Protein AF-A0A938TCD0-F1 (afdb_monomer)

Mean predicted aligned error: 22.46 Å

Nearest PDB structures (foldseek):
  2xev-assembly1_A  TM=7.389E-01  e=2.709E-01  Xanthomonas campestris
  4j0u-assembly1_A  TM=6.197E-01  e=2.709E-01  Homo sapiens
  9hmf-assembly1_K  TM=5.594E-01  e=2.155E+00  Campylobacter jejuni
  4gpk-assembly1_C  TM=4.772E-01  e=1.624E+00  Bacillus thuringiensis serovar thuringiensis

Sequence (928 aa):
MVLFQLITHITSRKNIKTIDVNMKKLFLLLLLSGLLSFSFSQVKWDYPVKPGSDEWKSFTTHQQMVEACKIPEVILSKMTTSELLEAWENFPLKLDIIAFNSSQQGFEAQKKISEALKLLLVQNDVGEIVLARFKKAKSIEQKILARQEPSISINDYWMLRILISQKEISSTLKKEEDKRFIENEIARTNRLYKSQTSLNIYTPRGTYVPNTVRSDGTNDPWERGAFDVSGTDTYYRNTYPQATLLSSSTRTYNCHSYAWADGYSNRTWINSPSDDLYFQNSPGDGSYDFVSENIATQVSYSGDHSAVTTGTSNVYISKWGAAPLMQHAKDYCPVIYQSASQFHRRSVDVPQDQSSIPSAISAAVQGQTINVSNSQTLQSDITVPGGITLSFVSGASINLNGNSILTTSGNIYVSGGSFSGLSAMRKQSGAIKGIYSSYQTAWSALNNNETLELASGTFNESPSFSSRTNISLTGQGSSSTIINSSITVTNSSNIQISSMRIANGVYSNNSQLVYVSSCDFPGSTLFCDYGSTNTNVSNSTAQIGSASFAVNLYGGTGNVFYNTVKNYDCGVFLSNSASYNIGDHNTFCNNGADIYAQNGAYAYAISNTYSLPVPQSIYGNVFITGVNSVCNLQKASSFQINAANTFDSKLLKDADDKYLTLLRKINDDSKKEKYNKSKYVNDYSNLIEEYKNVIKLEKVKQIFKAALSKLNHLYKAKEDLNSFTDYLIELANSKLGQQYIPYIKRYSIWNAVDNNDYNNSIALADAVIKDAGDDEDLTCEMLYEKGLIYKYYIKNQSKAEEIFGELISNYPKHLLAKYASNESGIEFKEQGSIKTMKSEELVGYCLDNYPNPFNPTTTIRYSLPKAGYVSLKVYDLLGREVADLVNSFKDGGQHSVLFDAGKLASGFYIYTIKVNDFFASKKMLLTK

Secondary structure (DSSP, 8-state):
-HHHHHHHHHTTS-------HHHHHHHHHHHHHHHS-----------SS-TTSHHHHH--SHHHHHHHTPPPHHHHTT--HHHHHHHHHT-TTGGGGGGSSSHHHHHHHHHHH-HHHHHHTT-TTHHHHHHHHHHHHHHHHHHHHTTT---THHHHHHHHHHHHTSHHHHTT---HHHHHHHHHHHHHHHS---------EE-TT--EE------SS---TTSSS-S-HHHHHHHHHHH-TTSEEEE---SS--HHHHHS-SSSS-------TT-TTSBSSTTS---EEE--GGG-SEEEETTTEEEEE-SSTTEEEEE-TTS-EEEEETT-SSSPPPTT-EEEEE--------SSHHHHHHHPPTT-EEEE-S-EE-SS-EEEPTT-EEEE-TT-EEE-TT--EEESS-EEEESS-EEET--EEEEETTEEEEEES-HHHHHHT--TT-EEEEPSEEE-S--EEES-EEEEEE-S-TTTEEE-S-EEEES-EEEEEESSEETT-EEEES-EEEEEES-EEEES-SEEEES-BSEEEES-EEEEESSSEEEEEES-EEEEES-EEES-SEEEEEETT-EEEE-SS-EEES-S-SEEE-TT-EEEEES-EESSSS-EESSSEEEEES--EE-SSPPPS------TT----HHHHHHHHHHHHHHHHHHHHHTTS---GGGGHHHHHHHHHHHHHHHHH---HHHHHHHHHHHHHHHHHHT-HHHHHHHHHHHHHSTTGGGSHHHHHHHHHHHHHHTT-HHHHHHHHHHHHHHTTT-HHHHHHHHHHHHHIIIIII--HHHHHHHHHHHHHH-TTSHHHHHHHHHH-PPP----PPPP---------EEEEESSSBSSEEEEEEEESS-EEEEEEEEETTS-EEEEEEEEEE-SEEEEEEEE-TTSPSEEEEEEEEETTEEEEEEEEE--

Radius of gyration: 39.51 Å; Cα contacts (8 Å, |Δi|>4): 1891; chains: 1; bounding box: 105×88×104 Å

Structure (mmCIF, N/CA/C/O backbone):
data_AF-A0A938TCD0-F1
#
_entry.id   AF-A0A938TCD0-F1
#
loop_
_atom_site.group_PDB
_atom_site.id
_atom_site.type_symbol
_atom_site.label_atom_id
_atom_site.label_alt_id
_atom_site.label_comp_id
_atom_site.label_asym_id
_atom_site.label_entity_id
_atom_site.label_seq_id
_atom_site.pdbx_PDB_ins_code
_atom_site.Cartn_x
_atom_site.Cartn_y
_atom_site.Cartn_z
_atom_site.occupancy
_atom_site.B_iso_or_equiv
_atom_site.auth_seq_id
_atom_site.auth_comp_id
_atom_site.auth_asym_id
_atom_site.auth_atom_id
_atom_site.pdbx_PDB_model_num
ATOM 1 N N . MET A 1 1 ? -38.086 11.240 -58.078 1.00 47.91 1 MET A N 1
ATOM 2 C CA . MET A 1 1 ? -39.048 11.017 -59.186 1.00 47.91 1 MET A CA 1
ATOM 3 C C . MET A 1 1 ? -40.386 10.437 -58.722 1.00 47.91 1 MET A C 1
ATOM 5 O O . MET A 1 1 ? -41.407 10.984 -59.110 1.00 47.91 1 MET A O 1
ATOM 9 N N . VAL A 1 2 ? -40.415 9.434 -57.833 1.00 45.12 2 VAL A N 1
ATOM 10 C CA . VAL A 1 2 ? -41.670 8.841 -57.304 1.00 45.12 2 VAL A CA 1
ATOM 11 C C . VAL A 1 2 ? -42.527 9.840 -56.496 1.00 45.12 2 VAL A C 1
ATOM 13 O O . VAL A 1 2 ? -43.748 9.846 -56.606 1.00 45.12 2 VAL A O 1
ATOM 16 N N . LEU A 1 3 ? -41.900 10.775 -55.771 1.00 37.09 3 LEU A N 1
ATOM 17 C CA . LEU A 1 3 ? -42.605 11.815 -55.001 1.00 37.09 3 LEU A CA 1
ATOM 18 C C . LEU A 1 3 ? -43.315 12.861 -55.890 1.00 37.09 3 LEU A C 1
ATOM 20 O O . LEU A 1 3 ? -44.344 13.411 -55.509 1.00 37.09 3 LEU A O 1
ATOM 24 N N . PHE A 1 4 ? -42.798 13.107 -57.099 1.00 42.34 4 PHE A N 1
ATOM 25 C CA . PHE A 1 4 ? -43.349 14.104 -58.028 1.00 42.34 4 PHE A CA 1
ATOM 26 C C . PHE A 1 4 ? -44.623 13.595 -58.725 1.00 42.34 4 PHE A C 1
ATOM 28 O O . PHE A 1 4 ? -45.534 14.379 -58.992 1.00 42.34 4 PHE A O 1
ATOM 35 N N . GLN A 1 5 ? -44.719 12.275 -58.942 1.00 42.34 5 GLN A N 1
ATOM 36 C CA . GLN A 1 5 ? -45.919 11.605 -59.463 1.00 42.34 5 GLN A CA 1
ATOM 37 C C . GLN A 1 5 ? -47.047 11.516 -58.421 1.00 42.34 5 GLN A C 1
ATOM 39 O O . GLN A 1 5 ? -48.222 11.556 -58.782 1.00 42.34 5 GLN A O 1
ATOM 44 N N . LEU A 1 6 ? -46.715 11.469 -57.125 1.00 40.84 6 LEU A N 1
ATOM 45 C CA . LEU A 1 6 ? -47.710 11.449 -56.046 1.00 40.84 6 LEU A CA 1
ATOM 46 C C . LEU A 1 6 ? -48.392 12.821 -55.858 1.00 40.84 6 LEU A C 1
ATOM 48 O O . LEU A 1 6 ? -49.592 12.903 -55.603 1.00 40.84 6 LEU A O 1
ATOM 52 N N . ILE A 1 7 ? -47.639 13.912 -56.046 1.00 47.38 7 ILE A N 1
ATOM 53 C CA . ILE A 1 7 ? -48.111 15.295 -55.846 1.00 47.38 7 ILE A CA 1
ATOM 54 C C . ILE A 1 7 ? -49.010 15.778 -57.000 1.00 47.38 7 ILE A C 1
ATOM 56 O O . ILE A 1 7 ? -49.981 16.505 -56.769 1.00 47.38 7 ILE A O 1
ATOM 60 N N . THR A 1 8 ? -48.756 15.333 -58.235 1.00 47.97 8 THR A N 1
ATOM 61 C CA . THR A 1 8 ? -49.639 15.614 -59.388 1.00 47.97 8 THR A CA 1
ATOM 62 C C . THR A 1 8 ? -50.977 14.881 -59.283 1.00 47.97 8 THR A C 1
ATOM 64 O O . THR A 1 8 ? -51.995 15.382 -59.758 1.00 47.97 8 THR A O 1
ATOM 67 N N . HIS A 1 9 ? -51.016 13.730 -58.605 1.00 45.00 9 HIS A N 1
ATOM 68 C CA . HIS A 1 9 ? -52.252 12.972 -58.418 1.00 45.00 9 HIS A CA 1
ATOM 69 C C . HIS A 1 9 ? -53.188 13.629 -57.386 1.00 45.00 9 HIS A C 1
ATOM 71 O O . HIS A 1 9 ? -54.398 13.714 -57.607 1.00 45.00 9 HIS A O 1
ATOM 77 N N . ILE A 1 10 ? -52.624 14.177 -56.303 1.00 50.66 10 ILE A N 1
ATOM 78 C CA . ILE A 1 10 ? -53.376 14.800 -55.199 1.00 50.66 10 ILE A CA 1
ATOM 79 C C . ILE A 1 10 ? -53.942 16.182 -55.581 1.00 50.66 10 ILE A C 1
ATOM 81 O O . ILE A 1 10 ? -55.003 16.569 -55.100 1.00 50.66 10 ILE A O 1
ATOM 85 N N . THR A 1 11 ? -53.299 16.910 -56.498 1.00 46.59 11 THR A N 1
ATOM 86 C CA . THR A 1 11 ? -53.729 18.262 -56.914 1.00 46.59 11 THR A CA 1
ATOM 87 C C . THR A 1 11 ? -54.831 18.282 -57.983 1.00 46.59 11 THR A C 1
ATOM 89 O O . THR A 1 11 ? -55.368 19.347 -58.284 1.00 46.59 11 THR A O 1
ATOM 92 N N . SER A 1 12 ? -55.229 17.125 -58.528 1.00 47.09 12 SER A N 1
ATOM 93 C CA . SER A 1 12 ? -56.215 17.040 -59.622 1.00 47.09 12 SER A CA 1
ATOM 94 C C . SER A 1 12 ? -57.685 16.931 -59.184 1.00 47.09 12 SER A C 1
ATOM 96 O O . SER A 1 12 ? -58.582 17.003 -60.027 1.00 47.09 12 SER A O 1
ATOM 98 N N . ARG A 1 13 ? -57.985 16.800 -57.883 1.00 40.03 13 ARG A N 1
ATOM 99 C CA . ARG A 1 13 ? -59.375 16.757 -57.396 1.00 40.03 13 ARG A CA 1
ATOM 100 C C . ARG A 1 13 ? -59.829 18.122 -56.879 1.00 40.03 13 ARG A C 1
ATOM 102 O O . ARG A 1 13 ? -59.341 18.640 -55.882 1.00 40.03 13 ARG A O 1
ATOM 109 N N . LYS A 1 14 ? -60.786 18.694 -57.615 1.00 49.12 14 LYS A N 1
ATOM 110 C CA . LYS A 1 14 ? -61.499 19.944 -57.333 1.00 49.12 14 LYS A CA 1
ATOM 111 C C . LYS A 1 14 ? -62.092 19.974 -55.916 1.00 49.12 14 LYS A C 1
ATOM 113 O O . LYS A 1 14 ? -62.642 18.977 -55.462 1.00 49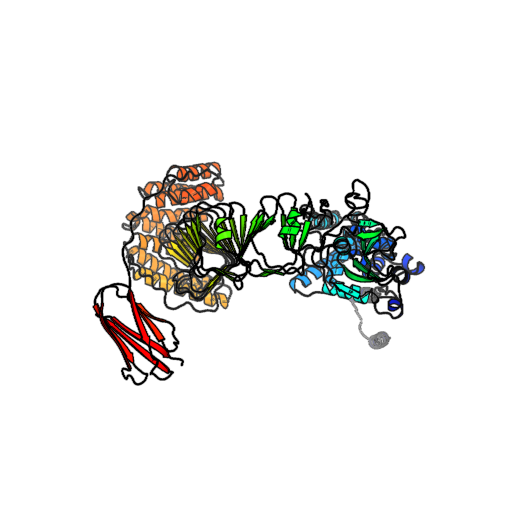.12 14 LYS A O 1
ATOM 118 N N . ASN A 1 15 ? -62.097 21.186 -55.353 1.00 50.78 15 ASN A N 1
ATOM 119 C CA . ASN A 1 15 ? -62.818 21.669 -54.164 1.00 50.78 15 ASN A CA 1
ATOM 120 C C . ASN A 1 15 ? -62.096 21.606 -52.814 1.00 50.78 15 ASN A C 1
ATOM 122 O O . ASN A 1 15 ? -62.549 20.904 -51.921 1.00 50.78 15 ASN A O 1
ATOM 126 N N . ILE A 1 16 ? -61.100 22.478 -52.609 1.00 46.22 16 ILE A N 1
ATOM 127 C CA . ILE A 1 16 ? -60.863 23.098 -51.292 1.00 46.22 16 ILE A CA 1
ATOM 128 C C . ILE A 1 16 ? -60.508 24.578 -51.508 1.00 46.22 16 ILE A C 1
ATOM 130 O O . ILE A 1 16 ? -59.386 24.929 -51.871 1.00 46.22 16 ILE A O 1
ATOM 134 N N . LYS A 1 17 ? -61.499 25.461 -51.329 1.00 50.59 17 LYS A N 1
ATOM 135 C CA . LYS A 1 17 ? -61.264 26.885 -51.044 1.00 50.59 17 LYS A CA 1
ATOM 136 C C . LYS A 1 17 ? -60.841 27.001 -49.573 1.00 50.59 17 LYS A C 1
ATOM 138 O O . LYS A 1 17 ? -61.265 26.192 -48.757 1.00 50.59 17 LYS A O 1
ATOM 143 N N . THR A 1 18 ? -60.027 28.016 -49.276 1.00 51.44 18 THR A N 1
ATOM 144 C CA . THR A 1 18 ? -59.400 28.354 -47.978 1.00 51.44 18 THR A CA 1
ATOM 145 C C . THR A 1 18 ? -58.303 27.403 -47.487 1.00 51.44 18 THR A C 1
ATOM 147 O O . THR A 1 18 ? -58.517 26.537 -46.649 1.00 51.44 18 THR A O 1
ATOM 150 N N . ILE A 1 19 ? -57.083 27.645 -47.979 1.00 45.00 19 ILE A N 1
ATOM 151 C CA . ILE A 1 19 ? -55.838 27.236 -47.325 1.00 45.00 19 ILE A CA 1
ATOM 152 C C . ILE A 1 19 ? -55.240 28.480 -46.656 1.00 45.00 19 ILE A C 1
ATOM 154 O O . ILE A 1 19 ? -54.912 29.460 -47.327 1.00 45.00 19 ILE A O 1
ATOM 158 N N . ASP A 1 20 ? -55.159 28.411 -45.331 1.00 51.88 20 ASP A N 1
ATOM 159 C CA . ASP A 1 20 ? -54.687 29.427 -44.392 1.00 51.88 20 ASP A CA 1
ATOM 160 C C . ASP A 1 20 ? -53.229 29.865 -44.669 1.00 51.88 20 ASP A C 1
ATOM 162 O O . ASP A 1 20 ? -52.383 29.075 -45.102 1.00 51.88 20 ASP A O 1
ATOM 166 N N . VAL A 1 21 ? -52.915 31.133 -44.391 1.00 48.97 21 VAL A N 1
ATOM 167 C CA . VAL A 1 21 ? -51.588 31.764 -44.551 1.00 48.97 21 VAL A CA 1
ATOM 168 C C . VAL A 1 21 ? -50.505 30.999 -43.771 1.00 48.97 21 VAL A C 1
ATOM 170 O O . VAL A 1 21 ? -49.340 30.966 -44.180 1.00 48.97 21 VAL A O 1
ATOM 173 N N . ASN A 1 22 ? -50.897 30.288 -42.712 1.00 45.84 22 ASN A N 1
ATOM 174 C CA . ASN A 1 22 ? -50.022 29.412 -41.935 1.00 45.84 22 ASN A CA 1
ATOM 175 C C . ASN A 1 22 ? -49.567 28.156 -42.693 1.00 45.84 22 ASN A C 1
ATOM 177 O O . ASN A 1 22 ? -48.432 27.726 -42.506 1.00 45.84 22 ASN A O 1
ATOM 181 N N . MET A 1 23 ? -50.370 27.610 -43.613 1.00 47.03 23 MET A N 1
ATOM 182 C CA . MET A 1 23 ? -49.958 26.454 -44.422 1.00 47.03 23 MET A CA 1
ATOM 183 C C . MET A 1 23 ? -48.935 26.830 -45.491 1.00 47.03 23 MET A C 1
ATOM 185 O O . MET A 1 23 ? -48.037 26.040 -45.750 1.00 47.03 23 MET A O 1
ATOM 189 N N . LYS A 1 24 ? -48.991 28.043 -46.063 1.00 45.81 24 LYS A N 1
ATOM 190 C CA . LYS A 1 24 ? -47.928 28.525 -46.966 1.00 45.81 24 LYS A CA 1
ATOM 191 C C . LYS A 1 24 ? -46.615 28.776 -46.222 1.00 45.81 24 LYS A C 1
ATOM 193 O O . LYS A 1 24 ? -45.565 28.450 -46.763 1.00 45.81 24 LYS A O 1
ATOM 198 N N . LYS A 1 25 ? -46.659 29.283 -44.981 1.00 46.00 25 LYS A N 1
ATOM 199 C CA . LYS A 1 25 ? -45.468 29.391 -44.115 1.00 46.00 25 LYS A CA 1
ATOM 200 C C . LYS A 1 25 ? -44.922 28.021 -43.718 1.00 46.00 25 LYS A C 1
ATOM 202 O O . LYS A 1 25 ? -43.713 27.841 -43.764 1.00 46.00 25 LYS A O 1
ATOM 207 N N . LEU A 1 26 ? -45.786 27.052 -43.413 1.00 49.16 26 LEU A N 1
ATOM 208 C CA . LEU A 1 26 ? -45.376 25.679 -43.109 1.00 49.16 26 LEU A CA 1
ATOM 209 C C . LEU A 1 26 ? -44.776 24.981 -44.339 1.00 49.16 26 LEU A C 1
ATOM 211 O O . LEU A 1 26 ? -43.767 24.301 -44.212 1.00 49.16 26 LEU A O 1
ATOM 215 N N . PHE A 1 27 ? -45.323 25.212 -45.538 1.00 52.53 27 PHE A N 1
ATOM 216 C CA . PHE A 1 27 ? -44.778 24.684 -46.794 1.00 52.53 27 PHE A CA 1
ATOM 217 C C . PHE A 1 27 ? -43.453 25.351 -47.182 1.00 52.53 27 PHE A C 1
ATOM 219 O O . PHE A 1 27 ? -42.562 24.674 -47.680 1.00 52.53 27 PHE A O 1
ATOM 226 N N . LEU A 1 28 ? -43.292 26.654 -46.919 1.00 47.59 28 LEU A N 1
ATOM 227 C CA . LEU A 1 28 ? -42.027 27.366 -47.122 1.00 47.59 28 LEU A CA 1
ATOM 228 C C . LEU A 1 28 ? -40.970 26.923 -46.097 1.00 47.59 28 LEU A C 1
ATOM 230 O O . LEU A 1 28 ? -39.818 26.748 -46.471 1.00 47.59 28 LEU A O 1
ATOM 234 N N . LEU A 1 29 ? -41.355 26.647 -44.842 1.00 50.97 29 LEU A N 1
ATOM 235 C CA . LEU A 1 29 ? -40.478 26.034 -43.834 1.00 50.97 29 LEU A CA 1
ATOM 236 C C . LEU A 1 29 ? -40.130 24.577 -44.166 1.00 50.97 29 LEU A C 1
ATOM 238 O O . LEU A 1 29 ? -39.005 24.163 -43.905 1.00 50.97 29 LEU A O 1
ATOM 242 N N . LEU A 1 30 ? -41.043 23.809 -44.768 1.00 48.53 30 LEU A N 1
ATOM 243 C CA . LEU A 1 30 ? -40.797 22.435 -45.229 1.00 48.53 30 LEU A CA 1
ATOM 244 C C . LEU A 1 30 ? -39.948 22.392 -46.511 1.00 48.53 30 LEU A C 1
ATOM 246 O O . LEU A 1 30 ? -39.131 21.492 -46.666 1.00 48.53 30 LEU A O 1
ATOM 250 N N . LEU A 1 31 ? -40.066 23.389 -47.395 1.00 43.72 31 LEU A N 1
ATOM 251 C CA . LEU A 1 31 ? -39.180 23.565 -48.553 1.00 43.72 31 LEU A CA 1
ATOM 252 C C . LEU A 1 31 ? -37.792 24.071 -48.137 1.00 43.72 31 LEU A C 1
ATOM 254 O O . LEU A 1 31 ? -36.804 23.565 -48.658 1.00 43.72 31 LEU A O 1
ATOM 258 N N . LEU A 1 32 ? -37.688 24.994 -47.169 1.00 41.78 32 LEU A N 1
ATOM 259 C CA . LEU A 1 32 ? -36.395 25.424 -46.618 1.00 41.78 32 LEU A CA 1
ATOM 260 C C . LEU A 1 32 ? -35.714 24.322 -45.790 1.00 41.78 32 LEU A C 1
ATOM 262 O O . LEU A 1 32 ? -34.503 24.166 -45.893 1.00 41.78 32 LEU A O 1
ATOM 266 N N . SER A 1 33 ? -36.456 23.519 -45.021 1.00 43.19 33 SER A N 1
ATOM 267 C CA . SER A 1 33 ? -35.876 22.375 -44.292 1.00 43.19 33 SER A CA 1
ATOM 268 C C . SER A 1 33 ? -35.589 21.171 -45.198 1.00 43.19 33 SER A C 1
ATOM 270 O O . SER A 1 33 ? -34.617 20.451 -44.972 1.00 43.19 33 SER A O 1
ATOM 272 N N . GLY A 1 34 ? -36.358 20.992 -46.277 1.00 40.88 34 GLY A N 1
ATOM 273 C CA . GLY A 1 34 ? -36.121 19.969 -47.300 1.00 40.88 34 GLY A CA 1
ATOM 274 C C . GLY A 1 34 ? -34.967 20.284 -48.260 1.00 40.88 34 GLY A C 1
ATOM 275 O O . GLY A 1 34 ? -34.332 19.358 -48.754 1.00 40.88 34 GLY A O 1
ATOM 276 N N . LEU A 1 35 ? -34.640 21.564 -48.490 1.00 36.59 35 LEU A N 1
ATOM 277 C CA . LEU A 1 35 ? -33.476 21.986 -49.290 1.00 36.59 35 LEU A CA 1
ATOM 278 C C . LEU A 1 35 ? -32.172 22.082 -48.477 1.00 36.59 35 LEU A C 1
ATOM 280 O O . LEU A 1 35 ? -31.096 22.064 -49.066 1.00 36.59 35 LEU A O 1
ATOM 284 N N . LEU A 1 36 ? -32.245 22.108 -47.142 1.00 36.81 36 LEU A N 1
ATOM 285 C CA . LEU A 1 36 ? -31.079 22.031 -46.244 1.00 36.81 36 LEU A CA 1
ATOM 286 C C . LEU A 1 36 ? -30.709 20.592 -45.838 1.00 36.81 36 LEU A C 1
ATOM 288 O O . LEU A 1 36 ? -29.803 20.388 -45.035 1.00 36.81 36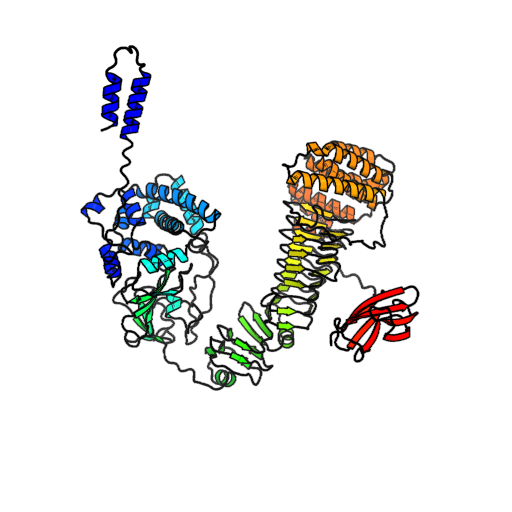 LEU A O 1
ATOM 292 N N . SER A 1 37 ? -31.381 19.596 -46.420 1.00 36.22 37 SER A N 1
ATOM 293 C CA . SER A 1 37 ? -31.134 18.170 -46.175 1.00 36.22 37 SER A CA 1
ATOM 294 C C . SER A 1 37 ? -30.490 17.459 -47.369 1.00 36.22 37 SER A C 1
ATOM 296 O O . SER A 1 37 ? -30.587 16.241 -47.486 1.00 36.22 37 SER A O 1
ATOM 298 N N . PHE A 1 38 ? -29.785 18.181 -48.244 1.00 32.84 38 PHE A N 1
ATOM 299 C CA . PHE A 1 38 ? -28.575 17.582 -48.794 1.00 32.84 38 PHE A CA 1
ATOM 300 C C . PHE A 1 38 ? -27.522 17.723 -47.704 1.00 32.84 38 PHE A C 1
ATOM 302 O O . PHE A 1 38 ? -26.806 18.719 -47.633 1.00 32.84 38 PHE A O 1
ATOM 309 N N . SER A 1 39 ? -27.427 16.712 -46.838 1.00 35.00 39 SER A N 1
ATOM 310 C CA . SER A 1 39 ? -26.122 16.385 -46.292 1.00 35.00 39 SER A CA 1
ATOM 311 C C . SER A 1 39 ? -25.239 16.169 -47.514 1.00 35.00 39 SER A C 1
ATOM 313 O O . SER A 1 39 ? -25.276 15.105 -48.131 1.00 35.00 39 SER A O 1
ATOM 315 N N . PHE A 1 40 ? -24.481 17.195 -47.910 1.00 32.59 40 PHE A N 1
ATOM 316 C CA . PHE A 1 40 ? -23.181 16.927 -48.486 1.00 32.59 40 PHE A CA 1
ATOM 317 C C . PHE A 1 40 ? -22.535 16.023 -47.448 1.00 32.59 40 PHE A C 1
ATOM 319 O O . PHE A 1 40 ? -22.187 16.467 -46.356 1.00 32.59 40 PHE A O 1
ATOM 326 N N . SER A 1 41 ? -22.547 14.720 -47.729 1.00 37.78 41 SER A N 1
ATOM 327 C CA . SER A 1 41 ? -21.630 13.784 -47.113 1.00 37.78 41 SER A CA 1
ATOM 328 C C . SER A 1 41 ? -20.294 14.499 -47.167 1.00 37.78 41 SER A C 1
ATOM 330 O O . SER A 1 41 ? -19.787 14.707 -48.269 1.00 37.78 41 SER A O 1
ATOM 332 N N . GLN A 1 42 ? -19.812 14.966 -46.013 1.00 46.81 42 GLN A N 1
ATOM 333 C CA . GLN A 1 42 ? -18.475 15.522 -45.877 1.00 46.81 42 GLN A CA 1
ATOM 334 C C . GLN A 1 42 ? -17.567 14.531 -46.596 1.00 46.81 42 GLN A C 1
ATOM 336 O O . GLN A 1 42 ? -17.566 13.344 -46.258 1.00 46.81 42 GLN A O 1
ATOM 341 N N . VAL A 1 43 ? -16.966 14.954 -47.708 1.00 48.66 43 VAL A N 1
ATOM 342 C CA . VAL A 1 43 ? -16.152 14.050 -48.513 1.00 48.66 43 VAL A CA 1
ATOM 343 C C . VAL A 1 43 ? -14.891 13.847 -47.701 1.00 48.66 43 VAL A C 1
ATOM 345 O O . VAL A 1 43 ? -13.971 14.657 -47.744 1.00 48.66 43 VAL A O 1
ATOM 348 N N . LYS A 1 44 ? -14.897 12.784 -46.899 1.00 64.69 44 LYS A N 1
ATOM 349 C CA . LYS A 1 44 ? -13.736 12.314 -46.168 1.00 64.69 44 LYS A CA 1
ATOM 350 C C . LYS A 1 44 ? -12.611 12.147 -47.177 1.00 64.69 44 LYS A C 1
ATOM 352 O O . LYS A 1 44 ? -12.740 11.340 -48.100 1.00 64.69 44 LYS A O 1
ATOM 357 N N . TRP A 1 45 ? -11.537 12.919 -47.029 1.00 82.62 45 TRP A N 1
ATOM 358 C CA . TRP A 1 45 ? -10.351 12.700 -47.843 1.00 82.62 45 TRP A CA 1
ATOM 359 C C . TRP A 1 45 ? -9.786 11.326 -47.486 1.00 82.62 45 TRP A C 1
ATOM 361 O O . TRP A 1 45 ? -9.238 11.129 -46.398 1.00 82.62 45 TRP A O 1
ATOM 371 N N . ASP A 1 46 ? -9.995 10.360 -48.377 1.00 84.56 46 ASP A N 1
ATOM 372 C CA . ASP A 1 46 ? -9.491 9.007 -48.217 1.00 84.56 46 ASP A CA 1
ATOM 373 C C . ASP A 1 46 ? -8.198 8.866 -49.010 1.00 84.56 46 ASP A C 1
ATOM 375 O O . ASP A 1 46 ? -8.187 8.989 -50.236 1.00 84.56 46 ASP A O 1
ATOM 379 N N . TYR A 1 47 ? -7.099 8.637 -48.299 1.00 90.25 47 TYR A N 1
ATOM 380 C CA . TYR A 1 47 ? -5.796 8.477 -48.924 1.00 90.25 47 TYR A CA 1
ATOM 381 C C . TYR A 1 47 ? -5.808 7.231 -49.825 1.00 90.25 47 TYR A C 1
ATOM 383 O O . TYR A 1 47 ? -6.125 6.140 -49.335 1.00 90.25 47 TYR A O 1
ATOM 391 N N . PRO A 1 48 ? -5.473 7.366 -51.124 1.00 87.38 48 PRO A N 1
ATOM 392 C CA . PRO A 1 48 ? -5.570 6.264 -52.083 1.00 87.38 48 PRO A CA 1
ATOM 393 C C . PRO A 1 48 ? -4.601 5.127 -51.746 1.00 87.38 48 PRO A C 1
ATOM 395 O O . PRO A 1 48 ? -4.928 3.957 -51.934 1.00 87.38 48 PRO A O 1
ATOM 398 N N . VAL A 1 49 ? -3.443 5.475 -51.183 1.00 91.44 49 VAL A N 1
ATOM 399 C CA . VAL A 1 49 ? -2.427 4.538 -50.708 1.00 91.44 49 VAL A CA 1
ATOM 400 C C . VAL A 1 49 ? -2.328 4.688 -49.192 1.00 91.44 49 VAL A C 1
ATOM 402 O O . VAL A 1 49 ? -2.018 5.759 -48.674 1.00 91.44 49 VAL A O 1
ATOM 405 N N . LYS A 1 50 ? -2.655 3.617 -48.466 1.00 90.44 50 LYS A N 1
ATOM 406 C CA . LYS A 1 50 ? -2.743 3.593 -46.994 1.00 90.44 50 LYS A CA 1
ATOM 407 C C . LYS A 1 50 ? -2.419 2.198 -46.437 1.00 90.44 50 LYS A C 1
ATOM 409 O O . LYS A 1 50 ? -2.450 1.231 -47.213 1.00 90.44 50 LYS A O 1
ATOM 414 N N . PRO A 1 51 ? -2.153 2.056 -45.122 1.00 91.38 51 PRO A N 1
ATOM 415 C CA . PRO A 1 51 ? -1.906 0.773 -44.473 1.00 91.38 51 PRO A CA 1
ATOM 416 C C . PRO A 1 51 ? -2.909 -0.305 -44.891 1.00 91.38 51 PRO A C 1
ATOM 418 O O . PRO A 1 51 ? -4.122 -0.110 -44.813 1.00 91.38 51 PRO A O 1
ATOM 421 N N . GLY A 1 52 ? -2.391 -1.441 -45.362 1.00 86.38 52 GLY A N 1
ATOM 422 C CA . GLY A 1 52 ? -3.182 -2.573 -45.853 1.00 86.38 52 GLY A CA 1
ATOM 423 C C . GLY A 1 52 ? -3.353 -2.656 -47.375 1.00 86.38 52 GLY A C 1
ATOM 424 O O . GLY A 1 52 ? -3.595 -3.759 -47.867 1.00 86.38 52 GLY A O 1
ATOM 425 N N . SER A 1 53 ? -3.168 -1.559 -48.122 1.00 92.06 53 SER A N 1
ATOM 426 C CA . SER A 1 53 ? -3.123 -1.596 -49.597 1.00 92.06 53 SER A CA 1
ATOM 427 C C . SER A 1 53 ? -1.872 -2.323 -50.111 1.00 92.06 53 SER A C 1
ATOM 429 O O . SER A 1 53 ? -0.851 -2.374 -49.421 1.00 92.06 53 SER A O 1
ATOM 431 N N . ASP A 1 54 ? -1.944 -2.907 -51.310 1.00 90.75 54 ASP A N 1
ATOM 432 C CA . ASP A 1 54 ? -0.828 -3.684 -51.874 1.00 90.75 54 ASP A CA 1
ATOM 433 C C . ASP A 1 54 ? 0.388 -2.806 -52.180 1.00 90.75 54 ASP A C 1
ATOM 435 O O . ASP A 1 54 ? 1.518 -3.186 -51.876 1.00 90.75 54 ASP A O 1
ATOM 439 N N . GLU A 1 55 ? 0.148 -1.591 -52.675 1.00 93.19 55 GLU A N 1
ATOM 440 C CA . GLU A 1 55 ? 1.195 -0.593 -52.889 1.00 93.19 55 GLU A CA 1
ATOM 441 C C . GLU A 1 55 ? 1.877 -0.205 -51.565 1.00 93.19 55 GLU A C 1
ATOM 443 O O . GLU A 1 55 ? 3.103 -0.240 -51.483 1.00 93.19 55 GLU A O 1
ATOM 448 N N . TRP A 1 56 ? 1.118 0.025 -50.483 1.00 94.81 56 TRP A N 1
ATOM 449 C CA . TRP A 1 56 ? 1.692 0.368 -49.173 1.00 94.81 56 TRP A CA 1
ATOM 450 C C . TRP A 1 56 ? 2.604 -0.723 -48.602 1.00 94.81 56 TRP A C 1
ATOM 452 O O . TRP A 1 56 ? 3.635 -0.427 -48.004 1.00 94.81 56 TRP A O 1
ATOM 462 N N . LYS A 1 57 ? 2.250 -2.000 -48.792 1.00 92.19 57 LYS A N 1
ATOM 463 C CA . LYS A 1 57 ? 3.070 -3.136 -48.330 1.00 92.19 57 LYS A CA 1
ATOM 464 C C . LYS A 1 57 ? 4.407 -3.239 -49.071 1.00 92.19 57 LYS A C 1
ATOM 466 O O . LYS A 1 57 ? 5.345 -3.827 -48.533 1.00 92.19 57 LYS A O 1
ATOM 471 N N . SER A 1 58 ? 4.487 -2.696 -50.287 1.00 93.38 58 SER A N 1
ATOM 472 C CA . SER A 1 58 ? 5.689 -2.746 -51.125 1.00 93.38 58 SER A CA 1
ATOM 473 C C . SER A 1 58 ? 6.753 -1.714 -50.738 1.00 93.38 58 SER A C 1
ATOM 475 O O . SER A 1 58 ? 7.915 -1.886 -51.102 1.00 93.38 58 SER A O 1
ATOM 477 N N . PHE A 1 59 ? 6.386 -0.674 -49.981 1.00 94.75 59 PHE A N 1
ATOM 478 C CA . PHE A 1 59 ? 7.319 0.373 -49.570 1.00 94.75 59 PHE A CA 1
ATOM 479 C C . PHE A 1 59 ? 8.404 -0.167 -48.645 1.00 94.75 59 PHE A C 1
ATOM 481 O O . PHE A 1 59 ? 8.119 -0.872 -47.684 1.00 94.75 59 PHE A O 1
ATOM 488 N N . THR A 1 60 ? 9.648 0.207 -48.924 1.00 91.25 60 THR A N 1
ATOM 489 C CA . THR A 1 60 ? 10.847 -0.188 -48.175 1.00 91.25 60 THR A CA 1
ATOM 490 C C . THR A 1 60 ? 11.466 0.981 -47.411 1.00 91.25 60 THR A C 1
ATOM 492 O O . THR A 1 60 ? 12.414 0.777 -46.658 1.00 91.25 60 THR A O 1
ATOM 495 N N . THR A 1 61 ? 10.952 2.208 -47.578 1.00 90.94 61 THR A N 1
ATOM 496 C CA . THR A 1 61 ? 11.373 3.391 -46.808 1.00 90.94 61 THR A CA 1
ATOM 497 C C . THR A 1 61 ? 10.181 4.200 -46.287 1.00 90.94 61 THR A C 1
ATOM 499 O O . THR A 1 61 ? 9.108 4.227 -46.891 1.00 90.94 61 THR A O 1
ATOM 502 N N . HIS A 1 62 ? 10.371 4.910 -45.172 1.00 91.06 62 HIS A N 1
ATOM 503 C CA . HIS A 1 62 ? 9.386 5.850 -44.620 1.00 91.06 62 HIS A CA 1
ATOM 504 C C . HIS A 1 62 ? 9.102 7.002 -45.583 1.00 91.06 62 HIS A C 1
ATOM 506 O O . HIS A 1 62 ? 7.958 7.420 -45.734 1.00 91.06 62 HIS A O 1
ATOM 512 N N . GLN A 1 63 ? 10.118 7.463 -46.317 1.00 90.75 63 GLN A N 1
ATOM 513 C CA . GLN A 1 63 ? 9.940 8.512 -47.317 1.00 90.75 63 GLN A CA 1
ATOM 514 C C . GLN A 1 63 ? 8.938 8.103 -48.405 1.00 90.75 63 GLN A C 1
ATOM 516 O O . GLN A 1 63 ? 8.104 8.919 -48.781 1.00 90.75 63 GLN A O 1
ATOM 521 N N . GLN A 1 64 ? 8.959 6.849 -48.873 1.00 93.81 64 GLN A N 1
ATOM 522 C CA . GLN A 1 64 ? 7.959 6.357 -49.828 1.00 93.81 64 GLN A CA 1
ATOM 523 C C . GLN A 1 64 ? 6.537 6.421 -49.249 1.00 93.81 64 GLN A C 1
ATOM 525 O O . GLN A 1 64 ? 5.617 6.844 -49.945 1.00 93.81 64 GLN A O 1
ATOM 530 N N . MET A 1 65 ? 6.364 6.087 -47.965 1.00 94.25 65 MET A N 1
ATOM 531 C CA . MET A 1 65 ? 5.073 6.220 -47.278 1.00 94.25 65 MET A CA 1
ATOM 532 C C . MET A 1 65 ? 4.616 7.680 -47.191 1.00 94.25 65 MET A C 1
ATOM 534 O O . MET A 1 65 ? 3.450 7.973 -47.443 1.00 94.25 65 MET A O 1
ATOM 538 N N . VAL A 1 66 ? 5.524 8.601 -46.851 1.00 92.31 66 VAL A N 1
ATOM 539 C CA . VAL A 1 66 ? 5.229 10.042 -46.779 1.00 92.31 66 VAL A CA 1
ATOM 540 C C . VAL A 1 66 ? 4.822 10.585 -48.147 1.00 92.31 66 VAL A C 1
ATOM 542 O O . VAL A 1 66 ? 3.820 11.289 -48.249 1.00 92.31 66 VAL A O 1
ATOM 545 N N . GLU A 1 67 ? 5.556 10.230 -49.203 1.00 92.94 67 GLU A N 1
ATOM 546 C CA . GLU A 1 67 ? 5.248 10.632 -50.579 1.00 92.94 67 GLU A CA 1
ATOM 547 C C . GLU A 1 67 ? 3.878 10.109 -51.035 1.00 92.94 67 GLU A C 1
ATOM 549 O O . GLU A 1 67 ? 3.097 10.858 -51.621 1.00 92.94 67 GLU A O 1
ATOM 554 N N . ALA A 1 68 ? 3.533 8.868 -50.680 1.00 92.88 68 ALA A N 1
ATOM 555 C CA . ALA A 1 68 ? 2.225 8.277 -50.965 1.00 92.88 68 ALA A CA 1
ATOM 556 C C . ALA A 1 68 ? 1.061 8.973 -50.229 1.00 92.88 68 ALA A C 1
ATOM 558 O O . ALA A 1 68 ? -0.094 8.877 -50.649 1.00 92.88 68 ALA A O 1
ATOM 559 N N . CYS A 1 69 ? 1.357 9.704 -49.149 1.00 92.38 69 CYS A N 1
ATOM 560 C CA . CYS A 1 69 ? 0.382 10.482 -48.389 1.00 92.38 69 CYS A CA 1
ATOM 561 C C . CYS A 1 69 ? 0.255 11.946 -48.848 1.00 92.38 69 CYS A C 1
ATOM 563 O O . CYS A 1 69 ? -0.424 12.725 -48.174 1.00 92.38 69 CYS A O 1
ATOM 565 N N . LYS A 1 70 ? 0.894 12.367 -49.947 1.00 91.81 70 LYS A N 1
ATOM 566 C CA . LYS A 1 70 ? 0.723 13.735 -50.462 1.00 91.81 70 LYS A CA 1
ATOM 567 C C . LYS A 1 70 ? -0.686 13.963 -50.996 1.00 91.81 70 LYS A C 1
ATOM 569 O O . LYS A 1 70 ? -1.285 13.088 -51.622 1.00 91.81 70 LYS A O 1
ATOM 574 N N . ILE A 1 71 ? -1.217 15.162 -50.761 1.00 91.31 71 ILE A N 1
ATOM 575 C CA . ILE A 1 71 ? -2.525 15.566 -51.283 1.00 91.31 71 ILE A CA 1
ATOM 576 C C . ILE A 1 71 ? -2.272 16.443 -52.511 1.00 91.31 71 ILE A C 1
ATOM 578 O O . ILE A 1 71 ? -1.547 17.428 -52.394 1.00 91.31 71 ILE A O 1
ATOM 582 N N . PRO A 1 72 ? -2.866 16.150 -53.685 1.00 91.19 72 PRO A N 1
ATOM 583 C CA . PRO A 1 72 ? -2.692 16.998 -54.859 1.00 91.19 72 PRO A CA 1
ATOM 584 C C . PRO A 1 72 ? -3.006 18.466 -54.544 1.00 91.19 72 PRO A C 1
ATOM 586 O O . PRO A 1 72 ? -4.080 18.773 -54.026 1.00 91.19 72 PRO A O 1
ATOM 589 N N . GLU A 1 73 ? -2.100 19.381 -54.896 1.00 88.31 73 GLU A N 1
ATOM 590 C CA . GLU A 1 73 ? -2.183 20.808 -54.537 1.00 88.31 73 GLU A CA 1
ATOM 591 C C . GLU A 1 73 ? -3.509 21.462 -54.974 1.00 88.31 73 GLU A C 1
ATOM 593 O O . GLU A 1 73 ? -4.097 22.271 -54.253 1.00 88.31 73 GLU A O 1
ATOM 598 N N . VAL A 1 74 ? -4.042 21.042 -56.127 1.00 86.56 74 VAL A N 1
ATOM 599 C CA . VAL A 1 74 ? -5.335 21.494 -56.679 1.00 86.56 74 VAL A CA 1
ATOM 600 C C . VAL A 1 74 ? -6.520 21.158 -55.764 1.00 86.56 74 VAL A C 1
ATOM 602 O O . VAL A 1 74 ? -7.540 21.848 -55.796 1.00 86.56 74 VAL A O 1
ATOM 605 N N . ILE A 1 75 ? -6.401 20.091 -54.974 1.00 88.62 75 ILE A N 1
ATOM 606 C CA . ILE A 1 75 ? -7.405 19.662 -53.998 1.00 88.62 75 ILE A CA 1
ATOM 607 C C . ILE A 1 75 ? -7.108 20.320 -52.653 1.00 88.62 75 ILE A C 1
ATOM 609 O O . ILE A 1 75 ? -7.996 20.947 -52.082 1.00 88.62 75 ILE A O 1
ATOM 613 N N . LEU A 1 76 ? -5.858 20.237 -52.188 1.00 88.06 76 LEU A N 1
ATOM 614 C CA . LEU A 1 76 ? -5.423 20.770 -50.896 1.00 88.06 76 LEU A CA 1
ATOM 615 C C . LEU A 1 76 ? -5.756 22.263 -50.737 1.00 88.06 76 LEU A C 1
ATOM 617 O O . LEU A 1 76 ? -6.281 22.669 -49.706 1.00 88.06 76 LEU A O 1
ATOM 621 N N . SER A 1 77 ? -5.523 23.068 -51.778 1.00 86.19 77 SER A N 1
ATOM 622 C CA . SER A 1 77 ? -5.806 24.515 -51.787 1.00 86.19 77 SER A CA 1
ATOM 623 C C . SER A 1 77 ? -7.295 24.880 -51.714 1.00 86.19 77 SER A C 1
ATOM 625 O O . SER A 1 77 ? -7.625 26.031 -51.431 1.00 86.19 77 SER A O 1
ATOM 627 N N . LYS A 1 78 ? -8.199 23.926 -51.973 1.00 89.44 78 LYS A N 1
ATOM 628 C CA . LYS A 1 78 ? -9.658 24.124 -51.941 1.00 89.44 78 LYS A CA 1
ATOM 629 C C . LYS A 1 78 ? -10.315 23.579 -50.676 1.00 89.44 78 LYS A C 1
ATOM 631 O O . LYS A 1 78 ? -11.509 23.801 -50.494 1.00 89.44 78 LYS A O 1
ATOM 636 N N . MET A 1 79 ? -9.569 22.860 -49.838 1.00 92.69 79 MET A N 1
ATOM 637 C CA . MET A 1 79 ? -10.103 22.280 -48.611 1.00 92.69 79 MET A CA 1
ATOM 638 C C . MET A 1 79 ? -10.452 23.374 -47.601 1.00 92.69 79 MET A C 1
ATOM 640 O O . MET A 1 79 ? -9.667 24.283 -47.331 1.00 92.69 79 MET A O 1
ATOM 644 N N . THR A 1 80 ? -11.630 23.256 -47.003 1.00 94.12 80 THR A N 1
ATOM 645 C CA . THR A 1 80 ? -12.035 24.042 -45.836 1.00 94.12 80 THR A CA 1
ATOM 646 C C . THR A 1 80 ? -11.226 23.645 -44.600 1.00 94.12 80 THR A C 1
ATOM 648 O O . THR A 1 80 ? -10.690 22.541 -44.513 1.00 94.12 80 THR A O 1
ATOM 651 N N . THR A 1 81 ? -11.205 24.494 -43.572 1.00 93.31 81 THR A N 1
ATOM 652 C CA . THR A 1 81 ? -10.547 24.196 -42.287 1.00 93.31 81 THR A CA 1
ATOM 653 C C . THR A 1 81 ? -11.038 22.886 -41.655 1.00 93.31 81 THR A C 1
ATOM 655 O O . THR A 1 81 ? -10.247 22.142 -41.076 1.00 93.31 81 THR A O 1
ATOM 658 N N . SER A 1 82 ? -12.327 22.546 -41.800 1.00 91.25 82 SER A N 1
ATOM 659 C CA . SER A 1 82 ? -12.858 21.266 -41.307 1.00 91.25 82 SER A CA 1
ATOM 660 C C . SER A 1 82 ? -12.384 20.069 -42.134 1.00 91.25 82 SER A C 1
ATOM 662 O O . SER A 1 82 ? -12.153 19.011 -41.554 1.00 91.25 82 SER A O 1
ATOM 664 N N . GLU A 1 83 ? -12.258 20.211 -43.455 1.00 92.00 83 GLU A N 1
ATOM 665 C CA . GLU A 1 83 ? -11.739 19.153 -44.335 1.00 92.00 83 GLU A CA 1
ATOM 666 C C . GLU A 1 83 ? -10.235 18.949 -44.128 1.00 92.00 83 GLU A C 1
ATOM 668 O O . GLU A 1 83 ? -9.775 17.812 -44.127 1.00 92.00 83 GLU A O 1
ATOM 673 N N . LEU A 1 84 ? -9.475 20.017 -43.858 1.00 93.94 84 LEU A N 1
ATOM 674 C CA . LEU A 1 84 ? -8.058 19.933 -43.489 1.00 93.94 84 LEU A CA 1
ATOM 675 C C . LEU A 1 84 ? -7.854 19.205 -42.153 1.00 93.94 84 LEU A C 1
ATOM 677 O O . LEU A 1 84 ? -6.968 18.356 -42.045 1.00 93.94 84 LEU A O 1
ATOM 681 N N . LEU A 1 85 ? -8.689 19.497 -41.147 1.00 92.44 85 LEU A N 1
ATOM 682 C CA . LEU A 1 85 ? -8.666 18.784 -39.866 1.00 92.44 85 LEU A CA 1
ATOM 683 C C . LEU A 1 85 ? -8.989 17.298 -40.056 1.00 92.44 85 LEU A C 1
ATOM 685 O O . LEU A 1 85 ? -8.294 16.445 -39.510 1.00 92.44 85 LEU A O 1
ATOM 689 N N . GLU A 1 86 ? -10.004 16.984 -40.858 1.00 90.00 86 GLU A N 1
ATOM 690 C CA . GLU A 1 86 ? -10.385 15.602 -41.149 1.00 90.00 86 GLU A CA 1
ATOM 691 C C . GLU A 1 86 ? -9.315 14.860 -41.966 1.00 90.00 86 GLU A C 1
ATOM 693 O O . GLU A 1 86 ? -9.020 13.698 -41.682 1.00 90.00 86 GLU A O 1
ATOM 698 N N . ALA A 1 87 ? -8.682 15.514 -42.942 1.00 92.00 87 ALA A N 1
ATOM 699 C CA . ALA A 1 87 ? -7.566 14.943 -43.690 1.00 92.00 87 ALA A CA 1
ATOM 700 C C . ALA A 1 87 ? -6.393 14.601 -42.756 1.00 92.00 87 ALA A C 1
ATOM 702 O O . ALA A 1 87 ? -5.841 13.507 -42.839 1.00 92.00 87 ALA A O 1
ATOM 703 N N . TRP A 1 88 ? -6.065 15.477 -41.800 1.00 91.81 88 TRP A N 1
ATOM 704 C CA . TRP A 1 88 ? -5.043 15.194 -40.790 1.00 91.81 88 TRP A CA 1
ATOM 705 C C . TRP A 1 88 ? -5.435 14.061 -39.826 1.00 91.81 88 TRP A C 1
ATOM 707 O O . TRP A 1 88 ? -4.626 13.176 -39.556 1.00 91.81 88 TRP A O 1
ATOM 717 N N . GLU A 1 89 ? -6.680 14.022 -39.345 1.00 87.62 89 GLU A N 1
ATOM 718 C CA . GLU A 1 89 ? -7.176 12.935 -38.481 1.00 87.62 89 GLU A CA 1
ATOM 719 C C . GLU A 1 89 ? -7.146 11.560 -39.170 1.00 87.62 89 GLU A C 1
ATOM 721 O O . GLU A 1 89 ? -7.069 10.529 -38.493 1.00 87.62 89 GLU A O 1
ATOM 726 N N . ASN A 1 90 ? -7.203 11.530 -40.505 1.00 88.88 90 ASN A N 1
ATOM 727 C CA . ASN A 1 90 ? -7.103 10.317 -41.319 1.00 88.88 90 ASN A CA 1
ATOM 728 C C . ASN A 1 90 ? -5.717 10.105 -41.933 1.00 88.88 90 ASN A C 1
ATOM 730 O O . ASN A 1 90 ? -5.533 9.153 -42.691 1.00 88.88 90 ASN A O 1
ATOM 734 N N . PHE A 1 91 ? -4.747 10.961 -41.606 1.00 91.88 91 PHE A N 1
ATOM 735 C CA . PHE A 1 91 ? -3.396 10.864 -42.133 1.00 91.88 91 PHE A CA 1
ATOM 736 C C . PHE A 1 91 ? -2.799 9.487 -41.790 1.00 91.88 91 PHE A C 1
ATOM 738 O O . PHE A 1 91 ? -2.744 9.125 -40.607 1.00 91.88 91 PHE A O 1
ATOM 745 N N . PRO A 1 92 ? -2.348 8.698 -42.785 1.00 92.31 92 PRO A N 1
ATOM 746 C CA . PRO A 1 92 ? -1.943 7.314 -42.560 1.00 92.31 92 PRO A CA 1
ATOM 747 C C . PRO A 1 92 ? -0.811 7.142 -41.549 1.00 92.31 92 PRO A C 1
ATOM 749 O O . PRO A 1 92 ? -0.783 6.135 -40.849 1.00 92.31 92 PRO A O 1
ATOM 752 N N . LEU A 1 93 ? 0.062 8.145 -41.417 1.00 92.06 93 LEU A N 1
ATOM 753 C CA . LEU A 1 93 ? 1.206 8.190 -40.499 1.00 92.06 93 LEU A CA 1
ATOM 754 C C . LEU A 1 93 ? 0.927 9.036 -39.236 1.00 92.06 93 LEU A C 1
ATOM 756 O O . LEU A 1 93 ? 1.842 9.561 -38.603 1.00 92.06 93 LEU A O 1
ATOM 760 N N . LYS A 1 94 ? -0.345 9.242 -38.855 1.00 87.88 94 LYS A N 1
ATOM 761 C CA . LYS A 1 94 ? -0.694 10.167 -37.763 1.00 87.88 94 LYS A CA 1
ATOM 762 C C . LYS A 1 94 ? -0.089 9.824 -36.400 1.00 87.88 94 LYS A C 1
ATOM 764 O O . LYS A 1 94 ? 0.196 10.747 -35.640 1.00 87.88 94 LYS A O 1
ATOM 769 N N . LEU A 1 95 ? 0.101 8.541 -36.073 1.00 86.94 95 LEU A N 1
ATOM 770 C CA . LEU A 1 95 ? 0.663 8.160 -34.770 1.00 86.94 95 LEU A CA 1
ATOM 771 C C . LEU A 1 95 ? 2.192 8.236 -34.730 1.00 86.94 95 LEU A C 1
ATOM 773 O O . LEU A 1 95 ? 2.748 8.061 -33.651 1.00 86.94 95 LEU A O 1
ATOM 777 N N . ASP A 1 96 ? 2.879 8.587 -35.819 1.00 88.44 96 ASP A N 1
ATOM 778 C CA . ASP A 1 96 ? 4.329 8.836 -35.780 1.00 88.44 96 ASP A CA 1
ATOM 779 C C . ASP A 1 96 ? 4.688 9.948 -34.775 1.00 88.44 96 ASP A C 1
ATOM 781 O O . ASP A 1 96 ? 5.789 9.966 -34.235 1.00 88.44 96 ASP A O 1
ATOM 785 N N . ILE A 1 97 ? 3.738 10.832 -34.432 1.00 82.88 97 ILE A N 1
ATOM 786 C CA . ILE A 1 97 ? 3.911 11.881 -33.416 1.00 82.88 97 ILE A CA 1
ATOM 787 C C . ILE A 1 97 ? 4.402 11.331 -32.062 1.00 82.88 97 ILE A C 1
ATOM 789 O O . ILE A 1 97 ? 5.093 12.033 -31.327 1.00 82.88 97 ILE A O 1
ATOM 793 N N . ILE A 1 98 ? 4.060 10.081 -31.719 1.00 79.44 98 ILE A N 1
ATOM 794 C CA . ILE A 1 98 ? 4.427 9.468 -30.433 1.00 79.44 98 ILE A CA 1
ATOM 795 C C . ILE A 1 98 ? 5.804 8.789 -30.471 1.00 79.44 98 ILE A C 1
ATOM 797 O O . ILE A 1 98 ? 6.253 8.265 -29.452 1.00 79.44 98 ILE A O 1
ATOM 801 N N . ALA A 1 99 ? 6.475 8.789 -31.627 1.00 80.56 99 ALA A N 1
ATOM 802 C CA . ALA A 1 99 ? 7.798 8.197 -31.814 1.00 80.56 99 ALA A CA 1
ATOM 803 C C . ALA A 1 99 ? 8.958 9.103 -31.340 1.00 80.56 99 ALA A C 1
ATOM 805 O O . ALA A 1 99 ? 10.118 8.697 -31.395 1.00 80.56 99 ALA A O 1
ATOM 806 N N . PHE A 1 100 ? 8.654 10.308 -30.843 1.00 76.94 100 PHE A N 1
ATOM 807 C CA . PHE A 1 100 ? 9.622 11.353 -30.481 1.00 76.94 100 PHE A CA 1
ATOM 808 C C . PHE A 1 100 ? 9.687 11.607 -28.963 1.00 76.94 100 PHE A C 1
ATOM 810 O O . PHE A 1 100 ? 8.847 11.124 -28.203 1.00 76.94 100 PHE A O 1
ATOM 817 N N . ASN A 1 101 ? 10.676 12.386 -28.500 1.00 66.56 101 ASN A N 1
ATOM 818 C CA . ASN A 1 101 ? 10.963 12.571 -27.063 1.00 66.56 101 ASN A CA 1
ATOM 819 C C . ASN A 1 101 ? 9.938 13.445 -26.334 1.00 66.56 101 ASN A C 1
ATOM 821 O O . ASN A 1 101 ? 9.906 13.499 -25.099 1.00 66.56 101 ASN A O 1
ATOM 825 N N . SER A 1 102 ? 9.141 14.195 -27.086 1.00 69.12 102 SER A N 1
ATOM 826 C CA . SER A 1 102 ? 8.042 14.992 -26.564 1.00 69.12 102 SER A CA 1
ATOM 827 C C . SER A 1 102 ? 6.942 15.129 -27.607 1.00 69.12 102 SER A C 1
ATOM 829 O O . SER A 1 102 ? 7.190 15.037 -28.812 1.00 69.12 102 SER A O 1
ATOM 831 N N . SER A 1 103 ? 5.730 15.424 -27.134 1.00 71.88 103 SER A N 1
ATOM 832 C CA . SER A 1 103 ? 4.598 15.795 -27.988 1.00 71.88 103 SER A CA 1
ATOM 833 C C . SER A 1 103 ? 4.944 16.952 -28.925 1.00 71.88 103 SER A C 1
ATOM 835 O O . SER A 1 103 ? 4.517 16.938 -30.074 1.00 71.88 103 SER A O 1
ATOM 837 N N . GLN A 1 104 ? 5.753 17.917 -28.470 1.00 75.81 104 GLN A N 1
ATOM 838 C CA . GLN A 1 104 ? 6.174 19.044 -29.299 1.00 75.81 104 GLN A CA 1
ATOM 839 C C . GLN A 1 104 ? 7.122 18.614 -30.420 1.00 75.81 104 GLN A C 1
ATOM 841 O O . GLN A 1 104 ? 6.919 19.001 -31.565 1.00 75.81 104 GLN A O 1
ATOM 846 N N . GLN A 1 105 ? 8.136 17.794 -30.123 1.00 74.56 105 GLN A N 1
ATOM 847 C CA . GLN A 1 105 ? 9.044 17.288 -31.159 1.00 74.56 105 GLN A CA 1
ATOM 848 C C . GLN A 1 105 ? 8.293 16.443 -32.189 1.00 74.56 105 GLN A C 1
ATOM 850 O O . GLN A 1 105 ? 8.502 16.608 -33.390 1.00 74.56 105 GLN A O 1
ATOM 855 N N . GLY A 1 106 ? 7.379 15.590 -31.721 1.00 80.19 106 GLY A N 1
ATOM 856 C CA . GLY A 1 106 ? 6.508 14.818 -32.592 1.00 80.19 106 GLY A CA 1
ATOM 857 C C . GLY A 1 106 ? 5.621 15.705 -33.453 1.00 80.19 106 GLY A C 1
ATOM 858 O O . GLY A 1 106 ? 5.509 15.470 -34.653 1.00 80.19 106 GLY A O 1
ATOM 859 N N . PHE A 1 107 ? 5.013 16.739 -32.870 1.00 84.94 107 PHE A N 1
ATOM 860 C CA . PHE A 1 107 ? 4.171 17.684 -33.599 1.00 84.94 107 PHE A CA 1
ATOM 861 C C . PHE A 1 107 ? 4.955 18.399 -34.704 1.00 84.94 107 PHE A C 1
ATOM 863 O O . PHE A 1 107 ? 4.502 18.437 -35.846 1.00 84.94 107 PHE A O 1
ATOM 870 N N . GLU A 1 108 ? 6.162 18.888 -34.408 1.00 84.94 108 GLU A N 1
ATOM 871 C CA . GLU A 1 108 ? 7.029 19.511 -35.414 1.00 84.94 108 GLU A CA 1
ATOM 872 C C . GLU A 1 108 ? 7.457 18.524 -36.510 1.00 84.94 108 GLU A C 1
ATOM 874 O O . GLU A 1 108 ? 7.539 18.894 -37.683 1.00 84.94 108 GLU A O 1
ATOM 879 N N . ALA A 1 109 ? 7.704 17.257 -36.168 1.00 84.69 109 ALA A N 1
ATOM 880 C CA . ALA A 1 109 ? 7.994 16.219 -37.154 1.00 84.69 109 ALA A CA 1
ATOM 881 C C . ALA A 1 109 ? 6.777 15.929 -38.046 1.00 84.69 109 ALA A C 1
ATOM 883 O O . ALA A 1 109 ? 6.892 15.907 -39.272 1.00 84.69 109 ALA A O 1
ATOM 884 N N . GLN A 1 110 ? 5.591 15.804 -37.453 1.00 88.94 110 GLN A N 1
ATOM 885 C CA . GLN A 1 110 ? 4.346 15.590 -38.182 1.00 88.94 110 GLN A CA 1
ATOM 886 C C . GLN A 1 110 ? 4.009 16.776 -39.095 1.00 88.94 110 GLN A C 1
ATOM 888 O O . GLN A 1 110 ? 3.609 16.588 -40.246 1.00 88.94 110 GLN A O 1
ATOM 893 N N . LYS A 1 111 ? 4.245 18.004 -38.620 1.00 90.75 111 LYS A N 1
ATOM 894 C CA . LYS A 1 111 ? 4.115 19.241 -39.397 1.00 90.75 111 LYS A CA 1
ATOM 895 C C . LYS A 1 111 ? 5.023 19.237 -40.617 1.00 90.75 111 LYS A C 1
ATOM 897 O O . LYS A 1 111 ? 4.667 19.875 -41.592 1.00 90.75 111 LYS A O 1
ATOM 902 N N . LYS A 1 112 ? 6.151 18.515 -40.638 1.00 89.62 112 LYS A N 1
ATOM 903 C CA . LYS A 1 112 ? 7.004 18.398 -41.839 1.00 89.62 112 LYS A CA 1
ATOM 904 C C . LYS A 1 112 ? 6.414 17.469 -42.901 1.00 89.62 112 LYS A C 1
ATOM 906 O O . LYS A 1 112 ? 6.546 17.789 -44.084 1.00 89.62 112 LYS A O 1
ATOM 911 N N . ILE A 1 113 ? 5.744 16.391 -42.490 1.00 89.81 113 ILE A N 1
ATOM 912 C CA . ILE A 1 113 ? 5.271 15.315 -43.381 1.00 89.81 113 ILE A CA 1
ATOM 913 C C . ILE A 1 113 ? 3.788 15.419 -43.775 1.00 89.81 113 ILE A C 1
ATOM 915 O O . ILE A 1 113 ? 3.382 14.793 -44.746 1.00 89.81 113 ILE A O 1
ATOM 919 N N . SER A 1 114 ? 2.97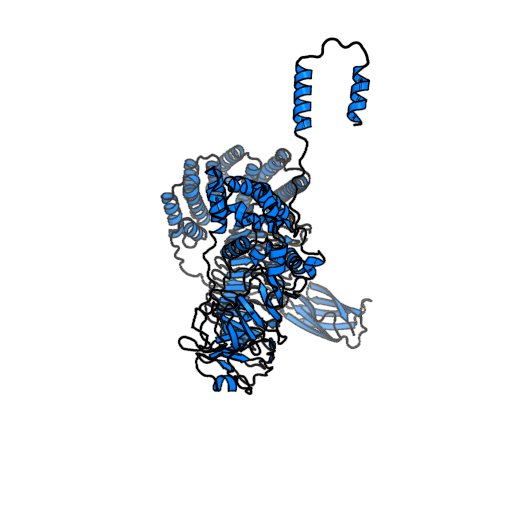6 16.210 -43.064 1.00 93.25 114 SER A N 1
ATOM 920 C CA . SER A 1 114 ? 1.546 16.387 -43.358 1.00 93.25 114 SER A CA 1
ATOM 921 C C . SER A 1 114 ? 1.251 17.777 -43.932 1.00 93.25 114 SER A C 1
ATOM 923 O O . SER A 1 114 ? 1.272 18.780 -43.218 1.00 93.25 114 SER A O 1
ATOM 925 N N . GLU A 1 115 ? 0.943 17.851 -45.229 1.00 93.00 115 GLU A N 1
ATOM 926 C CA . GLU A 1 115 ? 0.579 19.107 -45.909 1.00 93.00 115 GLU A CA 1
ATOM 927 C C . GLU A 1 115 ? -0.759 19.672 -45.408 1.00 93.00 115 GLU A C 1
ATOM 929 O O . GLU A 1 115 ? -0.887 20.882 -45.215 1.00 93.00 115 GLU A O 1
ATOM 934 N N . ALA A 1 116 ? -1.719 18.790 -45.102 1.00 93.12 116 ALA A N 1
ATOM 935 C CA . ALA A 1 116 ? -2.991 19.161 -44.486 1.00 93.12 116 ALA A CA 1
ATOM 936 C C . ALA A 1 116 ? -2.786 19.847 -43.128 1.00 93.12 116 ALA A C 1
ATOM 938 O O . ALA A 1 116 ? -3.380 20.894 -42.881 1.00 93.12 116 ALA A O 1
ATOM 939 N N . LEU A 1 117 ? -1.895 19.318 -42.275 1.00 93.88 117 LEU A N 1
ATOM 940 C CA . LEU A 1 117 ? -1.573 19.941 -40.989 1.00 93.88 117 LEU A CA 1
ATOM 941 C C . LEU A 1 117 ? -0.916 21.314 -41.172 1.00 93.88 117 LEU A C 1
ATOM 943 O O . LEU A 1 117 ? -1.305 22.264 -40.498 1.00 93.88 117 LEU A O 1
ATOM 947 N N . LYS A 1 118 ? 0.048 21.446 -42.096 1.00 93.75 118 LYS A N 1
ATOM 948 C CA . LYS A 1 118 ? 0.692 22.742 -42.389 1.00 93.75 118 LYS A CA 1
ATOM 949 C C . LYS A 1 118 ? -0.343 23.804 -42.757 1.00 93.75 118 LYS A C 1
ATOM 951 O O . LYS A 1 118 ? -0.287 24.910 -42.227 1.00 93.75 118 LYS A O 1
ATOM 956 N N . LEU A 1 119 ? -1.279 23.460 -43.644 1.00 93.50 119 LEU A N 1
ATOM 957 C CA . LEU A 1 119 ? -2.295 24.394 -44.121 1.00 93.50 119 LEU A CA 1
ATOM 958 C C . LEU A 1 119 ? -3.393 24.652 -43.080 1.00 93.50 119 LEU A C 1
ATOM 960 O O . LEU A 1 119 ? -3.905 25.766 -43.010 1.00 93.50 119 LEU A O 1
ATOM 964 N N . LEU A 1 120 ? -3.724 23.664 -42.244 1.00 94.44 120 LEU A N 1
ATOM 965 C CA . LEU A 1 120 ? -4.670 23.804 -41.135 1.00 94.44 120 LEU A CA 1
ATOM 966 C C . LEU A 1 120 ? -4.213 24.873 -40.133 1.00 94.44 120 LEU A C 1
ATOM 968 O O . LEU A 1 120 ? -5.011 25.707 -39.714 1.00 94.44 120 LEU A O 1
ATOM 972 N N . LEU A 1 121 ? -2.925 24.867 -39.773 1.00 92.81 121 LEU A N 1
ATOM 973 C CA . LEU A 1 121 ? -2.355 25.745 -38.741 1.00 92.81 121 LEU A CA 1
ATOM 974 C C . LEU A 1 121 ? -2.360 27.234 -39.108 1.00 92.81 121 LEU A C 1
ATOM 976 O O . LEU A 1 121 ? -2.188 28.070 -38.226 1.00 92.81 121 LEU A O 1
ATOM 980 N N . VAL A 1 122 ? -2.550 27.568 -40.387 1.00 93.12 122 VAL A N 1
ATOM 981 C CA . VAL A 1 122 ? -2.599 28.958 -40.867 1.00 93.12 122 VAL A CA 1
ATOM 982 C C . VAL A 1 122 ? -4.025 29.461 -41.120 1.00 93.12 122 VAL A C 1
ATOM 984 O O . VAL A 1 122 ? -4.196 30.603 -41.544 1.00 93.12 122 VAL A O 1
ATOM 987 N N . GLN A 1 123 ? -5.057 28.643 -40.872 1.00 93.31 123 GLN A N 1
ATOM 988 C CA . GLN A 1 123 ? -6.452 29.060 -41.049 1.00 93.31 123 GLN A CA 1
ATOM 989 C C . GLN A 1 123 ? -6.923 29.958 -39.900 1.00 93.31 123 GLN A C 1
ATOM 991 O O . GLN A 1 123 ? -6.680 29.683 -38.728 1.00 93.31 123 GLN A O 1
ATOM 996 N N . ASN A 1 124 ? -7.673 31.012 -40.225 1.00 90.44 124 ASN A N 1
ATOM 997 C CA . ASN A 1 124 ? -8.119 32.007 -39.241 1.00 90.44 124 ASN A CA 1
ATOM 998 C C . ASN A 1 124 ? -9.185 31.489 -38.256 1.00 90.44 124 ASN A C 1
ATOM 1000 O O . ASN A 1 124 ? -9.386 32.083 -37.198 1.00 90.44 124 ASN A O 1
ATOM 1004 N N . ASP A 1 125 ? -9.912 30.430 -38.611 1.00 92.69 125 ASP A N 1
ATOM 1005 C CA . ASP A 1 125 ? -10.991 29.822 -37.822 1.00 92.69 125 ASP A CA 1
ATOM 1006 C C . ASP A 1 125 ? -10.597 28.474 -37.185 1.00 92.69 125 ASP A C 1
ATOM 1008 O O . ASP A 1 125 ? -11.434 27.817 -36.558 1.00 92.69 125 ASP A O 1
ATOM 1012 N N . VAL A 1 126 ? -9.319 28.081 -37.293 1.00 93.25 126 VAL A N 1
ATOM 1013 C CA . VAL A 1 126 ? -8.805 26.789 -36.811 1.00 93.25 126 VAL A CA 1
ATOM 1014 C C . VAL A 1 126 ? -9.092 26.552 -35.330 1.00 93.25 126 VAL A C 1
ATOM 1016 O O . VAL A 1 126 ? -9.513 25.456 -34.961 1.00 93.25 126 VAL A O 1
ATOM 1019 N N . GLY A 1 127 ? -8.939 27.573 -34.481 1.00 91.12 127 GLY A N 1
ATOM 1020 C CA . GLY A 1 127 ? -9.154 27.465 -33.039 1.00 91.12 127 GLY A CA 1
ATOM 1021 C C . GLY A 1 127 ? -10.562 27.004 -32.683 1.00 91.12 127 GLY A C 1
ATOM 1022 O O . GLY A 1 127 ? -10.722 26.068 -31.904 1.00 91.12 127 GLY A O 1
ATOM 1023 N N . GLU A 1 128 ? -11.585 27.605 -33.292 1.00 92.06 128 GLU A N 1
ATOM 1024 C CA . GLU A 1 128 ? -12.990 27.284 -33.006 1.00 92.06 128 GLU A CA 1
ATOM 1025 C C . GLU A 1 128 ? -13.352 25.870 -33.487 1.00 92.06 128 GLU A C 1
ATOM 1027 O O . GLU A 1 128 ? -14.030 25.112 -32.785 1.00 92.06 128 GLU A O 1
ATOM 1032 N N . ILE A 1 129 ? -12.850 25.478 -34.662 1.00 92.06 129 ILE A N 1
ATOM 1033 C CA . ILE A 1 129 ? -13.120 24.166 -35.265 1.00 92.06 129 ILE A CA 1
ATOM 1034 C C . ILE A 1 129 ? -12.435 23.045 -34.475 1.00 92.06 129 ILE A C 1
ATOM 1036 O O . ILE A 1 129 ? -13.081 22.051 -34.123 1.00 92.06 129 ILE A O 1
ATOM 1040 N N . VAL A 1 130 ? -11.152 23.211 -34.139 1.00 91.38 130 VAL A N 1
ATOM 1041 C CA . VAL A 1 130 ? -10.400 22.231 -33.339 1.00 91.38 130 VAL A CA 1
ATOM 1042 C C . VAL A 1 130 ? -10.975 22.145 -31.927 1.00 91.38 130 VAL A C 1
ATOM 1044 O O . VAL A 1 130 ? -11.142 21.041 -31.409 1.00 91.38 130 VAL A O 1
ATOM 1047 N N . LEU A 1 131 ? -11.366 23.267 -31.314 1.00 90.69 131 LEU A N 1
ATOM 1048 C CA . LEU A 1 131 ? -11.989 23.273 -29.989 1.00 90.69 131 LEU A CA 1
ATOM 1049 C C . LEU A 1 131 ? -13.327 22.527 -29.969 1.00 90.69 131 LEU A C 1
ATOM 1051 O O . LEU A 1 131 ? -13.578 21.737 -29.053 1.00 90.69 131 LEU A O 1
ATOM 1055 N N . ALA A 1 132 ? -14.186 22.750 -30.967 1.00 89.69 132 ALA A N 1
ATOM 1056 C CA . ALA A 1 132 ? -15.453 22.034 -31.091 1.00 89.69 132 ALA A CA 1
ATOM 1057 C C . ALA A 1 132 ? -15.222 20.521 -31.225 1.00 89.69 132 ALA A C 1
ATOM 1059 O O . ALA A 1 132 ? -15.887 19.720 -30.555 1.00 89.69 132 ALA A O 1
ATOM 1060 N N . ARG A 1 133 ? -14.231 20.123 -32.034 1.00 88.12 133 ARG A N 1
ATOM 1061 C CA . ARG A 1 133 ? -13.848 18.719 -32.204 1.00 88.12 133 ARG A CA 1
ATOM 1062 C C . ARG A 1 133 ? -13.287 18.113 -30.916 1.00 88.12 133 ARG A C 1
ATOM 1064 O O . ARG A 1 133 ? -13.719 17.032 -30.514 1.00 88.12 133 ARG A O 1
ATOM 1071 N N . PHE A 1 134 ? -12.413 18.836 -30.222 1.00 86.94 134 PHE A N 1
ATOM 1072 C CA . PHE A 1 134 ? -11.823 18.435 -28.946 1.00 86.94 134 PHE A CA 1
ATOM 1073 C C . PHE A 1 134 ? -12.879 18.243 -27.848 1.00 86.94 134 PHE A C 1
ATOM 1075 O O . PHE A 1 134 ? -12.895 17.208 -27.182 1.00 86.94 134 PHE A O 1
ATOM 1082 N N . LYS A 1 135 ? -13.823 19.186 -27.689 1.00 85.62 135 LYS A N 1
ATOM 1083 C CA . LYS A 1 135 ? -14.932 19.072 -26.719 1.00 85.62 135 LYS A CA 1
ATOM 1084 C C . LYS A 1 135 ? -15.785 17.821 -26.986 1.00 85.62 135 LYS A C 1
ATOM 1086 O O . LYS A 1 135 ? -16.161 17.125 -26.040 1.00 85.62 135 LYS A O 1
ATOM 1091 N N . LYS A 1 136 ? -16.046 17.496 -28.260 1.00 84.25 136 LYS A N 1
ATOM 1092 C CA . LYS A 1 136 ? -16.766 16.273 -28.659 1.00 84.25 136 LYS A CA 1
ATOM 1093 C C . LYS A 1 136 ? -15.983 15.006 -28.300 1.00 84.25 136 LYS A C 1
ATOM 1095 O O . LYS A 1 136 ? -16.554 14.112 -27.678 1.00 84.25 136 LYS A O 1
ATOM 1100 N N . ALA A 1 137 ? -14.692 14.946 -28.634 1.00 79.12 137 ALA A N 1
ATOM 1101 C CA . ALA A 1 137 ? -13.828 13.804 -28.320 1.00 79.12 137 ALA A CA 1
ATOM 1102 C C . ALA A 1 137 ? -13.705 13.568 -26.802 1.00 79.12 137 ALA A C 1
ATOM 1104 O O . ALA A 1 137 ? -13.872 12.443 -26.337 1.00 79.12 137 ALA A O 1
ATOM 1105 N N . LYS A 1 138 ? -13.543 14.639 -26.014 1.00 77.44 138 LYS A N 1
ATOM 1106 C CA . LYS A 1 138 ? -13.486 14.588 -24.542 1.00 77.44 138 LYS A CA 1
ATOM 1107 C C . LYS A 1 138 ? -14.747 13.984 -23.913 1.00 77.44 138 LYS A C 1
ATOM 1109 O O . LYS A 1 138 ? -14.664 13.208 -22.966 1.00 77.44 138 LYS A O 1
ATOM 1114 N N . SER A 1 139 ? -15.930 14.312 -24.440 1.00 76.19 139 SER A N 1
ATOM 1115 C CA . SER A 1 139 ? -17.194 13.733 -23.957 1.00 76.19 139 SER A CA 1
ATOM 1116 C C . SER A 1 139 ? -17.296 12.226 -24.231 1.00 76.19 139 SER A C 1
ATOM 1118 O O . SER A 1 139 ? -17.914 11.496 -23.455 1.00 76.19 139 SER A O 1
ATOM 1120 N N . ILE A 1 140 ? -16.702 11.756 -25.331 1.00 69.81 140 ILE A N 1
ATOM 1121 C CA . ILE A 1 140 ? -16.665 10.337 -25.701 1.00 69.81 140 ILE A CA 1
ATOM 1122 C C . ILE A 1 140 ? -15.669 9.583 -24.811 1.00 69.81 140 ILE A C 1
ATOM 1124 O O . ILE A 1 140 ? -16.029 8.551 -24.250 1.00 69.81 140 ILE A O 1
ATOM 1128 N N . GLU A 1 141 ? -14.470 10.130 -24.598 1.00 67.25 141 GLU A N 1
ATOM 1129 C CA . GLU A 1 141 ? -13.448 9.571 -23.700 1.00 67.25 141 GLU A CA 1
ATOM 1130 C C . GLU A 1 141 ? -14.002 9.330 -22.284 1.00 67.25 141 GLU A C 1
ATOM 1132 O O . GLU A 1 141 ? -13.901 8.222 -21.760 1.00 67.25 141 GLU A O 1
ATOM 1137 N N . GLN A 1 142 ? -14.683 10.322 -21.696 1.00 65.75 142 GLN A N 1
ATOM 1138 C CA . GLN A 1 142 ? -15.313 10.195 -20.373 1.00 65.75 142 GLN A CA 1
ATOM 1139 C C . GLN A 1 142 ? -16.292 9.013 -20.284 1.00 65.75 142 GLN A C 1
ATOM 1141 O O . GLN A 1 142 ? -16.412 8.384 -19.234 1.00 65.75 142 GLN A O 1
ATOM 1146 N N . LYS A 1 143 ? -16.982 8.687 -21.384 1.00 66.44 143 LYS A N 1
ATOM 1147 C CA . LYS A 1 143 ? -17.906 7.545 -21.455 1.00 66.44 143 LYS A CA 1
ATOM 1148 C C . LYS A 1 143 ? -17.180 6.210 -21.626 1.00 66.44 143 LYS A C 1
ATOM 1150 O O . LYS A 1 143 ? -17.675 5.208 -21.121 1.00 66.44 143 LYS A O 1
ATOM 1155 N N . ILE A 1 144 ? -16.043 6.186 -22.323 1.00 62.56 144 ILE A N 1
ATOM 1156 C CA . ILE A 1 144 ? -15.222 4.982 -22.540 1.00 62.56 144 ILE A CA 1
ATOM 1157 C C . ILE A 1 144 ? -14.469 4.607 -21.259 1.00 62.56 144 ILE A C 1
ATOM 1159 O O . ILE A 1 144 ? -14.507 3.450 -20.846 1.00 62.56 144 ILE A O 1
ATOM 1163 N N . LEU A 1 145 ? -13.867 5.585 -20.572 1.00 57.06 145 LEU A N 1
ATOM 1164 C CA . LEU A 1 145 ? -13.193 5.375 -19.283 1.00 57.06 145 LEU A CA 1
ATOM 1165 C C . LEU A 1 145 ? -14.151 4.836 -18.209 1.00 57.06 145 LEU A C 1
ATOM 1167 O O . LEU A 1 145 ? -13.748 4.036 -17.370 1.00 57.06 145 LEU A O 1
ATOM 1171 N N . ALA A 1 146 ? -15.433 5.206 -18.275 1.00 56.28 146 ALA A N 1
ATOM 1172 C CA . ALA A 1 146 ? -16.478 4.665 -17.406 1.00 56.28 146 ALA A CA 1
ATOM 1173 C C . ALA A 1 146 ? -16.881 3.208 -17.729 1.00 56.28 146 ALA A C 1
ATOM 1175 O O . ALA A 1 146 ? -17.597 2.595 -16.941 1.00 56.28 146 ALA A O 1
ATOM 1176 N N . ARG A 1 147 ? -16.460 2.656 -18.877 1.00 50.44 147 ARG A N 1
ATOM 1177 C CA . ARG A 1 147 ? -16.843 1.320 -19.378 1.00 50.44 147 ARG A CA 1
ATOM 1178 C C . ARG A 1 147 ? -15.682 0.318 -19.477 1.00 50.44 147 ARG A C 1
ATOM 1180 O O . ARG A 1 147 ? -15.938 -0.830 -19.806 1.00 50.44 147 ARG A O 1
ATOM 1187 N N . GLN A 1 148 ? -14.446 0.726 -19.168 1.00 49.09 148 GLN A N 1
ATOM 1188 C CA . GLN A 1 148 ? -13.238 -0.124 -19.168 1.00 49.09 148 GLN A CA 1
ATOM 1189 C C . GLN A 1 148 ? -12.940 -0.870 -20.491 1.00 49.09 148 GLN A C 1
ATOM 1191 O O . GLN A 1 148 ? -12.377 -1.961 -20.461 1.00 49.09 148 GLN A O 1
ATOM 1196 N N . GLU A 1 149 ? -13.253 -0.295 -21.659 1.00 41.88 149 GLU A N 1
ATOM 1197 C CA . GLU A 1 149 ? -12.904 -0.910 -22.954 1.00 41.88 149 GLU A CA 1
ATOM 1198 C C . GLU A 1 149 ? -11.731 -0.198 -23.663 1.00 41.88 149 GLU A C 1
ATOM 1200 O O . GLU A 1 149 ? -11.724 1.036 -23.741 1.00 41.88 149 GLU A O 1
ATOM 1205 N N . PRO A 1 150 ? -10.750 -0.936 -24.222 1.00 45.06 150 PRO A N 1
ATOM 1206 C CA . PRO A 1 150 ? -9.697 -0.364 -25.057 1.00 45.06 150 PRO A CA 1
ATOM 1207 C C . PRO A 1 150 ? -10.248 -0.065 -26.459 1.00 45.06 150 PRO A C 1
ATOM 1209 O O . PRO A 1 150 ? -10.698 -0.965 -27.164 1.00 45.06 150 PRO A O 1
ATOM 1212 N N . SER A 1 151 ? -10.249 1.205 -26.877 1.00 52.00 151 SER A N 1
ATOM 1213 C CA . SER A 1 1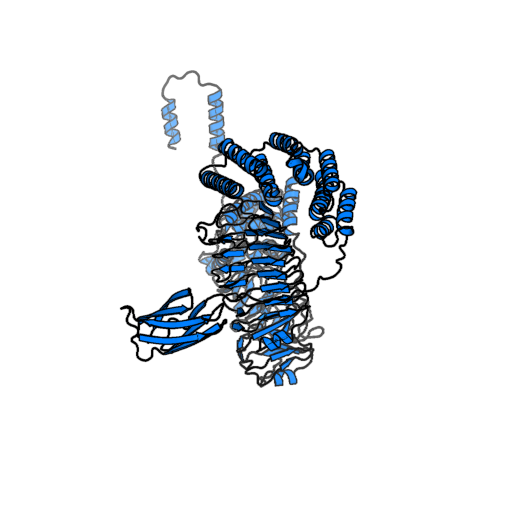51 ? -10.626 1.559 -28.250 1.00 52.00 151 SER A CA 1
ATOM 1214 C C . SER A 1 151 ? -9.779 2.692 -28.827 1.00 52.00 151 SER A C 1
ATOM 1216 O O . SER A 1 151 ? -9.393 3.632 -28.132 1.00 52.00 151 SER A O 1
ATOM 1218 N N . ILE A 1 152 ? -9.573 2.627 -30.147 1.00 52.69 152 ILE A N 1
ATOM 1219 C CA . ILE A 1 152 ? -8.848 3.583 -31.008 1.00 52.69 152 ILE A CA 1
ATOM 1220 C C . ILE A 1 152 ? -9.280 5.049 -30.780 1.00 52.69 152 ILE A C 1
ATOM 1222 O O . ILE A 1 152 ? -8.464 5.958 -30.919 1.00 52.69 152 ILE A O 1
ATOM 1226 N N . SER A 1 153 ? -10.529 5.281 -30.346 1.00 60.25 153 SER A N 1
ATOM 1227 C CA . SER A 1 153 ? -11.095 6.613 -30.062 1.00 60.25 153 SER A CA 1
ATOM 1228 C C . SER A 1 153 ? -10.328 7.404 -28.999 1.00 60.25 153 SER A C 1
ATOM 1230 O O . SER A 1 153 ? -10.446 8.628 -28.940 1.00 60.25 153 SER A O 1
ATOM 1232 N N . ILE A 1 154 ? -9.578 6.718 -28.141 1.00 64.06 154 ILE A N 1
ATOM 1233 C CA . ILE A 1 154 ? -8.762 7.341 -27.108 1.00 64.06 154 ILE A CA 1
ATOM 1234 C C . ILE A 1 154 ? -7.546 8.056 -27.723 1.00 64.06 154 ILE A C 1
ATOM 1236 O O . ILE A 1 154 ? -7.254 9.189 -27.345 1.00 64.06 154 ILE A O 1
ATOM 1240 N N . ASN A 1 155 ? -6.886 7.459 -28.721 1.00 71.38 155 ASN A N 1
ATOM 1241 C CA . ASN A 1 155 ? -5.732 8.076 -29.380 1.00 71.38 155 ASN A CA 1
ATOM 1242 C C . ASN A 1 155 ? -6.138 9.368 -30.111 1.00 71.38 155 ASN A C 1
ATOM 1244 O O . ASN A 1 155 ? -5.413 10.358 -30.052 1.00 71.38 155 ASN A O 1
ATOM 1248 N N . ASP A 1 156 ? -7.324 9.402 -30.726 1.00 74.38 156 ASP A N 1
ATOM 1249 C CA . ASP A 1 156 ? -7.834 10.591 -31.423 1.00 74.38 156 ASP A CA 1
ATOM 1250 C C . ASP A 1 156 ? -8.090 11.774 -30.470 1.00 74.38 156 ASP A C 1
ATOM 1252 O O . ASP A 1 156 ? -7.774 12.919 -30.798 1.00 74.38 156 ASP A O 1
ATOM 1256 N N . TYR A 1 157 ? -8.596 11.513 -29.258 1.00 77.69 157 TYR A N 1
ATOM 1257 C CA . TYR A 1 157 ? -8.723 12.542 -28.218 1.00 77.69 157 TYR A CA 1
ATOM 1258 C C . TYR A 1 157 ? -7.363 13.166 -27.875 1.00 77.69 157 TYR A C 1
ATOM 1260 O O . TYR A 1 157 ? -7.243 14.392 -27.790 1.00 77.69 157 TYR A O 1
ATOM 1268 N N . TRP A 1 158 ? -6.328 12.339 -27.728 1.00 74.31 158 TRP A N 1
ATOM 1269 C CA . TRP A 1 158 ? -4.983 12.813 -27.414 1.00 74.31 158 TRP A CA 1
ATOM 1270 C C . TRP A 1 158 ? -4.348 13.617 -28.533 1.00 74.31 158 TRP A C 1
ATOM 1272 O O . TRP A 1 158 ? -3.768 14.669 -28.271 1.00 74.31 158 TRP A O 1
ATOM 1282 N N . MET A 1 159 ? -4.504 13.163 -29.774 1.00 80.44 159 MET A N 1
ATOM 1283 C CA . MET A 1 159 ? -4.053 13.901 -30.950 1.00 80.44 159 MET A CA 1
ATOM 1284 C C . MET A 1 159 ? -4.669 15.303 -30.978 1.00 80.44 159 MET A C 1
ATOM 1286 O O . MET A 1 159 ? -3.955 16.299 -31.097 1.00 80.44 159 MET A O 1
ATOM 1290 N N . LEU A 1 160 ? -5.985 15.402 -30.768 1.00 85.56 160 LEU A N 1
ATOM 1291 C CA . LEU A 1 160 ? -6.691 16.684 -30.704 1.00 85.56 160 LEU A CA 1
ATOM 1292 C C . LEU A 1 160 ? -6.244 17.545 -29.520 1.00 85.56 160 LEU A C 1
ATOM 1294 O O . LEU A 1 160 ? -6.216 18.769 -29.633 1.00 85.56 160 LEU A O 1
ATOM 1298 N N . ARG A 1 161 ? -5.864 16.927 -28.397 1.00 80.31 161 ARG A N 1
ATOM 1299 C CA . ARG A 1 161 ? -5.303 17.635 -27.242 1.00 80.31 161 ARG A CA 1
ATOM 1300 C C . ARG A 1 161 ? -3.931 18.241 -27.545 1.00 80.31 161 ARG A C 1
ATOM 1302 O O . ARG A 1 161 ? -3.691 19.387 -27.172 1.00 80.31 161 ARG A O 1
ATOM 1309 N N . ILE A 1 162 ? -3.042 17.501 -28.213 1.00 80.88 162 ILE A N 1
ATOM 1310 C CA . ILE A 1 162 ? -1.733 18.021 -28.649 1.00 80.88 162 ILE A CA 1
ATOM 1311 C C . ILE A 1 162 ? -1.948 19.194 -29.602 1.00 80.88 162 ILE A C 1
ATOM 1313 O O . ILE A 1 162 ? -1.326 20.240 -29.431 1.00 80.88 162 ILE A O 1
ATOM 1317 N N . LEU A 1 163 ? -2.878 19.036 -30.545 1.00 86.94 163 LEU A N 1
ATOM 1318 C CA . LEU A 1 163 ? -3.206 20.036 -31.550 1.00 86.94 163 LEU A CA 1
ATOM 1319 C C . LEU A 1 163 ? -3.767 21.329 -30.922 1.00 86.94 163 LEU A C 1
ATOM 1321 O O . LEU A 1 163 ? -3.226 22.404 -31.155 1.00 86.94 163 LEU A O 1
ATOM 1325 N N . ILE A 1 164 ? -4.785 21.256 -30.055 1.00 85.19 164 ILE A N 1
ATOM 1326 C CA . ILE A 1 164 ? -5.378 22.454 -29.420 1.00 85.19 164 ILE A CA 1
ATOM 1327 C C . ILE A 1 164 ? -4.415 23.173 -28.458 1.00 85.19 164 ILE A C 1
ATOM 1329 O O . ILE A 1 164 ? -4.621 24.344 -28.144 1.00 85.19 164 ILE A O 1
ATOM 1333 N N . SER A 1 165 ? -3.358 22.488 -28.006 1.00 81.19 165 SER A N 1
ATOM 1334 C CA . SER A 1 165 ? -2.328 23.058 -27.126 1.00 81.19 165 SER A CA 1
ATOM 1335 C C . SER A 1 165 ? -1.271 23.875 -27.874 1.00 81.19 165 SER A C 1
ATOM 1337 O O . SER A 1 165 ? -0.448 24.529 -27.237 1.00 81.19 165 SER A O 1
ATOM 1339 N N . GLN A 1 166 ? -1.277 23.854 -29.210 1.00 86.00 166 GLN A N 1
ATOM 1340 C CA . GLN A 1 166 ? -0.326 24.616 -30.014 1.00 86.00 166 GLN A CA 1
ATOM 1341 C C . GLN A 1 166 ? -0.655 26.107 -29.982 1.00 86.00 166 GLN A C 1
ATOM 1343 O O . GLN A 1 166 ? -1.824 26.520 -29.983 1.00 86.00 166 GLN A O 1
ATOM 1348 N N . LYS A 1 167 ? 0.391 26.938 -29.969 1.00 83.75 167 LYS A N 1
ATOM 1349 C CA . LYS A 1 167 ? 0.237 28.394 -29.898 1.00 83.75 167 LYS A CA 1
ATOM 1350 C C . LYS A 1 167 ? -0.509 28.919 -31.121 1.00 83.75 167 LYS A C 1
ATOM 1352 O O . LYS A 1 167 ? -1.390 29.752 -30.961 1.00 83.75 167 LYS A O 1
ATOM 1357 N N . GLU A 1 168 ? -0.214 28.375 -32.300 1.00 87.38 168 GLU A N 1
ATOM 1358 C CA . GLU A 1 168 ? -0.852 28.718 -33.574 1.00 87.38 168 GLU A CA 1
ATOM 1359 C C . GLU A 1 168 ? -2.372 28.524 -33.546 1.00 87.38 168 GLU A C 1
ATOM 1361 O O . GLU A 1 168 ? -3.100 29.290 -34.167 1.00 87.38 168 GLU A O 1
ATOM 1366 N N . ILE A 1 169 ? -2.871 27.545 -32.785 1.00 86.38 169 ILE A N 1
ATOM 1367 C CA . ILE A 1 169 ? -4.306 27.255 -32.698 1.00 86.38 169 ILE A CA 1
ATOM 1368 C C . ILE A 1 169 ? -4.943 28.052 -31.566 1.00 86.38 169 ILE A C 1
ATOM 1370 O O . ILE A 1 169 ? -5.925 28.764 -31.786 1.00 86.38 169 ILE A O 1
ATOM 1374 N N . SER A 1 170 ? -4.367 27.993 -30.366 1.00 81.50 170 SER A N 1
ATOM 1375 C CA . SER A 1 170 ? -4.896 28.704 -29.196 1.00 81.50 170 SER A CA 1
ATOM 1376 C C . SER A 1 170 ? -4.938 30.226 -29.387 1.00 81.50 170 SER A C 1
ATOM 1378 O O . SER A 1 170 ? -5.866 30.868 -28.893 1.00 81.50 170 SER A O 1
ATOM 1380 N N . SER A 1 171 ? -4.026 30.813 -30.176 1.00 84.62 171 SER A N 1
ATOM 1381 C CA . SER A 1 171 ? -4.043 32.250 -30.487 1.00 84.62 171 SER A CA 1
ATOM 1382 C C . SER A 1 171 ? -5.212 32.700 -31.367 1.00 84.62 171 SER A C 1
ATOM 1384 O O . SER A 1 171 ? -5.521 33.889 -31.385 1.00 84.62 171 SER A O 1
ATOM 1386 N N . THR A 1 172 ? -5.866 31.785 -32.092 1.00 90.19 172 THR A N 1
ATOM 1387 C CA . THR A 1 172 ? -6.996 32.111 -32.990 1.00 90.19 172 THR A CA 1
ATOM 1388 C C . THR A 1 172 ? -8.362 32.064 -32.298 1.00 90.19 172 THR A C 1
ATOM 1390 O O . THR A 1 172 ? -9.360 32.497 -32.875 1.00 90.19 172 THR A O 1
ATOM 1393 N N . LEU A 1 173 ? -8.421 31.576 -31.052 1.00 88.38 173 LEU A N 1
ATOM 1394 C CA . LEU A 1 173 ? -9.651 31.535 -30.259 1.00 88.38 173 LEU A CA 1
ATOM 1395 C C . LEU A 1 173 ? -10.157 32.950 -29.979 1.00 88.38 173 LEU A C 1
ATOM 1397 O O . LEU A 1 173 ? -9.420 33.805 -29.483 1.00 88.38 173 LEU A O 1
ATOM 1401 N N . LYS A 1 174 ? -11.437 33.201 -30.266 1.00 85.31 174 LYS A N 1
ATOM 1402 C CA . LYS A 1 174 ? -12.009 34.554 -30.149 1.00 85.31 174 LYS A CA 1
ATOM 1403 C C . LYS A 1 174 ? -12.518 34.854 -28.747 1.00 85.31 174 LYS A C 1
ATOM 1405 O O . LYS A 1 174 ? -12.502 36.006 -28.321 1.00 85.31 174 LYS A O 1
ATOM 1410 N N . LYS A 1 175 ? -12.983 33.830 -28.030 1.00 88.00 175 LYS A N 1
ATOM 1411 C CA . LYS A 1 175 ? -13.602 33.984 -26.714 1.00 88.00 175 LYS A CA 1
ATOM 1412 C C . LYS A 1 175 ? -12.606 33.745 -25.584 1.00 88.00 175 LYS A C 1
ATOM 1414 O O . LYS A 1 175 ? -11.980 32.692 -25.510 1.00 88.00 175 LYS A O 1
ATOM 1419 N N . GLU A 1 176 ? -12.537 34.684 -24.642 1.00 82.38 176 GLU A N 1
ATOM 1420 C CA . GLU A 1 176 ? -11.681 34.564 -23.451 1.00 82.38 176 GLU A CA 1
ATOM 1421 C C . GLU A 1 176 ? -12.050 33.370 -22.558 1.00 82.38 176 GLU A C 1
ATOM 1423 O O . GLU A 1 176 ? -11.185 32.762 -21.933 1.00 82.38 176 GLU A O 1
ATOM 1428 N N . GLU A 1 177 ? -13.324 32.969 -22.525 1.00 85.00 177 GLU A N 1
ATOM 1429 C CA . GLU A 1 177 ? -13.746 31.753 -21.819 1.00 85.00 177 GLU A CA 1
ATOM 1430 C C . GLU A 1 177 ? -13.138 30.478 -22.415 1.00 85.00 177 GLU A C 1
ATOM 1432 O O . GLU A 1 177 ? -12.754 29.579 -21.667 1.00 85.00 177 GLU A O 1
ATOM 1437 N N . ASP A 1 178 ? -13.007 30.417 -23.741 1.00 86.44 178 ASP A N 1
ATOM 1438 C CA . ASP A 1 178 ? -12.453 29.272 -24.456 1.00 86.44 178 ASP A CA 1
ATOM 1439 C C . ASP A 1 178 ? -10.926 29.251 -24.355 1.00 86.44 178 ASP A C 1
ATOM 1441 O O . ASP A 1 178 ? -10.348 28.188 -24.121 1.00 86.44 178 ASP A O 1
ATOM 1445 N N . LYS A 1 179 ? -10.276 30.423 -24.405 1.00 82.00 179 LYS A N 1
ATOM 1446 C CA . LYS A 1 179 ? -8.848 30.558 -24.077 1.00 82.00 179 LYS A CA 1
ATOM 1447 C C . LYS A 1 179 ? -8.567 30.081 -22.660 1.00 82.00 179 LYS A C 1
ATOM 1449 O O . LYS A 1 179 ? -7.745 29.194 -22.481 1.00 82.00 179 LYS A O 1
ATOM 1454 N N . ARG A 1 180 ? -9.325 30.559 -21.668 1.00 81.19 180 ARG A N 1
ATOM 1455 C CA . ARG A 1 180 ? -9.185 30.136 -20.267 1.00 81.19 180 ARG A CA 1
ATOM 1456 C C . ARG A 1 180 ? -9.519 28.657 -20.063 1.00 81.19 180 ARG A C 1
ATOM 1458 O O . ARG A 1 180 ? -8.928 28.000 -19.209 1.00 81.19 180 ARG A O 1
ATOM 1465 N N . PHE A 1 181 ? -10.477 28.105 -20.810 1.00 83.31 181 PHE A N 1
ATOM 1466 C CA . PHE A 1 181 ? -10.765 26.669 -20.805 1.00 83.31 181 PHE A CA 1
ATOM 1467 C C . PHE A 1 181 ? -9.544 25.875 -21.275 1.00 83.31 181 PHE A C 1
ATOM 1469 O O . PHE A 1 181 ? -9.125 24.950 -20.582 1.00 83.31 181 PHE A O 1
ATOM 1476 N N . ILE A 1 182 ? -8.935 26.273 -22.393 1.00 78.06 182 ILE A N 1
ATOM 1477 C CA . ILE A 1 182 ? -7.724 25.639 -22.917 1.00 78.06 182 ILE A CA 1
ATOM 1478 C C . ILE A 1 182 ? -6.521 25.869 -22.005 1.00 78.06 182 ILE A C 1
ATOM 1480 O O . ILE A 1 182 ? -5.834 24.906 -21.700 1.00 78.06 182 ILE A O 1
ATOM 1484 N N . GLU A 1 183 ? -6.311 27.067 -21.466 1.00 76.69 183 GLU A N 1
ATOM 1485 C CA . GLU A 1 183 ? -5.266 27.346 -20.475 1.00 76.69 183 GLU A CA 1
ATOM 1486 C C . GLU A 1 183 ? -5.422 26.494 -19.219 1.00 76.69 183 GLU A C 1
ATOM 1488 O O . GLU A 1 183 ? -4.426 26.026 -18.687 1.00 76.69 183 GLU A O 1
ATOM 1493 N N . ASN A 1 184 ? -6.644 26.230 -18.752 1.00 73.31 184 ASN A N 1
ATOM 1494 C CA . ASN A 1 184 ? -6.876 25.325 -17.627 1.00 73.31 184 ASN A CA 1
ATOM 1495 C C . ASN A 1 184 ? -6.610 23.860 -17.990 1.00 73.31 184 ASN A C 1
ATOM 1497 O O . ASN A 1 184 ? -6.100 23.106 -17.161 1.00 73.31 184 ASN A O 1
ATOM 1501 N N . GLU A 1 185 ? -6.936 23.438 -19.211 1.00 69.50 185 GLU A N 1
ATOM 1502 C CA . GLU A 1 185 ? -6.605 22.097 -19.698 1.00 69.50 185 GLU A CA 1
ATOM 1503 C C . GLU A 1 185 ? -5.090 21.938 -19.890 1.00 69.50 185 GLU A C 1
ATOM 1505 O O . GLU A 1 185 ? -4.522 20.943 -19.441 1.00 69.50 185 GLU A O 1
ATOM 1510 N N . ILE A 1 186 ? -4.406 22.949 -20.426 1.00 65.81 186 ILE A N 1
ATOM 1511 C CA . ILE A 1 186 ? -2.945 23.042 -20.526 1.00 65.81 186 ILE A CA 1
ATOM 1512 C C . ILE A 1 186 ? -2.320 23.131 -19.129 1.00 65.81 186 ILE A C 1
ATOM 1514 O O . ILE A 1 186 ? -1.357 22.438 -18.858 1.00 65.81 186 ILE A O 1
ATOM 1518 N N . ALA A 1 187 ? -2.872 23.884 -18.181 1.00 61.25 187 ALA A N 1
ATOM 1519 C CA . ALA A 1 187 ? -2.353 23.985 -16.815 1.00 61.25 187 ALA A CA 1
ATOM 1520 C C . ALA A 1 187 ? -2.555 22.687 -16.021 1.00 61.25 187 ALA A C 1
ATOM 1522 O O . ALA A 1 187 ? -1.702 22.323 -15.216 1.00 61.25 187 ALA A O 1
ATOM 1523 N N . ARG A 1 188 ? -3.638 21.939 -16.272 1.00 54.25 188 ARG A N 1
ATOM 1524 C CA . ARG A 1 188 ? -3.802 20.553 -15.792 1.00 54.25 188 ARG A CA 1
ATOM 1525 C C . ARG A 1 188 ? -2.779 19.601 -16.406 1.00 54.25 188 ARG A C 1
ATOM 1527 O O . ARG A 1 188 ? -2.433 18.624 -15.757 1.00 54.25 188 ARG A O 1
ATOM 1534 N N . THR A 1 189 ? -2.314 19.897 -17.618 1.00 47.50 189 THR A N 1
ATOM 1535 C CA . THR A 1 189 ? -1.229 19.194 -18.324 1.00 47.50 189 THR A CA 1
ATOM 1536 C C . THR A 1 189 ? 0.148 19.591 -17.762 1.00 47.50 189 THR A C 1
ATOM 1538 O O . THR A 1 189 ? 0.995 18.737 -17.555 1.00 47.50 189 THR A O 1
ATOM 1541 N N . ASN A 1 190 ? 0.339 20.873 -17.428 1.00 41.16 190 ASN A N 1
ATOM 1542 C CA . ASN A 1 190 ? 1.614 21.483 -17.038 1.00 41.16 190 ASN A CA 1
ATOM 1543 C C . ASN A 1 190 ? 1.863 21.536 -15.522 1.00 41.16 190 ASN A C 1
ATOM 1545 O O . ASN A 1 190 ? 2.990 21.804 -15.112 1.00 41.16 190 ASN A O 1
ATOM 1549 N N . ARG A 1 191 ? 0.874 21.258 -14.653 1.00 35.91 191 ARG A N 1
ATOM 1550 C CA . ARG A 1 191 ? 1.039 21.169 -13.174 1.00 35.91 191 ARG A CA 1
ATOM 1551 C C . ARG A 1 191 ? 1.951 20.023 -12.715 1.00 35.91 191 ARG A C 1
ATOM 1553 O O . ARG A 1 191 ? 1.971 19.652 -11.546 1.00 35.91 191 ARG A O 1
ATOM 1560 N N . LEU A 1 192 ? 2.641 19.415 -13.664 1.00 39.47 192 LEU A N 1
ATOM 1561 C CA . LEU A 1 192 ? 3.220 18.095 -13.627 1.00 39.47 192 LEU A CA 1
ATOM 1562 C C . LEU A 1 192 ? 4.561 18.183 -14.348 1.00 39.47 192 LEU A C 1
ATOM 1564 O O . LEU A 1 192 ? 4.829 17.497 -15.318 1.00 39.47 192 LEU A O 1
ATOM 1568 N N . TYR A 1 193 ? 5.403 19.074 -13.841 1.00 34.88 193 TYR A N 1
ATOM 1569 C CA . TYR A 1 193 ? 6.792 19.212 -14.271 1.00 34.88 193 TYR A CA 1
ATOM 1570 C C . TYR A 1 193 ? 7.741 19.352 -13.078 1.00 34.88 193 TYR A C 1
ATOM 1572 O O . TYR A 1 193 ? 8.751 20.044 -13.155 1.00 34.88 193 TYR A O 1
ATOM 1580 N N . LYS A 1 194 ? 7.419 18.718 -11.944 1.00 32.12 194 LYS A N 1
ATOM 1581 C CA . LYS A 1 194 ? 8.322 18.632 -10.791 1.00 32.12 194 LYS A CA 1
ATOM 1582 C C . LYS A 1 194 ? 8.235 17.293 -10.053 1.00 32.12 194 LYS A C 1
ATOM 1584 O O . LYS A 1 194 ? 7.666 17.225 -8.971 1.00 32.12 194 LYS A O 1
ATOM 1589 N N . SER A 1 195 ? 8.883 16.275 -10.599 1.00 33.31 195 SER A N 1
ATOM 1590 C CA . SER A 1 195 ? 9.648 15.314 -9.804 1.00 33.31 195 SER A CA 1
ATOM 1591 C C . SER A 1 195 ? 10.700 14.679 -10.703 1.00 33.31 195 SER A C 1
ATOM 1593 O O . SER A 1 195 ? 10.419 14.233 -11.810 1.00 33.31 195 SER A O 1
ATOM 1595 N N . GLN A 1 196 ? 11.943 14.762 -10.246 1.00 40.16 196 GLN A N 1
ATOM 1596 C CA . GLN A 1 196 ? 13.080 14.044 -10.796 1.00 40.16 196 GLN A CA 1
ATOM 1597 C C . GLN A 1 196 ? 13.282 12.833 -9.892 1.00 40.16 196 GLN A C 1
ATOM 1599 O O . GLN A 1 196 ? 13.573 13.027 -8.710 1.00 40.16 196 GLN A O 1
ATOM 1604 N N . THR A 1 197 ? 13.196 11.612 -10.412 1.00 38.53 197 THR A N 1
ATOM 1605 C CA . THR A 1 197 ? 13.971 10.522 -9.816 1.00 38.53 197 THR A CA 1
ATOM 1606 C C . THR A 1 197 ? 15.341 10.450 -10.459 1.00 38.53 197 THR A C 1
ATOM 1608 O O . THR A 1 197 ? 15.524 10.325 -11.670 1.00 38.53 197 THR A O 1
ATOM 161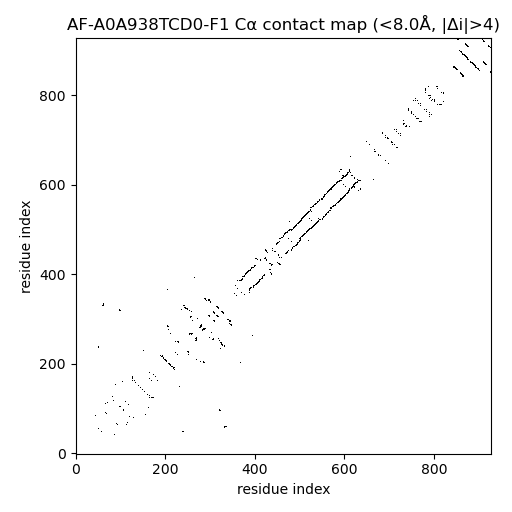1 N N . SER A 1 198 ? 16.351 10.535 -9.605 1.00 39.22 198 SER A N 1
ATOM 1612 C CA . SER A 1 198 ? 17.727 10.206 -9.933 1.00 39.22 198 SER A CA 1
ATOM 1613 C C . SER A 1 198 ? 17.910 8.692 -9.819 1.00 39.22 198 SER A C 1
ATOM 1615 O O . SER A 1 198 ? 18.016 8.155 -8.718 1.00 39.22 198 SER A O 1
ATOM 1617 N N . LEU A 1 199 ? 17.959 7.995 -10.950 1.00 40.69 199 LEU A N 1
ATOM 1618 C CA . LEU A 1 199 ? 18.667 6.725 -11.044 1.00 40.69 199 LEU A CA 1
ATOM 1619 C C . LEU A 1 199 ? 20.153 7.048 -11.163 1.00 40.69 199 LEU A C 1
ATOM 1621 O O . LEU A 1 199 ? 20.550 7.765 -12.074 1.00 40.69 199 LEU A O 1
ATOM 1625 N N . ASN A 1 200 ? 20.976 6.526 -10.259 1.00 47.44 200 ASN A N 1
ATOM 1626 C CA . ASN A 1 200 ? 22.422 6.649 -10.398 1.00 47.44 200 ASN A CA 1
ATOM 1627 C C . ASN A 1 200 ? 22.894 5.666 -11.473 1.00 47.44 200 ASN A C 1
ATOM 1629 O O . ASN A 1 200 ? 23.070 4.482 -11.193 1.00 47.44 200 ASN A O 1
ATOM 1633 N N . ILE A 1 201 ? 23.022 6.145 -12.710 1.00 49.53 201 ILE A N 1
ATOM 1634 C CA . ILE A 1 201 ? 23.493 5.350 -13.846 1.00 49.53 201 ILE A CA 1
ATOM 1635 C C . ILE A 1 201 ? 24.984 5.595 -14.011 1.00 49.53 201 ILE A C 1
ATOM 1637 O O . ILE A 1 201 ? 25.461 6.717 -13.853 1.00 49.53 201 ILE A O 1
ATOM 1641 N N . TYR A 1 202 ? 25.704 4.534 -14.349 1.00 53.53 202 TYR A N 1
ATOM 1642 C CA . TYR A 1 202 ? 27.121 4.592 -14.642 1.00 53.53 202 TYR A CA 1
ATOM 1643 C C . TYR A 1 202 ? 27.382 3.944 -16.001 1.00 53.53 202 TYR A C 1
ATOM 1645 O O . TYR A 1 202 ? 26.701 2.994 -16.389 1.00 53.53 202 TYR A O 1
ATOM 1653 N N . THR A 1 203 ? 28.346 4.474 -16.740 1.00 57.56 203 THR A N 1
ATOM 1654 C CA . THR A 1 203 ? 28.881 3.859 -17.961 1.00 57.56 203 THR A CA 1
ATOM 1655 C C . THR A 1 203 ? 29.547 2.502 -17.659 1.00 57.56 203 THR A C 1
ATOM 1657 O O . THR A 1 203 ? 29.826 2.207 -16.491 1.00 57.56 203 THR A O 1
ATOM 1660 N N . PRO A 1 204 ? 29.900 1.688 -18.678 1.00 56.41 204 PRO A N 1
ATOM 1661 C CA . PRO A 1 204 ? 30.759 0.513 -18.496 1.00 56.41 204 PRO A CA 1
ATOM 1662 C C . PRO A 1 204 ? 32.038 0.754 -17.671 1.00 56.41 204 PRO A C 1
ATOM 1664 O O . PRO A 1 204 ? 32.480 -0.152 -16.968 1.00 56.41 204 PRO A O 1
ATOM 1667 N N . ARG A 1 205 ? 32.613 1.967 -17.710 1.00 56.28 205 ARG A N 1
ATOM 1668 C CA . ARG A 1 205 ? 33.801 2.360 -16.930 1.00 56.28 205 ARG A CA 1
ATOM 1669 C C . ARG A 1 205 ? 33.501 3.142 -15.646 1.00 56.28 205 ARG A C 1
ATOM 1671 O O . ARG A 1 205 ? 34.417 3.671 -15.024 1.00 56.28 205 ARG A O 1
ATOM 1678 N N . GLY A 1 206 ? 32.248 3.172 -15.193 1.00 50.62 206 GLY A N 1
ATOM 1679 C CA . GLY A 1 206 ? 31.899 3.688 -13.868 1.00 50.62 206 GLY A CA 1
ATOM 1680 C C . GLY A 1 206 ? 31.738 5.208 -13.785 1.00 50.62 206 GLY A C 1
ATOM 1681 O O . GLY A 1 206 ? 31.630 5.744 -12.682 1.00 50.62 206 GLY A O 1
ATOM 1682 N N . THR A 1 207 ? 31.686 5.919 -14.912 1.00 55.88 207 THR A N 1
ATOM 1683 C CA . THR A 1 207 ? 31.398 7.359 -14.917 1.00 55.88 207 THR A CA 1
ATOM 1684 C C . THR A 1 207 ? 29.924 7.578 -14.684 1.00 55.88 207 THR A C 1
ATOM 1686 O O . THR A 1 207 ? 29.091 7.028 -15.402 1.00 55.88 207 THR A O 1
ATOM 1689 N N . TYR A 1 208 ? 29.602 8.378 -13.669 1.00 55.88 208 TYR A N 1
ATOM 1690 C CA . TYR A 1 208 ? 28.228 8.767 -13.388 1.00 55.88 208 TYR A CA 1
ATOM 1691 C C . TYR A 1 208 ? 27.657 9.495 -14.600 1.00 55.88 208 TYR A C 1
ATOM 1693 O O . TYR A 1 208 ? 28.154 10.550 -14.992 1.00 55.88 208 TYR A O 1
ATOM 1701 N N . VAL A 1 209 ? 26.606 8.929 -15.178 1.00 52.22 209 VAL A N 1
ATOM 1702 C CA . VAL A 1 209 ? 25.840 9.557 -16.244 1.00 52.22 209 VAL A CA 1
ATOM 1703 C C . VAL A 1 209 ? 24.774 10.403 -15.556 1.00 52.22 209 VAL A C 1
ATOM 1705 O O . VAL A 1 209 ? 23.902 9.833 -14.889 1.00 52.22 209 VAL A O 1
ATOM 1708 N N . PRO A 1 210 ? 24.823 11.746 -15.673 1.00 48.50 210 PRO A N 1
ATOM 1709 C CA . PRO A 1 210 ? 23.798 12.615 -15.123 1.00 48.50 210 PRO A CA 1
ATOM 1710 C C . PRO A 1 210 ? 22.441 12.178 -15.650 1.00 48.50 210 PRO A C 1
ATOM 1712 O O . PRO A 1 210 ? 22.137 12.256 -16.840 1.00 48.50 210 PRO A O 1
ATOM 1715 N N . ASN A 1 211 ? 21.643 11.642 -14.739 1.00 48.06 211 ASN A N 1
ATOM 1716 C CA . ASN A 1 211 ? 20.416 10.995 -15.111 1.00 48.06 211 ASN A CA 1
ATOM 1717 C C . ASN A 1 211 ? 19.386 12.007 -15.606 1.00 48.06 211 ASN A C 1
ATOM 1719 O O . ASN A 1 211 ? 18.980 12.908 -14.874 1.00 48.06 211 ASN A O 1
ATOM 1723 N N . THR A 1 212 ? 18.877 11.776 -16.809 1.00 43.25 212 THR A N 1
ATOM 1724 C CA . THR A 1 212 ? 17.530 12.205 -17.193 1.00 43.25 212 THR A CA 1
ATOM 1725 C C . THR A 1 212 ? 16.674 10.980 -17.486 1.00 43.25 212 THR A C 1
ATOM 1727 O O . THR A 1 212 ? 16.051 10.873 -18.533 1.00 43.25 212 THR A O 1
ATOM 1730 N N . VAL A 1 213 ? 16.572 10.038 -16.543 1.00 40.97 213 VAL A N 1
ATOM 1731 C CA . VAL A 1 213 ? 15.384 9.185 -16.522 1.00 40.97 213 VAL A CA 1
ATOM 1732 C C . VAL A 1 213 ? 14.237 10.122 -16.183 1.00 40.97 213 VAL A C 1
ATOM 1734 O O . VAL A 1 213 ? 14.116 10.635 -15.073 1.00 40.97 213 VAL A O 1
ATOM 1737 N N . ARG A 1 214 ? 13.395 10.374 -17.181 1.00 41.47 214 ARG A N 1
ATOM 1738 C CA . ARG A 1 214 ? 12.024 10.786 -16.917 1.00 41.47 214 ARG A CA 1
ATOM 1739 C C . ARG A 1 214 ? 11.311 9.565 -16.352 1.00 41.47 214 ARG A C 1
ATOM 1741 O O . ARG A 1 214 ? 10.707 8.798 -17.098 1.00 41.47 214 ARG A O 1
ATOM 1748 N N . SER A 1 215 ? 11.455 9.338 -15.056 1.00 35.19 215 SER A N 1
ATOM 1749 C CA . SER A 1 215 ? 10.565 8.461 -14.317 1.00 35.19 215 SER A CA 1
ATOM 1750 C C . SER A 1 215 ? 9.917 9.260 -13.215 1.00 35.19 215 SER A C 1
ATOM 1752 O O . SER A 1 215 ? 10.531 10.128 -12.611 1.00 35.19 215 SER A O 1
ATOM 1754 N N . ASP A 1 216 ? 8.654 8.914 -13.033 1.00 36.12 216 ASP A N 1
ATOM 1755 C CA . ASP A 1 216 ? 7.852 9.037 -11.835 1.00 36.12 216 ASP A CA 1
ATOM 1756 C C . ASP A 1 216 ? 7.527 10.434 -11.284 1.00 36.12 216 ASP A C 1
ATOM 1758 O O . ASP A 1 216 ? 8.339 11.230 -10.829 1.00 36.12 216 ASP A O 1
ATOM 1762 N N . GLY A 1 217 ? 6.218 10.678 -11.244 1.00 36.75 217 GLY A N 1
ATOM 1763 C CA . GLY A 1 217 ? 5.588 11.620 -10.323 1.00 36.75 217 GLY A CA 1
ATOM 1764 C C . GLY A 1 217 ? 5.028 12.881 -10.963 1.00 36.75 217 GLY A C 1
ATOM 1765 O O . GLY A 1 217 ? 4.496 13.745 -10.263 1.00 36.75 217 GLY A O 1
ATOM 1766 N N . THR A 1 218 ? 5.019 12.968 -12.290 1.00 33.47 218 THR A N 1
ATOM 1767 C CA . THR A 1 218 ? 4.370 14.075 -12.971 1.00 33.47 218 THR A CA 1
ATOM 1768 C C . THR A 1 218 ? 3.531 13.597 -14.142 1.00 33.47 218 THR A C 1
ATOM 1770 O O . THR A 1 218 ? 4.092 13.175 -15.142 1.00 33.47 218 THR A O 1
ATOM 1773 N N . ASN A 1 219 ? 2.195 13.711 -14.042 1.00 37.84 219 ASN A N 1
ATOM 1774 C CA . ASN A 1 219 ? 1.282 13.492 -15.169 1.00 37.84 219 ASN A CA 1
ATOM 1775 C C . ASN A 1 219 ? 1.504 14.477 -16.354 1.00 37.84 219 ASN A C 1
ATOM 1777 O O . ASN A 1 219 ? 0.656 15.305 -16.686 1.00 37.84 219 ASN A O 1
ATOM 1781 N N . ASP A 1 220 ? 2.616 14.318 -17.064 1.00 36.78 220 ASP A N 1
ATOM 1782 C CA . ASP A 1 220 ? 2.619 14.547 -18.499 1.00 36.78 220 ASP A CA 1
ATOM 1783 C C . ASP A 1 220 ? 1.472 13.673 -19.064 1.00 36.78 220 ASP A C 1
ATOM 1785 O O . ASP A 1 220 ? 1.270 12.540 -18.602 1.00 36.78 220 ASP A O 1
ATOM 1789 N N . PRO A 1 221 ? 0.629 14.194 -19.963 1.00 42.25 221 PRO A N 1
ATOM 1790 C CA . PRO A 1 221 ? -0.558 13.532 -20.504 1.00 42.25 221 PRO A CA 1
ATOM 1791 C C . PRO A 1 221 ? -0.386 12.063 -20.935 1.00 42.25 221 PRO A C 1
ATOM 1793 O O . PRO A 1 221 ? -1.373 11.334 -20.988 1.00 42.25 221 PRO 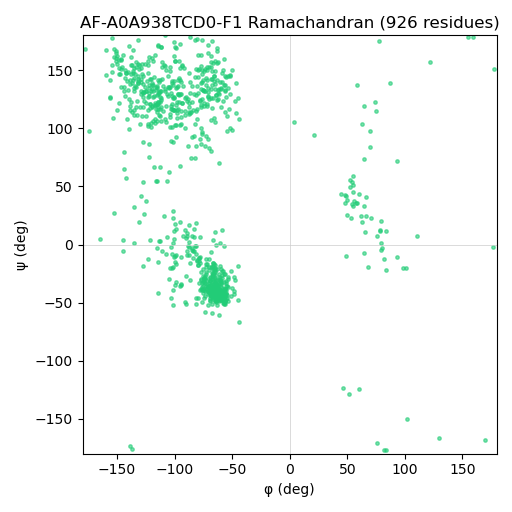A O 1
ATOM 1796 N N . TRP A 1 222 ? 0.839 11.594 -21.156 1.00 45.88 222 TRP A N 1
ATOM 1797 C CA . TRP A 1 222 ? 1.162 10.193 -21.429 1.00 45.88 222 TRP A CA 1
ATOM 1798 C C . TRP A 1 222 ? 0.877 9.212 -20.268 1.00 45.88 222 TRP A C 1
ATOM 1800 O O . TRP A 1 222 ? 0.656 8.025 -20.517 1.00 45.88 222 TRP A O 1
ATOM 1810 N N . GLU A 1 223 ? 0.817 9.662 -19.006 1.00 41.88 223 GLU A N 1
ATOM 1811 C CA . GLU A 1 223 ? 0.830 8.747 -17.846 1.00 41.88 223 GLU A CA 1
ATOM 1812 C C . GLU A 1 223 ? -0.535 8.440 -17.206 1.00 41.88 223 GLU A C 1
ATOM 1814 O O . GLU A 1 223 ? -0.670 7.436 -16.502 1.00 41.88 223 GLU A O 1
ATOM 1819 N N . ARG A 1 224 ? -1.603 9.202 -17.483 1.00 39.22 224 ARG A N 1
ATOM 1820 C CA . ARG A 1 224 ? -2.942 8.862 -16.957 1.00 39.22 224 ARG A CA 1
ATOM 1821 C C . ARG A 1 224 ? -3.678 7.879 -17.852 1.00 39.22 224 ARG A C 1
ATOM 1823 O O . ARG A 1 224 ? -4.621 8.256 -18.531 1.00 39.22 224 ARG A O 1
ATOM 1830 N N . GLY A 1 225 ? -3.275 6.610 -17.827 1.00 46.66 225 GLY A N 1
ATOM 1831 C CA . GLY A 1 225 ? -4.169 5.477 -18.112 1.00 46.66 225 GLY A CA 1
ATOM 1832 C C . GLY A 1 225 ? -4.773 5.357 -19.520 1.00 46.66 225 GLY A C 1
ATOM 1833 O O . GLY A 1 225 ? -5.295 4.299 -19.840 1.00 46.66 225 GLY A O 1
ATOM 1834 N N . ALA A 1 226 ? -4.607 6.325 -20.418 1.00 44.81 226 ALA A N 1
ATOM 1835 C CA . ALA A 1 226 ? -5.438 6.428 -21.609 1.00 44.81 226 ALA A CA 1
ATOM 1836 C C . ALA A 1 226 ? -4.644 6.458 -22.923 1.00 44.81 226 ALA A C 1
ATOM 1838 O O . ALA A 1 226 ? -5.042 7.160 -23.815 1.00 44.81 226 ALA A O 1
ATOM 1839 N N . PHE A 1 227 ? -3.547 5.731 -23.117 1.00 52.88 227 PHE A N 1
ATOM 1840 C CA . PHE A 1 227 ? -3.166 5.336 -24.482 1.00 52.88 227 PHE A CA 1
ATOM 1841 C C . PHE A 1 227 ? -3.415 3.843 -24.603 1.00 52.88 227 PHE A C 1
ATOM 1843 O O . PHE A 1 227 ? -3.056 3.077 -23.701 1.00 52.88 227 PHE A O 1
ATOM 1850 N N . ASP A 1 228 ? -4.083 3.441 -25.679 1.00 67.06 228 ASP A N 1
ATOM 1851 C CA . ASP A 1 228 ? -4.342 2.036 -25.957 1.00 67.06 228 ASP A CA 1
ATOM 1852 C C . ASP A 1 228 ? -3.050 1.399 -26.484 1.00 67.06 228 ASP A C 1
ATOM 1854 O O . ASP A 1 228 ? -2.720 1.525 -27.663 1.00 67.06 228 ASP A O 1
ATOM 1858 N N . VAL A 1 229 ? -2.290 0.753 -25.594 1.00 71.81 229 VAL A N 1
ATOM 1859 C CA . VAL A 1 229 ? -1.042 0.046 -25.939 1.00 71.81 229 VAL A CA 1
ATOM 1860 C C . VAL A 1 229 ? -1.309 -1.004 -27.018 1.00 71.81 229 VAL A C 1
ATOM 1862 O O . VAL A 1 229 ? -0.568 -1.081 -27.993 1.00 71.81 229 VAL A O 1
ATOM 1865 N N . SER A 1 230 ? -2.407 -1.754 -26.898 1.00 74.06 230 SER A N 1
ATOM 1866 C CA . SER A 1 230 ? -2.763 -2.805 -27.854 1.00 74.06 230 SER A CA 1
ATOM 1867 C C . SER A 1 230 ? -3.167 -2.227 -29.213 1.00 74.06 230 SER A C 1
ATOM 1869 O O . SER A 1 230 ? -2.714 -2.702 -30.260 1.00 74.06 230 SER A O 1
ATOM 1871 N N . GLY A 1 231 ? -3.970 -1.161 -29.213 1.00 76.94 231 GLY A N 1
ATOM 1872 C CA . GLY A 1 231 ? -4.347 -0.424 -30.419 1.00 76.94 231 GLY A CA 1
ATOM 1873 C C . GLY A 1 231 ? -3.152 0.237 -31.105 1.00 76.94 231 GLY A C 1
ATOM 1874 O O . GLY A 1 231 ? -3.066 0.236 -32.331 1.00 76.94 231 GLY A O 1
ATOM 1875 N N . THR A 1 232 ? -2.189 0.729 -30.328 1.00 80.31 232 THR A N 1
ATOM 1876 C CA . THR A 1 232 ? -0.947 1.331 -30.832 1.00 80.31 232 THR A CA 1
ATOM 1877 C C . THR A 1 232 ? -0.039 0.275 -31.460 1.00 80.31 232 THR A C 1
ATOM 1879 O O . THR A 1 232 ? 0.367 0.430 -32.609 1.00 80.31 232 THR A O 1
ATOM 1882 N N . ASP A 1 233 ? 0.196 -0.848 -30.780 1.00 85.06 233 ASP A N 1
ATOM 1883 C CA . ASP A 1 233 ? 0.941 -1.987 -31.333 1.00 85.06 233 ASP A CA 1
ATOM 1884 C C . ASP A 1 233 ? 0.296 -2.508 -32.626 1.00 85.06 233 ASP A C 1
ATOM 1886 O O . ASP A 1 233 ? 0.971 -2.872 -33.589 1.00 85.06 233 ASP A O 1
ATOM 1890 N N . THR A 1 234 ? -1.037 -2.533 -32.672 1.00 86.69 234 THR A N 1
ATOM 1891 C CA . THR A 1 234 ? -1.799 -2.936 -33.860 1.00 86.69 234 THR A CA 1
ATOM 1892 C C . THR A 1 234 ? -1.658 -1.931 -34.997 1.00 86.69 234 THR A C 1
ATOM 1894 O O . THR A 1 234 ? -1.418 -2.340 -36.131 1.00 86.69 234 THR A O 1
ATOM 1897 N N . TYR A 1 235 ? -1.744 -0.631 -34.709 1.00 88.19 235 TYR A N 1
ATOM 1898 C CA . TYR A 1 235 ? -1.495 0.412 -35.700 1.00 88.19 235 TYR A CA 1
ATOM 1899 C C . TYR A 1 235 ? -0.100 0.265 -36.308 1.00 88.19 235 TYR A C 1
ATOM 1901 O O . TYR A 1 235 ? 0.021 0.184 -37.524 1.00 88.19 235 TYR A O 1
ATOM 1909 N N . TYR A 1 236 ? 0.945 0.158 -35.485 1.00 90.25 236 TYR A N 1
ATOM 1910 C CA . TYR A 1 236 ? 2.318 0.093 -35.984 1.00 90.25 236 TYR A CA 1
ATOM 1911 C C . TYR A 1 236 ? 2.601 -1.182 -36.789 1.00 90.25 236 TYR A C 1
ATOM 1913 O O . TYR A 1 236 ? 3.262 -1.093 -37.819 1.00 90.25 236 TYR A O 1
ATOM 1921 N N . ARG A 1 237 ? 2.029 -2.337 -36.414 1.00 90.62 237 ARG A N 1
ATOM 1922 C CA . ARG A 1 237 ? 2.096 -3.564 -37.236 1.00 90.62 237 ARG A CA 1
ATOM 1923 C C . ARG A 1 237 ? 1.451 -3.396 -38.613 1.00 90.62 237 ARG A C 1
ATOM 1925 O O . ARG A 1 237 ? 1.970 -3.912 -39.596 1.00 90.62 237 ARG A O 1
ATOM 1932 N N . ASN A 1 238 ? 0.332 -2.678 -38.688 1.00 89.94 238 ASN A N 1
ATOM 1933 C CA . ASN A 1 238 ? -0.382 -2.460 -39.946 1.00 89.94 238 ASN A CA 1
ATOM 1934 C C . ASN A 1 238 ? 0.288 -1.390 -40.817 1.00 89.94 238 ASN A C 1
ATOM 1936 O O . ASN A 1 238 ? 0.332 -1.527 -42.038 1.00 89.94 238 ASN A O 1
ATOM 1940 N N . THR A 1 239 ? 0.790 -0.326 -40.192 1.00 92.50 239 THR A N 1
ATOM 1941 C CA . THR A 1 239 ? 1.419 0.811 -40.870 1.00 92.50 239 THR A CA 1
ATOM 1942 C C . THR A 1 239 ? 2.830 0.475 -41.343 1.00 92.50 239 THR A C 1
ATOM 1944 O O . THR A 1 239 ? 3.196 0.869 -42.445 1.00 92.50 239 THR A O 1
ATOM 1947 N N . TYR A 1 240 ? 3.588 -0.318 -40.578 1.00 94.06 240 TYR A N 1
ATOM 1948 C CA . TYR A 1 240 ? 4.961 -0.725 -40.892 1.00 94.06 240 TYR A CA 1
ATOM 1949 C C . TYR A 1 240 ? 5.077 -2.250 -41.059 1.00 94.06 240 TYR A C 1
ATOM 1951 O O . TYR A 1 240 ? 5.767 -2.903 -40.279 1.00 94.06 240 TYR A O 1
ATOM 1959 N N . PRO A 1 241 ? 4.458 -2.850 -42.092 1.00 93.19 241 PRO A N 1
ATOM 1960 C CA . PRO A 1 241 ? 4.388 -4.309 -42.232 1.00 93.19 241 PRO A CA 1
ATOM 1961 C C . PRO A 1 241 ? 5.740 -4.998 -42.485 1.00 93.19 241 PRO A C 1
ATOM 1963 O O . PRO A 1 241 ? 5.859 -6.192 -42.228 1.00 93.19 241 PRO A O 1
ATOM 1966 N N . GLN A 1 242 ? 6.755 -4.276 -42.978 1.00 90.88 242 GLN A N 1
ATOM 1967 C CA . GLN A 1 242 ? 8.117 -4.809 -43.141 1.00 90.88 242 GLN A CA 1
ATOM 1968 C C . GLN A 1 242 ? 8.974 -4.701 -41.866 1.00 90.88 242 GLN A C 1
ATOM 1970 O O . GLN A 1 242 ? 10.101 -5.194 -41.839 1.00 90.88 242 GLN A O 1
ATOM 1975 N N . ALA A 1 243 ? 8.461 -4.070 -40.806 1.00 92.56 243 ALA A N 1
ATOM 1976 C CA . ALA A 1 243 ? 9.109 -4.028 -39.504 1.00 92.56 243 ALA A CA 1
ATOM 1977 C C . ALA A 1 243 ? 8.529 -5.120 -38.593 1.00 92.56 243 ALA A C 1
ATOM 1979 O O . ALA A 1 243 ? 7.329 -5.391 -38.589 1.00 92.56 243 ALA A O 1
ATOM 1980 N N . THR A 1 244 ? 9.382 -5.747 -37.788 1.00 92.88 244 THR A N 1
ATOM 1981 C CA . THR A 1 244 ? 8.978 -6.779 -36.828 1.00 92.88 244 THR A CA 1
ATOM 1982 C C . THR A 1 244 ? 8.828 -6.164 -35.445 1.00 92.88 244 THR A C 1
ATOM 1984 O O . THR A 1 244 ? 9.780 -5.604 -34.907 1.00 92.88 244 THR A O 1
ATOM 1987 N N . LEU A 1 245 ? 7.643 -6.287 -34.848 1.00 89.62 245 LEU A N 1
ATOM 1988 C CA . LEU A 1 245 ? 7.406 -5.872 -33.466 1.00 89.62 245 LEU A CA 1
ATOM 1989 C C . LEU A 1 245 ? 8.101 -6.843 -32.508 1.00 89.62 245 LEU A C 1
ATOM 1991 O O . LEU A 1 245 ? 7.803 -8.035 -32.509 1.00 89.62 245 LEU A O 1
ATOM 1995 N N . LEU A 1 246 ? 9.007 -6.324 -31.682 1.00 84.44 246 LEU A N 1
ATOM 1996 C CA . LEU A 1 246 ? 9.778 -7.098 -30.706 1.00 84.44 246 LEU A CA 1
ATOM 1997 C C . LEU A 1 246 ? 9.293 -6.904 -29.265 1.00 84.44 246 LEU A C 1
ATOM 1999 O O . LEU A 1 246 ? 9.425 -7.802 -28.439 1.00 84.44 246 LEU A O 1
ATOM 2003 N N . SER A 1 247 ? 8.740 -5.736 -28.939 1.00 83.31 247 SER A N 1
ATOM 2004 C CA . SER A 1 247 ? 8.160 -5.453 -27.622 1.00 83.31 247 SER A CA 1
ATOM 2005 C C . SER A 1 247 ? 7.103 -4.365 -27.731 1.00 83.31 247 SER A C 1
ATOM 2007 O O . SER A 1 247 ? 7.222 -3.475 -28.570 1.00 83.31 247 SER A O 1
ATOM 2009 N N . SER A 1 248 ? 6.086 -4.432 -26.876 1.00 81.81 248 SER A N 1
ATOM 2010 C CA . SER A 1 248 ? 4.952 -3.512 -26.889 1.00 81.81 248 SER A CA 1
ATOM 2011 C C . SER A 1 248 ? 5.324 -2.055 -26.616 1.00 81.81 248 SER A C 1
ATOM 2013 O O . SER A 1 248 ? 6.339 -1.736 -25.986 1.00 81.81 248 SER A O 1
ATOM 2015 N N . SER A 1 249 ? 4.445 -1.167 -27.078 1.00 80.25 249 SER A N 1
ATOM 2016 C CA . SER A 1 249 ? 4.461 0.263 -26.781 1.00 80.25 249 SER A CA 1
ATOM 2017 C C . SER A 1 249 ? 4.526 0.506 -25.275 1.00 80.25 249 SER A C 1
ATOM 2019 O O . SER A 1 249 ? 3.944 -0.221 -24.466 1.00 80.25 249 SER A O 1
ATOM 2021 N N . THR A 1 250 ? 5.225 1.564 -24.886 1.00 68.44 250 THR A N 1
ATOM 2022 C CA . THR A 1 250 ? 5.389 1.966 -23.490 1.00 68.44 250 THR A CA 1
ATOM 2023 C C . THR A 1 250 ? 4.788 3.342 -23.290 1.00 68.44 250 THR A C 1
ATOM 2025 O O . THR A 1 250 ? 4.885 4.211 -24.145 1.00 68.44 250 THR A O 1
ATOM 2028 N N . ARG A 1 251 ? 4.192 3.575 -22.123 1.00 60.09 251 ARG A N 1
ATOM 2029 C CA . ARG A 1 251 ? 3.619 4.889 -21.786 1.00 60.09 251 ARG A CA 1
ATOM 2030 C C . ARG A 1 251 ? 4.686 5.967 -21.559 1.00 60.09 251 ARG A C 1
ATOM 2032 O O . ARG A 1 251 ? 4.357 7.142 -21.511 1.00 60.09 251 ARG A O 1
ATOM 2039 N N . THR A 1 252 ? 5.949 5.565 -21.440 1.00 55.03 252 THR A N 1
ATOM 2040 C CA . THR A 1 252 ? 7.104 6.448 -21.286 1.00 55.03 252 THR A CA 1
ATOM 2041 C C . THR A 1 252 ? 8.026 6.339 -22.497 1.00 55.03 252 THR A C 1
ATOM 2043 O O . THR A 1 252 ? 8.230 5.246 -23.038 1.00 55.03 252 THR A O 1
ATOM 2046 N N . TYR A 1 253 ? 8.588 7.477 -22.919 1.00 57.41 253 TYR A N 1
ATOM 2047 C CA . TYR A 1 253 ? 9.694 7.498 -23.875 1.00 57.41 253 TYR A CA 1
ATOM 2048 C C . TYR A 1 253 ? 10.886 6.754 -23.274 1.00 57.41 253 TYR A C 1
ATOM 2050 O O . TYR A 1 253 ? 11.226 6.971 -22.114 1.00 57.41 253 TYR A O 1
ATOM 2058 N N . ASN A 1 254 ? 11.526 5.878 -24.042 1.00 56.41 254 ASN A N 1
ATOM 2059 C CA . ASN A 1 254 ? 12.663 5.100 -23.552 1.00 56.41 254 ASN A CA 1
ATOM 2060 C C . ASN A 1 254 ? 13.630 4.689 -24.676 1.00 56.41 254 ASN A C 1
ATOM 2062 O O . ASN A 1 254 ? 14.310 3.671 -24.565 1.00 56.41 254 ASN A O 1
ATOM 2066 N N . CYS A 1 255 ? 13.705 5.445 -25.771 1.00 60.22 255 CYS A N 1
ATOM 2067 C CA . CYS A 1 255 ? 14.401 4.979 -26.975 1.00 60.22 255 CYS A CA 1
ATOM 2068 C C . CYS A 1 255 ? 15.898 4.826 -26.784 1.00 60.22 255 CYS A C 1
ATOM 2070 O O . CYS A 1 255 ? 16.468 3.802 -27.148 1.00 60.22 255 CYS A O 1
ATOM 2072 N N . HIS A 1 256 ? 16.513 5.806 -26.126 1.00 57.44 256 HIS A N 1
ATOM 2073 C CA . HIS A 1 256 ? 17.944 5.779 -25.815 1.00 57.44 256 HIS A CA 1
ATOM 2074 C C . HIS A 1 256 ? 18.297 4.647 -24.878 1.00 57.44 256 HIS A C 1
ATOM 2076 O O . HIS A 1 256 ? 19.360 4.048 -25.007 1.00 57.44 256 HIS A O 1
ATOM 2082 N N . SER A 1 257 ? 17.370 4.325 -23.974 1.00 55.31 257 SER A N 1
ATOM 2083 C CA . SER A 1 257 ? 17.572 3.264 -23.001 1.00 55.31 257 SER A CA 1
ATOM 2084 C C . SER A 1 257 ? 17.736 1.886 -23.627 1.00 55.31 257 SER A C 1
ATOM 2086 O O . SER A 1 257 ? 18.289 0.992 -22.996 1.00 55.31 257 SER A O 1
ATOM 2088 N N . TYR A 1 258 ? 17.259 1.712 -24.862 1.00 58.34 258 TYR A N 1
ATOM 2089 C CA . TYR A 1 258 ? 17.346 0.449 -25.572 1.00 58.34 258 TYR A CA 1
ATOM 2090 C C . TYR A 1 258 ? 18.720 0.235 -26.220 1.00 58.34 258 TYR A C 1
ATOM 2092 O O . TYR A 1 258 ? 19.289 -0.844 -26.090 1.00 58.34 258 TYR A O 1
ATOM 2100 N N . ALA A 1 259 ? 19.269 1.246 -26.901 1.00 57.34 259 ALA A N 1
ATOM 2101 C CA . ALA A 1 259 ? 20.488 1.061 -27.692 1.00 57.34 259 ALA A CA 1
ATOM 2102 C C . ALA A 1 259 ? 21.761 0.908 -26.847 1.00 57.34 259 ALA A C 1
ATOM 2104 O O . ALA A 1 259 ? 22.725 0.293 -27.297 1.00 57.34 259 ALA A O 1
ATOM 2105 N N . TRP A 1 260 ? 21.762 1.453 -25.628 1.00 59.47 260 TRP A N 1
ATOM 2106 C CA . TRP A 1 260 ? 22.969 1.591 -24.810 1.00 59.47 260 TRP A CA 1
ATOM 2107 C C . TRP A 1 260 ? 22.986 0.733 -23.535 1.00 59.47 260 TRP A C 1
ATOM 2109 O O . TRP A 1 260 ? 23.938 0.805 -22.760 1.00 59.47 260 TRP A O 1
ATOM 2119 N N . ALA A 1 261 ? 21.956 -0.086 -23.309 1.00 50.53 261 ALA A N 1
ATOM 2120 C CA . ALA A 1 261 ? 21.869 -0.953 -22.138 1.00 50.53 261 ALA A CA 1
ATOM 2121 C C . ALA A 1 261 ? 22.911 -2.084 -22.151 1.00 50.53 261 ALA A C 1
ATOM 2123 O O . ALA A 1 261 ? 23.189 -2.713 -23.177 1.00 50.53 261 ALA A O 1
ATOM 2124 N N . ASP A 1 262 ? 23.442 -2.382 -20.965 1.00 46.75 262 ASP A N 1
ATOM 2125 C CA . ASP A 1 262 ? 24.341 -3.500 -20.720 1.00 46.75 262 ASP A CA 1
ATOM 2126 C C . ASP A 1 262 ? 23.549 -4.805 -20.547 1.00 46.75 262 ASP A C 1
ATOM 2128 O O . ASP A 1 262 ? 23.183 -5.181 -19.441 1.00 46.75 262 ASP A O 1
ATOM 2132 N N . GLY A 1 263 ? 23.214 -5.459 -21.664 1.00 44.34 263 GLY A N 1
ATOM 2133 C CA . GLY A 1 263 ? 22.634 -6.804 -21.676 1.00 44.34 263 GLY A CA 1
ATOM 2134 C C . GLY A 1 263 ? 21.194 -6.899 -21.152 1.00 44.34 263 GLY A C 1
ATOM 2135 O O . GLY A 1 263 ? 20.956 -7.038 -19.964 1.00 44.34 263 GLY A O 1
ATOM 2136 N N . TYR A 1 264 ? 20.230 -6.912 -22.072 1.00 43.00 264 TYR A N 1
ATOM 2137 C CA . TYR A 1 264 ? 18.899 -7.545 -22.002 1.00 43.00 264 TYR A CA 1
ATOM 2138 C C . TYR A 1 264 ? 17.939 -7.363 -20.792 1.00 43.00 264 TYR A C 1
ATOM 2140 O O . TYR A 1 264 ? 16.781 -7.740 -20.961 1.00 43.00 264 TYR A O 1
ATOM 2148 N N . SER A 1 265 ? 18.287 -6.780 -19.633 1.00 39.00 265 SER A N 1
ATOM 2149 C CA . SER A 1 265 ? 17.363 -6.728 -18.475 1.00 39.00 265 SER A CA 1
ATOM 2150 C C . SER A 1 265 ? 17.091 -5.360 -17.840 1.00 39.00 265 SER A C 1
ATOM 2152 O O . SER A 1 265 ? 16.048 -5.236 -17.202 1.00 39.00 265 SER A O 1
ATOM 2154 N N . ASN A 1 266 ? 17.902 -4.314 -18.050 1.00 41.16 266 ASN A N 1
ATOM 2155 C CA . ASN A 1 266 ? 17.642 -2.986 -17.465 1.00 41.16 266 ASN A CA 1
ATOM 2156 C C . ASN A 1 266 ? 17.642 -1.848 -18.498 1.00 41.16 266 ASN A C 1
ATOM 2158 O O . ASN A 1 266 ? 18.549 -1.717 -19.311 1.00 41.16 266 ASN A O 1
ATOM 2162 N N . ARG A 1 267 ? 16.593 -1.012 -18.446 1.00 45.84 267 ARG A N 1
ATOM 2163 C CA . ARG A 1 267 ? 16.353 0.139 -19.334 1.00 45.84 267 ARG A CA 1
ATOM 2164 C C . ARG A 1 267 ? 16.985 1.395 -18.721 1.00 45.84 267 ARG A C 1
ATOM 2166 O O . ARG A 1 267 ? 16.382 1.993 -17.835 1.00 45.84 267 ARG A O 1
ATOM 2173 N N . THR A 1 268 ? 18.163 1.818 -19.174 1.00 46.12 268 THR A N 1
ATOM 2174 C CA . THR A 1 268 ? 18.856 3.013 -18.638 1.00 46.12 268 THR A CA 1
ATOM 2175 C C . THR A 1 268 ? 19.259 3.991 -19.734 1.00 46.12 268 THR A C 1
ATOM 2177 O O . THR A 1 268 ? 19.841 3.587 -20.732 1.00 46.12 268 THR A O 1
ATOM 2180 N N . TRP A 1 269 ? 18.932 5.272 -19.551 1.00 48.38 269 TRP A N 1
ATOM 2181 C CA . TRP A 1 269 ? 19.131 6.343 -20.532 1.00 48.38 269 TRP A CA 1
ATOM 2182 C C . TRP A 1 269 ? 20.600 6.789 -20.599 1.00 48.38 269 TRP A C 1
ATOM 2184 O O . TRP A 1 269 ? 21.241 6.944 -19.564 1.00 48.38 269 TRP A O 1
ATOM 2194 N N . ILE A 1 270 ? 21.097 7.059 -21.806 1.00 49.09 270 ILE A N 1
ATOM 2195 C CA . ILE A 1 270 ? 22.341 7.798 -22.058 1.00 49.09 270 ILE A CA 1
ATOM 2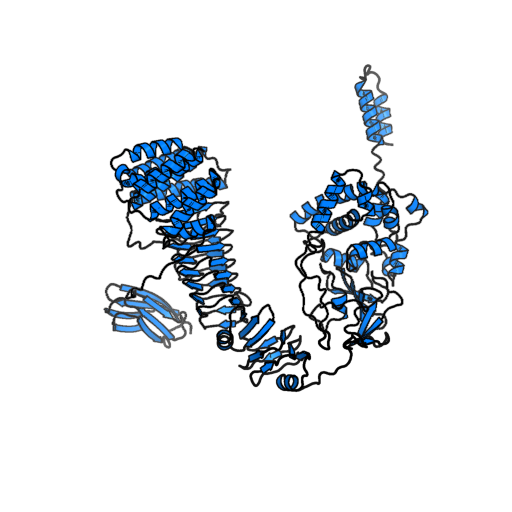196 C C . ILE A 1 270 ? 21.965 8.966 -22.976 1.00 49.09 270 ILE A C 1
ATOM 2198 O O . ILE A 1 270 ? 21.204 8.748 -23.917 1.00 49.09 270 ILE A O 1
ATOM 2202 N N . ASN A 1 271 ? 22.405 10.187 -22.663 1.00 47.25 271 ASN A N 1
ATOM 2203 C CA . ASN A 1 271 ? 22.019 11.391 -23.402 1.00 47.25 271 ASN A CA 1
ATOM 2204 C C . ASN A 1 271 ? 22.755 11.510 -24.759 1.00 47.25 271 ASN A C 1
ATOM 2206 O O . ASN A 1 271 ? 23.593 10.686 -25.120 1.00 47.25 271 ASN A O 1
ATOM 2210 N N . SER A 1 272 ? 22.387 12.535 -25.526 1.00 47.94 272 SER A N 1
ATOM 2211 C CA . SER A 1 272 ? 22.942 12.915 -26.827 1.00 47.94 272 SER A CA 1
ATOM 2212 C C . SER A 1 272 ? 24.482 13.021 -26.854 1.00 47.94 272 SER A C 1
ATOM 2214 O O . SER A 1 272 ? 25.079 13.419 -25.852 1.00 47.94 272 SER A O 1
ATOM 2216 N N . PRO A 1 273 ? 25.134 12.763 -28.010 1.00 49.22 273 PRO A N 1
ATOM 2217 C CA . PRO A 1 273 ? 26.586 12.878 -28.210 1.00 49.22 273 PRO A CA 1
ATOM 2218 C C . PRO A 1 273 ? 27.235 14.244 -27.915 1.00 49.22 273 PRO A C 1
ATOM 2220 O O . PRO A 1 273 ? 28.445 14.357 -28.062 1.00 49.22 273 PRO A O 1
ATOM 2223 N N . SER A 1 274 ? 26.487 15.279 -27.514 1.00 49.78 274 SER A N 1
ATOM 2224 C CA . SER A 1 274 ? 27.069 16.530 -26.997 1.00 49.78 274 SER A CA 1
ATOM 2225 C C . SER A 1 274 ? 27.530 16.443 -25.538 1.00 49.78 274 SER A C 1
ATOM 2227 O O . SER A 1 274 ? 28.234 17.336 -25.072 1.00 49.78 274 SER A O 1
ATOM 2229 N N . ASP A 1 275 ? 27.113 15.409 -24.803 1.00 52.97 275 ASP A N 1
ATOM 2230 C CA . ASP A 1 275 ? 27.594 15.158 -23.448 1.00 52.97 275 ASP A CA 1
ATOM 2231 C C . ASP A 1 275 ? 28.854 14.286 -23.538 1.00 52.97 275 ASP A C 1
ATOM 2233 O O . ASP A 1 275 ? 28.791 13.062 -23.423 1.00 52.97 275 ASP A O 1
ATOM 2237 N N . ASP A 1 276 ? 30.007 14.930 -23.745 1.00 51.91 276 ASP A N 1
ATOM 2238 C CA . ASP A 1 276 ? 31.346 14.334 -23.929 1.00 51.91 276 ASP A CA 1
ATOM 2239 C C . ASP A 1 276 ? 31.843 13.451 -22.754 1.00 51.91 276 ASP A C 1
ATOM 2241 O O . ASP A 1 276 ? 33.015 13.105 -22.688 1.00 51.91 276 ASP A O 1
ATOM 2245 N N . LEU A 1 277 ? 30.996 13.077 -21.792 1.00 54.03 277 LEU A N 1
ATOM 2246 C CA . LEU A 1 277 ? 31.377 12.434 -20.528 1.00 54.03 277 LEU A CA 1
ATOM 2247 C C . LEU A 1 277 ? 31.689 10.928 -20.645 1.00 54.03 277 LEU A C 1
ATOM 2249 O O . LEU A 1 277 ? 32.211 10.346 -19.697 1.00 54.03 277 LEU A O 1
ATOM 2253 N N . TYR A 1 278 ? 31.402 10.275 -21.776 1.00 60.84 278 TYR A N 1
ATOM 2254 C CA . TYR A 1 278 ? 31.502 8.805 -21.899 1.00 60.84 278 TYR A CA 1
ATOM 2255 C C . TYR A 1 278 ? 31.961 8.265 -23.265 1.00 60.84 278 TYR A C 1
ATOM 2257 O O . TYR A 1 278 ? 32.032 7.050 -23.470 1.00 60.84 278 TYR A O 1
ATOM 2265 N N . PHE A 1 279 ? 32.314 9.151 -24.196 1.00 63.97 279 PHE A N 1
ATOM 2266 C CA . PHE A 1 279 ? 32.897 8.801 -25.496 1.00 63.97 279 PHE A CA 1
ATOM 2267 C C . PHE A 1 279 ? 34.428 8.965 -25.466 1.00 63.97 279 PHE A C 1
ATOM 2269 O O . PHE A 1 279 ? 34.981 9.460 -24.485 1.00 63.97 279 PHE A O 1
ATOM 2276 N N . GLN A 1 280 ? 35.154 8.489 -26.485 1.00 58.53 280 GLN A N 1
ATOM 2277 C CA . GLN A 1 280 ? 36.615 8.659 -26.527 1.00 58.53 280 GLN A CA 1
ATOM 2278 C C . GLN A 1 280 ? 37.028 10.148 -26.529 1.00 58.53 280 GLN A C 1
ATOM 2280 O O . GLN A 1 280 ? 36.475 10.942 -27.286 1.00 58.53 280 GLN A O 1
ATOM 2285 N N . ASN A 1 281 ? 38.094 10.446 -25.768 1.00 52.09 281 ASN A N 1
ATOM 2286 C CA . ASN A 1 281 ? 38.723 11.746 -25.461 1.00 52.09 281 ASN A CA 1
ATOM 2287 C C . ASN A 1 281 ? 38.140 12.505 -24.261 1.00 52.09 281 ASN A C 1
ATOM 2289 O O . ASN A 1 281 ? 36.934 12.588 -24.079 1.00 52.09 281 ASN A O 1
ATOM 2293 N N . SER A 1 282 ? 39.044 13.092 -23.464 1.00 42.38 282 SER A N 1
ATOM 2294 C CA . SER A 1 282 ? 38.730 13.901 -22.278 1.00 42.38 282 SER A CA 1
ATOM 2295 C C . SER A 1 282 ? 37.781 15.051 -22.644 1.00 42.38 282 SER A C 1
ATOM 2297 O O . SER A 1 282 ? 38.110 15.804 -23.567 1.00 42.38 282 SER A O 1
ATOM 2299 N N . PRO A 1 283 ? 36.635 15.207 -21.952 1.00 50.41 283 PRO A N 1
ATOM 2300 C CA . PRO A 1 283 ? 36.327 14.710 -20.602 1.00 50.41 283 PRO A CA 1
ATOM 2301 C C . PRO A 1 283 ? 35.705 13.299 -20.503 1.00 50.41 283 PRO A C 1
ATOM 2303 O O . PRO A 1 283 ? 35.265 12.920 -19.419 1.00 50.41 283 PRO A O 1
ATOM 2306 N N . GLY A 1 284 ? 35.664 12.521 -21.585 1.00 58.28 284 GLY A N 1
ATOM 2307 C CA . GLY A 1 284 ? 35.004 11.219 -21.620 1.00 58.28 284 GLY A CA 1
ATOM 2308 C C . GLY A 1 284 ? 35.818 10.055 -21.062 1.00 58.28 284 GLY A C 1
ATOM 2309 O O . GLY A 1 284 ? 37.048 10.040 -21.125 1.00 58.28 284 GLY A O 1
ATOM 2310 N N . ASP A 1 285 ? 35.129 9.044 -20.528 1.00 60.91 285 ASP A N 1
ATOM 2311 C CA . ASP A 1 285 ? 35.765 7.860 -19.926 1.00 60.91 285 ASP A CA 1
ATOM 2312 C C . ASP A 1 285 ? 36.147 6.746 -20.913 1.00 60.91 285 ASP A C 1
ATOM 2314 O O . ASP A 1 285 ? 36.748 5.736 -20.540 1.00 60.91 285 ASP A O 1
ATOM 2318 N N . GLY A 1 286 ? 35.821 6.924 -22.195 1.00 64.88 286 GLY A N 1
ATOM 2319 C CA . GLY A 1 286 ? 36.152 5.986 -23.262 1.00 64.88 286 GLY A CA 1
ATOM 2320 C C . GLY A 1 286 ? 35.382 4.663 -23.222 1.00 64.88 286 GLY A C 1
ATOM 2321 O O . GLY A 1 286 ? 35.857 3.681 -23.784 1.00 64.88 286 GLY A O 1
ATOM 2322 N N . SER A 1 287 ? 34.209 4.605 -22.588 1.00 66.62 287 SER A N 1
ATOM 2323 C CA . SER A 1 287 ? 33.366 3.398 -22.563 1.00 66.62 287 SER A CA 1
ATOM 2324 C C . SER A 1 287 ? 32.903 2.919 -23.950 1.00 66.62 287 SER A C 1
ATOM 2326 O O . SER A 1 287 ? 32.519 1.755 -24.109 1.00 66.62 287 SER A O 1
ATOM 2328 N N . TYR A 1 288 ? 32.952 3.788 -24.962 1.00 71.44 288 TYR A N 1
ATOM 2329 C CA . TYR A 1 288 ? 32.525 3.503 -26.332 1.00 71.44 288 TYR A CA 1
ATOM 2330 C C . TYR A 1 288 ? 33.556 3.979 -27.362 1.00 71.44 288 TYR A C 1
ATOM 2332 O O . TYR A 1 288 ? 34.051 5.104 -27.284 1.00 71.44 288 TYR A O 1
ATOM 2340 N N . ASP A 1 289 ? 33.832 3.128 -28.354 1.00 72.31 289 ASP A N 1
ATOM 2341 C CA . ASP A 1 289 ? 34.718 3.422 -29.482 1.00 72.31 289 ASP A CA 1
ATOM 2342 C C . ASP A 1 289 ? 33.898 3.843 -30.710 1.00 72.31 289 ASP A C 1
ATOM 2344 O O . ASP A 1 289 ? 32.928 3.166 -31.071 1.00 72.31 289 ASP A O 1
ATOM 2348 N N . PHE A 1 290 ? 34.335 4.898 -31.406 1.00 77.50 290 PHE A N 1
ATOM 2349 C CA . PHE A 1 290 ? 33.834 5.225 -32.744 1.00 77.50 290 PHE A CA 1
ATOM 2350 C C . PHE A 1 290 ? 34.345 4.202 -33.757 1.00 77.50 290 PHE A C 1
ATOM 2352 O O . PHE A 1 290 ? 35.547 3.944 -33.848 1.00 77.50 290 PHE A O 1
ATOM 2359 N N . VAL A 1 291 ? 33.435 3.624 -34.537 1.00 76.44 291 VAL A N 1
ATOM 2360 C CA . VAL A 1 291 ? 33.760 2.577 -35.514 1.00 76.44 291 VAL A CA 1
ATOM 2361 C C . VAL A 1 291 ? 32.989 2.756 -36.816 1.00 76.44 291 VAL A C 1
ATOM 2363 O O . VAL A 1 291 ? 32.098 3.589 -36.913 1.00 76.44 291 VAL A O 1
ATOM 2366 N N . SER A 1 292 ? 33.329 1.984 -37.846 1.00 81.12 292 SER A N 1
ATOM 2367 C CA . SER A 1 292 ? 32.551 1.926 -39.083 1.00 81.12 292 SER A CA 1
ATOM 2368 C C . SER A 1 292 ? 31.280 1.080 -38.916 1.00 81.12 292 SER A C 1
ATOM 2370 O O . SER A 1 292 ? 31.231 0.157 -38.104 1.00 81.12 292 SER A O 1
ATOM 2372 N N . GLU A 1 293 ? 30.250 1.371 -39.717 1.00 78.88 293 GLU A N 1
ATOM 2373 C CA . GLU A 1 293 ? 28.916 0.741 -39.660 1.00 78.88 293 GLU A CA 1
ATOM 2374 C C . GLU A 1 293 ? 28.945 -0.795 -39.655 1.00 78.88 293 GLU A C 1
ATOM 2376 O O . GLU A 1 293 ? 28.184 -1.434 -38.935 1.00 78.88 293 GLU A O 1
ATOM 2381 N N . ASN A 1 294 ? 29.862 -1.392 -40.415 1.00 78.38 294 ASN A N 1
ATOM 2382 C CA . ASN A 1 294 ? 30.015 -2.840 -40.570 1.00 78.38 294 ASN A CA 1
ATOM 2383 C C . ASN A 1 294 ? 30.481 -3.585 -39.307 1.00 78.38 294 ASN A C 1
ATOM 2385 O O . ASN A 1 294 ? 30.326 -4.801 -39.244 1.00 78.38 294 ASN A O 1
ATOM 2389 N N . ILE A 1 295 ? 31.068 -2.893 -38.333 1.00 76.00 295 ILE A N 1
ATOM 2390 C CA . ILE A 1 295 ? 31.524 -3.484 -37.062 1.00 76.00 295 ILE A CA 1
ATOM 2391 C C . ILE A 1 295 ? 30.862 -2.826 -35.845 1.00 76.00 295 ILE A C 1
ATOM 2393 O O . ILE A 1 295 ? 31.211 -3.134 -34.706 1.00 76.00 295 ILE A O 1
ATOM 2397 N N . ALA A 1 296 ? 29.937 -1.897 -36.081 1.00 77.75 296 ALA A N 1
ATOM 2398 C CA . ALA A 1 296 ? 29.190 -1.222 -35.038 1.00 77.75 296 ALA A CA 1
ATOM 2399 C C . ALA A 1 296 ? 28.179 -2.172 -34.411 1.00 77.75 296 ALA A C 1
ATOM 2401 O O . ALA A 1 296 ? 27.524 -2.935 -35.120 1.00 77.75 296 ALA A O 1
ATOM 2402 N N . THR A 1 297 ? 28.014 -2.078 -33.095 1.00 76.19 297 THR A N 1
ATOM 2403 C CA . THR A 1 297 ? 26.929 -2.732 -32.346 1.00 76.19 297 THR A CA 1
ATOM 2404 C C . THR A 1 297 ? 25.817 -1.743 -31.994 1.00 76.19 297 THR A C 1
ATOM 2406 O O . THR A 1 297 ? 24.683 -2.143 -31.738 1.00 76.19 297 THR A O 1
ATOM 2409 N N . GLN A 1 298 ? 26.121 -0.442 -32.027 1.00 78.12 298 GLN A N 1
ATOM 2410 C CA . GLN A 1 298 ? 25.198 0.652 -31.755 1.00 78.12 298 GLN A CA 1
ATOM 2411 C C . GLN A 1 298 ? 25.342 1.760 -32.796 1.00 78.12 298 GLN A C 1
ATOM 2413 O O . GLN A 1 298 ? 26.419 2.004 -33.344 1.00 78.12 298 GLN A O 1
ATOM 2418 N N . VAL A 1 299 ? 24.255 2.488 -33.023 1.00 77.00 299 VAL A N 1
ATOM 2419 C CA . VAL A 1 299 ? 24.248 3.694 -33.847 1.00 77.00 299 VAL A CA 1
ATOM 2420 C C . VAL A 1 299 ? 23.447 4.791 -33.154 1.00 77.00 299 VAL A C 1
ATOM 2422 O O . VAL A 1 299 ? 22.362 4.549 -32.624 1.00 77.00 299 VAL A O 1
ATOM 2425 N N . SER A 1 300 ? 24.011 5.995 -33.152 1.00 73.19 300 SER A N 1
ATOM 2426 C CA . SER A 1 300 ? 23.346 7.234 -32.758 1.00 73.19 300 SER A CA 1
ATOM 2427 C C . SER A 1 300 ? 23.025 8.036 -34.013 1.00 73.19 300 SER A C 1
ATOM 2429 O O . SER A 1 300 ? 23.866 8.162 -34.907 1.00 73.19 300 SER A O 1
ATOM 2431 N N . TYR A 1 301 ? 21.811 8.562 -34.102 1.00 70.56 301 TYR A N 1
ATOM 2432 C CA . TYR A 1 301 ? 21.352 9.355 -35.238 1.00 70.56 301 TYR A CA 1
ATOM 2433 C C . TYR A 1 301 ? 21.421 10.845 -34.903 1.00 70.56 301 TYR A C 1
ATOM 2435 O O . TYR A 1 301 ? 21.481 11.221 -33.738 1.00 70.56 301 TYR A O 1
ATOM 2443 N N . SER A 1 302 ? 21.399 11.718 -35.913 1.00 57.50 302 SER A N 1
ATOM 2444 C CA . SER A 1 302 ? 21.378 13.166 -35.686 1.00 57.50 302 SER A CA 1
ATOM 2445 C C . SER A 1 302 ? 20.187 13.565 -34.804 1.00 57.50 302 SER A C 1
ATOM 2447 O O . SER A 1 302 ? 19.034 13.438 -35.227 1.00 57.50 302 SER A O 1
ATOM 2449 N N . GLY A 1 303 ? 20.475 14.056 -33.599 1.00 57.91 303 GLY A N 1
ATOM 2450 C CA . GLY A 1 303 ? 19.488 14.327 -32.559 1.00 57.91 303 GLY A CA 1
ATOM 2451 C C . GLY A 1 303 ? 19.475 13.235 -31.494 1.00 57.91 303 GLY A C 1
ATOM 2452 O O . GLY A 1 303 ? 20.484 12.600 -31.212 1.00 57.91 303 GLY A O 1
ATOM 2453 N N . ASP A 1 304 ? 18.310 13.024 -30.900 1.00 58.03 304 ASP A N 1
ATOM 2454 C CA . ASP A 1 304 ? 18.143 12.130 -29.767 1.00 58.03 304 ASP A CA 1
ATOM 2455 C C . ASP A 1 304 ? 17.455 10.828 -30.229 1.00 58.03 304 ASP A C 1
ATOM 2457 O O . ASP A 1 304 ? 16.377 10.488 -29.735 1.00 58.03 304 ASP A O 1
ATOM 2461 N N . HIS A 1 305 ? 18.048 10.037 -31.121 1.00 71.12 305 HIS A N 1
ATOM 2462 C CA . HIS A 1 305 ? 17.558 8.677 -31.402 1.00 71.12 305 HIS A CA 1
ATOM 2463 C C . HIS A 1 305 ? 18.720 7.702 -31.585 1.00 71.12 305 HIS A C 1
ATOM 2465 O O . HIS A 1 305 ? 19.773 8.083 -32.092 1.00 71.12 305 HIS A O 1
ATOM 2471 N N . SER A 1 306 ? 18.528 6.436 -31.214 1.00 74.25 306 SER A N 1
ATOM 2472 C CA . SER A 1 306 ? 19.568 5.407 -31.307 1.00 74.25 306 SER A CA 1
ATOM 2473 C C . SER A 1 306 ? 18.991 4.017 -31.579 1.00 74.25 306 SER A C 1
ATOM 2475 O O . SER A 1 306 ? 17.812 3.758 -31.328 1.00 74.25 306 SER A O 1
ATOM 2477 N N . ALA A 1 307 ? 19.823 3.121 -32.113 1.00 78.38 307 ALA A N 1
ATOM 2478 C CA . ALA A 1 307 ? 19.457 1.737 -32.414 1.00 78.38 307 ALA A CA 1
ATOM 2479 C C . ALA A 1 307 ? 20.616 0.757 -32.189 1.00 78.38 307 ALA A C 1
ATOM 2481 O O . ALA A 1 307 ? 21.787 1.142 -32.159 1.00 78.38 307 ALA A O 1
ATOM 2482 N N . VAL A 1 308 ? 20.266 -0.525 -32.095 1.00 80.19 308 VAL A N 1
ATOM 2483 C CA . VAL A 1 308 ? 21.193 -1.664 -32.089 1.00 80.19 308 VAL A CA 1
ATOM 2484 C C . VAL A 1 308 ? 21.271 -2.245 -33.499 1.00 80.19 308 VAL A C 1
ATOM 2486 O O . VAL A 1 308 ? 20.246 -2.406 -34.161 1.00 80.19 308 VAL A O 1
ATOM 2489 N N . THR A 1 309 ? 22.471 -2.569 -33.973 1.00 81.38 309 THR A N 1
ATOM 2490 C CA . THR A 1 309 ? 22.663 -3.283 -35.247 1.00 81.38 309 THR A CA 1
ATOM 2491 C C . THR A 1 309 ? 22.483 -4.793 -35.026 1.00 81.38 309 THR A C 1
ATOM 2493 O O . THR A 1 309 ? 22.842 -5.329 -33.981 1.00 81.38 309 THR A O 1
ATOM 2496 N N . THR A 1 310 ? 21.913 -5.523 -35.987 1.00 72.00 310 THR A N 1
ATOM 2497 C CA . THR A 1 310 ? 21.537 -6.947 -35.787 1.00 72.00 310 THR A CA 1
ATOM 2498 C C . THR A 1 310 ? 22.526 -7.964 -36.366 1.00 72.00 310 THR A C 1
ATOM 2500 O O . THR A 1 310 ? 22.168 -9.114 -36.614 1.00 72.00 310 THR A O 1
ATOM 2503 N N . GLY A 1 311 ? 23.765 -7.563 -36.662 1.00 68.31 311 GLY A N 1
ATOM 2504 C CA . GLY A 1 311 ? 24.742 -8.389 -37.395 1.00 68.31 311 GLY A CA 1
ATOM 2505 C C . GLY A 1 311 ? 24.376 -8.649 -38.868 1.00 68.31 311 GLY A C 1
ATOM 2506 O O . GLY A 1 311 ? 25.252 -8.940 -39.678 1.00 68.31 311 GLY A O 1
ATOM 2507 N N . THR A 1 312 ? 23.105 -8.478 -39.241 1.00 77.56 312 THR A N 1
ATOM 2508 C CA . THR A 1 312 ? 22.615 -8.447 -40.621 1.00 77.56 312 THR A CA 1
ATOM 2509 C C . THR A 1 312 ? 22.724 -7.023 -41.162 1.00 77.56 312 THR A C 1
ATOM 2511 O O . THR A 1 312 ? 22.278 -6.070 -40.519 1.00 77.56 312 THR A O 1
ATOM 2514 N N . SER A 1 313 ? 23.313 -6.868 -42.351 1.00 79.12 313 SER A N 1
ATOM 2515 C CA . SER A 1 313 ? 23.462 -5.556 -42.990 1.00 79.12 313 SER A CA 1
ATOM 2516 C C . SER A 1 313 ? 22.102 -4.875 -43.174 1.00 79.12 313 SER A C 1
ATOM 2518 O O . SER A 1 313 ? 21.134 -5.516 -43.580 1.00 79.12 313 SER A O 1
ATOM 2520 N N . ASN A 1 314 ? 22.044 -3.573 -42.885 1.00 80.69 314 ASN A N 1
ATOM 2521 C CA . ASN A 1 314 ? 20.860 -2.723 -43.020 1.00 80.69 314 ASN A CA 1
ATOM 2522 C C . ASN A 1 314 ? 19.671 -3.058 -42.092 1.00 80.69 314 ASN A C 1
ATOM 2524 O O . ASN A 1 314 ? 18.596 -2.495 -42.280 1.00 80.69 314 ASN A O 1
ATOM 2528 N N . VAL A 1 315 ? 19.838 -3.933 -41.092 1.00 86.12 315 VAL A N 1
ATOM 2529 C CA . VAL A 1 315 ? 18.769 -4.305 -40.149 1.00 86.12 315 VAL A CA 1
ATOM 2530 C C . VAL A 1 315 ? 19.109 -3.827 -38.738 1.00 86.12 315 VAL A C 1
ATOM 2532 O O . VAL A 1 315 ? 20.130 -4.212 -38.155 1.00 86.12 315 VAL A O 1
ATOM 2535 N N . TYR A 1 316 ? 18.213 -3.018 -38.178 1.00 86.06 316 TYR A N 1
ATOM 2536 C CA . TYR A 1 316 ? 18.371 -2.351 -36.890 1.00 86.06 316 TYR A CA 1
ATOM 2537 C C . TYR A 1 316 ? 17.219 -2.714 -35.972 1.00 86.06 316 TYR A C 1
ATOM 2539 O O . TYR A 1 316 ? 16.117 -3.020 -36.427 1.00 86.06 316 TYR A O 1
ATOM 2547 N N . ILE A 1 317 ? 17.470 -2.636 -34.672 1.00 85.25 317 ILE A N 1
ATOM 2548 C CA . ILE A 1 317 ? 16.423 -2.646 -33.665 1.00 85.25 317 ILE A CA 1
ATOM 2549 C C . ILE A 1 317 ? 16.433 -1.297 -32.970 1.00 85.25 317 ILE A C 1
ATOM 2551 O O . ILE A 1 317 ? 17.437 -0.907 -32.371 1.00 85.25 317 ILE A O 1
ATOM 2555 N N . SER A 1 318 ? 15.314 -0.588 -33.030 1.00 81.31 318 SER A N 1
ATOM 2556 C CA . SER A 1 318 ? 15.142 0.661 -32.304 1.00 81.31 318 SER A CA 1
ATOM 2557 C C . SER A 1 318 ? 13.760 0.738 -31.677 1.00 81.31 318 SER A C 1
ATOM 2559 O O . SER A 1 318 ? 12.794 0.084 -32.078 1.00 81.31 318 SER A O 1
ATOM 2561 N N . LYS A 1 319 ? 13.681 1.520 -30.608 1.00 80.62 319 LYS A N 1
ATOM 2562 C CA . LYS A 1 319 ? 12.434 1.800 -29.909 1.00 80.62 319 LYS A CA 1
ATOM 2563 C C . LYS A 1 319 ? 11.919 3.132 -30.417 1.00 80.62 319 LYS A C 1
ATOM 2565 O O . LYS A 1 319 ? 12.676 4.093 -30.409 1.00 80.62 319 LYS A O 1
ATOM 2570 N N . TRP A 1 320 ? 10.662 3.218 -30.835 1.00 82.50 320 TRP A N 1
ATOM 2571 C CA . TRP A 1 320 ? 10.109 4.425 -31.461 1.00 82.50 320 TRP A CA 1
ATOM 2572 C C . TRP A 1 320 ? 9.313 5.254 -30.452 1.00 82.50 320 TRP A C 1
ATOM 2574 O O . TRP A 1 320 ? 8.138 5.025 -30.240 1.00 82.50 320 TRP A O 1
ATOM 2584 N N . GLY A 1 321 ? 9.925 6.215 -29.779 1.00 75.69 321 GLY A N 1
ATOM 2585 C CA . GLY A 1 321 ? 9.318 6.980 -28.683 1.00 75.69 321 GLY A CA 1
ATOM 2586 C C . GLY A 1 321 ? 8.570 6.132 -27.647 1.00 75.69 321 GLY A C 1
ATOM 2587 O O . GLY A 1 321 ? 9.116 5.201 -27.045 1.00 75.69 321 GLY A O 1
ATOM 2588 N N . ALA A 1 322 ? 7.293 6.464 -27.463 1.00 74.19 322 ALA A N 1
ATOM 2589 C CA . ALA A 1 322 ? 6.309 5.687 -26.710 1.00 74.19 322 ALA A CA 1
ATOM 2590 C C . ALA A 1 322 ? 5.735 4.492 -27.512 1.00 74.19 322 ALA A C 1
ATOM 2592 O O . ALA A 1 322 ? 5.214 3.548 -26.924 1.00 74.19 322 ALA A O 1
ATOM 2593 N N . ALA A 1 323 ? 5.871 4.473 -28.840 1.00 80.81 323 ALA A N 1
ATOM 2594 C CA . ALA A 1 323 ? 5.485 3.365 -29.725 1.00 80.81 323 ALA A CA 1
ATOM 2595 C C . ALA A 1 323 ? 6.361 2.101 -29.526 1.00 80.81 323 ALA A C 1
ATOM 2597 O O . ALA A 1 323 ? 7.293 2.131 -28.724 1.00 80.81 323 ALA A O 1
ATOM 2598 N N . PRO A 1 324 ? 6.084 0.960 -30.183 1.00 84.38 324 PRO A N 1
ATOM 2599 C CA . PRO A 1 324 ? 6.738 -0.315 -29.880 1.00 84.38 324 PRO A CA 1
ATOM 2600 C C . PRO A 1 324 ? 8.256 -0.335 -30.123 1.00 84.38 324 PRO A C 1
ATOM 2602 O O . PRO A 1 324 ? 8.834 0.537 -30.777 1.00 84.38 324 PRO A O 1
ATOM 2605 N N . LEU A 1 325 ? 8.907 -1.376 -29.600 1.00 85.31 325 LEU A N 1
ATOM 2606 C CA . LEU A 1 325 ? 10.251 -1.774 -30.019 1.00 85.31 325 LEU A CA 1
ATOM 2607 C C . LEU A 1 325 ? 10.143 -2.534 -31.340 1.00 85.31 325 LEU A C 1
ATOM 2609 O O . LEU A 1 325 ? 9.443 -3.547 -31.402 1.00 85.31 325 LEU A O 1
ATOM 2613 N N . MET A 1 326 ? 10.853 -2.073 -32.364 1.00 87.38 326 MET A N 1
ATOM 2614 C CA . MET A 1 326 ? 10.735 -2.598 -33.718 1.00 87.38 326 MET A CA 1
ATOM 2615 C C . MET A 1 326 ? 12.107 -2.988 -34.261 1.00 87.38 326 MET A C 1
ATOM 2617 O O . MET A 1 326 ? 13.080 -2.252 -34.111 1.00 87.38 326 MET A O 1
ATOM 2621 N N . GLN A 1 327 ? 12.173 -4.130 -34.934 1.00 90.56 327 GLN A N 1
ATOM 2622 C CA . GLN A 1 327 ? 13.254 -4.460 -35.853 1.00 90.56 327 GLN A CA 1
ATOM 2623 C C . GLN A 1 327 ? 12.857 -3.995 -37.251 1.00 90.56 327 GLN A C 1
ATOM 2625 O O . GLN A 1 327 ? 11.792 -4.368 -37.739 1.00 90.56 327 GLN A O 1
ATOM 2630 N N . HIS A 1 328 ? 13.683 -3.195 -37.908 1.00 91.44 328 HIS A N 1
ATOM 2631 C CA . HIS A 1 328 ? 13.346 -2.580 -39.190 1.00 91.44 328 HIS A CA 1
ATOM 2632 C C . HIS A 1 328 ? 14.599 -2.350 -40.046 1.00 91.44 328 HIS A C 1
ATOM 2634 O O . HIS A 1 328 ? 15.730 -2.361 -39.551 1.00 91.44 328 HIS A O 1
ATOM 2640 N N . ALA A 1 329 ? 14.395 -2.140 -41.349 1.00 89.06 329 ALA A N 1
ATOM 2641 C CA . ALA A 1 329 ? 15.454 -1.646 -42.226 1.00 89.06 329 ALA A CA 1
ATOM 2642 C C . ALA A 1 329 ? 15.837 -0.212 -41.839 1.00 89.06 329 ALA A C 1
ATOM 2644 O O . ALA A 1 329 ? 14.988 0.481 -41.273 1.00 89.06 329 ALA A O 1
ATOM 2645 N N . LYS A 1 330 ? 17.064 0.239 -42.162 1.00 81.62 330 LYS A N 1
ATOM 2646 C CA . LYS A 1 330 ? 17.556 1.590 -41.822 1.00 81.62 330 LYS A CA 1
ATOM 2647 C C . LYS A 1 330 ? 16.496 2.635 -42.094 1.00 81.62 330 LYS A C 1
ATOM 2649 O O . LYS A 1 330 ? 15.917 3.090 -41.141 1.00 81.62 330 LYS A O 1
ATOM 2654 N N . ASP A 1 331 ? 16.110 2.888 -43.338 1.00 85.00 331 ASP A N 1
ATOM 2655 C CA . ASP A 1 331 ? 15.197 3.992 -43.667 1.00 85.00 331 ASP A CA 1
ATOM 2656 C C . ASP A 1 331 ? 13.696 3.678 -43.492 1.00 85.00 331 ASP A C 1
ATOM 2658 O O . ASP A 1 331 ? 12.849 4.428 -43.978 1.00 85.00 331 ASP A O 1
ATOM 2662 N N . TYR A 1 332 ? 13.333 2.579 -42.819 1.00 90.62 332 TYR A N 1
ATOM 2663 C CA . TYR A 1 332 ? 11.948 2.108 -42.664 1.00 90.62 332 TYR A CA 1
ATOM 2664 C C . TYR A 1 332 ? 11.397 2.343 -41.252 1.00 90.62 332 TYR A C 1
ATOM 2666 O O . TYR A 1 332 ? 10.962 1.421 -40.560 1.00 90.62 332 TYR A O 1
ATOM 2674 N N . CYS A 1 333 ? 11.455 3.592 -40.796 1.00 87.50 333 CYS A N 1
ATOM 2675 C CA . CYS A 1 333 ? 11.039 3.977 -39.451 1.00 87.50 333 CYS A CA 1
ATOM 2676 C C . CYS A 1 333 ? 10.517 5.434 -39.424 1.00 87.50 333 CYS A C 1
ATOM 2678 O O . CYS A 1 333 ? 10.913 6.231 -40.275 1.00 87.50 333 CYS A O 1
ATOM 2680 N N . PRO A 1 334 ? 9.658 5.802 -38.450 1.00 82.94 334 PRO A N 1
ATOM 2681 C CA . PRO A 1 334 ? 9.059 7.140 -38.317 1.00 82.94 334 PRO A CA 1
ATOM 2682 C C . PRO A 1 334 ? 10.055 8.275 -38.023 1.00 82.94 334 PRO A C 1
ATOM 2684 O O . PRO A 1 334 ? 9.735 9.456 -38.176 1.00 82.94 334 PRO A O 1
ATOM 2687 N N . VAL A 1 335 ? 11.261 7.939 -37.568 1.00 72.94 335 VAL A N 1
ATOM 2688 C CA . VAL A 1 335 ? 12.328 8.885 -37.234 1.00 72.94 335 VAL A CA 1
ATOM 2689 C C . VAL A 1 335 ? 13.337 8.891 -38.383 1.00 72.94 335 VAL A C 1
ATOM 2691 O O . VAL A 1 335 ? 14.150 7.983 -38.512 1.00 72.94 335 VAL A O 1
ATOM 2694 N N . ILE A 1 336 ? 13.265 9.911 -39.245 1.00 59.06 336 ILE A N 1
ATOM 2695 C CA . ILE A 1 336 ? 14.073 9.978 -40.473 1.00 59.06 336 ILE A CA 1
ATOM 2696 C C . ILE A 1 336 ? 15.575 10.019 -40.152 1.00 59.06 336 ILE A C 1
ATOM 2698 O O . ILE A 1 336 ? 16.063 10.915 -39.459 1.00 59.06 336 ILE A O 1
ATOM 2702 N N . TYR A 1 337 ? 16.301 9.077 -40.745 1.00 58.59 337 TYR A N 1
ATOM 2703 C CA . TYR A 1 337 ? 17.751 8.931 -40.705 1.00 58.59 337 TYR A CA 1
ATOM 2704 C C . TYR A 1 337 ? 18.409 10.019 -41.544 1.00 58.59 337 TYR A C 1
ATOM 2706 O O . TYR A 1 337 ? 18.185 10.102 -42.749 1.00 58.59 337 TYR A O 1
ATOM 2714 N N . GLN A 1 338 ? 19.236 10.863 -40.930 1.00 52.66 338 GLN A N 1
ATOM 2715 C CA . GLN A 1 338 ? 20.092 11.777 -41.687 1.00 52.66 338 GLN A CA 1
ATOM 2716 C C . GLN A 1 338 ? 21.519 11.228 -41.781 1.00 52.66 338 GLN A C 1
ATOM 2718 O O . GLN A 1 338 ? 21.976 10.441 -40.947 1.00 52.66 338 GLN A O 1
ATOM 2723 N N . SER A 1 339 ? 22.248 11.697 -42.792 1.00 51.50 339 SER A N 1
ATOM 2724 C CA . SER A 1 339 ? 23.619 11.313 -43.159 1.00 51.50 339 SER A CA 1
ATOM 2725 C C . SER A 1 339 ? 24.699 11.573 -42.092 1.00 51.50 339 SER A C 1
ATOM 2727 O O . SER A 1 339 ? 25.862 11.272 -42.332 1.00 51.50 339 SER A O 1
ATOM 2729 N N . ALA A 1 340 ? 24.342 12.100 -40.918 1.00 55.66 340 ALA A N 1
ATOM 2730 C CA . ALA A 1 340 ? 25.242 12.408 -39.802 1.00 55.66 340 ALA A CA 1
ATOM 2731 C C . ALA A 1 340 ? 25.207 11.349 -38.673 1.00 55.66 340 ALA A C 1
ATOM 2733 O O . ALA A 1 340 ? 25.410 11.675 -37.506 1.00 55.66 340 ALA A O 1
ATOM 2734 N N . SER A 1 341 ? 24.907 10.087 -38.999 1.00 69.62 341 SER A N 1
ATOM 2735 C CA . SER A 1 341 ? 24.847 8.998 -38.010 1.00 69.62 341 SER A CA 1
ATOM 2736 C C . SER A 1 341 ? 26.244 8.629 -37.494 1.00 69.62 341 SER A C 1
ATOM 2738 O O . SER A 1 341 ? 27.173 8.467 -38.285 1.00 69.62 341 SER A O 1
ATOM 2740 N N . GLN A 1 342 ? 26.386 8.457 -36.181 1.00 76.38 342 GLN A N 1
ATOM 2741 C CA . GLN A 1 342 ? 27.628 8.048 -35.526 1.00 76.38 342 GLN A CA 1
ATOM 2742 C C . GLN A 1 342 ? 27.530 6.589 -35.071 1.00 76.38 342 GLN A C 1
ATOM 2744 O O . GLN A 1 342 ? 26.591 6.192 -34.377 1.00 76.38 342 GLN A O 1
ATOM 2749 N N . PHE A 1 343 ? 28.512 5.785 -35.465 1.00 78.12 343 PHE A N 1
ATOM 2750 C CA . PHE A 1 343 ? 28.545 4.345 -35.237 1.00 78.12 343 PHE A CA 1
ATOM 2751 C C . PHE A 1 343 ? 29.517 3.996 -34.118 1.00 78.12 343 PHE A C 1
ATOM 2753 O O . PHE A 1 343 ? 30.639 4.503 -34.074 1.00 78.12 343 PHE A O 1
ATOM 2760 N N . HIS A 1 344 ? 29.078 3.113 -33.227 1.00 76.62 344 HIS A N 1
ATOM 2761 C CA . HIS A 1 344 ? 29.790 2.820 -31.996 1.00 76.62 344 HIS A CA 1
ATOM 2762 C C . HIS A 1 344 ? 29.828 1.325 -31.708 1.00 76.62 344 HIS A C 1
ATOM 2764 O O . HIS A 1 344 ? 28.947 0.551 -32.100 1.00 76.62 344 HIS A O 1
ATOM 2770 N N . ARG A 1 345 ? 30.855 0.933 -30.964 1.00 74.06 345 ARG A N 1
ATOM 2771 C CA . ARG A 1 345 ? 30.893 -0.331 -30.236 1.00 74.06 345 ARG A CA 1
ATOM 2772 C C . ARG A 1 345 ? 31.342 -0.066 -28.811 1.00 74.06 345 ARG A C 1
ATOM 2774 O O . ARG A 1 345 ? 32.050 0.906 -28.550 1.00 74.06 345 ARG A O 1
ATOM 2781 N N . ARG A 1 346 ? 30.965 -0.941 -27.887 1.00 67.94 346 ARG A N 1
ATOM 2782 C CA . ARG A 1 346 ? 31.531 -0.906 -26.536 1.00 67.94 346 ARG A CA 1
ATOM 2783 C C . ARG A 1 346 ? 33.048 -1.101 -26.609 1.00 67.94 346 ARG A C 1
ATOM 2785 O O . ARG A 1 346 ? 33.501 -2.005 -27.315 1.00 67.94 346 ARG A O 1
ATOM 2792 N N . SER A 1 347 ? 33.803 -0.274 -25.885 1.00 61.06 347 SER A N 1
ATOM 2793 C CA . SER A 1 347 ? 35.252 -0.453 -25.776 1.00 61.06 347 SER A CA 1
ATOM 2794 C C . SER A 1 347 ? 35.542 -1.792 -25.100 1.00 61.06 347 SER A C 1
ATOM 2796 O O . SER A 1 347 ? 34.902 -2.152 -24.109 1.00 61.06 347 SER A O 1
ATOM 2798 N N . VAL A 1 348 ? 36.464 -2.566 -25.665 1.00 53.06 348 VAL A N 1
ATOM 2799 C CA . VAL A 1 348 ? 36.826 -3.883 -25.132 1.00 53.06 348 VAL A CA 1
ATOM 2800 C C . VAL A 1 348 ? 37.824 -3.685 -23.994 1.00 53.06 348 VAL A C 1
ATOM 2802 O O . VAL A 1 348 ? 39.010 -3.955 -24.144 1.00 53.06 348 VAL A O 1
ATOM 2805 N N . ASP A 1 349 ? 37.347 -3.226 -22.842 1.00 48.56 349 ASP A N 1
ATOM 2806 C CA . ASP A 1 349 ? 37.989 -3.642 -21.602 1.00 48.56 349 ASP A CA 1
ATOM 2807 C C . ASP A 1 349 ? 37.511 -5.060 -21.340 1.00 48.56 349 ASP A C 1
ATOM 2809 O O . ASP A 1 349 ? 36.314 -5.312 -21.253 1.00 48.56 349 ASP A O 1
ATOM 2813 N N . VAL A 1 350 ? 38.440 -6.002 -21.273 1.00 40.94 350 VAL A N 1
ATOM 2814 C CA . VAL A 1 350 ? 38.172 -7.358 -20.804 1.00 40.94 350 VAL A CA 1
ATOM 2815 C C . VAL A 1 350 ? 38.168 -7.301 -19.271 1.00 40.94 350 VAL A C 1
ATOM 2817 O O . VAL A 1 350 ? 39.257 -7.201 -18.700 1.00 40.94 350 VAL A O 1
ATOM 2820 N N . PRO A 1 351 ? 37.038 -7.411 -18.539 1.00 42.88 351 PRO A N 1
ATOM 2821 C CA . PRO A 1 351 ? 37.115 -8.021 -17.225 1.00 42.88 351 PRO A CA 1
ATOM 2822 C C . PRO A 1 351 ? 37.444 -9.482 -17.484 1.00 42.88 351 PRO A C 1
ATOM 2824 O O . PRO A 1 351 ? 36.716 -10.182 -18.191 1.00 42.88 351 PRO A O 1
ATOM 2827 N N . GLN A 1 352 ? 38.602 -9.893 -16.981 1.00 36.59 352 GLN A N 1
ATOM 2828 C CA . GLN A 1 352 ? 39.064 -11.259 -17.085 1.00 36.59 352 GLN A CA 1
ATOM 2829 C C . GLN A 1 352 ? 37.950 -12.229 -16.704 1.00 36.59 352 GLN A C 1
ATOM 2831 O O . GLN A 1 352 ? 37.250 -12.045 -15.708 1.00 36.59 352 GLN A O 1
ATOM 2836 N N . ASP A 1 353 ? 37.860 -13.303 -17.474 1.00 44.38 353 ASP A N 1
ATOM 2837 C CA . ASP A 1 353 ? 37.450 -14.582 -16.932 1.00 44.38 353 ASP A CA 1
ATOM 2838 C C . ASP A 1 353 ? 38.320 -14.831 -15.681 1.00 44.38 353 ASP A C 1
ATOM 2840 O O . ASP A 1 353 ? 39.509 -15.135 -15.781 1.00 44.38 353 ASP A O 1
ATOM 2844 N N . GLN A 1 354 ? 37.784 -14.542 -14.495 1.00 44.25 354 GLN A N 1
ATOM 2845 C CA . GLN A 1 354 ? 38.490 -14.687 -13.228 1.00 44.25 354 GLN A CA 1
ATOM 2846 C C . GLN A 1 354 ? 37.610 -15.467 -12.263 1.00 44.25 354 GLN A C 1
ATOM 2848 O O . GLN A 1 354 ? 36.630 -14.976 -11.705 1.00 44.25 354 GLN A O 1
ATOM 2853 N N . SER A 1 355 ? 37.990 -16.729 -12.099 1.00 58.00 355 SER A N 1
ATOM 2854 C CA . SER A 1 355 ? 38.000 -17.453 -10.829 1.00 58.00 355 SER A CA 1
ATOM 2855 C C . SER A 1 355 ? 37.437 -16.675 -9.628 1.00 58.00 355 SER A C 1
ATOM 2857 O O . SER A 1 355 ? 38.139 -15.860 -9.057 1.00 58.00 355 SER A O 1
ATOM 2859 N N . SER A 1 356 ? 36.228 -17.006 -9.174 1.00 75.75 356 SER A N 1
ATOM 2860 C CA . SER A 1 356 ? 35.635 -16.610 -7.881 1.00 75.75 356 SER A CA 1
ATOM 2861 C C . SER A 1 356 ? 35.489 -15.098 -7.561 1.00 75.75 356 SER A C 1
ATOM 2863 O O . SER A 1 356 ? 36.403 -14.294 -7.727 1.00 75.75 356 SER A O 1
ATOM 2865 N N . ILE A 1 357 ? 34.343 -14.697 -6.991 1.00 84.50 357 ILE A N 1
ATOM 2866 C CA . ILE A 1 357 ? 34.075 -13.305 -6.551 1.00 84.50 357 ILE A CA 1
ATOM 2867 C C . ILE A 1 357 ? 35.215 -12.694 -5.698 1.00 84.50 357 ILE A C 1
ATOM 2869 O O . ILE A 1 357 ? 35.568 -11.540 -5.947 1.00 84.50 357 ILE A O 1
ATOM 2873 N N . PRO A 1 358 ? 35.833 -13.403 -4.727 1.00 85.31 358 PRO A N 1
ATOM 2874 C CA . PRO A 1 358 ? 36.914 -12.832 -3.919 1.00 85.31 358 PRO A CA 1
ATOM 2875 C C . PRO A 1 358 ? 38.148 -12.414 -4.726 1.00 85.31 358 PRO A C 1
ATOM 2877 O O . PRO A 1 358 ? 38.733 -11.364 -4.446 1.00 85.31 358 PRO A O 1
ATOM 2880 N N . SER A 1 359 ? 38.547 -13.196 -5.734 1.00 79.56 359 SER A N 1
ATOM 2881 C CA . SER A 1 359 ? 39.703 -12.846 -6.570 1.00 79.56 359 SER A CA 1
ATOM 2882 C C . SER A 1 359 ? 39.400 -11.630 -7.436 1.00 79.56 359 SER A C 1
ATOM 2884 O O . SER A 1 359 ? 40.232 -10.731 -7.510 1.00 79.56 359 SER A O 1
ATOM 2886 N N . ALA A 1 360 ? 38.187 -11.553 -7.993 1.00 78.50 360 ALA A N 1
ATOM 2887 C CA . ALA A 1 360 ? 37.746 -10.392 -8.759 1.00 78.50 360 ALA A CA 1
ATOM 2888 C C . ALA A 1 360 ? 37.741 -9.114 -7.903 1.00 78.50 360 ALA A C 1
ATOM 2890 O O . ALA A 1 360 ? 38.215 -8.077 -8.353 1.00 78.50 360 ALA A O 1
ATOM 2891 N N . ILE A 1 361 ? 37.276 -9.188 -6.648 1.00 84.69 361 ILE A N 1
ATOM 2892 C CA . ILE A 1 361 ? 37.339 -8.058 -5.705 1.00 84.69 361 ILE A CA 1
ATOM 2893 C C . ILE A 1 361 ? 38.790 -7.673 -5.400 1.00 84.69 361 ILE A C 1
ATOM 2895 O O . ILE A 1 361 ? 39.109 -6.489 -5.368 1.00 84.69 361 ILE A O 1
ATOM 2899 N N . SER A 1 362 ? 39.673 -8.654 -5.202 1.00 81.25 362 SER A N 1
ATOM 2900 C CA . SER A 1 362 ? 41.088 -8.403 -4.885 1.00 81.25 362 SER A CA 1
ATOM 2901 C C . SER A 1 362 ? 41.854 -7.767 -6.048 1.00 81.25 362 SER A C 1
ATOM 2903 O O . SER A 1 362 ? 42.810 -7.031 -5.819 1.00 81.25 362 SER A O 1
ATOM 2905 N N . ALA A 1 363 ? 41.447 -8.055 -7.285 1.00 73.19 363 ALA A N 1
ATOM 2906 C CA . ALA A 1 363 ? 42.043 -7.503 -8.497 1.00 73.19 363 ALA A CA 1
ATOM 2907 C C . ALA A 1 363 ? 41.428 -6.157 -8.920 1.00 73.19 363 ALA A C 1
ATOM 2909 O O . ALA A 1 363 ? 41.943 -5.522 -9.841 1.00 73.19 363 ALA A O 1
ATOM 2910 N N . ALA A 1 364 ? 40.328 -5.736 -8.289 1.00 68.00 364 ALA A N 1
ATOM 2911 C CA . ALA A 1 364 ? 39.581 -4.572 -8.730 1.00 68.00 364 ALA A CA 1
ATOM 2912 C C . ALA A 1 364 ? 40.213 -3.248 -8.280 1.00 68.00 364 ALA A C 1
ATOM 2914 O O . ALA A 1 364 ? 40.742 -3.121 -7.175 1.00 68.00 364 ALA A O 1
ATOM 2915 N N . VAL A 1 365 ? 40.112 -2.234 -9.138 1.00 70.44 365 VAL A N 1
ATOM 2916 C CA . VAL A 1 365 ? 40.574 -0.865 -8.864 1.00 70.44 365 VAL A CA 1
ATOM 2917 C C . VAL A 1 365 ? 39.416 0.041 -8.446 1.00 70.44 365 VAL A C 1
ATOM 2919 O O . VAL A 1 365 ? 38.255 -0.220 -8.754 1.00 70.44 365 VAL A O 1
ATOM 2922 N N . GLN A 1 366 ? 39.719 1.133 -7.743 1.00 67.69 366 GLN A N 1
ATOM 2923 C CA . GLN A 1 366 ? 38.704 2.079 -7.276 1.00 67.69 366 GLN A CA 1
ATOM 2924 C C . GLN A 1 366 ? 37.855 2.623 -8.441 1.00 67.69 366 GLN A C 1
ATOM 2926 O O . GLN A 1 366 ? 38.387 3.065 -9.454 1.00 67.69 366 GLN A O 1
ATOM 2931 N N . GLY A 1 367 ? 36.533 2.609 -8.277 1.00 62.56 367 GLY A N 1
ATOM 2932 C CA . GLY A 1 367 ? 35.541 2.988 -9.288 1.00 62.56 367 GLY A CA 1
ATOM 2933 C C . GLY A 1 367 ? 35.027 1.814 -10.128 1.00 62.56 367 GLY A C 1
ATOM 2934 O O . GLY A 1 367 ? 34.036 1.967 -10.841 1.00 62.56 367 GLY A O 1
ATOM 2935 N N . GLN A 1 368 ? 35.650 0.635 -10.039 1.00 65.00 368 GLN A N 1
ATOM 2936 C CA . GLN A 1 368 ? 35.313 -0.497 -10.895 1.00 65.00 368 GLN A CA 1
ATOM 2937 C C . GLN A 1 368 ? 34.007 -1.193 -10.489 1.00 65.00 368 GLN A C 1
ATOM 2939 O O . GLN A 1 368 ? 33.718 -1.410 -9.307 1.00 65.00 368 GLN A O 1
ATOM 2944 N N . THR A 1 369 ? 33.250 -1.615 -11.506 1.00 72.06 369 THR A N 1
ATOM 2945 C CA . THR A 1 369 ? 32.116 -2.533 -11.360 1.00 72.06 369 THR A CA 1
ATOM 2946 C C . THR A 1 369 ? 32.524 -3.949 -11.756 1.00 72.06 369 THR A C 1
ATOM 2948 O O . THR A 1 369 ? 33.022 -4.183 -12.855 1.00 72.06 369 THR A O 1
ATOM 2951 N N . ILE A 1 370 ? 32.290 -4.903 -10.860 1.00 77.31 370 ILE A N 1
ATOM 2952 C CA . ILE A 1 370 ? 32.477 -6.334 -11.082 1.00 77.31 370 ILE A CA 1
ATOM 2953 C C . ILE A 1 370 ? 31.114 -6.926 -11.430 1.00 77.31 370 ILE A C 1
ATOM 2955 O O . ILE A 1 370 ? 30.239 -7.036 -10.568 1.00 77.31 370 ILE A O 1
ATOM 2959 N N . ASN A 1 371 ? 30.941 -7.315 -12.691 1.00 76.88 371 ASN A N 1
ATOM 2960 C CA . ASN A 1 371 ? 29.747 -8.016 -13.148 1.00 76.88 371 ASN A CA 1
ATOM 2961 C C . ASN A 1 371 ? 29.909 -9.519 -12.911 1.00 76.88 371 ASN A C 1
ATOM 2963 O O . ASN A 1 371 ? 30.742 -10.176 -13.531 1.00 76.88 371 ASN A O 1
ATOM 2967 N N . VAL A 1 372 ? 29.090 -10.066 -12.019 1.00 79.62 372 VAL A N 1
ATOM 2968 C CA . VAL A 1 372 ? 29.004 -11.501 -11.758 1.00 79.62 372 VAL A CA 1
ATOM 2969 C C . VAL A 1 372 ? 27.878 -12.058 -12.615 1.00 79.62 372 VAL A C 1
ATOM 2971 O O . VAL A 1 372 ? 26.720 -11.696 -12.410 1.00 79.62 372 VAL A O 1
ATOM 2974 N N . SER A 1 373 ? 28.223 -12.918 -13.573 1.00 76.62 373 SER A N 1
ATOM 2975 C CA . SER A 1 373 ? 27.289 -13.557 -14.515 1.00 76.62 373 SER A CA 1
ATOM 2976 C C . SER A 1 373 ? 27.347 -15.088 -14.494 1.00 76.62 373 SER A C 1
ATOM 2978 O O . SER A 1 373 ? 26.471 -15.740 -15.051 1.00 76.62 373 SER A O 1
ATOM 2980 N N . ASN A 1 374 ? 28.357 -15.680 -13.851 1.00 76.75 374 ASN A N 1
ATOM 2981 C CA . ASN A 1 374 ? 28.527 -17.124 -13.729 1.00 76.75 374 ASN A CA 1
ATOM 2982 C C . ASN A 1 374 ? 27.969 -17.660 -12.401 1.00 76.75 374 ASN A C 1
ATOM 2984 O O . ASN A 1 374 ? 27.823 -16.940 -11.412 1.00 76.75 374 ASN A O 1
ATOM 2988 N N . SER A 1 375 ? 27.658 -18.956 -12.379 1.00 83.06 375 SER A N 1
ATOM 2989 C CA . SER A 1 375 ? 27.215 -19.637 -11.160 1.00 83.06 375 SER A CA 1
ATOM 2990 C C . SER A 1 375 ? 28.392 -19.887 -10.219 1.00 83.06 375 SER A C 1
ATOM 2992 O O . SER A 1 375 ? 29.433 -20.374 -10.658 1.00 83.06 375 SER A O 1
ATOM 2994 N N . GLN A 1 376 ? 28.237 -19.573 -8.931 1.00 87.00 376 GLN A N 1
ATOM 2995 C CA . GLN A 1 376 ? 29.303 -19.717 -7.934 1.00 87.00 376 GLN A CA 1
ATOM 2996 C C . GLN A 1 376 ? 28.760 -20.167 -6.578 1.00 87.00 376 GLN A C 1
ATOM 2998 O O . GLN A 1 376 ? 27.651 -19.804 -6.196 1.00 87.00 376 GLN A O 1
ATOM 3003 N N . THR A 1 377 ? 29.577 -20.898 -5.819 1.00 91.38 377 THR A N 1
ATOM 3004 C CA . THR A 1 377 ? 29.297 -21.255 -4.421 1.00 91.38 377 THR A CA 1
ATOM 3005 C C . THR A 1 377 ? 30.295 -20.554 -3.513 1.00 91.38 377 THR A C 1
ATOM 3007 O O . THR A 1 377 ? 31.505 -20.747 -3.663 1.00 91.38 377 THR A O 1
ATOM 3010 N N . LEU A 1 378 ? 29.803 -19.761 -2.561 1.00 91.94 378 LEU A N 1
ATOM 3011 C CA . LEU A 1 378 ? 30.656 -19.053 -1.613 1.00 91.94 378 LEU A CA 1
ATOM 3012 C C . LEU A 1 378 ? 31.350 -20.033 -0.659 1.00 91.94 378 LEU A C 1
ATOM 3014 O O . LEU A 1 378 ? 30.740 -20.978 -0.158 1.00 91.94 378 LEU A O 1
ATOM 3018 N N . GLN A 1 379 ? 32.636 -19.786 -0.412 1.00 91.75 379 GLN A N 1
ATOM 3019 C CA . GLN A 1 379 ? 33.454 -20.552 0.539 1.00 91.75 379 GLN A CA 1
ATOM 3020 C C . GLN A 1 379 ? 33.651 -19.815 1.871 1.00 91.75 379 GLN A C 1
ATOM 3022 O O . GLN A 1 379 ? 33.975 -20.439 2.875 1.00 91.75 379 GLN A O 1
ATOM 3027 N N . SER A 1 380 ? 33.462 -18.497 1.876 1.00 92.88 380 SER A N 1
ATOM 3028 C CA . SER A 1 380 ? 33.579 -17.625 3.041 1.00 92.88 380 SER A CA 1
ATOM 3029 C C . SER A 1 380 ? 32.692 -16.396 2.859 1.00 92.88 380 SER A C 1
ATOM 3031 O O . SER A 1 380 ? 32.238 -16.113 1.744 1.00 92.88 380 SER A O 1
ATOM 3033 N N . ASP A 1 381 ? 32.496 -15.634 3.934 1.00 93.56 381 ASP A N 1
ATOM 3034 C CA . ASP A 1 381 ? 31.920 -14.294 3.844 1.00 93.56 381 ASP A CA 1
ATOM 3035 C C . ASP A 1 381 ? 32.744 -13.408 2.899 1.00 93.56 381 ASP A C 1
ATOM 3037 O O . ASP A 1 381 ? 33.974 -13.507 2.819 1.00 93.56 381 ASP A O 1
ATOM 3041 N N . ILE A 1 382 ? 32.053 -12.527 2.182 1.00 93.25 382 ILE A N 1
ATOM 3042 C CA . ILE A 1 382 ? 32.644 -11.572 1.245 1.00 93.25 382 ILE A CA 1
ATOM 3043 C C . ILE A 1 382 ? 32.371 -10.165 1.753 1.00 93.25 382 ILE A C 1
ATOM 3045 O O . ILE A 1 382 ? 31.238 -9.835 2.087 1.00 93.25 382 ILE A O 1
ATOM 3049 N N . THR A 1 383 ? 33.393 -9.313 1.766 1.00 93.56 383 THR A N 1
ATOM 3050 C CA . THR A 1 383 ? 33.237 -7.882 2.054 1.00 93.56 383 THR A CA 1
ATOM 3051 C C . THR A 1 383 ? 33.606 -7.073 0.819 1.00 93.56 383 THR A C 1
ATOM 3053 O O . THR A 1 383 ? 34.732 -7.159 0.338 1.00 93.56 383 THR A O 1
ATOM 3056 N N . VAL A 1 384 ? 32.661 -6.280 0.314 1.00 91.06 384 VAL A N 1
ATOM 3057 C CA . VAL A 1 384 ? 32.874 -5.361 -0.809 1.00 91.06 384 VAL A CA 1
ATOM 3058 C C . VAL A 1 384 ? 33.478 -4.054 -0.274 1.00 91.06 384 VAL A C 1
ATOM 3060 O O . VAL A 1 384 ? 32.826 -3.368 0.526 1.00 91.06 384 VAL A O 1
ATOM 3063 N N . PRO A 1 385 ? 34.717 -3.706 -0.667 1.00 87.19 385 PRO A N 1
ATOM 3064 C CA . PRO A 1 385 ? 35.394 -2.513 -0.176 1.00 87.19 385 PRO A CA 1
ATOM 3065 C C . PRO A 1 385 ? 34.864 -1.235 -0.842 1.00 87.19 385 PRO A C 1
ATOM 3067 O O . PRO A 1 385 ? 34.216 -1.265 -1.890 1.00 87.19 385 PRO A O 1
ATOM 3070 N N . GLY A 1 386 ? 35.162 -0.090 -0.226 1.00 81.88 386 GLY A N 1
ATOM 3071 C CA . GLY A 1 386 ? 34.797 1.228 -0.743 1.00 81.88 386 GLY A CA 1
ATOM 3072 C C . GLY A 1 386 ? 35.314 1.491 -2.151 1.00 81.88 386 GLY A C 1
ATOM 3073 O O . GLY A 1 386 ? 36.458 1.182 -2.473 1.00 81.88 386 GLY A O 1
ATOM 3074 N N . GLY A 1 387 ? 34.462 2.083 -2.987 1.00 71.25 387 GLY A N 1
ATOM 3075 C CA . GLY A 1 387 ? 34.787 2.376 -4.382 1.00 71.25 387 GLY A CA 1
ATOM 3076 C C . GLY A 1 387 ? 34.667 1.181 -5.329 1.00 71.25 387 GLY A C 1
ATOM 3077 O O . GLY A 1 387 ? 34.831 1.380 -6.523 1.00 71.25 387 GLY A O 1
ATOM 3078 N N . ILE A 1 388 ? 34.343 -0.020 -4.843 1.00 78.31 388 ILE A N 1
ATOM 3079 C CA . ILE A 1 388 ? 34.025 -1.172 -5.693 1.00 78.31 388 ILE A CA 1
ATOM 3080 C C . ILE A 1 388 ? 32.512 -1.377 -5.738 1.00 78.31 388 ILE A C 1
ATOM 3082 O O . ILE A 1 388 ? 31.818 -1.274 -4.720 1.00 78.31 388 ILE A O 1
ATOM 3086 N N . THR A 1 389 ? 32.005 -1.692 -6.925 1.00 78.94 389 THR A N 1
ATOM 3087 C CA . THR A 1 389 ? 30.611 -2.080 -7.137 1.00 78.94 389 THR A CA 1
ATOM 3088 C C . THR A 1 389 ? 30.545 -3.549 -7.531 1.00 78.94 389 THR A C 1
ATOM 3090 O O . THR A 1 389 ? 31.163 -3.957 -8.507 1.00 78.94 389 THR A O 1
ATOM 3093 N N . LEU A 1 390 ? 29.776 -4.352 -6.800 1.00 85.94 390 LEU A N 1
ATOM 3094 C CA . LEU A 1 390 ? 29.495 -5.743 -7.146 1.00 85.94 390 LEU A CA 1
ATOM 3095 C C . LEU A 1 390 ? 28.080 -5.846 -7.727 1.00 85.94 390 LEU A C 1
ATOM 3097 O O . LEU A 1 390 ? 27.107 -5.510 -7.052 1.00 85.94 390 LEU A O 1
ATOM 3101 N N . SER A 1 391 ? 27.965 -6.296 -8.974 1.00 83.88 391 SER A N 1
ATOM 3102 C CA . SER A 1 391 ? 26.706 -6.350 -9.723 1.00 83.88 391 SER A CA 1
ATOM 3103 C C . SER A 1 391 ? 26.377 -7.786 -10.128 1.00 83.88 391 SER A C 1
ATOM 3105 O O . SER A 1 391 ? 27.129 -8.417 -10.869 1.00 83.88 391 SER A O 1
ATOM 3107 N N . PHE A 1 392 ? 25.251 -8.313 -9.646 1.00 83.06 392 PHE A N 1
ATOM 3108 C CA . PHE A 1 392 ? 24.751 -9.646 -9.994 1.00 83.06 392 PHE A CA 1
ATOM 3109 C C . PHE A 1 392 ? 23.748 -9.552 -11.145 1.00 83.06 392 PHE A C 1
ATOM 3111 O O . PHE A 1 392 ? 22.588 -9.165 -10.945 1.00 83.06 392 PHE A O 1
ATOM 3118 N N . VAL A 1 393 ? 24.199 -9.920 -12.343 1.00 78.62 393 VAL A N 1
ATOM 3119 C CA . VAL A 1 393 ? 23.428 -9.818 -13.591 1.00 78.62 393 VAL A CA 1
ATOM 3120 C C . VAL A 1 393 ? 22.721 -11.133 -13.937 1.00 78.62 393 VAL A C 1
ATOM 3122 O O . VAL A 1 393 ? 22.919 -12.160 -13.285 1.00 78.62 393 VAL A O 1
ATOM 3125 N N . SER A 1 394 ? 21.864 -11.109 -14.962 1.00 74.94 394 SER A N 1
ATOM 3126 C CA . SER A 1 394 ? 21.160 -12.307 -15.440 1.00 74.94 394 SER A CA 1
ATOM 3127 C C . SER A 1 394 ? 22.146 -13.422 -15.825 1.00 74.94 394 SER A C 1
ATOM 3129 O O . SER A 1 394 ? 23.142 -13.167 -16.498 1.00 74.94 394 SER A O 1
ATOM 3131 N N . GLY A 1 395 ? 21.875 -14.650 -15.370 1.00 68.06 395 GLY A N 1
ATOM 3132 C CA . GLY A 1 395 ? 22.753 -15.818 -15.539 1.00 68.06 395 GLY A CA 1
ATOM 3133 C C . GLY A 1 395 ? 23.578 -16.178 -14.297 1.00 68.06 395 GLY A C 1
ATOM 3134 O O . GLY A 1 395 ? 23.973 -17.336 -14.145 1.00 68.06 395 GLY A O 1
ATOM 3135 N N . ALA A 1 396 ? 23.769 -15.241 -13.360 1.00 78.06 396 ALA A N 1
ATOM 3136 C CA . ALA A 1 396 ? 24.437 -15.537 -12.097 1.00 78.06 396 ALA A CA 1
ATOM 3137 C C . ALA A 1 396 ? 23.527 -16.334 -11.159 1.00 78.06 396 ALA A C 1
ATOM 3139 O O . ALA A 1 396 ? 22.465 -15.857 -10.760 1.00 78.06 396 ALA A O 1
ATOM 3140 N N . SER A 1 397 ? 23.977 -17.522 -10.754 1.00 86.75 397 SER A N 1
ATOM 3141 C CA . SER A 1 397 ? 23.358 -18.303 -9.681 1.00 86.75 397 SER A CA 1
ATOM 3142 C C . SER A 1 397 ? 24.348 -18.472 -8.534 1.00 86.75 397 SER A C 1
ATOM 3144 O O . SER A 1 397 ? 25.299 -19.249 -8.629 1.00 86.75 397 SER A O 1
ATOM 3146 N N . ILE A 1 398 ? 24.138 -17.724 -7.453 1.00 91.62 398 ILE A N 1
ATOM 3147 C CA . ILE A 1 398 ? 25.042 -17.687 -6.304 1.00 91.62 398 ILE A CA 1
ATOM 3148 C C . ILE A 1 398 ? 24.491 -18.557 -5.184 1.00 91.62 398 ILE A C 1
ATOM 3150 O O . ILE A 1 398 ? 23.460 -18.247 -4.593 1.00 91.62 398 ILE A O 1
ATOM 3154 N N . ASN A 1 399 ? 25.204 -19.622 -4.845 1.00 93.38 399 ASN A N 1
ATOM 3155 C CA . ASN A 1 399 ? 24.941 -20.380 -3.637 1.00 93.38 399 ASN A CA 1
ATOM 3156 C C . ASN A 1 399 ? 25.711 -19.775 -2.468 1.00 93.38 399 ASN A C 1
ATOM 3158 O O . ASN A 1 399 ? 26.940 -19.830 -2.427 1.00 93.38 399 ASN A O 1
ATOM 3162 N N . LEU A 1 400 ? 24.982 -19.205 -1.508 1.00 94.38 400 LEU A N 1
ATOM 3163 C CA . LEU A 1 400 ? 25.593 -18.574 -0.343 1.00 94.38 400 LEU A CA 1
ATOM 3164 C C . LEU A 1 400 ? 26.280 -19.584 0.582 1.00 94.38 400 LEU A C 1
ATOM 3166 O O . LEU A 1 400 ? 27.225 -19.210 1.267 1.00 94.38 400 LEU A O 1
ATOM 3170 N N . ASN A 1 401 ? 25.841 -20.850 0.605 1.00 93.94 401 ASN A N 1
ATOM 3171 C CA . ASN A 1 401 ? 26.466 -21.923 1.390 1.00 93.94 401 ASN A CA 1
ATOM 3172 C C . ASN A 1 401 ? 26.755 -21.531 2.860 1.00 93.94 401 ASN A C 1
ATOM 3174 O O . ASN A 1 401 ? 27.837 -21.778 3.382 1.00 93.94 401 ASN A O 1
ATOM 3178 N N . GLY A 1 402 ? 25.807 -20.844 3.510 1.00 91.81 402 GLY A N 1
ATOM 3179 C CA . GLY A 1 402 ? 25.949 -20.374 4.896 1.00 91.81 402 GLY A CA 1
ATOM 3180 C C . GLY A 1 402 ? 26.793 -19.105 5.092 1.00 91.81 402 GLY A C 1
ATOM 3181 O O . GLY A 1 402 ? 26.915 -18.639 6.220 1.00 91.81 402 GLY A O 1
ATOM 3182 N N . ASN A 1 403 ? 27.316 -18.509 4.019 1.00 95.50 403 ASN A N 1
ATOM 3183 C CA . ASN A 1 403 ? 28.089 -17.264 4.043 1.00 95.50 403 ASN A CA 1
ATOM 3184 C C . ASN A 1 403 ? 27.234 -16.045 3.656 1.00 95.50 403 ASN A C 1
ATOM 3186 O O . ASN A 1 403 ? 26.093 -16.180 3.207 1.00 95.50 403 ASN A O 1
ATOM 3190 N N . SER A 1 404 ? 27.773 -14.845 3.839 1.00 95.56 404 SER A N 1
ATOM 3191 C CA . SER A 1 404 ? 27.123 -13.560 3.565 1.00 95.56 404 SER A CA 1
ATOM 3192 C C . SER A 1 404 ? 27.994 -12.663 2.684 1.00 95.56 404 SER A C 1
ATOM 3194 O O . SER A 1 404 ? 29.219 -12.767 2.665 1.00 95.56 404 SER A O 1
ATOM 3196 N N . ILE A 1 405 ? 27.356 -11.742 1.963 1.00 95.56 405 ILE A N 1
ATOM 3197 C CA . ILE A 1 405 ? 28.025 -10.696 1.183 1.00 95.56 405 ILE A CA 1
ATOM 3198 C C . ILE A 1 405 ? 27.709 -9.358 1.841 1.00 95.56 405 ILE A C 1
ATOM 3200 O O . ILE A 1 405 ? 26.552 -8.953 1.921 1.00 95.56 405 ILE A O 1
ATOM 3204 N N . LEU A 1 406 ? 28.735 -8.680 2.334 1.00 93.62 406 LEU A N 1
ATOM 3205 C CA . LEU A 1 406 ? 28.658 -7.473 3.147 1.00 93.62 406 LEU A CA 1
ATOM 3206 C C . LEU A 1 406 ? 29.323 -6.301 2.421 1.00 93.62 406 LEU A C 1
ATOM 3208 O O . LEU A 1 406 ? 30.122 -6.490 1.506 1.00 93.62 406 LEU A O 1
ATOM 3212 N N . THR A 1 407 ? 29.037 -5.078 2.856 1.00 89.12 407 THR A N 1
ATOM 3213 C CA . THR A 1 407 ? 29.756 -3.882 2.402 1.00 89.12 407 THR A CA 1
ATOM 3214 C C . THR A 1 407 ? 30.069 -2.960 3.576 1.00 89.12 407 THR A C 1
ATOM 3216 O O . THR A 1 407 ? 29.240 -2.775 4.470 1.00 89.12 407 THR A O 1
ATOM 3219 N N . THR A 1 408 ? 31.273 -2.385 3.575 1.00 77.00 408 THR A N 1
ATOM 3220 C CA . THR A 1 408 ? 31.697 -1.333 4.516 1.00 77.00 408 THR A CA 1
ATOM 3221 C C . THR A 1 408 ? 31.491 0.067 3.932 1.00 77.00 408 THR A C 1
ATOM 3223 O O . THR A 1 408 ? 31.142 0.992 4.662 1.00 77.00 408 THR A O 1
ATOM 3226 N N . SER A 1 409 ? 31.660 0.219 2.615 1.00 78.00 409 SER A N 1
ATOM 3227 C CA . SER A 1 409 ? 31.400 1.455 1.853 1.00 78.00 409 SER A CA 1
ATOM 3228 C C . SER A 1 409 ? 31.315 1.246 0.330 1.00 78.00 409 SER A C 1
ATOM 3230 O O . SER A 1 409 ? 31.200 2.217 -0.418 1.00 78.00 409 SER A O 1
ATOM 3232 N N . GLY A 1 410 ? 31.384 -0.001 -0.146 1.00 76.69 410 GLY A N 1
ATOM 3233 C CA . GLY A 1 410 ? 31.150 -0.375 -1.542 1.00 76.69 410 GLY A CA 1
ATOM 3234 C C . GLY A 1 410 ? 29.664 -0.526 -1.876 1.00 76.69 410 GLY A C 1
ATOM 3235 O O . GLY A 1 410 ? 28.797 -0.447 -0.998 1.00 76.69 410 GLY A O 1
ATOM 3236 N N . ASN A 1 411 ? 29.363 -0.785 -3.145 1.00 82.94 411 ASN A N 1
ATOM 3237 C CA . ASN A 1 411 ? 27.989 -0.919 -3.632 1.00 82.94 411 ASN A CA 1
ATOM 3238 C C . ASN A 1 411 ? 27.678 -2.360 -4.038 1.00 82.94 411 ASN A C 1
ATOM 3240 O O . ASN A 1 411 ? 28.518 -3.042 -4.622 1.00 82.94 411 ASN A O 1
ATOM 3244 N N . ILE A 1 412 ? 26.455 -2.809 -3.758 1.00 88.62 412 ILE A N 1
ATOM 3245 C CA . ILE A 1 412 ? 25.938 -4.107 -4.199 1.00 88.62 412 ILE A CA 1
ATOM 3246 C C . ILE A 1 412 ? 24.659 -3.862 -5.002 1.00 88.62 412 ILE A C 1
ATOM 3248 O O . ILE A 1 412 ? 23.730 -3.224 -4.503 1.00 88.62 412 ILE A O 1
ATOM 3252 N N . TYR A 1 413 ? 24.599 -4.402 -6.219 1.00 84.62 413 TYR A N 1
ATOM 3253 C CA . TYR A 1 413 ? 23.420 -4.368 -7.083 1.00 84.62 413 TYR A CA 1
ATOM 3254 C C . TYR A 1 413 ? 23.005 -5.776 -7.501 1.00 84.62 413 TYR A C 1
ATOM 3256 O O . TYR A 1 413 ? 23.838 -6.623 -7.812 1.00 84.62 413 TYR A O 1
ATOM 3264 N N . VAL A 1 414 ? 21.696 -6.010 -7.545 1.00 80.31 414 VAL A N 1
ATOM 3265 C CA . VAL A 1 414 ? 21.100 -7.250 -8.053 1.00 80.31 414 VAL A CA 1
ATOM 3266 C C . VAL A 1 414 ? 20.143 -6.866 -9.177 1.00 80.31 414 VAL A C 1
ATOM 3268 O O . VAL A 1 414 ? 19.066 -6.337 -8.915 1.00 80.31 414 VAL A O 1
ATOM 3271 N N . SER A 1 415 ? 20.559 -7.079 -10.427 1.00 71.75 415 SER A N 1
ATOM 3272 C CA . SER A 1 415 ? 19.815 -6.705 -11.643 1.00 71.75 415 SER A CA 1
ATOM 3273 C C . SER A 1 415 ? 19.218 -7.904 -12.390 1.00 71.75 415 SER A C 1
ATOM 3275 O O . SER A 1 415 ? 18.444 -7.720 -13.329 1.00 71.75 415 SER A O 1
ATOM 3277 N N . GLY A 1 416 ? 19.557 -9.131 -11.978 1.00 66.31 416 GLY A N 1
ATOM 3278 C CA . GLY A 1 416 ? 18.986 -10.358 -12.544 1.00 66.31 416 GLY A CA 1
ATOM 3279 C C . GLY A 1 416 ? 19.552 -11.680 -12.015 1.00 66.31 416 GLY A C 1
ATOM 3280 O O . GLY A 1 416 ? 19.091 -12.731 -12.455 1.00 66.31 416 GLY A O 1
ATOM 3281 N N . GLY A 1 417 ? 20.540 -11.656 -11.113 1.00 74.75 417 GLY A N 1
ATOM 3282 C CA . GLY A 1 417 ? 21.091 -12.869 -10.502 1.00 74.75 417 GLY A CA 1
ATOM 3283 C C . GLY A 1 417 ? 20.162 -13.506 -9.460 1.00 74.75 417 GLY A C 1
ATOM 3284 O O . GLY A 1 417 ? 19.399 -12.815 -8.784 1.00 74.75 417 GLY A O 1
ATOM 3285 N N . SER A 1 418 ? 20.251 -14.828 -9.304 1.00 84.69 418 SER A N 1
ATOM 3286 C CA . SER A 1 418 ? 19.529 -15.604 -8.291 1.00 84.69 418 SER A CA 1
ATOM 3287 C C . SER A 1 418 ? 20.452 -16.049 -7.161 1.00 84.69 418 SER A C 1
ATOM 3289 O O . SER A 1 418 ? 21.600 -16.424 -7.401 1.00 84.69 418 SER A O 1
ATOM 3291 N N . PHE A 1 419 ? 19.932 -16.087 -5.935 1.00 91.12 419 PHE A N 1
ATOM 3292 C CA . PHE A 1 419 ? 20.675 -16.542 -4.761 1.00 91.12 419 PHE A CA 1
ATOM 3293 C C . PHE A 1 419 ? 20.017 -17.784 -4.160 1.00 91.12 419 PHE A C 1
ATOM 3295 O O . PHE A 1 419 ? 18.856 -17.731 -3.756 1.00 91.12 419 PHE A O 1
ATOM 3302 N N . SER A 1 420 ? 20.754 -18.890 -4.051 1.00 90.62 420 SER A N 1
ATOM 3303 C CA . SER A 1 420 ? 20.319 -20.053 -3.275 1.00 90.62 420 SER A CA 1
ATOM 3304 C C . SER A 1 420 ? 20.855 -19.969 -1.847 1.00 90.62 420 SER A C 1
ATOM 3306 O O . SER A 1 420 ? 22.026 -19.651 -1.627 1.00 90.62 420 SER A O 1
ATOM 3308 N N . GLY A 1 421 ? 19.999 -20.273 -0.870 1.00 88.19 421 GLY A N 1
ATOM 3309 C CA . GLY A 1 421 ? 20.322 -20.126 0.552 1.00 88.19 421 GLY A CA 1
ATOM 3310 C C . GLY A 1 421 ? 20.226 -18.687 1.070 1.00 88.19 421 GLY A C 1
ATOM 3311 O O . GLY A 1 421 ? 20.687 -18.424 2.174 1.00 88.19 421 GLY A O 1
ATOM 3312 N N . LEU A 1 422 ? 19.656 -17.757 0.293 1.00 92.88 422 LEU A N 1
ATOM 3313 C CA . LEU A 1 422 ? 19.353 -16.396 0.739 1.00 92.88 422 LEU A CA 1
ATOM 3314 C C . LEU A 1 422 ? 18.229 -16.407 1.775 1.00 92.88 422 LEU A C 1
ATOM 3316 O O . LEU A 1 422 ? 17.141 -16.899 1.494 1.00 92.88 422 LEU A O 1
ATOM 3320 N N . SER A 1 423 ? 18.485 -15.796 2.929 1.00 93.00 423 SER A N 1
ATOM 3321 C CA . SER A 1 423 ? 17.472 -15.568 3.961 1.00 93.00 423 SER A CA 1
ATOM 3322 C C . SER A 1 423 ? 16.979 -14.123 3.971 1.00 93.00 423 SER A C 1
ATOM 3324 O O . SER A 1 423 ? 15.773 -13.890 4.031 1.00 93.00 423 SER A O 1
ATOM 3326 N N . ALA A 1 424 ? 17.886 -13.141 3.914 1.00 95.88 424 ALA A N 1
ATOM 3327 C CA . ALA A 1 424 ? 17.513 -11.731 4.014 1.00 95.88 424 ALA A CA 1
ATOM 3328 C C . ALA A 1 424 ? 18.506 -10.784 3.326 1.00 95.88 424 ALA A C 1
ATOM 3330 O O . ALA A 1 424 ? 19.700 -11.068 3.217 1.00 95.88 424 ALA A O 1
ATOM 3331 N N . MET A 1 425 ? 18.016 -9.615 2.919 1.00 96.31 425 MET A N 1
ATOM 3332 C CA . MET A 1 425 ? 18.811 -8.487 2.439 1.00 96.31 425 MET A CA 1
ATOM 3333 C C . MET A 1 425 ? 18.599 -7.273 3.339 1.00 96.31 425 MET A C 1
ATOM 3335 O O . MET A 1 425 ? 17.467 -6.883 3.622 1.00 96.31 425 MET A O 1
ATOM 3339 N N . ARG A 1 426 ? 19.692 -6.632 3.749 1.00 95.75 426 ARG A N 1
ATOM 3340 C CA . ARG A 1 426 ? 19.655 -5.363 4.484 1.00 95.75 426 ARG A CA 1
ATOM 3341 C C . ARG A 1 426 ? 19.816 -4.218 3.496 1.00 95.75 426 ARG A C 1
ATOM 3343 O O . ARG A 1 426 ? 20.753 -4.231 2.697 1.00 95.75 426 ARG A O 1
ATOM 3350 N N . LYS A 1 427 ? 18.929 -3.230 3.547 1.00 93.62 427 LYS A N 1
ATOM 3351 C CA . LYS A 1 427 ? 18.909 -2.082 2.636 1.00 93.62 427 LYS A CA 1
ATOM 3352 C C . LYS A 1 427 ? 18.852 -0.768 3.408 1.00 93.62 427 LYS A C 1
ATOM 3354 O O . LYS A 1 427 ? 18.212 -0.683 4.449 1.00 93.62 427 LYS A O 1
ATOM 3359 N N . GLN A 1 428 ? 19.472 0.272 2.867 1.00 89.81 428 GLN A N 1
ATOM 3360 C CA . GLN A 1 428 ? 19.379 1.639 3.377 1.00 89.81 428 GLN A CA 1
ATOM 3361 C C . GLN A 1 428 ? 19.115 2.571 2.197 1.00 89.81 428 GLN A C 1
ATOM 3363 O O . GLN A 1 428 ? 19.915 2.610 1.263 1.00 89.81 428 GLN A O 1
ATOM 3368 N N . SER A 1 429 ? 17.979 3.274 2.207 1.00 83.38 429 SER A N 1
ATOM 3369 C CA . SER A 1 429 ? 17.535 4.123 1.087 1.00 83.38 429 SER A CA 1
ATOM 3370 C C . SER A 1 429 ? 17.590 3.407 -0.277 1.00 83.38 429 SER A C 1
ATOM 3372 O O . SER A 1 429 ? 18.053 3.963 -1.267 1.00 83.38 429 SER A O 1
ATOM 3374 N N . GLY A 1 430 ? 17.179 2.133 -0.312 1.00 79.19 430 GLY A N 1
ATOM 3375 C CA . GLY A 1 430 ? 17.187 1.281 -1.510 1.00 79.19 430 GLY A CA 1
ATOM 3376 C C . GLY A 1 430 ? 18.521 0.588 -1.822 1.00 79.19 430 GLY A C 1
ATOM 3377 O O . GLY A 1 430 ? 18.515 -0.460 -2.465 1.00 79.19 430 GLY A O 1
ATOM 3378 N N . ALA A 1 431 ? 19.652 1.093 -1.320 1.00 85.00 431 ALA A N 1
ATOM 3379 C CA . ALA A 1 431 ? 20.964 0.483 -1.538 1.00 85.00 431 ALA A CA 1
ATOM 3380 C C . ALA A 1 431 ? 21.155 -0.772 -0.672 1.00 85.00 431 ALA A C 1
ATOM 3382 O O . ALA A 1 431 ? 20.911 -0.734 0.536 1.00 85.00 431 ALA A O 1
ATOM 3383 N N . ILE A 1 432 ? 21.638 -1.870 -1.265 1.00 92.81 432 ILE A N 1
ATOM 3384 C CA . ILE A 1 432 ? 21.909 -3.124 -0.548 1.00 92.81 432 ILE A CA 1
ATOM 3385 C C . ILE A 1 432 ? 23.180 -2.962 0.295 1.00 92.81 432 ILE A C 1
ATOM 3387 O O . ILE A 1 432 ? 24.269 -2.722 -0.222 1.00 92.81 432 ILE A O 1
ATOM 3391 N N . LYS A 1 433 ? 23.030 -3.106 1.614 1.00 92.62 433 LYS A N 1
ATOM 3392 C CA . LYS A 1 433 ? 24.104 -3.059 2.619 1.00 92.62 433 LYS A CA 1
ATOM 3393 C C . LYS A 1 433 ? 24.576 -4.442 3.063 1.00 92.62 433 LYS A C 1
ATOM 3395 O O . LYS A 1 433 ? 25.557 -4.540 3.800 1.00 92.62 433 LYS A O 1
ATOM 3400 N N . GLY A 1 434 ? 23.868 -5.493 2.662 1.00 95.19 434 GLY A N 1
ATOM 3401 C CA . GLY A 1 434 ? 24.288 -6.872 2.865 1.00 95.19 434 GLY A CA 1
ATOM 3402 C C . GLY A 1 434 ? 23.263 -7.884 2.356 1.00 95.19 434 GLY A C 1
ATOM 3403 O O . GLY A 1 434 ? 22.061 -7.610 2.354 1.00 95.19 434 GLY A O 1
ATOM 3404 N N . ILE A 1 435 ? 23.759 -9.045 1.942 1.00 96.81 435 ILE A N 1
ATOM 3405 C CA . ILE A 1 435 ? 23.017 -10.228 1.501 1.00 96.81 435 ILE A CA 1
ATOM 3406 C C . ILE A 1 435 ? 23.397 -11.363 2.452 1.00 96.81 435 ILE A C 1
ATOM 3408 O O . ILE A 1 435 ? 24.570 -11.724 2.541 1.00 96.81 435 ILE A O 1
ATOM 3412 N N . TYR A 1 436 ? 22.422 -11.912 3.170 1.00 97.00 436 TYR A N 1
ATOM 3413 C CA . TYR A 1 436 ? 22.661 -12.815 4.292 1.00 97.00 436 TYR A CA 1
ATOM 3414 C C . TYR A 1 436 ? 22.031 -14.181 4.051 1.00 97.00 436 TYR A C 1
ATOM 3416 O O . TYR A 1 436 ? 20.849 -14.290 3.713 1.00 97.00 436 TYR A O 1
ATOM 3424 N N . SER A 1 437 ? 22.796 -15.236 4.313 1.00 94.94 437 SER A N 1
ATOM 3425 C CA . SER A 1 437 ? 22.280 -16.609 4.308 1.00 94.94 437 SER A CA 1
ATOM 3426 C C . SER A 1 437 ? 21.494 -16.978 5.564 1.00 94.94 437 SER A C 1
ATOM 3428 O O . SER A 1 437 ? 20.736 -17.943 5.548 1.00 94.94 437 SER A O 1
ATOM 3430 N N . SER A 1 438 ? 21.618 -16.192 6.637 1.00 93.31 438 SER A N 1
ATOM 3431 C CA . SER A 1 438 ? 20.922 -16.394 7.910 1.00 93.31 438 SER A CA 1
ATOM 3432 C C . SER A 1 438 ? 20.092 -15.171 8.286 1.00 93.31 438 SER A C 1
ATOM 3434 O O . SER A 1 438 ? 20.601 -14.046 8.302 1.00 93.31 438 SER A O 1
ATOM 3436 N N . TYR A 1 439 ? 18.823 -15.403 8.637 1.00 93.38 439 TYR A N 1
ATOM 3437 C CA . TYR A 1 439 ? 17.938 -14.380 9.194 1.00 93.38 439 TYR A CA 1
ATOM 3438 C C . TYR A 1 439 ? 18.528 -13.766 10.467 1.00 93.38 439 TYR A C 1
ATOM 3440 O O . TYR A 1 439 ? 18.604 -12.544 10.578 1.00 93.38 439 TYR A O 1
ATOM 3448 N N . GLN A 1 440 ? 19.003 -14.601 11.396 1.00 91.81 440 GLN A N 1
ATOM 3449 C CA . GLN A 1 440 ? 19.517 -14.145 12.686 1.00 91.81 440 GLN A CA 1
ATOM 3450 C C . GLN A 1 440 ? 20.714 -13.204 12.518 1.00 91.81 440 GLN A C 1
ATOM 3452 O O . GLN A 1 440 ? 20.770 -12.153 13.154 1.00 91.81 440 GLN A O 1
ATOM 3457 N N . THR A 1 441 ? 21.645 -13.542 11.623 1.00 92.12 441 THR A N 1
ATOM 3458 C CA . THR A 1 441 ? 22.813 -12.698 11.338 1.00 92.12 441 THR A CA 1
ATOM 3459 C C . THR A 1 441 ? 22.391 -11.359 10.737 1.00 92.12 441 THR A C 1
ATOM 3461 O O . THR A 1 441 ? 22.899 -10.311 11.139 1.00 92.12 441 THR A O 1
ATOM 3464 N N . ALA A 1 442 ? 21.425 -11.375 9.815 1.00 94.81 442 ALA A N 1
ATOM 3465 C CA . ALA A 1 442 ? 20.892 -10.160 9.210 1.00 94.81 442 ALA A CA 1
ATOM 3466 C C . ALA A 1 442 ? 20.174 -9.272 10.242 1.00 94.81 442 ALA A C 1
ATOM 3468 O O . ALA A 1 442 ? 20.387 -8.061 10.273 1.00 94.81 442 ALA A O 1
ATOM 3469 N N . TRP A 1 443 ? 19.374 -9.883 11.122 1.00 93.81 443 TRP A N 1
ATOM 3470 C CA . TRP A 1 443 ? 18.648 -9.207 12.196 1.00 93.81 443 TRP A CA 1
ATOM 3471 C C . TRP A 1 443 ? 19.596 -8.557 13.207 1.00 93.81 443 TRP A C 1
ATOM 3473 O O . TRP A 1 443 ? 19.418 -7.396 13.572 1.00 93.81 443 TRP A O 1
ATOM 3483 N N . SER A 1 444 ? 20.646 -9.269 13.626 1.00 92.19 444 SER A N 1
ATOM 3484 C CA . SER A 1 444 ? 21.666 -8.729 14.533 1.00 92.19 444 SER A CA 1
ATOM 3485 C C . SER A 1 444 ? 22.446 -7.561 13.927 1.00 92.19 444 SER A C 1
ATOM 3487 O O . SER A 1 444 ? 22.860 -6.667 14.661 1.00 92.19 444 SER A O 1
ATOM 3489 N N . ALA A 1 445 ? 22.621 -7.539 12.604 1.00 91.75 445 ALA A N 1
ATOM 3490 C CA . ALA A 1 445 ? 23.307 -6.462 11.894 1.00 91.75 445 ALA A CA 1
ATOM 3491 C C . ALA A 1 445 ? 22.407 -5.252 11.570 1.00 91.75 445 ALA A C 1
ATOM 3493 O O . ALA A 1 445 ? 22.903 -4.258 11.040 1.00 91.75 445 ALA A O 1
ATOM 3494 N N . LEU A 1 446 ? 21.100 -5.318 11.835 1.00 93.31 446 LEU A N 1
ATOM 3495 C CA . LEU A 1 446 ? 20.145 -4.275 11.460 1.00 93.31 446 LEU A CA 1
ATOM 3496 C C . LEU A 1 446 ? 20.317 -3.006 12.311 1.00 93.31 446 LEU A C 1
ATOM 3498 O O . LEU A 1 446 ? 20.342 -3.069 13.544 1.00 93.31 446 LEU A O 1
ATOM 3502 N N . ASN A 1 447 ? 20.375 -1.844 11.659 1.00 92.75 447 ASN A N 1
ATOM 3503 C CA . ASN A 1 447 ? 20.478 -0.520 12.274 1.00 92.75 447 ASN A CA 1
ATOM 3504 C C . ASN A 1 447 ? 19.197 0.307 12.077 1.00 92.75 447 ASN A C 1
ATOM 3506 O O . ASN A 1 447 ? 18.298 -0.053 11.321 1.00 92.75 447 ASN A O 1
ATOM 3510 N N . ASN A 1 448 ? 19.112 1.442 12.775 1.00 92.25 448 ASN A N 1
ATOM 3511 C CA . ASN A 1 448 ? 18.042 2.417 12.555 1.00 92.25 448 ASN A CA 1
ATOM 3512 C C . ASN A 1 448 ? 18.152 3.032 11.146 1.00 92.25 448 ASN A C 1
ATOM 3514 O O . ASN A 1 448 ? 19.259 3.231 10.641 1.00 92.25 448 ASN A O 1
ATOM 3518 N N . ASN A 1 449 ? 17.018 3.415 10.552 1.00 92.69 449 ASN A N 1
ATOM 3519 C CA . ASN A 1 449 ? 16.907 3.914 9.169 1.00 92.69 449 ASN A CA 1
ATOM 3520 C C . ASN A 1 449 ? 17.221 2.865 8.084 1.00 92.69 449 ASN A C 1
ATOM 3522 O O . ASN A 1 449 ? 17.611 3.224 6.971 1.00 92.69 449 ASN A O 1
ATOM 3526 N N . GLU A 1 450 ? 17.069 1.577 8.393 1.00 94.38 450 GLU A N 1
ATOM 3527 C CA . GLU A 1 450 ? 17.290 0.479 7.449 1.00 94.38 450 GLU A CA 1
ATOM 3528 C C . GLU A 1 450 ? 16.023 -0.356 7.228 1.00 94.38 450 GLU A C 1
ATOM 3530 O O . GLU A 1 450 ? 15.067 -0.349 8.007 1.00 94.38 450 GLU A O 1
ATOM 3535 N N . THR A 1 451 ? 16.024 -1.088 6.121 1.00 95.94 451 THR A N 1
ATOM 3536 C CA . THR A 1 451 ? 15.017 -2.081 5.760 1.00 95.94 451 THR A CA 1
ATOM 3537 C C . THR A 1 451 ? 15.649 -3.465 5.779 1.00 95.94 451 THR A C 1
ATOM 3539 O O . THR A 1 451 ? 16.711 -3.667 5.188 1.00 95.94 451 THR A O 1
ATOM 3542 N N . LEU A 1 452 ? 14.985 -4.422 6.416 1.00 97.00 452 LEU A N 1
ATOM 3543 C CA . LEU A 1 452 ? 15.288 -5.839 6.293 1.00 97.00 452 LEU A CA 1
ATOM 3544 C C . LEU A 1 452 ? 14.240 -6.493 5.390 1.00 97.00 452 LEU A C 1
ATOM 3546 O O . LEU A 1 452 ? 13.067 -6.579 5.747 1.00 97.00 452 LEU A O 1
ATOM 3550 N N . GLU A 1 453 ? 14.674 -6.935 4.216 1.00 96.50 453 GLU A N 1
ATOM 3551 C CA . GLU A 1 453 ? 13.843 -7.631 3.238 1.00 96.50 453 GLU A CA 1
ATOM 3552 C C . GLU A 1 453 ? 14.103 -9.134 3.317 1.00 96.50 453 GLU A C 1
ATOM 3554 O O . GLU A 1 453 ? 15.216 -9.594 3.058 1.00 96.50 453 GLU A O 1
ATOM 3559 N N . LEU A 1 454 ? 13.083 -9.894 3.701 1.00 95.94 454 LEU A N 1
ATOM 3560 C CA . LEU A 1 454 ? 13.152 -11.342 3.848 1.00 95.94 454 LEU A CA 1
ATOM 3561 C C . LEU A 1 454 ? 12.869 -12.036 2.520 1.00 95.94 454 LEU A C 1
ATOM 3563 O O . LEU A 1 454 ? 11.956 -11.654 1.789 1.00 95.94 454 LEU A O 1
ATOM 3567 N N . ALA A 1 455 ? 13.624 -13.093 2.235 1.00 93.12 455 ALA A N 1
ATOM 3568 C CA . ALA A 1 455 ? 13.365 -13.959 1.095 1.00 93.12 455 ALA A CA 1
ATOM 3569 C C . ALA A 1 455 ? 12.095 -14.806 1.299 1.00 93.12 455 ALA A C 1
ATOM 3571 O O . ALA A 1 455 ? 11.501 -14.855 2.384 1.00 93.12 455 ALA A O 1
ATOM 3572 N N . SER A 1 456 ? 11.673 -15.505 0.246 1.00 92.12 456 SER A N 1
ATOM 3573 C CA . SER A 1 456 ? 10.675 -16.564 0.368 1.00 92.12 456 SER A CA 1
ATOM 3574 C C . SER A 1 456 ? 11.192 -17.690 1.272 1.00 92.12 456 SER A C 1
ATOM 3576 O O . SER A 1 456 ? 12.291 -18.201 1.053 1.00 92.12 456 SER A O 1
ATOM 3578 N N . GLY A 1 457 ? 10.405 -18.106 2.256 1.00 91.50 457 GLY A N 1
ATOM 3579 C CA . GLY A 1 457 ? 10.789 -19.125 3.226 1.00 91.50 457 GLY A CA 1
ATOM 3580 C C . GLY A 1 457 ? 9.965 -19.059 4.507 1.00 91.50 457 GLY A C 1
ATOM 3581 O O . GLY A 1 457 ? 9.087 -18.211 4.663 1.00 91.50 457 GLY A O 1
ATOM 3582 N N . THR A 1 458 ? 10.248 -19.980 5.429 1.00 92.06 458 THR A N 1
ATOM 3583 C CA . THR A 1 458 ? 9.677 -19.987 6.782 1.00 92.06 458 THR A CA 1
ATOM 3584 C C . THR A 1 458 ? 10.770 -19.708 7.804 1.00 92.06 458 THR A C 1
ATOM 3586 O O . THR A 1 458 ? 11.785 -20.401 7.823 1.00 92.06 458 THR A O 1
ATOM 3589 N N . PHE A 1 459 ? 10.535 -18.722 8.663 1.00 91.94 459 PHE A N 1
ATOM 3590 C CA . PHE A 1 459 ? 11.431 -18.278 9.726 1.00 91.94 459 PHE A CA 1
ATOM 3591 C C . PHE A 1 459 ? 10.769 -18.579 11.073 1.00 91.94 459 PHE A C 1
ATOM 3593 O O . PHE A 1 459 ? 9.594 -18.265 11.268 1.00 91.94 459 PHE A O 1
ATOM 3600 N N . ASN A 1 460 ? 11.487 -19.230 11.987 1.00 89.50 460 ASN A N 1
ATOM 3601 C CA . ASN A 1 460 ? 10.940 -19.675 13.281 1.00 89.50 460 ASN A CA 1
ATOM 3602 C C . ASN A 1 460 ? 11.307 -18.736 14.436 1.00 89.50 460 ASN A C 1
ATOM 3604 O O . ASN A 1 460 ? 10.801 -18.872 15.546 1.00 89.50 460 ASN A O 1
ATOM 3608 N N . GLU A 1 461 ? 12.208 -17.799 14.184 1.00 86.56 461 GLU A N 1
ATOM 3609 C CA . GLU A 1 461 ? 12.680 -16.799 15.122 1.00 86.56 461 GLU A CA 1
ATOM 3610 C C . GLU A 1 461 ? 11.604 -15.746 15.386 1.00 86.56 461 GLU A C 1
ATOM 3612 O O . GLU A 1 461 ? 10.801 -15.462 14.504 1.00 86.56 461 GLU A O 1
ATOM 3617 N N . SER A 1 462 ? 11.598 -15.147 16.582 1.00 87.38 462 SER A N 1
ATOM 3618 C CA . SER A 1 462 ? 10.642 -14.102 16.987 1.00 87.38 462 SER A CA 1
ATOM 3619 C C . SER A 1 462 ? 11.268 -12.713 16.836 1.00 87.38 462 SER A C 1
ATOM 3621 O O . SER A 1 462 ? 12.075 -12.322 17.688 1.00 87.38 462 SER A O 1
ATOM 3623 N N . PRO A 1 463 ? 10.938 -11.943 15.783 1.00 93.25 463 PRO A N 1
ATOM 3624 C CA . PRO A 1 463 ? 11.489 -10.607 15.597 1.00 93.25 463 PRO A CA 1
ATOM 3625 C C . PRO A 1 463 ? 11.035 -9.686 16.737 1.00 93.25 463 PRO A C 1
ATOM 3627 O O . PRO A 1 463 ? 9.844 -9.586 17.035 1.00 93.25 463 PRO A O 1
ATOM 3630 N N . SER A 1 464 ? 11.985 -9.006 17.384 1.00 94.06 464 SER A N 1
ATOM 3631 C CA . SER A 1 464 ? 11.711 -8.115 18.516 1.00 94.06 464 SER A CA 1
ATOM 3632 C C . SER A 1 464 ? 12.419 -6.777 18.341 1.00 94.06 464 SER A C 1
ATOM 3634 O O . SER A 1 464 ? 13.650 -6.691 18.389 1.00 94.06 464 SER A O 1
ATOM 3636 N N . PHE A 1 465 ? 11.634 -5.727 18.117 1.00 93.75 465 PHE A N 1
ATOM 3637 C CA . PHE A 1 465 ? 12.098 -4.348 18.087 1.00 93.75 465 PHE A CA 1
ATOM 3638 C C . PHE A 1 465 ? 12.050 -3.792 19.508 1.00 93.75 465 PHE A C 1
ATOM 3640 O O . PHE A 1 465 ? 10.984 -3.706 20.113 1.00 93.75 465 PHE A O 1
ATOM 3647 N N . SER A 1 466 ? 13.204 -3.400 20.039 1.00 92.94 466 SER A N 1
ATOM 3648 C CA . SER A 1 466 ? 13.308 -2.765 21.352 1.00 92.94 466 SER A CA 1
ATOM 3649 C C . SER A 1 466 ? 14.146 -1.505 21.231 1.00 92.94 466 SER A C 1
ATOM 3651 O O . SER A 1 466 ? 15.319 -1.592 20.866 1.00 92.94 466 SER A O 1
ATOM 3653 N N . SER A 1 467 ? 13.552 -0.347 21.531 1.00 93.06 467 SER A N 1
ATOM 3654 C CA . SER A 1 467 ? 14.232 0.957 21.452 1.00 93.06 467 SER A CA 1
ATOM 3655 C C . SER A 1 467 ? 14.830 1.251 20.070 1.00 93.06 467 SER A C 1
ATOM 3657 O O . SER A 1 467 ? 15.919 1.813 19.950 1.00 93.06 467 SER A O 1
ATOM 3659 N N . ARG A 1 468 ? 14.123 0.842 19.010 1.00 91.88 468 ARG A N 1
ATOM 3660 C CA . ARG A 1 468 ? 14.531 1.027 17.611 1.00 91.88 468 ARG A CA 1
ATOM 3661 C C . ARG A 1 468 ? 13.737 2.147 16.949 1.00 91.88 468 ARG A C 1
ATOM 3663 O O . ARG A 1 468 ? 12.594 2.404 17.327 1.00 91.88 468 ARG A O 1
ATOM 3670 N N . THR A 1 469 ? 14.327 2.787 15.939 1.00 94.00 469 THR A N 1
ATOM 3671 C CA . THR A 1 469 ? 13.650 3.844 15.178 1.00 94.00 469 THR A CA 1
ATOM 3672 C C . THR A 1 469 ? 13.843 3.726 13.671 1.00 94.00 469 THR A C 1
ATOM 3674 O O . THR A 1 469 ? 14.923 3.367 13.200 1.00 94.00 469 THR A O 1
ATOM 3677 N N . ASN A 1 470 ? 12.796 4.063 12.910 1.00 94.81 470 ASN A N 1
ATOM 3678 C CA . ASN A 1 470 ? 12.809 4.107 11.442 1.00 94.81 470 ASN A CA 1
ATOM 3679 C C . ASN A 1 470 ? 13.263 2.780 10.810 1.00 94.81 470 ASN A C 1
ATOM 3681 O O . ASN A 1 470 ? 14.181 2.766 9.993 1.00 94.81 470 ASN A O 1
ATOM 3685 N N . ILE A 1 471 ? 12.666 1.657 11.214 1.00 96.19 471 ILE A N 1
ATOM 3686 C CA . ILE A 1 471 ? 13.021 0.335 10.675 1.00 96.19 471 ILE A CA 1
ATOM 3687 C C . ILE A 1 471 ? 11.840 -0.250 9.914 1.00 96.19 471 ILE A C 1
ATOM 3689 O O . ILE A 1 471 ? 10.708 -0.214 10.391 1.00 96.19 471 ILE A O 1
ATOM 3693 N N . SER A 1 472 ? 12.122 -0.827 8.748 1.00 96.81 472 SER A N 1
ATOM 3694 C CA . SER A 1 472 ? 11.145 -1.593 7.971 1.00 96.81 472 SER A CA 1
ATOM 3695 C C . SER A 1 472 ? 11.531 -3.070 7.917 1.00 96.81 472 SER A C 1
ATOM 3697 O O . SER A 1 472 ? 12.668 -3.401 7.599 1.00 96.81 472 SER A O 1
ATOM 3699 N N . LEU A 1 473 ? 10.592 -3.962 8.208 1.00 97.31 473 LEU A N 1
ATOM 3700 C CA . LEU A 1 473 ? 10.706 -5.406 8.034 1.00 97.31 473 LEU A CA 1
ATOM 3701 C C . LEU A 1 473 ? 9.678 -5.835 6.988 1.00 97.31 473 LEU A C 1
ATOM 3703 O O . LEU A 1 473 ? 8.474 -5.718 7.216 1.00 97.31 473 LEU A O 1
ATOM 3707 N N . THR A 1 474 ? 10.143 -6.313 5.839 1.00 96.44 474 THR A N 1
ATOM 3708 C CA . THR A 1 474 ? 9.272 -6.609 4.696 1.00 96.44 474 THR A CA 1
ATOM 3709 C C . THR A 1 474 ? 9.559 -7.986 4.106 1.00 96.44 474 THR A C 1
ATOM 3711 O O . THR A 1 474 ? 10.704 -8.429 4.088 1.00 96.44 474 THR A O 1
ATOM 3714 N N . GLY A 1 475 ? 8.518 -8.693 3.671 1.00 93.94 475 GLY A N 1
ATOM 3715 C CA . GLY A 1 475 ? 8.620 -9.986 2.992 1.00 93.94 475 GLY A CA 1
ATOM 3716 C C . GLY A 1 475 ? 8.293 -9.899 1.501 1.00 93.94 475 GLY A C 1
ATOM 3717 O O . GLY A 1 475 ? 7.933 -8.844 0.981 1.00 93.94 475 GLY A O 1
ATOM 3718 N N . GLN A 1 476 ? 8.365 -11.036 0.808 1.00 89.88 476 GLN A N 1
ATOM 3719 C CA . GLN A 1 476 ? 8.045 -11.155 -0.624 1.00 89.88 476 GLN A CA 1
ATOM 3720 C C . GLN A 1 476 ? 6.570 -11.505 -0.900 1.00 89.88 476 GLN A C 1
ATOM 3722 O O . GLN A 1 476 ? 6.212 -11.886 -2.014 1.00 89.88 476 GLN A O 1
ATOM 3727 N N . GLY A 1 477 ? 5.707 -11.402 0.112 1.00 84.81 477 GLY A N 1
ATOM 3728 C CA . GLY A 1 477 ? 4.281 -11.712 0.042 1.00 84.81 477 GLY A CA 1
ATOM 3729 C C . GLY A 1 477 ? 3.853 -12.783 1.046 1.00 84.81 477 GLY A C 1
ATOM 3730 O O . GLY A 1 477 ? 4.648 -13.610 1.494 1.00 84.81 477 GLY A O 1
ATOM 3731 N N . SER A 1 478 ? 2.562 -12.795 1.378 1.00 74.81 478 SER A N 1
ATOM 3732 C CA . SER A 1 478 ? 1.967 -13.690 2.382 1.00 74.81 478 SER A CA 1
ATOM 3733 C C . SER A 1 478 ? 2.017 -15.181 2.026 1.00 74.81 478 SER A C 1
ATOM 3735 O O . SER A 1 478 ? 2.049 -16.026 2.916 1.00 74.81 478 SER A O 1
ATOM 3737 N N . SER A 1 479 ? 2.064 -15.533 0.741 1.00 76.31 479 SER A N 1
ATOM 3738 C CA . SER A 1 479 ? 2.248 -16.920 0.288 1.00 76.31 479 SER A CA 1
ATOM 3739 C C . SER A 1 479 ? 3.711 -17.365 0.246 1.00 76.31 479 SER A C 1
ATOM 3741 O O . SER A 1 479 ? 3.979 -18.548 0.051 1.00 76.31 479 SER A O 1
ATOM 3743 N N . SER A 1 480 ? 4.645 -16.423 0.377 1.00 84.88 480 SER A N 1
ATOM 3744 C CA . SER A 1 480 ? 6.061 -16.626 0.064 1.00 84.88 480 SER A CA 1
ATOM 3745 C C . SER A 1 480 ? 6.934 -16.540 1.312 1.00 84.88 480 SER A C 1
ATOM 3747 O O . SER A 1 480 ? 7.827 -17.361 1.483 1.00 84.88 480 SER A O 1
ATOM 3749 N N . THR A 1 481 ? 6.672 -15.579 2.200 1.00 91.81 481 THR A N 1
ATOM 3750 C CA . THR A 1 481 ? 7.459 -15.317 3.413 1.00 91.81 481 THR A CA 1
ATOM 3751 C C . THR A 1 481 ? 6.592 -15.545 4.649 1.00 91.81 481 THR A C 1
ATOM 3753 O O . THR A 1 481 ? 5.577 -14.870 4.832 1.00 91.81 481 THR A O 1
ATOM 3756 N N . ILE A 1 482 ? 7.003 -16.480 5.508 1.00 89.38 482 ILE A N 1
ATOM 3757 C CA . ILE A 1 482 ? 6.266 -16.896 6.705 1.00 89.38 482 ILE A CA 1
ATOM 3758 C C . ILE A 1 482 ? 7.128 -16.677 7.949 1.00 89.38 482 ILE A C 1
ATOM 3760 O O . ILE A 1 482 ? 8.186 -17.283 8.085 1.00 89.38 482 ILE A O 1
ATOM 3764 N N . ILE A 1 483 ? 6.645 -15.870 8.889 1.00 91.81 483 ILE A N 1
ATOM 3765 C CA . ILE A 1 483 ? 7.150 -15.808 10.262 1.00 91.81 483 ILE A CA 1
ATOM 3766 C C . ILE A 1 483 ? 6.284 -16.743 11.111 1.00 91.81 483 ILE A C 1
ATOM 3768 O O . ILE A 1 483 ? 5.111 -16.466 11.352 1.00 91.81 483 ILE A O 1
ATOM 3772 N N . ASN A 1 484 ? 6.842 -17.865 11.560 1.00 88.44 484 ASN A N 1
ATOM 3773 C CA . ASN A 1 484 ? 6.143 -18.900 12.335 1.00 88.44 484 ASN A CA 1
ATOM 3774 C C . ASN A 1 484 ? 6.035 -18.570 13.843 1.00 88.44 484 ASN A C 1
ATOM 3776 O O . ASN A 1 484 ? 5.825 -19.435 14.691 1.00 88.44 484 ASN A O 1
ATOM 3780 N N . SER A 1 485 ? 6.222 -17.301 14.180 1.00 87.00 485 SER A N 1
ATOM 3781 C CA . SER A 1 485 ? 6.311 -16.752 15.526 1.00 87.00 485 SER A CA 1
ATOM 3782 C C . SER A 1 485 ? 5.541 -15.425 15.604 1.00 87.00 485 SER A C 1
ATOM 3784 O O . SER A 1 485 ? 4.808 -15.056 14.680 1.00 87.00 485 SER A O 1
ATOM 3786 N N . SER A 1 486 ? 5.647 -14.731 16.737 1.00 88.44 486 SER A N 1
ATOM 3787 C CA . SER A 1 486 ? 5.092 -13.389 16.921 1.00 88.44 486 SER A CA 1
ATOM 3788 C C . SER A 1 486 ? 6.145 -12.321 16.647 1.00 88.44 486 SER A C 1
ATOM 3790 O O . SER A 1 486 ? 7.327 -12.531 16.930 1.00 88.44 486 SER A O 1
ATOM 3792 N N . ILE A 1 487 ? 5.708 -11.142 16.207 1.00 94.06 487 ILE A N 1
ATOM 3793 C CA . ILE A 1 487 ? 6.565 -9.952 16.122 1.00 94.06 487 ILE A CA 1
ATOM 3794 C C . ILE A 1 487 ? 6.247 -9.021 17.288 1.00 94.06 487 ILE A C 1
ATOM 3796 O O . ILE A 1 487 ? 5.085 -8.684 17.500 1.00 94.06 487 ILE A O 1
ATOM 3800 N N . THR A 1 488 ? 7.266 -8.563 18.012 1.00 93.06 488 THR A N 1
ATOM 3801 C CA . THR A 1 488 ? 7.088 -7.652 19.153 1.00 93.06 488 THR A CA 1
ATOM 3802 C C . THR A 1 488 ? 7.743 -6.303 18.882 1.00 93.06 488 THR A C 1
ATOM 3804 O O . THR A 1 488 ? 8.880 -6.242 18.420 1.00 93.06 488 THR A O 1
ATOM 3807 N N . VAL A 1 489 ? 7.047 -5.213 19.198 1.00 95.19 489 VAL A N 1
ATOM 3808 C CA . VAL A 1 489 ? 7.516 -3.831 19.076 1.00 95.19 489 VAL A CA 1
ATOM 3809 C C . VAL A 1 489 ? 7.377 -3.146 20.431 1.00 95.19 489 VAL A C 1
ATOM 3811 O O . VAL A 1 489 ? 6.269 -2.901 20.893 1.00 95.19 489 VAL A O 1
ATOM 3814 N N . THR A 1 490 ? 8.497 -2.836 21.078 1.00 91.00 490 THR A N 1
ATOM 3815 C CA . THR A 1 490 ? 8.529 -2.254 22.425 1.00 91.00 490 THR A CA 1
ATOM 3816 C C . THR A 1 490 ? 9.361 -0.976 22.435 1.00 91.00 490 THR A C 1
ATOM 3818 O O . THR A 1 490 ? 10.495 -0.971 21.943 1.00 91.00 490 THR A O 1
ATOM 3821 N N . ASN A 1 491 ? 8.833 0.106 23.016 1.00 90.88 491 ASN A N 1
ATOM 3822 C CA . ASN A 1 491 ? 9.524 1.398 23.157 1.00 90.88 491 ASN A CA 1
ATOM 3823 C C . ASN A 1 491 ? 10.183 1.889 21.851 1.00 90.88 491 ASN A C 1
ATOM 3825 O O . ASN A 1 491 ? 11.293 2.418 21.877 1.00 90.88 491 ASN A O 1
ATOM 3829 N N . SER A 1 492 ? 9.560 1.627 20.702 1.00 91.88 492 SER A N 1
ATOM 3830 C CA . SER A 1 492 ? 10.140 1.877 19.377 1.00 91.88 492 SER A CA 1
ATOM 3831 C C . SER A 1 492 ? 9.296 2.882 18.593 1.00 91.88 492 SER A C 1
ATOM 3833 O O . SER A 1 492 ? 8.119 3.071 18.897 1.00 91.88 492 SER A O 1
ATOM 3835 N N . SER A 1 493 ? 9.889 3.547 17.598 1.00 95.50 493 SER A N 1
ATOM 3836 C CA . SER A 1 493 ? 9.196 4.574 16.809 1.00 95.50 493 SER A CA 1
ATOM 3837 C C . SER A 1 493 ? 9.371 4.394 15.303 1.00 95.50 493 SER A C 1
ATOM 3839 O O . SER A 1 493 ? 10.468 4.092 14.839 1.00 95.50 493 SER A O 1
ATOM 3841 N N . ASN A 1 494 ? 8.308 4.606 14.528 1.00 95.62 494 ASN A N 1
ATOM 3842 C CA . ASN A 1 494 ? 8.310 4.479 13.068 1.00 95.62 494 ASN A CA 1
ATOM 3843 C C . ASN A 1 494 ? 8.803 3.094 12.604 1.00 95.62 494 ASN A C 1
ATOM 3845 O O . ASN A 1 494 ? 9.821 2.964 11.918 1.00 95.62 494 ASN A O 1
ATOM 3849 N N . ILE A 1 495 ? 8.097 2.053 13.047 1.00 97.81 495 ILE A N 1
ATOM 3850 C CA . ILE A 1 495 ? 8.372 0.658 12.687 1.00 97.81 495 ILE A CA 1
ATOM 3851 C C . ILE A 1 495 ? 7.357 0.218 11.643 1.00 97.81 495 ILE A C 1
ATOM 3853 O O . ILE A 1 495 ? 6.157 0.355 11.863 1.00 97.81 495 ILE A O 1
ATOM 3857 N N . GLN A 1 496 ? 7.829 -0.318 10.523 1.00 97.62 496 GLN A N 1
ATOM 3858 C CA . GLN A 1 496 ? 6.979 -0.799 9.437 1.00 97.62 496 GLN A CA 1
ATOM 3859 C C . GLN A 1 496 ? 7.144 -2.309 9.279 1.00 97.62 496 GLN A C 1
ATOM 3861 O O . GLN A 1 496 ? 8.260 -2.807 9.179 1.00 97.62 496 GLN A O 1
ATOM 3866 N N . ILE A 1 497 ? 6.035 -3.039 9.258 1.00 97.94 497 ILE A N 1
ATOM 3867 C CA . ILE A 1 497 ? 5.979 -4.489 9.071 1.00 97.94 497 ILE A CA 1
ATOM 3868 C C . ILE A 1 497 ? 5.051 -4.751 7.890 1.00 97.94 497 ILE A C 1
ATOM 3870 O O . ILE A 1 497 ? 3.891 -4.322 7.916 1.00 97.94 497 ILE A O 1
ATOM 3874 N N . SER A 1 498 ? 5.541 -5.422 6.845 1.00 97.00 498 SER A N 1
ATOM 3875 C CA . SER A 1 498 ? 4.726 -5.621 5.645 1.00 97.00 498 SER A CA 1
ATOM 3876 C C . SER A 1 498 ? 4.993 -6.876 4.821 1.00 97.00 498 SER A C 1
ATOM 3878 O O . SER A 1 498 ? 6.066 -7.474 4.875 1.00 97.00 498 SER A O 1
ATOM 3880 N N . SER A 1 499 ? 4.006 -7.242 3.997 1.00 95.25 499 SER A N 1
ATOM 3881 C CA . SER A 1 499 ? 4.148 -8.207 2.895 1.00 95.25 499 SER A CA 1
ATOM 3882 C C . SER A 1 499 ? 4.580 -9.615 3.327 1.00 95.25 499 SER A C 1
ATOM 3884 O O . SER A 1 499 ? 5.429 -10.237 2.691 1.00 95.25 499 SER A O 1
ATOM 3886 N N . MET A 1 500 ? 4.007 -10.146 4.409 1.00 94.50 500 MET A N 1
ATOM 3887 C CA . MET A 1 500 ? 4.340 -11.484 4.917 1.00 94.50 500 MET A CA 1
ATOM 3888 C C . MET A 1 500 ? 3.168 -12.150 5.638 1.00 94.50 500 MET A C 1
ATOM 3890 O O . MET A 1 500 ? 2.176 -11.511 5.984 1.00 94.50 500 MET A O 1
ATOM 3894 N N . ARG A 1 501 ? 3.289 -13.453 5.882 1.00 93.50 501 ARG A N 1
ATOM 3895 C CA . ARG A 1 501 ? 2.383 -14.213 6.745 1.00 93.50 501 ARG A CA 1
ATOM 3896 C C . ARG A 1 501 ? 2.990 -14.338 8.137 1.00 93.50 501 ARG A C 1
ATOM 3898 O O . ARG A 1 501 ? 4.146 -14.730 8.259 1.00 93.50 501 ARG A O 1
ATOM 3905 N N . ILE A 1 502 ? 2.223 -14.016 9.174 1.00 91.81 502 ILE A N 1
ATOM 3906 C CA . ILE A 1 502 ? 2.685 -14.002 10.570 1.00 91.81 502 ILE A CA 1
ATOM 3907 C C . ILE A 1 502 ? 1.786 -14.933 11.380 1.00 91.81 502 ILE A C 1
ATOM 3909 O O . ILE A 1 502 ? 0.588 -14.692 11.504 1.00 91.81 502 ILE A O 1
ATOM 3913 N N . ALA A 1 503 ? 2.361 -16.006 11.920 1.00 85.25 503 ALA A N 1
ATOM 3914 C CA . ALA A 1 503 ? 1.599 -17.085 12.543 1.00 85.25 503 ALA A CA 1
ATOM 3915 C C . ALA A 1 503 ? 1.027 -16.726 13.918 1.00 85.25 503 ALA A C 1
ATOM 3917 O O . ALA A 1 503 ? 0.002 -17.282 14.285 1.00 85.25 503 ALA A O 1
ATOM 3918 N N . ASN A 1 504 ? 1.675 -15.833 14.679 1.00 81.44 504 ASN A N 1
ATOM 3919 C CA . ASN A 1 504 ? 1.251 -15.498 16.044 1.00 81.44 504 ASN A CA 1
ATOM 3920 C C . ASN A 1 504 ? 1.050 -13.993 16.271 1.00 81.44 504 ASN A C 1
ATOM 3922 O O .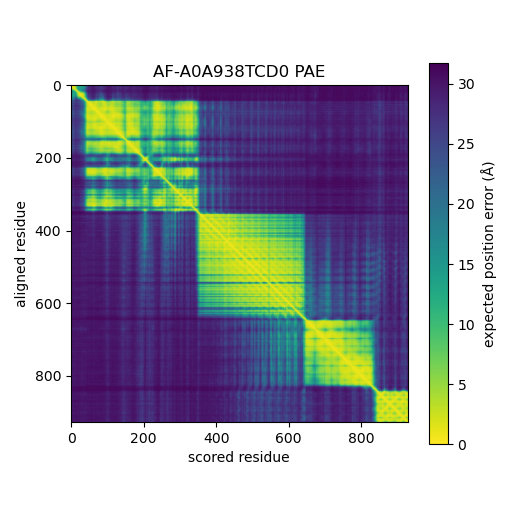 ASN A 1 504 ? 1.165 -13.540 17.399 1.00 81.44 504 ASN A O 1
ATOM 3926 N N . GLY A 1 505 ? 0.744 -13.210 15.236 1.00 89.19 505 GLY A N 1
ATOM 3927 C CA . GLY A 1 505 ? 0.389 -11.795 15.396 1.00 89.19 505 GLY A CA 1
ATOM 3928 C C . GLY A 1 505 ? 1.549 -10.826 15.647 1.00 89.19 505 GLY A C 1
ATOM 3929 O O . GLY A 1 505 ? 2.716 -11.205 15.792 1.00 89.19 505 GLY A O 1
ATOM 3930 N N . VAL A 1 506 ? 1.200 -9.538 15.681 1.00 93.81 506 VAL A N 1
ATOM 3931 C CA . VAL A 1 506 ? 2.108 -8.432 16.018 1.00 93.81 506 VAL A CA 1
ATOM 3932 C C . VAL A 1 506 ? 1.675 -7.793 17.340 1.00 93.81 506 VAL A C 1
ATOM 3934 O O . VAL A 1 506 ? 0.514 -7.427 17.497 1.00 93.81 506 VAL A O 1
ATOM 3937 N N . TYR A 1 507 ? 2.610 -7.620 18.271 1.00 89.50 507 TYR A N 1
ATOM 3938 C CA . TYR A 1 507 ? 2.375 -7.040 19.593 1.00 89.50 507 TYR A CA 1
ATOM 3939 C C . TYR A 1 507 ? 3.148 -5.734 19.741 1.00 89.50 507 TYR A C 1
ATOM 3941 O O . TYR A 1 507 ? 4.377 -5.736 19.722 1.00 89.50 507 TYR A O 1
ATOM 3949 N N . SER A 1 508 ? 2.438 -4.626 19.917 1.00 88.50 508 SER A N 1
ATOM 3950 C CA . SER A 1 508 ? 3.008 -3.306 20.169 1.00 88.50 508 SER A CA 1
ATOM 3951 C C . SER A 1 508 ? 2.841 -2.924 21.636 1.00 88.50 508 SER A C 1
ATOM 3953 O O . SER A 1 508 ? 1.774 -3.104 22.217 1.00 88.50 508 SER A O 1
ATOM 3955 N N . ASN A 1 509 ? 3.892 -2.391 22.247 1.00 86.88 509 ASN A N 1
ATOM 3956 C CA . ASN A 1 509 ? 3.897 -1.941 23.632 1.00 86.88 509 ASN A CA 1
ATOM 3957 C C . ASN A 1 509 ? 4.636 -0.605 23.741 1.00 86.88 509 ASN A C 1
ATOM 3959 O O . ASN A 1 509 ? 5.803 -0.504 23.340 1.00 86.88 509 ASN A O 1
ATOM 3963 N N . ASN A 1 510 ? 3.952 0.412 24.270 1.00 85.56 510 ASN A N 1
ATOM 3964 C CA . ASN A 1 510 ? 4.500 1.747 24.525 1.00 85.56 510 ASN A CA 1
ATOM 3965 C C . ASN A 1 510 ? 5.347 2.302 23.359 1.00 85.56 510 ASN A C 1
ATOM 3967 O O . ASN A 1 510 ? 6.467 2.779 23.539 1.00 85.56 510 ASN A O 1
ATOM 3971 N N . SER A 1 511 ? 4.857 2.136 22.132 1.00 85.69 511 SER A N 1
ATOM 3972 C CA . SER A 1 511 ? 5.574 2.505 20.906 1.00 85.69 511 SER A CA 1
ATOM 3973 C C . SER A 1 511 ? 4.862 3.641 20.169 1.00 85.69 511 SER A C 1
ATOM 3975 O O . SER A 1 511 ? 3.760 4.046 20.538 1.00 85.69 511 SER A O 1
ATOM 3977 N N . GLN A 1 512 ? 5.480 4.196 19.131 1.00 91.75 512 GLN A N 1
ATOM 3978 C CA . GLN A 1 512 ? 4.911 5.290 18.344 1.00 91.75 512 GLN A CA 1
ATOM 3979 C C . GLN A 1 512 ? 5.013 4.988 16.844 1.00 91.75 512 GLN A C 1
ATOM 3981 O O . GLN A 1 512 ? 6.026 4.469 16.389 1.00 91.75 512 GLN A O 1
ATOM 3986 N N . LEU A 1 513 ? 3.997 5.329 16.045 1.00 91.38 513 LEU A N 1
ATOM 3987 C CA . LEU A 1 513 ? 4.039 5.175 14.579 1.00 91.38 513 LEU A CA 1
ATOM 3988 C C . LEU A 1 513 ? 4.388 3.729 14.156 1.00 91.38 513 LEU A C 1
ATOM 3990 O O . LEU A 1 513 ? 5.352 3.494 13.430 1.00 91.38 513 LEU A O 1
ATOM 3994 N N . VAL A 1 514 ? 3.643 2.742 14.656 1.00 94.88 514 VAL A N 1
ATOM 3995 C CA . VAL A 1 514 ? 3.820 1.329 14.270 1.00 94.88 514 VAL A CA 1
ATOM 3996 C C . VAL A 1 514 ? 2.861 1.002 13.135 1.00 94.88 514 VAL A C 1
ATOM 3998 O O . VAL A 1 514 ? 1.655 1.141 13.304 1.00 94.88 514 VAL A O 1
ATOM 4001 N N . TYR A 1 515 ? 3.381 0.558 11.997 1.00 96.94 515 TYR A N 1
ATOM 4002 C CA . TYR A 1 515 ? 2.612 0.259 10.793 1.00 96.94 515 TYR A CA 1
ATOM 4003 C C . TYR A 1 515 ? 2.676 -1.234 10.480 1.00 96.94 515 TYR A C 1
ATOM 4005 O O . TYR A 1 515 ? 3.755 -1.778 10.261 1.00 96.94 515 TYR A O 1
ATOM 4013 N N . VAL A 1 516 ? 1.521 -1.885 10.407 1.00 96.81 516 VAL A N 1
ATOM 4014 C CA . VAL A 1 516 ? 1.364 -3.263 9.933 1.00 96.81 516 VAL A CA 1
ATOM 4015 C C . VAL A 1 516 ? 0.527 -3.213 8.663 1.00 96.81 516 VAL A C 1
ATOM 4017 O O . VAL A 1 516 ? -0.593 -2.701 8.683 1.00 96.81 516 VAL A O 1
ATOM 4020 N N . SER A 1 517 ? 1.068 -3.687 7.540 1.00 95.94 517 SER A N 1
ATOM 4021 C CA . SER A 1 517 ? 0.380 -3.579 6.249 1.00 95.94 517 SER A CA 1
ATOM 4022 C C . SER A 1 517 ? 0.577 -4.780 5.334 1.00 95.94 517 SER A C 1
ATOM 4024 O O . SER A 1 517 ? 1.667 -5.334 5.263 1.00 95.94 517 SER A O 1
ATOM 4026 N N . SER A 1 518 ? -0.455 -5.168 4.582 1.00 94.88 518 SER A N 1
ATOM 4027 C CA . SER A 1 518 ? -0.342 -6.240 3.578 1.00 94.88 518 SER A CA 1
ATOM 4028 C C . SER A 1 518 ? 0.133 -7.581 4.161 1.00 94.88 518 SER A C 1
ATOM 4030 O O . SER A 1 518 ? 0.895 -8.308 3.519 1.00 94.88 518 SER A O 1
ATOM 4032 N N . CYS A 1 519 ? -0.288 -7.901 5.389 1.00 93.38 519 CYS A N 1
ATOM 4033 C CA . CYS A 1 519 ? 0.077 -9.137 6.081 1.00 93.38 519 CYS A CA 1
ATOM 4034 C C . CYS A 1 519 ? -1.101 -10.119 6.179 1.00 93.38 519 CYS A C 1
ATOM 4036 O O . CYS A 1 519 ? -2.266 -9.717 6.186 1.00 93.38 519 CYS A O 1
ATOM 4038 N N . ASP A 1 520 ? -0.793 -11.413 6.279 1.00 92.62 520 ASP A N 1
ATOM 4039 C CA . ASP A 1 520 ? -1.778 -12.486 6.488 1.00 92.62 520 ASP A CA 1
ATOM 4040 C C . ASP A 1 520 ? -1.578 -13.173 7.847 1.00 92.62 520 ASP A C 1
ATOM 4042 O O . ASP A 1 520 ? -0.452 -13.506 8.222 1.00 92.62 520 ASP A O 1
ATOM 4046 N N . PHE A 1 521 ? -2.674 -13.397 8.570 1.00 89.31 521 PHE A N 1
ATOM 4047 C CA . PHE A 1 521 ? -2.697 -13.908 9.942 1.00 89.31 521 PHE A CA 1
ATOM 4048 C C . PHE A 1 521 ? -3.634 -15.123 10.044 1.00 89.31 521 PHE A C 1
ATOM 4050 O O . PHE A 1 521 ? -4.833 -14.983 10.308 1.00 89.31 521 PHE A O 1
ATOM 4057 N N . PRO A 1 522 ? -3.113 -16.334 9.804 1.00 76.81 522 PRO A N 1
ATOM 4058 C CA . PRO A 1 522 ? -3.873 -17.575 9.894 1.00 76.81 522 PRO A CA 1
ATOM 4059 C C . PRO A 1 522 ? -3.961 -18.030 11.356 1.00 76.81 522 PRO A C 1
ATOM 4061 O O . PRO A 1 522 ? -2.939 -18.187 12.016 1.00 76.81 522 PRO A O 1
ATOM 4064 N N . GLY A 1 523 ? -5.138 -18.336 11.891 1.00 64.62 523 GLY A N 1
ATOM 4065 C CA . GLY A 1 523 ? -5.194 -19.028 13.188 1.00 64.62 523 GLY A CA 1
ATOM 4066 C C . GLY A 1 523 ? -5.039 -18.147 14.434 1.00 64.62 523 GLY A C 1
ATOM 4067 O O . GLY A 1 523 ? -5.329 -18.624 15.531 1.00 64.62 523 GLY A O 1
ATOM 4068 N N . SER A 1 524 ? -4.617 -16.886 14.304 1.00 67.31 524 SER A N 1
ATOM 4069 C CA . SER A 1 524 ? -4.122 -16.076 15.426 1.00 67.31 524 SER A CA 1
ATOM 4070 C C . SER A 1 524 ? -4.735 -14.681 15.508 1.00 67.31 524 SER A C 1
ATOM 4072 O O . SER A 1 524 ? -5.499 -14.251 14.644 1.00 67.31 524 SER A O 1
ATOM 4074 N N . THR A 1 525 ? -4.368 -13.949 16.558 1.00 75.81 525 THR A N 1
ATOM 4075 C CA . THR A 1 525 ? -4.571 -12.501 16.630 1.00 75.81 525 THR A CA 1
ATOM 4076 C C . THR A 1 525 ? -3.731 -11.810 15.549 1.00 75.81 525 THR A C 1
ATOM 4078 O O . THR A 1 525 ? -2.589 -12.197 15.308 1.00 75.81 525 THR A O 1
ATOM 4081 N N . LEU A 1 526 ? -4.317 -10.816 14.882 1.00 84.44 526 LEU A N 1
ATOM 4082 C CA . LEU A 1 526 ? -3.689 -9.957 13.877 1.00 84.44 526 LEU A CA 1
ATOM 4083 C C . LEU A 1 526 ? -2.744 -8.973 14.576 1.00 84.44 526 LEU A C 1
ATOM 4085 O O . LEU A 1 526 ? -1.542 -8.943 14.313 1.00 84.44 526 LEU A O 1
ATOM 4089 N N . PHE A 1 527 ? -3.294 -8.184 15.500 1.00 89.81 527 PHE A N 1
ATOM 4090 C CA . PHE A 1 527 ? -2.566 -7.108 16.165 1.00 89.81 527 PHE A CA 1
ATOM 4091 C C . PHE A 1 527 ? -3.023 -6.919 17.610 1.00 89.81 527 PHE A C 1
ATOM 4093 O O . PHE A 1 527 ? -4.221 -6.869 17.888 1.00 89.81 527 PHE A O 1
ATOM 4100 N N . CYS A 1 528 ? -2.059 -6.765 18.509 1.00 84.69 528 CYS A N 1
ATOM 4101 C CA . CYS A 1 528 ? -2.268 -6.382 19.897 1.00 84.69 528 CYS A CA 1
ATOM 4102 C C . CYS A 1 528 ? -1.525 -5.083 20.193 1.00 84.69 528 CYS A C 1
ATOM 4104 O O . CYS A 1 528 ? -0.328 -4.998 19.923 1.00 84.69 528 CYS A O 1
ATOM 4106 N N . ASP A 1 529 ? -2.193 -4.119 20.818 1.00 82.19 529 ASP A N 1
ATOM 4107 C CA . ASP A 1 529 ? -1.561 -2.905 21.327 1.00 82.19 529 ASP A CA 1
ATOM 4108 C C . ASP A 1 529 ? -1.730 -2.754 22.839 1.00 82.19 529 ASP A C 1
ATOM 4110 O O . ASP A 1 529 ? -2.819 -2.951 23.377 1.00 82.19 529 ASP A O 1
ATOM 4114 N N . TYR A 1 530 ? -0.649 -2.349 23.499 1.00 77.19 530 TYR A N 1
ATOM 4115 C CA . TYR A 1 530 ? -0.575 -2.009 24.913 1.00 77.19 530 TYR A CA 1
ATOM 4116 C C . TYR A 1 530 ? -0.065 -0.568 25.059 1.00 77.19 530 TYR A C 1
ATOM 4118 O O . TYR A 1 530 ? 1.102 -0.329 25.377 1.00 77.19 530 TYR A O 1
ATOM 4126 N N . GLY A 1 531 ? -0.938 0.404 24.783 1.00 71.75 531 GLY A N 1
ATOM 4127 C CA . GLY A 1 531 ? -0.667 1.823 25.027 1.00 71.75 531 GLY A CA 1
ATOM 4128 C C . GLY A 1 531 ? 0.218 2.527 23.994 1.00 71.75 531 GLY A C 1
ATOM 4129 O O . GLY A 1 531 ? 0.786 3.570 24.308 1.00 71.75 531 GLY A O 1
ATOM 4130 N N . SER A 1 532 ? 0.361 2.002 22.775 1.00 77.06 532 SER A N 1
ATOM 4131 C CA . SER A 1 532 ? 1.148 2.669 21.729 1.00 77.06 532 SER A CA 1
ATOM 4132 C C . SER A 1 532 ? 0.357 3.791 21.056 1.00 77.06 532 SER A C 1
ATOM 4134 O O . SER A 1 532 ? -0.864 3.906 21.158 1.00 77.06 532 SER A O 1
ATOM 4136 N N . THR A 1 533 ? 1.061 4.678 20.361 1.00 85.25 533 THR A N 1
ATOM 4137 C CA . THR A 1 533 ? 0.484 5.907 19.820 1.00 85.25 533 THR A CA 1
ATOM 4138 C C . THR A 1 533 ? 0.655 5.980 18.313 1.00 85.25 533 THR A C 1
ATOM 4140 O O . THR A 1 533 ? 1.728 5.721 17.773 1.00 85.25 533 THR A O 1
ATOM 4143 N N . ASN A 1 534 ? -0.417 6.349 17.622 1.00 86.00 534 ASN A N 1
ATOM 4144 C CA . ASN A 1 534 ? -0.473 6.386 16.166 1.00 86.00 534 ASN A CA 1
ATOM 4145 C C . ASN A 1 534 ? -0.087 5.043 15.505 1.00 86.00 534 ASN A C 1
ATOM 4147 O O . ASN A 1 534 ? 0.723 5.000 14.577 1.00 86.00 534 ASN A O 1
ATOM 4151 N N . THR A 1 535 ? -0.618 3.932 16.018 1.00 88.19 535 THR A N 1
ATOM 4152 C CA . THR A 1 535 ? -0.472 2.616 15.378 1.00 88.19 535 THR A CA 1
ATOM 4153 C C . THR A 1 535 ? -1.409 2.514 14.176 1.00 88.19 535 THR A C 1
ATOM 4155 O O . THR A 1 535 ? -2.476 3.119 14.149 1.00 88.19 535 THR A O 1
ATOM 4158 N N . ASN A 1 536 ? -1.012 1.795 13.136 1.00 93.56 536 ASN A N 1
ATOM 4159 C CA . ASN A 1 536 ? -1.756 1.710 11.889 1.00 93.56 536 ASN A CA 1
ATOM 4160 C C . ASN A 1 536 ? -1.743 0.272 11.391 1.00 93.56 536 ASN A C 1
ATOM 4162 O O . ASN A 1 536 ? -0.685 -0.278 11.096 1.00 93.56 536 ASN A O 1
ATOM 4166 N N . VAL A 1 537 ? -2.923 -0.324 11.270 1.00 94.50 537 VAL A N 1
ATOM 4167 C CA . VAL A 1 537 ? -3.096 -1.685 10.760 1.00 94.50 537 VAL A CA 1
ATOM 4168 C C . VAL A 1 537 ? -3.915 -1.618 9.486 1.00 94.50 537 VAL A C 1
ATOM 4170 O O . VAL A 1 537 ? -5.053 -1.140 9.505 1.00 94.50 537 VAL A O 1
ATOM 4173 N N . SER A 1 538 ? -3.349 -2.087 8.375 1.00 94.75 538 SER A N 1
ATOM 4174 C CA . SER A 1 538 ? -3.995 -1.930 7.078 1.00 94.75 538 SER A CA 1
ATOM 4175 C C . SER A 1 538 ? -3.793 -3.048 6.079 1.00 94.75 538 SER A C 1
ATOM 4177 O O . SER A 1 538 ? -2.826 -3.799 6.162 1.00 94.75 538 SER A O 1
ATOM 4179 N N . ASN A 1 539 ? -4.697 -3.148 5.100 1.00 93.69 539 ASN A N 1
ATOM 4180 C CA . ASN A 1 539 ? -4.585 -4.068 3.959 1.00 93.69 539 ASN A CA 1
ATOM 4181 C C . ASN A 1 539 ? -4.257 -5.519 4.363 1.00 93.69 539 ASN A C 1
ATOM 4183 O O . ASN A 1 539 ? -3.629 -6.250 3.602 1.00 93.69 539 ASN A O 1
ATOM 4187 N N . SER A 1 540 ? -4.614 -5.924 5.582 1.00 93.69 540 SER A N 1
ATOM 4188 C CA . SER A 1 540 ? -4.206 -7.200 6.163 1.00 93.69 540 SER A CA 1
ATOM 4189 C C . SER A 1 540 ? -5.402 -8.131 6.298 1.00 93.69 540 SER A C 1
ATOM 4191 O O . SER A 1 540 ? -6.552 -7.695 6.402 1.00 93.69 540 SER A O 1
ATOM 4193 N N . THR A 1 541 ? -5.138 -9.433 6.269 1.00 91.69 541 THR A N 1
ATOM 4194 C CA . THR A 1 541 ? -6.173 -10.467 6.332 1.00 91.69 541 THR A CA 1
ATOM 4195 C C . THR A 1 541 ? -5.982 -11.340 7.563 1.00 91.69 541 THR A C 1
ATOM 4197 O O . THR A 1 541 ? -4.869 -11.725 7.895 1.00 91.69 541 THR A O 1
ATOM 4200 N N . ALA A 1 542 ? -7.084 -11.647 8.239 1.00 85.62 542 ALA A N 1
ATOM 4201 C CA . ALA A 1 542 ? -7.144 -12.535 9.387 1.00 85.62 542 ALA A CA 1
ATOM 4202 C C . ALA A 1 542 ? -8.368 -13.448 9.223 1.00 85.62 542 ALA A C 1
ATOM 4204 O O . ALA A 1 542 ? -9.508 -12.969 9.180 1.00 85.62 542 ALA A O 1
ATOM 4205 N N . GLN A 1 543 ? -8.151 -14.755 9.049 1.00 75.00 543 GLN A N 1
ATOM 4206 C CA . GLN A 1 543 ? -9.221 -15.725 8.779 1.00 75.00 543 GLN A CA 1
ATOM 4207 C C . GLN A 1 543 ? -9.002 -17.032 9.555 1.00 75.00 543 GLN A C 1
ATOM 4209 O O . GLN A 1 543 ? -7.972 -17.677 9.384 1.00 75.00 543 GLN A O 1
ATOM 4214 N N . ILE A 1 544 ? -10.029 -17.431 10.330 1.00 59.81 544 ILE A N 1
ATOM 4215 C CA . ILE A 1 544 ? -10.117 -18.658 11.158 1.00 59.81 544 ILE A CA 1
ATOM 4216 C C . ILE A 1 544 ? -9.053 -18.675 12.260 1.00 59.81 544 ILE A C 1
ATOM 4218 O O . ILE A 1 544 ? -7.904 -18.974 11.967 1.00 59.81 544 ILE A O 1
ATOM 4222 N N . GLY A 1 545 ? -9.422 -18.408 13.522 1.00 46.19 545 GLY A N 1
ATOM 4223 C CA . GLY A 1 545 ? -8.454 -18.321 14.619 1.00 46.19 545 GLY A CA 1
ATOM 4224 C C . GLY A 1 545 ? -8.907 -18.919 15.944 1.00 46.19 545 GLY A C 1
ATOM 4225 O O . GLY A 1 545 ? -9.982 -18.619 16.440 1.00 46.19 545 GLY A O 1
ATOM 4226 N N . SER A 1 546 ? -8.031 -19.715 16.556 1.00 45.00 546 SER A N 1
ATOM 4227 C CA . SER A 1 546 ? -8.111 -20.198 17.945 1.00 45.00 546 SER A CA 1
ATOM 4228 C C . SER A 1 546 ? -8.023 -19.082 19.001 1.00 45.00 546 SER A C 1
ATOM 4230 O O . SER A 1 546 ? -8.042 -19.363 20.197 1.00 45.00 546 SER A O 1
ATOM 4232 N N . ALA A 1 547 ? -7.886 -17.827 18.568 1.00 48.69 547 ALA A N 1
ATOM 4233 C CA . ALA A 1 547 ? -7.837 -16.640 19.407 1.00 48.69 547 ALA A CA 1
ATOM 4234 C C . ALA A 1 547 ? -9.197 -15.930 19.422 1.00 48.69 547 ALA A C 1
ATOM 4236 O O . ALA A 1 547 ? -9.836 -15.773 18.383 1.00 48.69 547 ALA A O 1
ATOM 4237 N N . SER A 1 548 ? -9.602 -15.419 20.584 1.00 61.56 548 SER A N 1
ATOM 4238 C CA . SER A 1 548 ? -10.892 -14.734 20.719 1.00 61.56 548 SER A CA 1
ATOM 4239 C C . SER A 1 548 ? -10.946 -13.355 20.042 1.00 61.56 548 SER A C 1
ATOM 4241 O O . SER A 1 548 ? -12.028 -12.831 19.794 1.00 61.56 548 SER A O 1
ATOM 4243 N N . PHE A 1 549 ? -9.804 -12.745 19.711 1.00 70.19 549 PHE A N 1
ATOM 4244 C CA . PHE A 1 549 ? -9.760 -11.391 19.149 1.00 70.19 549 PHE A CA 1
ATOM 4245 C C . PHE A 1 549 ? -8.805 -11.305 17.961 1.00 70.19 549 PHE A C 1
ATOM 4247 O O . PHE A 1 549 ? -7.659 -11.755 18.067 1.00 70.19 549 PHE A O 1
ATOM 4254 N N . ALA A 1 550 ? -9.249 -10.696 16.855 1.00 80.94 550 ALA A N 1
ATOM 4255 C CA . ALA A 1 550 ? -8.363 -10.408 15.726 1.00 80.94 550 ALA A CA 1
ATOM 4256 C C . ALA A 1 550 ? -7.521 -9.158 15.997 1.00 80.94 550 ALA A C 1
ATOM 4258 O O . ALA A 1 550 ? -6.312 -9.194 15.816 1.00 80.94 550 ALA A O 1
ATOM 4259 N N . VAL A 1 551 ? -8.125 -8.073 16.481 1.00 87.88 551 VAL A N 1
ATOM 4260 C CA . VAL A 1 551 ? -7.404 -6.868 16.915 1.00 87.88 551 VAL A CA 1
ATOM 4261 C C . VAL A 1 551 ? -7.741 -6.585 18.374 1.00 87.88 551 VAL A C 1
ATOM 4263 O O . VAL A 1 551 ? -8.916 -6.521 18.731 1.00 87.88 551 VAL A O 1
ATOM 4266 N N . ASN A 1 552 ? -6.724 -6.426 19.220 1.00 84.19 552 ASN A N 1
ATOM 4267 C CA . ASN A 1 552 ? -6.888 -6.224 20.657 1.00 84.19 552 ASN A CA 1
ATOM 4268 C C . ASN A 1 552 ? -6.135 -4.974 21.133 1.00 84.19 552 ASN A C 1
ATOM 4270 O O . ASN A 1 552 ? -4.919 -4.891 20.993 1.00 84.19 552 ASN A O 1
ATOM 4274 N N . LEU A 1 553 ? -6.857 -3.992 21.669 1.00 84.44 553 LEU A N 1
ATOM 4275 C CA . LEU A 1 553 ? -6.347 -2.648 21.940 1.00 84.44 553 LEU A CA 1
ATOM 4276 C C . LEU A 1 553 ? -6.537 -2.302 23.425 1.00 84.44 553 LEU A C 1
ATOM 4278 O O . LEU A 1 553 ? -7.639 -1.972 23.873 1.00 84.44 553 LEU A O 1
ATOM 4282 N N . TYR A 1 554 ? -5.454 -2.391 24.197 1.00 71.75 554 TYR A N 1
ATOM 4283 C CA . TYR A 1 554 ? -5.385 -2.039 25.616 1.00 71.75 554 TYR A CA 1
ATOM 4284 C C . TYR A 1 554 ? -4.732 -0.659 25.775 1.00 71.75 554 TYR A C 1
ATOM 4286 O O . TYR A 1 554 ? -3.519 -0.543 25.952 1.00 71.75 554 TYR A O 1
ATOM 4294 N N . GLY A 1 555 ? -5.538 0.401 25.722 1.00 66.75 555 GLY A N 1
ATOM 4295 C CA . GLY A 1 555 ? -5.052 1.783 25.650 1.00 66.75 555 GLY A CA 1
ATOM 4296 C C . GLY A 1 555 ? -4.535 2.179 24.262 1.00 66.75 555 GLY A C 1
ATOM 4297 O O . GLY A 1 555 ? -4.719 1.461 23.282 1.00 66.75 555 GLY A O 1
ATOM 4298 N N . GLY A 1 556 ? -3.904 3.351 24.178 1.00 75.94 556 GLY A N 1
ATOM 4299 C CA . GLY A 1 556 ? -3.246 3.811 22.954 1.00 75.94 556 GLY A CA 1
ATOM 4300 C C . GLY A 1 556 ? -4.167 4.479 21.928 1.00 75.94 556 GLY A C 1
ATOM 4301 O O . GLY A 1 556 ? -5.354 4.715 22.169 1.00 75.94 556 GLY A O 1
ATOM 4302 N N . THR A 1 557 ? -3.584 4.833 20.780 1.00 79.06 557 THR A N 1
ATOM 4303 C CA . THR A 1 557 ? -4.262 5.534 19.673 1.00 79.06 557 THR A CA 1
ATOM 4304 C C . THR A 1 557 ? -3.784 5.040 18.319 1.00 79.06 557 THR A C 1
ATOM 4306 O O . THR A 1 557 ? -2.604 4.720 18.165 1.00 79.06 557 THR A O 1
ATOM 4309 N N . GLY A 1 558 ? -4.660 5.043 17.318 1.00 84.31 558 GLY A N 1
ATOM 4310 C CA . GLY A 1 558 ? -4.286 4.587 15.986 1.00 84.31 558 GLY A CA 1
ATOM 4311 C C . GLY A 1 558 ? -5.449 4.413 15.019 1.00 84.31 558 GLY A C 1
ATOM 4312 O O . GLY A 1 558 ? -6.576 4.837 15.287 1.00 84.31 558 GLY A O 1
ATOM 4313 N N . ASN A 1 559 ? -5.159 3.765 13.892 1.00 89.81 559 ASN A N 1
ATOM 4314 C CA . ASN A 1 559 ? -6.104 3.493 12.820 1.00 89.81 559 ASN A CA 1
ATOM 4315 C C . ASN A 1 559 ? -6.094 2.008 12.413 1.00 89.81 559 ASN A C 1
ATOM 4317 O O . ASN A 1 559 ? -5.045 1.367 12.336 1.00 89.81 559 ASN A O 1
ATOM 4321 N N . VAL A 1 560 ? -7.271 1.478 12.093 1.00 92.62 560 VAL A N 1
ATOM 4322 C CA . VAL A 1 560 ? -7.489 0.131 11.548 1.00 92.62 560 VAL A CA 1
ATOM 4323 C C . VAL A 1 560 ? -8.345 0.281 10.289 1.00 92.62 560 VAL A C 1
ATOM 4325 O O . VAL A 1 560 ? -9.514 0.645 10.404 1.00 92.62 560 VAL A O 1
ATOM 4328 N N . PHE A 1 561 ? -7.782 0.031 9.102 1.00 91.62 561 PHE A N 1
ATOM 4329 C CA . PHE A 1 561 ? -8.440 0.310 7.811 1.00 91.62 561 PHE A CA 1
ATOM 4330 C C . PHE A 1 561 ? -8.116 -0.703 6.701 1.00 91.62 561 PHE A C 1
ATOM 4332 O O . PHE A 1 561 ? -7.049 -1.301 6.697 1.00 91.62 561 PHE A O 1
ATOM 4339 N N . TYR A 1 562 ? -9.002 -0.912 5.722 1.00 90.25 562 TYR A N 1
ATOM 4340 C CA . TYR A 1 562 ? -8.816 -1.880 4.617 1.00 90.25 562 TYR A CA 1
ATOM 4341 C C . TYR A 1 562 ? -8.488 -3.331 5.041 1.00 90.25 562 TYR A C 1
ATOM 4343 O O . TYR A 1 562 ? -7.900 -4.087 4.267 1.00 90.25 562 TYR A O 1
ATOM 4351 N N . ASN A 1 563 ? -8.833 -3.758 6.260 1.00 92.56 563 ASN A N 1
ATOM 4352 C CA . ASN A 1 563 ? -8.546 -5.121 6.720 1.00 92.56 563 ASN A CA 1
ATOM 4353 C C . ASN A 1 563 ? -9.702 -6.081 6.432 1.00 92.56 563 ASN A C 1
ATOM 4355 O O . ASN A 1 563 ? -10.867 -5.691 6.436 1.00 92.56 563 ASN A O 1
ATOM 4359 N N . THR A 1 564 ? -9.397 -7.365 6.255 1.00 91.62 564 THR A N 1
ATOM 4360 C CA . THR A 1 564 ? -10.399 -8.436 6.163 1.00 91.62 564 THR A CA 1
ATOM 4361 C C . THR A 1 564 ? -10.289 -9.358 7.373 1.00 91.62 564 THR A C 1
ATOM 4363 O O . THR A 1 564 ? -9.333 -10.117 7.481 1.00 91.62 564 THR A O 1
ATOM 4366 N N . VAL A 1 565 ? -11.285 -9.332 8.259 1.00 88.69 565 VAL A N 1
ATOM 4367 C CA . VAL A 1 565 ? -11.322 -10.079 9.525 1.00 88.69 565 VAL A CA 1
ATOM 4368 C C . VAL A 1 565 ? -12.539 -10.999 9.558 1.00 88.69 565 VAL A C 1
ATOM 4370 O O . VAL A 1 565 ? -13.683 -10.531 9.535 1.00 88.69 565 VAL A O 1
ATOM 4373 N N . LYS A 1 566 ? -12.314 -12.316 9.627 1.00 85.44 566 LYS A N 1
ATOM 4374 C CA . LYS A 1 566 ? -13.405 -13.299 9.605 1.00 85.44 566 LYS A CA 1
ATOM 4375 C C . LYS A 1 566 ? -13.238 -14.442 10.599 1.00 85.44 566 LYS A C 1
ATOM 4377 O O . LYS A 1 566 ? -12.136 -14.967 10.751 1.00 85.44 566 LYS A O 1
ATOM 4382 N N . ASN A 1 567 ? -14.363 -14.924 11.130 1.00 78.12 567 ASN A N 1
ATOM 4383 C CA . ASN A 1 567 ? -14.460 -16.111 11.992 1.00 78.12 567 ASN A CA 1
ATOM 4384 C C . ASN A 1 567 ? -13.762 -15.965 13.359 1.00 78.12 567 ASN A C 1
ATOM 4386 O O . ASN A 1 567 ? -13.113 -16.906 13.814 1.00 78.12 567 ASN A O 1
ATOM 4390 N N . TYR A 1 568 ? -13.883 -14.801 13.998 1.00 71.12 568 TYR A N 1
ATOM 4391 C CA . TYR A 1 568 ? -13.393 -14.545 15.357 1.00 71.12 568 TYR A CA 1
ATOM 4392 C C . TYR A 1 568 ? -14.542 -14.414 16.351 1.00 71.12 568 TYR A C 1
ATOM 4394 O O . TYR A 1 568 ? -15.631 -13.973 15.992 1.00 71.12 568 TYR A O 1
ATOM 4402 N N . ASP A 1 569 ? -14.286 -14.698 17.626 1.00 67.19 569 ASP A N 1
ATOM 4403 C CA . ASP A 1 569 ? -15.217 -14.356 18.707 1.00 67.19 569 ASP A CA 1
ATOM 4404 C C . ASP A 1 569 ? -15.502 -12.847 18.718 1.00 67.19 569 ASP A C 1
ATOM 4406 O O . ASP A 1 569 ? -16.659 -12.440 18.799 1.00 67.19 569 ASP A O 1
ATOM 4410 N N . CYS A 1 570 ? -14.475 -12.011 18.536 1.00 72.00 570 CYS A N 1
ATOM 4411 C CA . CYS A 1 570 ? -14.629 -10.586 18.282 1.00 72.00 570 CYS A CA 1
ATOM 4412 C C . CYS A 1 570 ? -13.577 -10.034 17.293 1.00 72.00 570 CYS A C 1
ATOM 4414 O O . CYS A 1 570 ? -12.391 -10.351 17.373 1.00 72.00 570 CYS A O 1
ATOM 4416 N N . GLY A 1 571 ? -14.012 -9.206 16.337 1.00 81.00 571 GLY A N 1
ATOM 4417 C CA . GLY A 1 571 ? -13.146 -8.604 15.320 1.00 81.00 571 GLY A CA 1
ATOM 4418 C C . GLY A 1 571 ? -12.166 -7.592 15.913 1.00 81.00 571 GLY A C 1
ATOM 4419 O O . GLY A 1 571 ? -10.955 -7.779 15.810 1.00 81.00 571 GLY A O 1
ATOM 4420 N N . VAL A 1 572 ? -12.675 -6.546 16.569 1.00 88.19 572 VAL A N 1
ATOM 4421 C CA . VAL A 1 572 ? -11.855 -5.564 17.298 1.00 88.19 572 VAL A CA 1
ATOM 4422 C C . VAL A 1 572 ? -12.334 -5.413 18.733 1.00 88.19 572 VAL A C 1
ATOM 4424 O O . VAL A 1 572 ? -13.480 -5.035 18.966 1.00 88.19 572 VAL A O 1
ATOM 4427 N N . PHE A 1 573 ? -11.441 -5.638 19.690 1.00 82.50 573 PHE A N 1
ATOM 4428 C CA . PHE A 1 573 ? -11.669 -5.402 21.110 1.00 82.50 573 PHE A CA 1
ATOM 4429 C C . PHE A 1 573 ? -10.866 -4.192 21.592 1.00 82.50 573 PHE A C 1
ATOM 4431 O O . PHE A 1 573 ? -9.676 -4.083 21.300 1.00 82.50 573 PHE A O 1
ATOM 4438 N N . LEU A 1 574 ? -11.509 -3.302 22.352 1.00 82.38 574 LEU A N 1
ATOM 4439 C CA . LEU A 1 574 ? -10.895 -2.110 22.934 1.00 82.38 574 LEU A CA 1
ATOM 4440 C C . LEU A 1 574 ? -11.187 -2.008 24.431 1.00 82.38 574 LEU A C 1
ATOM 4442 O O . LEU A 1 574 ? -12.317 -2.239 24.867 1.00 82.38 574 LEU A O 1
ATOM 4446 N N . SER A 1 575 ? -10.191 -1.592 25.211 1.00 67.62 575 SER A N 1
ATOM 4447 C CA . SER A 1 575 ? -10.315 -1.343 26.653 1.00 67.62 575 SER A CA 1
ATOM 4448 C C . SER A 1 575 ? -9.273 -0.329 27.154 1.00 67.62 575 SER A C 1
ATOM 4450 O O . SER A 1 575 ? -8.441 0.141 26.377 1.00 67.62 575 SER A O 1
ATOM 4452 N N . ASN A 1 576 ? -9.312 0.015 28.449 1.00 61.53 576 ASN A N 1
ATOM 4453 C CA . ASN A 1 576 ? -8.330 0.879 29.127 1.00 61.53 576 ASN A CA 1
ATOM 4454 C C . ASN A 1 576 ? -8.093 2.223 28.417 1.00 61.53 576 ASN A C 1
ATOM 4456 O O . ASN A 1 576 ? -6.954 2.604 28.155 1.00 61.53 576 ASN A O 1
ATOM 4460 N N . SER A 1 577 ? -9.177 2.922 28.072 1.00 66.69 577 SER A N 1
ATOM 4461 C CA . SER A 1 577 ? -9.120 4.224 27.393 1.00 66.69 577 SER A CA 1
ATOM 4462 C C . SER A 1 577 ? -8.447 4.192 26.010 1.00 66.69 577 SER A C 1
ATOM 4464 O O . SER A 1 577 ? -7.958 5.209 25.526 1.00 66.69 577 SER A O 1
ATOM 4466 N N . ALA A 1 578 ? -8.425 3.037 25.334 1.00 69.50 578 ALA A N 1
ATOM 4467 C CA . ALA A 1 578 ? -8.037 2.962 23.925 1.00 69.50 578 ALA A CA 1
ATOM 4468 C C . ALA A 1 578 ? -8.950 3.844 23.065 1.00 69.50 578 ALA A C 1
ATOM 4470 O O . ALA A 1 578 ? -10.163 3.867 23.272 1.00 69.50 578 ALA A O 1
ATOM 4471 N N . SER A 1 579 ? -8.383 4.533 22.077 1.00 79.69 579 SER A N 1
ATOM 4472 C CA . SER A 1 579 ? -9.152 5.394 21.178 1.00 79.69 579 SER A CA 1
ATOM 4473 C C . SER A 1 579 ? -8.640 5.309 19.749 1.00 79.69 579 SER A C 1
ATOM 4475 O O . SER A 1 579 ? -7.552 5.785 19.422 1.00 79.69 579 SER A O 1
ATOM 4477 N N . TYR A 1 580 ? -9.425 4.654 18.901 1.00 85.94 580 TYR A N 1
ATOM 4478 C CA . TYR A 1 580 ? -9.005 4.260 17.562 1.00 85.94 580 TYR A CA 1
ATOM 4479 C C . TYR A 1 580 ? -10.037 4.637 16.504 1.00 85.94 580 TYR A C 1
ATOM 4481 O O . TYR A 1 580 ? -11.250 4.542 16.719 1.00 85.94 580 TYR A O 1
ATOM 4489 N N . ASN A 1 581 ? -9.541 5.001 15.325 1.00 81.69 581 ASN A N 1
ATOM 4490 C CA . ASN A 1 581 ? -10.346 5.059 14.113 1.00 81.69 581 ASN A CA 1
ATOM 4491 C C . ASN A 1 581 ? -10.361 3.671 13.457 1.00 81.69 581 ASN A C 1
ATOM 4493 O O . ASN A 1 581 ? -9.336 3.171 13.003 1.00 81.69 581 ASN A O 1
ATOM 4497 N N . ILE A 1 582 ? -11.521 3.030 13.433 1.00 86.19 582 ILE A N 1
ATOM 4498 C CA . ILE A 1 582 ? -11.745 1.690 12.886 1.00 86.19 582 ILE A CA 1
ATOM 4499 C C . ILE A 1 582 ? -12.626 1.847 11.648 1.00 86.19 582 ILE A C 1
ATOM 4501 O O . ILE A 1 582 ? -13.797 1.477 11.654 1.00 86.19 582 ILE A O 1
ATOM 4505 N N . GLY A 1 583 ? -12.100 2.471 10.599 1.00 73.31 583 GLY A N 1
ATOM 4506 C CA . GLY A 1 583 ? -12.876 2.894 9.435 1.00 73.31 583 GLY A CA 1
ATOM 4507 C C . GLY A 1 583 ? -12.193 2.625 8.101 1.00 73.31 583 GLY A C 1
ATOM 4508 O O . GLY A 1 583 ? -11.125 2.031 8.059 1.00 73.31 583 GLY A O 1
ATOM 4509 N N . ASP A 1 584 ? -12.825 3.061 7.014 1.00 77.00 584 ASP A N 1
ATOM 4510 C CA . ASP A 1 584 ? -12.333 2.974 5.636 1.00 77.00 584 ASP A CA 1
ATOM 4511 C C . ASP A 1 584 ? -12.188 1.532 5.120 1.00 77.00 584 ASP A C 1
ATOM 4513 O O . ASP A 1 584 ? -11.095 1.003 4.920 1.00 77.00 584 ASP A O 1
ATOM 4517 N N . HIS A 1 585 ? -13.332 0.907 4.828 1.00 83.62 585 HIS A N 1
ATOM 4518 C CA . HIS A 1 585 ? -13.452 -0.359 4.098 1.00 83.62 585 HIS A CA 1
ATOM 4519 C C . HIS A 1 585 ? -12.850 -1.587 4.803 1.00 83.62 585 HIS A C 1
ATOM 4521 O O . HIS A 1 585 ? -12.397 -2.523 4.137 1.00 83.62 585 HIS A O 1
ATOM 4527 N N . ASN A 1 586 ? -12.889 -1.654 6.139 1.00 88.38 586 ASN A N 1
ATOM 4528 C CA . ASN A 1 586 ? -12.686 -2.947 6.798 1.00 88.38 586 ASN A CA 1
ATOM 4529 C C . ASN A 1 586 ? -13.863 -3.886 6.503 1.00 88.38 586 ASN A C 1
ATOM 4531 O O . ASN A 1 586 ? -15.010 -3.461 6.355 1.00 88.38 586 ASN A O 1
ATOM 4535 N N . THR A 1 587 ? -13.578 -5.181 6.465 1.00 90.06 587 THR A N 1
ATOM 4536 C CA . THR A 1 587 ? -14.549 -6.254 6.263 1.00 90.06 587 THR A CA 1
ATOM 4537 C C . THR A 1 587 ? -14.528 -7.190 7.464 1.00 90.06 587 THR A C 1
ATOM 4539 O O . THR A 1 587 ? -13.656 -8.048 7.565 1.00 90.06 587 THR A O 1
ATOM 4542 N N . PHE A 1 588 ? -15.501 -7.040 8.359 1.00 85.38 588 PHE A N 1
ATOM 4543 C CA . PHE A 1 588 ? -15.773 -7.938 9.478 1.00 85.38 588 PHE A CA 1
ATOM 4544 C C . PHE A 1 588 ? -16.894 -8.904 9.076 1.00 85.38 588 PHE A C 1
ATOM 4546 O O . PHE A 1 588 ? -18.004 -8.465 8.774 1.00 85.38 588 PHE A O 1
ATOM 4553 N N . CYS A 1 589 ? -16.627 -10.212 9.008 1.00 80.19 589 CYS A N 1
ATOM 4554 C CA . CYS A 1 589 ? -17.648 -11.195 8.613 1.00 80.19 589 CYS A CA 1
ATOM 4555 C C . CYS A 1 589 ? -17.608 -12.471 9.453 1.00 80.19 589 CYS A C 1
ATOM 4557 O O . CYS A 1 589 ? -16.537 -13.012 9.709 1.00 80.19 589 CYS A O 1
ATOM 4559 N N . ASN A 1 590 ? -18.782 -13.017 9.778 1.00 74.62 590 ASN A N 1
ATOM 4560 C CA . ASN A 1 590 ? -18.929 -14.237 10.579 1.00 74.62 590 ASN A CA 1
ATOM 4561 C C . ASN A 1 590 ? -18.194 -14.171 11.934 1.00 74.62 590 ASN A C 1
ATOM 4563 O O . ASN A 1 590 ? -17.639 -15.163 12.400 1.00 74.62 590 ASN A O 1
ATOM 4567 N N . ASN A 1 591 ? -18.155 -12.992 12.559 1.00 67.81 591 ASN A N 1
ATOM 4568 C CA . ASN A 1 591 ? -17.585 -12.827 13.896 1.00 67.81 591 ASN A CA 1
ATOM 4569 C C . ASN A 1 591 ? -18.678 -12.932 14.973 1.00 67.81 591 ASN A C 1
ATOM 4571 O O . ASN A 1 591 ? -19.844 -12.640 14.710 1.00 67.81 591 ASN A O 1
ATOM 4575 N N . GLY A 1 592 ? -18.321 -13.311 16.200 1.00 61.28 592 GLY A N 1
ATOM 4576 C CA . GLY A 1 592 ? -19.213 -13.285 17.366 1.00 61.28 592 GLY A CA 1
ATOM 4577 C C . GLY A 1 592 ? -19.492 -11.866 17.892 1.00 61.28 592 GLY A C 1
ATOM 4578 O O . GLY A 1 592 ? -20.511 -11.626 18.535 1.00 61.28 592 GLY A O 1
ATOM 4579 N N . ALA A 1 593 ? -18.659 -10.888 17.560 1.00 68.38 593 ALA A N 1
ATOM 4580 C CA . ALA A 1 593 ? -18.900 -9.451 17.650 1.00 68.38 593 ALA A CA 1
ATOM 4581 C C . ALA A 1 593 ? -17.965 -8.759 16.649 1.00 68.38 593 ALA A C 1
ATOM 4583 O O . ALA A 1 593 ? -16.826 -9.179 16.491 1.00 68.38 593 ALA A O 1
ATOM 4584 N N . ASP A 1 594 ? -18.400 -7.712 15.950 1.00 79.00 594 ASP A N 1
ATOM 4585 C CA . ASP A 1 594 ? -17.509 -7.063 14.977 1.00 79.00 594 ASP A CA 1
ATOM 4586 C C . ASP A 1 594 ? -16.545 -6.083 15.659 1.00 79.00 594 ASP A C 1
ATOM 4588 O O . ASP A 1 594 ? -15.333 -6.191 15.493 1.00 79.00 594 ASP A O 1
ATOM 4592 N N . ILE A 1 595 ? -17.078 -5.180 16.486 1.00 82.56 595 ILE A N 1
ATOM 4593 C CA . ILE A 1 595 ? -16.311 -4.275 17.351 1.00 82.56 595 ILE A CA 1
ATOM 4594 C C . ILE A 1 595 ? -16.921 -4.343 18.749 1.00 82.56 595 ILE A C 1
ATOM 4596 O O . ILE A 1 595 ? -18.149 -4.380 18.880 1.00 82.56 595 ILE A O 1
ATOM 4600 N N . TYR A 1 596 ? -16.062 -4.364 19.763 1.00 73.12 596 TYR A N 1
ATOM 4601 C CA . TYR A 1 596 ? -16.414 -4.376 21.171 1.00 73.12 596 TYR A CA 1
ATOM 4602 C C . TYR A 1 596 ? -15.539 -3.389 21.957 1.00 73.12 596 TYR A C 1
ATOM 4604 O O . TYR A 1 596 ? -14.330 -3.577 22.068 1.00 73.12 596 TYR A O 1
ATOM 4612 N N . ALA A 1 597 ? -16.149 -2.349 22.533 1.00 72.19 597 ALA A N 1
ATOM 4613 C CA . ALA A 1 597 ? -15.456 -1.360 23.366 1.00 72.19 597 ALA A CA 1
ATOM 4614 C C . ALA A 1 597 ? -15.893 -1.446 24.839 1.00 72.19 597 ALA A C 1
ATOM 4616 O O . ALA A 1 597 ? -17.088 -1.353 25.148 1.00 72.19 597 ALA A O 1
ATOM 4617 N N . GLN A 1 598 ? -14.922 -1.589 25.744 1.00 63.12 598 GLN A N 1
ATOM 4618 C CA . GLN A 1 598 ? -15.095 -1.649 27.196 1.00 63.12 598 GLN A CA 1
ATOM 4619 C C . GLN A 1 598 ? -14.614 -0.362 27.882 1.00 63.12 598 GLN A C 1
ATOM 4621 O O . GLN A 1 598 ? -13.684 0.282 27.415 1.00 63.12 598 GLN A O 1
ATOM 4626 N N . ASN A 1 599 ? -15.253 -0.038 29.011 1.00 50.16 599 ASN A N 1
ATOM 4627 C CA . ASN A 1 599 ? -14.879 0.938 30.046 1.00 50.16 599 ASN A CA 1
ATOM 4628 C C . ASN A 1 599 ? -13.890 2.041 29.607 1.00 50.16 599 ASN A C 1
ATOM 4630 O O . ASN A 1 599 ? -12.676 1.841 29.648 1.00 50.16 599 ASN A O 1
ATOM 4634 N N . GLY A 1 600 ? -14.419 3.196 29.191 1.00 53.88 600 GLY A N 1
ATOM 4635 C CA . GLY A 1 600 ? -13.622 4.375 28.822 1.00 53.88 600 GLY A CA 1
ATOM 4636 C C . GLY A 1 600 ? -12.993 4.341 27.423 1.00 53.88 600 GLY A C 1
ATOM 4637 O O . GLY A 1 600 ? -12.401 5.335 27.015 1.00 53.88 600 GLY A O 1
ATOM 4638 N N . ALA A 1 601 ? -13.117 3.242 26.668 1.00 62.94 601 ALA A N 1
ATOM 4639 C CA . ALA A 1 601 ? -12.612 3.159 25.296 1.00 62.94 601 ALA A CA 1
ATOM 4640 C C . ALA A 1 601 ? -13.539 3.827 24.260 1.00 62.94 601 ALA A C 1
ATOM 4642 O O . ALA A 1 601 ? -14.768 3.818 24.394 1.00 62.94 601 ALA A O 1
ATOM 4643 N N . TYR A 1 602 ? -12.928 4.339 23.190 1.00 65.69 602 TYR A N 1
ATOM 4644 C CA . TYR A 1 602 ? -13.561 5.053 22.084 1.00 65.69 602 TYR A CA 1
ATOM 4645 C C . TYR A 1 602 ? -13.208 4.401 20.739 1.00 65.69 602 TYR A C 1
ATOM 4647 O O . TYR A 1 602 ? -12.051 4.121 20.437 1.00 65.69 602 TYR A O 1
ATOM 4655 N N . ALA A 1 603 ? -14.210 4.167 19.901 1.00 77.06 603 ALA A N 1
ATOM 4656 C CA . ALA A 1 603 ? -14.027 3.629 18.560 1.00 77.06 603 ALA A CA 1
ATOM 4657 C C . ALA A 1 603 ? -14.835 4.447 17.555 1.00 77.06 603 ALA A C 1
ATOM 4659 O O . ALA A 1 603 ? -16.055 4.549 17.680 1.00 77.06 603 ALA A O 1
ATOM 4660 N N . TYR A 1 604 ? -14.168 4.985 16.537 1.00 68.69 604 TYR A N 1
ATOM 4661 C CA . TYR A 1 604 ? -14.816 5.661 15.413 1.00 68.69 604 TYR A CA 1
ATOM 4662 C C . TYR A 1 604 ? -14.880 4.703 14.237 1.00 68.69 604 TYR A C 1
ATOM 4664 O O . TYR A 1 604 ? -13.874 4.437 13.594 1.00 68.69 604 TYR A O 1
ATOM 4672 N N . ALA A 1 605 ? -16.050 4.135 13.990 1.00 77.94 605 ALA A N 1
ATOM 4673 C CA . ALA A 1 605 ? -16.245 3.098 13.002 1.00 77.94 605 ALA A CA 1
ATOM 4674 C C . ALA A 1 605 ? -16.930 3.657 11.746 1.00 77.94 605 ALA A C 1
ATOM 4676 O O . ALA A 1 605 ? -18.138 3.892 11.735 1.00 77.94 605 ALA A O 1
ATOM 4677 N N . ILE A 1 606 ? -16.150 3.906 10.692 1.00 68.38 606 ILE A N 1
ATOM 4678 C CA . ILE A 1 606 ? -16.598 4.656 9.507 1.00 68.38 606 ILE A CA 1
ATOM 4679 C C . ILE A 1 606 ? -16.537 3.770 8.259 1.00 68.38 606 ILE A C 1
ATOM 4681 O O . ILE A 1 606 ? -15.485 3.221 7.958 1.00 68.38 606 ILE A O 1
ATOM 4685 N N . SER A 1 607 ? -17.622 3.669 7.487 1.00 73.81 607 SER A N 1
ATOM 4686 C CA . SER A 1 607 ? -17.617 3.040 6.148 1.00 73.81 607 SER A CA 1
ATOM 4687 C C . SER A 1 607 ? -17.006 1.624 6.100 1.00 73.81 607 SER A C 1
ATOM 4689 O O . SER A 1 607 ? -16.085 1.359 5.328 1.00 73.81 607 SER A O 1
ATOM 4691 N N . ASN A 1 608 ? -17.507 0.695 6.916 1.00 81.00 608 ASN A N 1
ATOM 4692 C CA . ASN A 1 608 ? -17.061 -0.703 6.956 1.00 81.00 608 ASN A CA 1
ATOM 4693 C C . ASN A 1 608 ? -18.153 -1.684 6.496 1.00 81.00 608 ASN A C 1
ATOM 4695 O O . ASN A 1 608 ? -19.325 -1.337 6.336 1.00 81.00 608 ASN A O 1
ATOM 4699 N N . THR A 1 609 ? -17.760 -2.947 6.331 1.00 81.56 609 THR A N 1
ATOM 4700 C CA . THR A 1 609 ? -18.658 -4.093 6.152 1.00 81.56 609 THR A CA 1
ATOM 4701 C C . THR A 1 609 ? -18.689 -4.936 7.428 1.00 81.56 609 THR A C 1
ATOM 4703 O O . THR A 1 609 ? -17.629 -5.300 7.930 1.00 81.56 609 THR A O 1
ATOM 4706 N N . TYR A 1 610 ? -19.876 -5.267 7.941 1.00 79.00 610 TYR A N 1
ATOM 4707 C CA . TYR A 1 610 ? -20.063 -5.940 9.238 1.00 79.00 610 TYR A CA 1
ATOM 4708 C C . TYR A 1 610 ? -20.829 -7.267 9.151 1.00 79.00 610 TYR A C 1
ATOM 4710 O O . TYR A 1 610 ? -21.585 -7.490 8.205 1.00 79.00 610 TYR A O 1
ATOM 4718 N N . SER A 1 611 ? -20.714 -8.121 10.175 1.00 65.50 611 SER A N 1
ATOM 4719 C CA . SER A 1 611 ? -21.520 -9.344 10.322 1.00 65.50 611 SER A CA 1
ATOM 4720 C C . SER A 1 611 ? -22.984 -9.025 10.630 1.00 65.50 611 SER A C 1
ATOM 4722 O O . SER A 1 611 ? -23.882 -9.761 10.229 1.00 65.50 611 SER A O 1
ATOM 4724 N N . LEU A 1 612 ? -23.236 -7.913 11.328 1.00 55.59 612 LEU A N 1
ATOM 4725 C CA . LEU A 1 612 ? -24.565 -7.353 11.589 1.00 55.59 612 LEU A CA 1
ATOM 4726 C C . LEU A 1 612 ? -24.556 -5.822 11.426 1.00 55.59 612 LEU A C 1
ATOM 4728 O O . LEU A 1 612 ? -23.500 -5.213 11.531 1.00 55.59 612 LEU A O 1
ATOM 4732 N N . PRO A 1 613 ? -25.719 -5.164 11.248 1.00 46.06 613 PRO A N 1
ATOM 4733 C CA . PRO A 1 613 ? -25.780 -3.718 11.010 1.00 46.06 613 PRO A CA 1
ATOM 4734 C C . PRO A 1 613 ? -25.191 -2.836 12.126 1.00 46.06 613 PRO A C 1
ATOM 4736 O O . PRO A 1 613 ? -24.893 -1.675 11.863 1.00 46.06 613 PRO A O 1
ATOM 4739 N N . VAL A 1 614 ? -25.064 -3.343 13.365 1.00 50.75 614 VAL A N 1
ATOM 4740 C CA . VAL A 1 614 ? -24.630 -2.549 14.530 1.00 50.75 614 VAL A CA 1
ATOM 4741 C C . VAL A 1 614 ? -23.648 -3.333 15.429 1.00 50.75 614 VAL A C 1
ATOM 4743 O O . VAL A 1 614 ? -24.040 -4.350 16.011 1.00 50.75 614 VAL A O 1
ATOM 4746 N N . PRO A 1 615 ? -22.389 -2.870 15.561 1.00 58.41 615 PRO A N 1
ATOM 4747 C CA . PRO A 1 615 ? -21.420 -3.314 16.569 1.00 58.41 615 PRO A CA 1
ATOM 4748 C C . PRO A 1 615 ? -21.881 -3.164 18.032 1.00 58.41 615 PRO A C 1
ATOM 4750 O O . PRO A 1 615 ? -22.777 -2.378 18.335 1.00 58.41 615 PRO A O 1
ATOM 4753 N N . GLN A 1 616 ? -21.264 -3.902 18.962 1.00 49.91 616 GLN A N 1
ATOM 4754 C CA . GLN A 1 616 ? -21.682 -3.956 20.373 1.00 49.91 616 GLN A CA 1
ATOM 4755 C C . GLN A 1 616 ? -20.761 -3.132 21.291 1.00 49.91 616 GLN A C 1
ATOM 4757 O O . GLN A 1 616 ? -19.564 -3.012 21.058 1.00 49.91 616 GLN A O 1
ATOM 4762 N N . SER A 1 617 ? -21.304 -2.589 22.383 1.00 49.25 617 SER A N 1
ATOM 4763 C CA . SER A 1 617 ? -20.516 -2.017 23.484 1.00 49.25 617 SER A CA 1
ATOM 4764 C C . SER A 1 617 ? -21.237 -2.209 24.817 1.00 49.25 617 SER A C 1
ATOM 4766 O O . SER A 1 617 ? -22.466 -2.181 24.842 1.00 49.25 617 SER A O 1
ATOM 4768 N N . ILE A 1 618 ? -20.476 -2.401 25.903 1.00 38.34 618 ILE A N 1
ATOM 4769 C CA . ILE A 1 618 ? -21.013 -2.503 27.274 1.00 38.34 618 ILE A CA 1
ATOM 4770 C C . ILE A 1 618 ? -20.840 -1.193 28.062 1.00 38.34 618 ILE A C 1
ATOM 4772 O O . ILE A 1 618 ? -21.751 -0.806 28.785 1.00 38.34 618 ILE A O 1
ATOM 4776 N N . TYR A 1 619 ? -19.706 -0.490 27.922 1.00 40.53 619 TYR A N 1
ATOM 4777 C CA . TYR A 1 619 ? -19.426 0.753 28.675 1.00 40.53 619 TYR A CA 1
ATOM 4778 C C . TYR A 1 619 ? -18.634 1.822 27.888 1.00 40.53 619 TYR A C 1
ATOM 4780 O O . TYR A 1 619 ? -18.383 2.897 28.427 1.00 40.53 619 TYR A O 1
ATOM 4788 N N . GLY A 1 620 ? -18.175 1.523 26.668 1.00 48.50 620 GLY A N 1
ATOM 4789 C CA . GLY A 1 620 ? -17.394 2.439 25.823 1.00 48.50 620 GLY A CA 1
ATOM 4790 C C . GLY A 1 620 ? -18.248 3.100 24.736 1.00 48.50 620 GLY A C 1
ATOM 4791 O O . GLY A 1 620 ? -19.410 2.748 24.546 1.00 48.50 620 GLY A O 1
ATOM 4792 N N . ASN A 1 621 ? -17.675 4.043 23.989 1.00 55.03 621 ASN A N 1
ATOM 4793 C CA . ASN A 1 621 ? -18.373 4.699 22.881 1.00 55.03 621 ASN A CA 1
ATOM 4794 C C . ASN A 1 621 ? -17.915 4.114 21.542 1.00 55.03 621 ASN A C 1
ATOM 4796 O O . ASN A 1 621 ? -16.758 4.265 21.159 1.00 55.03 621 ASN A O 1
ATOM 4800 N N . VAL A 1 622 ? -18.830 3.466 20.817 1.00 68.44 622 VAL A N 1
ATOM 4801 C CA . VAL A 1 622 ? -18.616 3.059 19.420 1.00 68.44 622 VAL A CA 1
ATOM 4802 C C . VAL A 1 622 ? -19.465 3.964 18.531 1.00 68.44 622 VAL A C 1
ATOM 4804 O O . VAL A 1 622 ? -20.688 3.828 18.482 1.00 68.44 622 VAL A O 1
ATOM 4807 N N . PHE A 1 623 ? -18.822 4.906 17.846 1.00 56.19 623 PHE A N 1
ATOM 4808 C CA . PHE A 1 623 ? -19.468 5.841 16.930 1.00 56.19 623 PHE A CA 1
ATOM 4809 C C . PHE A 1 623 ? -19.470 5.263 15.526 1.00 56.19 623 PHE A C 1
ATOM 4811 O O . PHE A 1 623 ? -18.420 5.146 14.907 1.00 56.19 623 PHE A O 1
ATOM 4818 N N . ILE A 1 624 ? -20.643 4.908 15.015 1.00 62.72 624 ILE A N 1
ATOM 4819 C CA . ILE A 1 624 ? -20.776 4.328 13.677 1.00 62.72 624 ILE A CA 1
ATOM 4820 C C . ILE A 1 624 ? -21.271 5.415 12.728 1.00 62.72 624 ILE A C 1
ATOM 4822 O O . ILE A 1 624 ? -22.346 5.975 12.945 1.00 62.72 624 ILE A O 1
ATOM 4826 N N . THR A 1 625 ? -20.509 5.715 11.678 1.00 49.78 625 THR A N 1
ATOM 4827 C CA . THR A 1 625 ? -20.877 6.726 10.673 1.00 49.78 625 THR A CA 1
ATOM 4828 C C . THR A 1 625 ? -20.604 6.226 9.247 1.00 49.78 625 THR A C 1
ATOM 4830 O O . THR A 1 625 ? -19.973 5.187 9.040 1.00 49.78 625 THR A O 1
ATOM 4833 N N . GLY A 1 626 ? -21.125 6.935 8.240 1.00 49.16 626 GLY A N 1
ATOM 4834 C CA . GLY A 1 626 ? -20.909 6.608 6.824 1.00 49.16 626 GLY A CA 1
ATOM 4835 C C . GLY A 1 626 ? -21.821 5.510 6.254 1.00 49.16 626 GLY A C 1
ATOM 4836 O O . GLY A 1 626 ? -22.735 5.014 6.916 1.00 49.16 626 GLY A O 1
ATOM 4837 N N . VAL A 1 627 ? -21.595 5.162 4.980 1.00 56.53 627 VAL A N 1
ATOM 4838 C CA . VAL A 1 627 ? -22.352 4.120 4.263 1.00 56.53 627 VAL A CA 1
ATOM 4839 C C . VAL A 1 627 ? -21.754 2.758 4.614 1.00 56.53 627 VAL A C 1
ATOM 4841 O O . VAL A 1 627 ? -20.783 2.318 4.005 1.00 56.53 627 VAL A O 1
ATOM 4844 N N . ASN A 1 628 ? -22.318 2.104 5.626 1.00 61.91 628 ASN A N 1
ATOM 4845 C CA . ASN A 1 628 ? -21.887 0.773 6.050 1.00 61.91 628 ASN A CA 1
ATOM 4846 C C . ASN A 1 628 ? -22.617 -0.323 5.268 1.00 61.91 628 ASN A C 1
ATOM 4848 O O . ASN A 1 628 ? -23.781 -0.172 4.895 1.00 61.91 628 ASN A O 1
ATOM 4852 N N . SER A 1 629 ? -21.931 -1.441 5.044 1.00 64.69 629 SER A N 1
ATOM 4853 C CA . SER A 1 629 ? -22.493 -2.633 4.406 1.00 64.69 629 SER A CA 1
ATOM 4854 C C . SER A 1 629 ? -22.612 -3.781 5.405 1.00 64.69 629 SER A C 1
ATOM 4856 O O . SER A 1 629 ? -21.910 -3.834 6.414 1.00 64.69 629 SER A O 1
ATOM 4858 N N . VAL A 1 630 ? -23.503 -4.729 5.128 1.00 66.25 630 VAL A N 1
ATOM 4859 C CA . VAL A 1 630 ? -23.642 -5.958 5.919 1.00 66.25 630 VAL A CA 1
ATOM 4860 C C . VAL A 1 630 ? -23.188 -7.117 5.050 1.00 66.25 630 VAL A C 1
ATOM 4862 O O . VAL A 1 630 ? -23.571 -7.211 3.885 1.00 66.25 630 VAL A O 1
ATOM 4865 N N . CYS A 1 631 ? -22.349 -7.985 5.597 1.00 67.75 631 CYS A N 1
ATOM 4866 C CA . CYS A 1 631 ? -21.884 -9.161 4.892 1.00 67.75 631 CYS A CA 1
ATOM 4867 C C . CYS A 1 631 ? -23.014 -10.189 4.729 1.00 67.75 631 CYS A C 1
ATOM 4869 O O . CYS A 1 631 ? -23.927 -10.278 5.548 1.00 67.75 631 CYS A O 1
ATOM 4871 N N . ASN A 1 632 ? -22.933 -11.008 3.680 1.00 54.19 632 ASN A N 1
ATOM 4872 C CA . ASN A 1 632 ? -23.918 -12.062 3.404 1.00 54.19 632 ASN A CA 1
ATOM 4873 C C . ASN A 1 632 ? -23.740 -13.320 4.283 1.00 54.19 632 ASN A C 1
ATOM 4875 O O . ASN A 1 632 ? -24.408 -14.326 4.053 1.00 54.19 632 ASN A O 1
ATOM 4879 N N . LEU A 1 633 ? -22.830 -13.291 5.260 1.00 53.03 633 LEU A N 1
ATOM 4880 C CA . LEU A 1 633 ? -22.560 -14.396 6.180 1.00 53.03 633 LEU A CA 1
ATOM 4881 C C . LEU A 1 633 ? -23.234 -14.118 7.528 1.00 53.03 633 LEU A C 1
ATOM 4883 O O . LEU A 1 633 ? -23.196 -12.995 8.026 1.00 53.03 633 LEU A O 1
ATOM 4887 N N . GLN A 1 634 ? -23.860 -15.138 8.121 1.00 46.66 634 GLN A N 1
ATOM 4888 C CA . GLN A 1 634 ? -24.472 -15.006 9.445 1.00 46.66 634 GLN A CA 1
ATOM 4889 C C . GLN A 1 634 ? -23.407 -14.817 10.534 1.00 46.66 634 GLN A C 1
ATOM 4891 O O . GLN A 1 634 ? -22.250 -15.185 10.364 1.00 46.66 634 GLN A O 1
ATOM 4896 N N . LYS A 1 635 ? -23.818 -14.231 11.660 1.00 51.41 635 LYS A N 1
ATOM 4897 C CA . LYS A 1 635 ? -23.000 -14.073 12.865 1.00 51.41 635 LYS A CA 1
ATOM 4898 C C . LYS A 1 635 ? -22.677 -15.443 13.486 1.00 51.41 635 LYS A C 1
ATOM 4900 O O . LYS A 1 635 ? -23.570 -16.286 13.573 1.00 51.41 635 LYS A O 1
ATOM 4905 N N . ALA A 1 636 ? -21.457 -15.634 13.991 1.00 50.72 636 ALA A N 1
ATOM 4906 C CA . ALA A 1 636 ? -21.101 -16.833 14.753 1.00 50.72 636 ALA A CA 1
ATOM 4907 C C . ALA A 1 636 ? -21.880 -16.903 16.086 1.00 50.72 636 ALA A C 1
ATOM 4909 O O . ALA A 1 636 ? -22.155 -15.881 16.721 1.00 50.72 636 ALA A O 1
ATOM 4910 N N . SER A 1 637 ? -22.251 -18.109 16.523 1.00 43.19 637 SER A N 1
ATOM 4911 C CA . SER A 1 637 ? -23.248 -18.335 17.582 1.00 43.19 637 SER A CA 1
ATOM 4912 C C . SER A 1 637 ? -22.723 -18.349 19.033 1.00 43.19 637 SER A C 1
ATOM 4914 O O . SER A 1 637 ? -23.432 -18.852 19.900 1.00 43.19 637 SER A O 1
ATOM 4916 N N . SER A 1 638 ? -21.520 -17.844 19.346 1.00 42.12 638 SER A N 1
ATOM 4917 C CA . SER A 1 638 ? -20.831 -18.223 20.603 1.00 42.12 638 SER A CA 1
ATOM 4918 C C . SER A 1 638 ? -20.166 -17.134 21.456 1.00 42.12 638 SER A C 1
ATOM 4920 O O . SER A 1 638 ? -19.625 -17.487 22.501 1.00 42.12 638 SER A O 1
ATOM 4922 N N . PHE A 1 639 ? -20.203 -15.839 21.123 1.00 40.53 639 PHE A N 1
ATOM 4923 C CA . PHE A 1 639 ? -19.530 -14.857 21.992 1.00 40.53 639 PHE A CA 1
ATOM 4924 C C . PHE A 1 639 ? -20.343 -14.549 23.263 1.00 40.53 639 PHE A C 1
ATOM 4926 O O . PHE A 1 639 ? -21.303 -13.778 23.235 1.00 40.53 639 PHE A O 1
ATOM 4933 N N . GLN A 1 640 ? -19.958 -15.176 24.377 1.00 40.56 640 GLN A N 1
ATOM 4934 C CA . GLN A 1 640 ? -20.427 -14.896 25.738 1.00 40.56 640 GLN A CA 1
ATOM 4935 C C . GLN A 1 640 ? -19.255 -14.305 26.524 1.00 40.56 640 GLN A C 1
ATOM 4937 O O . GLN A 1 640 ? -18.224 -14.950 26.701 1.00 40.56 640 GLN A O 1
ATOM 4942 N N . ILE A 1 641 ? -19.396 -13.071 26.997 1.00 36.12 641 ILE A N 1
ATOM 4943 C CA . ILE A 1 641 ? -18.368 -12.432 27.817 1.00 36.12 641 ILE A CA 1
ATOM 4944 C C . ILE A 1 641 ? -18.542 -12.937 29.243 1.00 36.12 641 ILE A C 1
ATOM 4946 O O . ILE A 1 641 ? -19.549 -12.637 29.883 1.00 36.12 641 ILE A O 1
ATOM 4950 N N . ASN A 1 642 ? -17.550 -13.668 29.754 1.00 33.62 642 ASN A N 1
ATOM 4951 C CA . ASN A 1 642 ? -17.438 -13.963 31.181 1.00 33.62 642 ASN A CA 1
ATOM 4952 C C . ASN A 1 642 ? -17.119 -12.665 31.932 1.00 33.62 642 ASN A C 1
ATOM 4954 O O . ASN A 1 642 ? -15.973 -12.344 32.239 1.00 33.62 642 ASN A O 1
ATOM 4958 N N . ALA A 1 643 ? -18.154 -11.875 32.184 1.00 33.03 643 ALA A N 1
ATOM 4959 C CA . ALA A 1 643 ? -18.072 -10.638 32.926 1.00 33.03 643 ALA A CA 1
ATOM 4960 C C . ALA A 1 643 ? -18.170 -10.947 34.422 1.00 33.03 643 ALA A C 1
ATOM 4962 O O . ALA A 1 643 ? -19.250 -10.942 35.007 1.00 33.03 643 ALA A O 1
ATOM 4963 N N . ALA A 1 644 ? -17.013 -11.132 35.057 1.00 29.67 644 ALA A N 1
ATOM 4964 C CA . ALA A 1 644 ? -16.897 -11.113 36.516 1.00 29.67 644 ALA A CA 1
ATOM 4965 C C . ALA A 1 644 ? -17.186 -9.721 37.136 1.00 29.67 644 ALA A C 1
ATOM 4967 O O . ALA A 1 644 ? -17.106 -9.573 38.344 1.00 29.67 644 ALA A O 1
ATOM 4968 N N . ASN A 1 645 ? -17.578 -8.725 36.325 1.00 36.19 645 ASN A N 1
ATOM 4969 C CA . ASN A 1 645 ? -18.160 -7.443 36.743 1.00 36.19 645 ASN A CA 1
ATOM 4970 C C . ASN A 1 645 ? -19.470 -7.153 35.974 1.00 36.19 645 ASN A C 1
ATOM 4972 O O . ASN A 1 645 ? -19.693 -6.042 35.485 1.00 36.19 645 ASN A O 1
ATOM 4976 N N . THR A 1 646 ? -20.321 -8.165 35.782 1.00 36.09 646 THR A N 1
ATOM 4977 C CA . THR A 1 646 ? -21.685 -7.945 35.283 1.00 36.09 646 THR A CA 1
ATOM 4978 C C . THR A 1 646 ? -22.487 -7.219 36.359 1.00 36.09 646 THR A C 1
ATOM 4980 O O . THR A 1 646 ? -22.890 -7.802 37.360 1.00 36.09 646 THR A O 1
ATOM 4983 N N . PHE A 1 647 ? -22.763 -5.934 36.144 1.00 49.00 647 PHE A N 1
ATOM 4984 C CA . PHE A 1 647 ? -23.986 -5.361 36.690 1.00 49.00 647 PHE A CA 1
ATOM 4985 C C . PHE A 1 647 ? -25.134 -5.963 35.870 1.00 49.00 647 PHE A C 1
ATOM 4987 O O . PHE A 1 647 ? -25.444 -5.487 34.780 1.00 49.00 647 PHE A O 1
ATOM 4994 N N . ASP A 1 648 ? -25.669 -7.094 36.332 1.00 51.03 648 ASP A N 1
ATOM 4995 C CA . ASP A 1 648 ? -26.688 -7.873 35.624 1.00 51.03 648 ASP A CA 1
ATOM 4996 C C . ASP A 1 648 ? -28.052 -7.164 35.701 1.00 51.03 648 ASP A C 1
ATOM 4998 O O . ASP A 1 648 ? -28.858 -7.417 36.595 1.00 51.03 648 ASP A O 1
ATOM 5002 N N . SER A 1 649 ? -28.299 -6.212 34.793 1.00 62.25 649 SER A N 1
ATOM 5003 C CA . SER A 1 649 ? -29.625 -5.610 34.623 1.00 62.25 649 SER A CA 1
ATOM 5004 C C . SER A 1 649 ? -30.379 -6.319 33.513 1.00 62.25 649 SER A C 1
ATOM 5006 O O . SER A 1 649 ? -30.188 -6.064 32.320 1.00 62.25 649 SER A O 1
ATOM 5008 N N . LYS A 1 650 ? -31.308 -7.180 33.932 1.00 74.25 650 LYS A N 1
ATOM 5009 C CA . LYS A 1 650 ? -32.283 -7.797 33.034 1.00 74.25 650 LYS A CA 1
ATOM 5010 C C . LYS A 1 650 ? -33.099 -6.741 32.280 1.00 74.25 650 LYS A C 1
ATOM 5012 O O . LYS A 1 650 ? -33.345 -6.907 31.095 1.00 74.25 650 LYS A O 1
ATOM 5017 N N . LEU A 1 651 ? -33.466 -5.640 32.943 1.00 73.38 651 LEU A N 1
ATOM 5018 C CA . LEU A 1 651 ? -34.245 -4.559 32.333 1.00 73.38 651 LEU A CA 1
ATOM 5019 C C . LEU A 1 651 ? -33.481 -3.860 31.203 1.00 73.38 651 LEU A C 1
ATOM 5021 O O . LEU A 1 651 ? -34.046 -3.643 30.134 1.00 73.38 651 LEU A O 1
ATOM 5025 N N . LEU A 1 652 ? -32.202 -3.531 31.419 1.00 70.50 652 LEU A N 1
ATOM 5026 C CA . LEU A 1 652 ? -31.366 -2.924 30.382 1.00 70.50 652 LEU A CA 1
ATOM 5027 C C . LEU A 1 652 ? -31.163 -3.889 29.210 1.00 70.50 652 LEU A C 1
ATOM 5029 O O . LEU A 1 652 ? -31.283 -3.483 28.058 1.00 70.50 652 LEU A O 1
ATOM 5033 N N . LYS A 1 653 ? -30.916 -5.169 29.507 1.00 64.44 653 LYS A N 1
ATOM 5034 C CA . LYS A 1 653 ? -30.733 -6.211 28.494 1.00 64.44 653 LYS A CA 1
ATOM 5035 C C . LYS A 1 653 ? -31.982 -6.406 27.633 1.00 64.44 653 LYS A C 1
ATOM 5037 O O . LYS A 1 653 ? -31.877 -6.420 26.411 1.00 64.44 653 LYS A O 1
ATOM 5042 N N . ASP A 1 654 ? -33.156 -6.487 28.257 1.00 72.38 654 ASP A N 1
ATOM 5043 C CA . ASP A 1 654 ? -34.433 -6.637 27.555 1.00 72.38 654 ASP A CA 1
ATOM 5044 C C . ASP A 1 654 ? -34.722 -5.416 26.653 1.00 72.38 654 ASP A C 1
ATOM 5046 O O . ASP A 1 654 ? -35.190 -5.574 25.520 1.00 72.38 654 ASP A O 1
ATOM 5050 N N . ALA A 1 655 ? -34.406 -4.200 27.119 1.00 68.44 655 ALA A N 1
ATOM 5051 C CA . ALA A 1 655 ? -34.543 -2.971 26.332 1.00 68.44 655 ALA A CA 1
ATOM 5052 C C . ALA A 1 655 ? -33.551 -2.920 25.152 1.00 68.44 655 ALA A C 1
ATOM 5054 O O . ALA A 1 655 ? -33.943 -2.602 24.025 1.00 68.44 655 ALA A O 1
ATOM 5055 N N . ASP A 1 656 ? -32.285 -3.291 25.378 1.00 59.31 656 ASP A N 1
ATOM 5056 C CA . ASP A 1 656 ? -31.259 -3.382 24.333 1.00 59.31 656 ASP A CA 1
ATOM 5057 C C . ASP A 1 656 ? -31.629 -4.422 23.261 1.00 59.31 656 ASP A C 1
ATOM 5059 O O . ASP A 1 656 ? -31.492 -4.152 22.065 1.00 59.31 656 ASP A O 1
ATOM 5063 N N . ASP A 1 657 ? -32.173 -5.579 23.645 1.00 60.81 657 ASP A N 1
ATOM 5064 C CA . ASP A 1 657 ? -32.601 -6.620 22.703 1.00 60.81 657 ASP A CA 1
ATOM 5065 C C . ASP A 1 657 ? -33.746 -6.145 21.791 1.00 60.81 657 ASP A C 1
ATOM 5067 O O . ASP A 1 657 ? -33.764 -6.426 20.582 1.00 60.81 657 ASP A O 1
ATOM 5071 N N . LYS A 1 658 ? -34.686 -5.363 22.328 1.00 69.81 658 LYS A N 1
ATOM 5072 C CA . LYS A 1 658 ? -35.764 -4.752 21.535 1.00 69.81 658 LYS A CA 1
ATOM 5073 C C . LYS A 1 658 ? -35.261 -3.611 20.658 1.00 69.81 658 LYS A C 1
ATOM 5075 O O . LYS A 1 658 ? -35.677 -3.517 19.502 1.00 69.81 658 LYS A O 1
ATOM 5080 N N . TYR A 1 659 ? -34.326 -2.800 21.153 1.00 61.22 659 TYR A N 1
ATOM 5081 C CA . TYR A 1 659 ? -33.654 -1.770 20.360 1.00 61.22 659 TYR A CA 1
ATOM 5082 C C . TYR A 1 659 ? -32.947 -2.391 19.148 1.00 61.22 659 TYR A C 1
ATOM 5084 O O . TYR A 1 659 ? -33.131 -1.953 18.011 1.00 61.22 659 TYR A O 1
ATOM 5092 N N . LEU A 1 660 ? -32.219 -3.491 19.358 1.00 49.59 660 LEU A N 1
ATOM 5093 C CA . LEU A 1 660 ? -31.576 -4.260 18.290 1.00 49.59 660 LEU A CA 1
ATOM 5094 C C . LEU A 1 660 ? -32.591 -4.873 17.317 1.00 49.59 660 LEU A C 1
ATOM 5096 O O . LEU A 1 660 ? -32.351 -4.897 16.109 1.00 49.59 660 LEU A O 1
ATOM 5100 N N . THR A 1 661 ? -33.731 -5.351 17.815 1.00 66.00 661 THR A N 1
ATOM 5101 C CA . THR A 1 661 ? -34.811 -5.894 16.977 1.00 66.00 661 THR A CA 1
ATOM 5102 C C . THR A 1 661 ? -35.397 -4.829 16.049 1.00 66.00 661 THR A C 1
ATOM 5104 O O . THR A 1 661 ? -35.575 -5.090 14.857 1.00 66.00 661 THR A O 1
ATOM 5107 N N . LEU A 1 662 ? -35.615 -3.608 16.547 1.00 66.75 662 LEU A N 1
ATOM 5108 C CA . LEU A 1 662 ? -36.053 -2.482 15.721 1.00 66.75 662 LEU A CA 1
ATOM 5109 C C . LEU A 1 662 ? -35.021 -2.129 14.641 1.00 66.75 662 LEU A C 1
ATOM 5111 O O . LEU A 1 662 ? -35.380 -1.941 13.481 1.00 66.75 662 LEU A O 1
ATOM 5115 N N . LEU A 1 663 ? -33.736 -2.088 14.987 1.00 54.47 663 LEU A N 1
ATOM 5116 C CA . LEU A 1 663 ? -32.678 -1.791 14.017 1.00 54.47 663 LEU A CA 1
ATOM 5117 C C . LEU A 1 663 ? -32.601 -2.833 12.894 1.00 54.47 663 LEU A C 1
ATOM 5119 O O . LEU A 1 663 ? -32.417 -2.468 11.732 1.00 54.47 663 LEU A O 1
ATOM 5123 N N . ARG A 1 664 ? -32.798 -4.121 13.211 1.00 53.66 664 ARG A N 1
ATOM 5124 C CA . ARG A 1 664 ? -32.891 -5.187 12.197 1.00 53.66 664 ARG A CA 1
ATOM 5125 C C . ARG A 1 664 ? -34.073 -4.960 11.257 1.00 53.66 664 ARG A C 1
ATOM 5127 O O . ARG A 1 664 ? -33.885 -4.992 10.046 1.00 53.66 664 ARG A O 1
ATOM 5134 N N . LYS A 1 665 ? -35.251 -4.648 11.808 1.00 67.75 665 LYS A N 1
ATOM 5135 C CA . LYS A 1 665 ? -36.459 -4.321 11.033 1.00 67.75 665 LYS A CA 1
ATOM 5136 C C . LYS A 1 665 ? -36.218 -3.142 10.081 1.00 67.75 665 LYS A C 1
ATOM 5138 O O . LYS A 1 665 ? -36.508 -3.256 8.895 1.00 67.75 665 LYS A O 1
ATOM 5143 N N . ILE A 1 666 ? -35.620 -2.052 10.572 1.00 58.81 666 ILE A N 1
ATOM 5144 C CA . ILE A 1 666 ? -35.284 -0.871 9.757 1.00 58.81 666 ILE A CA 1
ATOM 5145 C C . ILE A 1 666 ? -34.343 -1.237 8.603 1.00 58.81 666 ILE A C 1
ATOM 5147 O O . ILE A 1 666 ? -34.539 -0.786 7.476 1.00 58.81 666 ILE A O 1
ATOM 5151 N N . ASN A 1 667 ? -33.329 -2.056 8.879 1.00 49.72 667 ASN A N 1
ATOM 5152 C CA . ASN A 1 667 ? -32.352 -2.489 7.886 1.00 49.72 667 ASN A CA 1
ATOM 5153 C C . ASN A 1 667 ? -32.944 -3.438 6.829 1.00 49.72 667 ASN A C 1
ATOM 5155 O O . ASN A 1 667 ? -32.560 -3.396 5.664 1.00 49.72 667 ASN A O 1
ATOM 5159 N N . ASP A 1 668 ? -33.872 -4.310 7.211 1.00 56.78 668 ASP A N 1
ATOM 5160 C CA . ASP A 1 668 ? -34.524 -5.211 6.257 1.00 56.78 668 ASP A CA 1
ATOM 5161 C C . ASP A 1 668 ? -35.520 -4.480 5.356 1.00 56.78 668 ASP A C 1
ATOM 5163 O O . ASP A 1 668 ? -35.692 -4.846 4.191 1.00 56.78 668 ASP A O 1
ATOM 5167 N N . ASP A 1 669 ? -36.131 -3.418 5.868 1.00 61.50 669 ASP A N 1
ATOM 5168 C CA . ASP A 1 669 ? -36.988 -2.532 5.094 1.00 61.50 669 ASP A CA 1
ATOM 5169 C C . ASP A 1 669 ? -36.170 -1.610 4.173 1.00 61.50 669 ASP A C 1
ATOM 5171 O O . ASP A 1 669 ? -36.545 -1.433 3.016 1.00 61.50 669 ASP A O 1
ATOM 5175 N N . SER A 1 670 ? -35.009 -1.099 4.608 1.00 51.16 670 SER A N 1
ATOM 5176 C CA . SER A 1 670 ? -34.149 -0.228 3.781 1.00 51.16 670 SER A CA 1
ATOM 5177 C C . SER A 1 670 ? -33.545 -0.928 2.555 1.00 51.16 670 SER A C 1
ATOM 5179 O O . SER A 1 670 ? -33.189 -0.274 1.574 1.00 51.16 670 SER A O 1
ATOM 5181 N N . LYS A 1 671 ? -33.459 -2.264 2.580 1.00 51.78 671 LYS A N 1
ATOM 5182 C CA . LYS A 1 671 ? -33.094 -3.092 1.416 1.00 51.78 671 LYS A CA 1
ATOM 5183 C C . LYS A 1 671 ? -34.206 -3.184 0.370 1.00 51.78 671 LYS A C 1
ATOM 5185 O O . LYS A 1 671 ? -33.927 -3.501 -0.782 1.00 51.78 671 LYS A O 1
ATOM 5190 N N . LYS A 1 672 ? -35.461 -2.978 0.775 1.00 58.88 672 LYS A N 1
ATOM 5191 C CA . LYS A 1 672 ? -36.653 -3.134 -0.074 1.00 58.88 672 LYS A CA 1
ATOM 5192 C C . LYS A 1 672 ? -37.153 -1.795 -0.597 1.00 58.88 672 LYS A C 1
ATOM 5194 O O . LYS A 1 672 ? -37.650 -1.717 -1.715 1.00 58.88 672 LYS A O 1
ATOM 5199 N N . GLU A 1 673 ? -37.025 -0.750 0.209 1.00 66.81 673 GLU A N 1
ATOM 5200 C CA . GLU A 1 673 ? -37.514 0.589 -0.087 1.00 66.81 673 GLU A CA 1
ATOM 5201 C C . GLU A 1 673 ? -36.590 1.659 0.502 1.00 66.81 673 GLU A C 1
ATOM 5203 O O . GLU A 1 673 ? -35.814 1.414 1.425 1.00 66.81 673 GLU A O 1
ATOM 5208 N N . LYS A 1 674 ? -36.668 2.884 -0.029 1.00 50.44 674 LYS A N 1
ATOM 5209 C CA . LYS A 1 674 ? -35.916 4.015 0.523 1.00 50.44 674 LYS A CA 1
ATOM 5210 C C . LYS A 1 674 ? -36.384 4.273 1.958 1.00 50.44 674 LYS A C 1
ATOM 5212 O O . LYS A 1 674 ? -37.584 4.384 2.197 1.00 50.44 674 LYS A O 1
ATOM 5217 N N . TYR A 1 675 ? -35.434 4.393 2.888 1.00 60.94 675 TYR A N 1
ATOM 5218 C CA . TYR A 1 675 ? -35.717 4.600 4.310 1.00 60.94 675 TYR A CA 1
ATOM 5219 C C . TYR A 1 675 ? -36.755 5.709 4.539 1.00 60.94 675 TYR A C 1
ATOM 5221 O O . TYR A 1 675 ? -36.563 6.853 4.118 1.00 60.94 675 TYR A O 1
ATOM 5229 N N . ASN A 1 676 ? -37.840 5.351 5.230 1.00 69.62 676 ASN A N 1
ATOM 5230 C CA . ASN A 1 676 ? -38.904 6.258 5.631 1.00 69.62 676 ASN A CA 1
ATOM 5231 C C . ASN A 1 676 ? -39.045 6.253 7.157 1.00 69.62 676 ASN A C 1
ATOM 5233 O O . ASN A 1 676 ? -39.605 5.329 7.749 1.00 69.62 676 ASN A O 1
ATOM 5237 N N . LYS A 1 677 ? -38.559 7.322 7.786 1.00 66.75 677 LYS A N 1
ATOM 5238 C CA . LYS A 1 677 ? -38.575 7.519 9.238 1.00 66.75 677 LYS A CA 1
ATOM 5239 C C . LYS A 1 677 ? -39.978 7.443 9.850 1.00 66.75 677 LYS A C 1
ATOM 5241 O O . LYS A 1 677 ? -40.133 6.885 10.935 1.00 66.75 677 LYS A O 1
ATOM 5246 N N . SER A 1 678 ? -40.999 7.976 9.171 1.00 77.94 678 SER A N 1
ATOM 5247 C CA . SER A 1 678 ? -42.378 8.052 9.683 1.00 77.94 678 SER A CA 1
ATOM 5248 C C . SER A 1 678 ? -42.938 6.679 10.066 1.00 77.94 678 SER A C 1
ATOM 5250 O O . SER A 1 678 ? -43.794 6.581 10.940 1.00 77.94 678 SER A O 1
ATOM 5252 N N . LYS A 1 679 ? -42.407 5.613 9.454 1.00 82.75 679 LYS A N 1
ATOM 5253 C CA . LYS A 1 679 ? -42.774 4.214 9.694 1.00 82.75 679 LYS A CA 1
ATOM 5254 C C . LYS A 1 679 ? -42.396 3.705 11.092 1.00 82.75 679 LYS A C 1
ATOM 5256 O O . LYS A 1 679 ? -43.055 2.800 11.592 1.00 82.75 679 LYS A O 1
ATOM 5261 N N . TYR A 1 680 ? -41.371 4.283 11.726 1.00 84.44 680 TYR A N 1
ATOM 5262 C CA . TYR A 1 680 ? -40.776 3.766 12.972 1.00 84.44 680 TYR A CA 1
ATOM 5263 C C . TYR A 1 680 ? -40.998 4.665 14.193 1.00 84.44 680 TYR A C 1
ATOM 5265 O O . TYR A 1 680 ? -40.521 4.356 15.281 1.00 84.44 680 TYR A O 1
ATOM 5273 N N . VAL A 1 681 ? -41.738 5.769 14.052 1.00 85.19 681 VAL A N 1
ATOM 5274 C CA . VAL A 1 681 ? -41.965 6.743 15.140 1.00 85.19 681 VAL A CA 1
ATOM 5275 C C . VAL A 1 681 ? -42.556 6.090 16.397 1.00 85.19 681 VAL A C 1
ATOM 5277 O O . VAL A 1 681 ? -42.143 6.413 17.515 1.00 85.19 681 VAL A O 1
ATOM 5280 N N . ASN A 1 682 ? -43.479 5.141 16.226 1.00 89.88 682 ASN A N 1
ATOM 5281 C CA . ASN A 1 682 ? -44.072 4.397 17.340 1.00 89.88 682 ASN A CA 1
ATOM 5282 C C . ASN A 1 682 ? -43.070 3.432 17.982 1.00 89.88 682 ASN A C 1
ATOM 5284 O O . ASN A 1 682 ? -43.008 3.346 19.205 1.00 89.88 682 ASN A O 1
ATOM 5288 N N . ASP A 1 683 ? -42.254 2.753 17.171 1.00 89.69 683 ASP A N 1
ATOM 5289 C CA . ASP A 1 683 ? -41.236 1.827 17.668 1.00 89.69 683 ASP A CA 1
ATOM 5290 C C . ASP A 1 683 ? -40.190 2.572 18.525 1.00 89.69 683 ASP A C 1
ATOM 5292 O O . ASP A 1 683 ? -39.848 2.125 19.621 1.00 89.69 683 ASP A O 1
ATOM 5296 N N . TYR A 1 684 ? -39.747 3.757 18.082 1.00 85.81 684 TYR A N 1
ATOM 5297 C CA . TYR A 1 684 ? -38.868 4.623 18.876 1.00 85.81 684 TYR A CA 1
ATOM 5298 C C . TYR A 1 684 ? -39.532 5.094 20.171 1.00 85.81 684 TYR A C 1
ATOM 5300 O O . TYR A 1 684 ? -38.892 5.091 21.218 1.00 85.81 684 TYR A O 1
ATOM 5308 N N . SER A 1 685 ? -40.812 5.476 20.119 1.00 91.94 685 SER A N 1
ATOM 5309 C CA . SER A 1 685 ? -41.541 5.961 21.299 1.00 91.94 685 SER A CA 1
ATOM 5310 C C . SER A 1 685 ? -41.700 4.872 22.364 1.00 91.94 685 SER A C 1
ATOM 5312 O O . SER A 1 685 ? -41.519 5.149 23.545 1.00 91.94 685 SER A O 1
ATOM 5314 N N . ASN A 1 686 ? -41.939 3.623 21.956 1.00 93.19 686 ASN A N 1
ATOM 5315 C CA . ASN A 1 686 ? -41.992 2.489 22.879 1.00 93.19 686 ASN A CA 1
ATOM 5316 C C . ASN A 1 686 ? -40.637 2.250 23.559 1.00 93.19 686 ASN A C 1
ATOM 5318 O O . ASN A 1 686 ? -40.575 2.123 24.778 1.00 93.19 686 ASN A O 1
ATOM 5322 N N . LEU A 1 687 ? -39.542 2.245 22.790 1.00 87.88 687 LEU A N 1
ATOM 5323 C CA . LEU A 1 687 ? -38.196 2.050 23.340 1.00 87.88 687 LEU A CA 1
ATOM 5324 C C . LEU A 1 687 ? -37.772 3.174 24.284 1.00 87.88 687 LEU A C 1
ATOM 5326 O O . LEU A 1 687 ? -37.113 2.909 25.286 1.00 87.88 687 LEU A O 1
ATOM 5330 N N . ILE A 1 688 ? -38.169 4.414 23.994 1.00 93.62 688 ILE A N 1
ATOM 5331 C CA . ILE A 1 688 ? -37.948 5.547 24.897 1.00 93.62 688 ILE A CA 1
ATOM 5332 C C . ILE A 1 688 ? -38.560 5.251 26.270 1.00 93.62 688 ILE A C 1
ATOM 5334 O O . ILE A 1 688 ? -37.876 5.386 27.281 1.00 93.62 688 ILE A O 1
ATOM 5338 N N . GLU A 1 689 ? -39.806 4.785 26.330 1.00 95.88 689 GLU A N 1
ATOM 5339 C CA . GLU A 1 689 ? -40.444 4.451 27.608 1.00 95.88 689 GLU A CA 1
ATOM 5340 C C . GLU A 1 689 ? -39.765 3.268 28.319 1.00 95.88 689 GLU A C 1
ATOM 5342 O O . GLU A 1 689 ? -39.647 3.262 29.546 1.00 95.88 689 GLU A O 1
ATOM 5347 N N . GLU A 1 690 ? -39.229 2.298 27.576 1.00 92.38 690 GLU A N 1
ATOM 5348 C CA . GLU A 1 690 ? -38.456 1.202 28.168 1.00 92.38 690 GLU A CA 1
ATOM 5349 C C . GLU A 1 690 ? -37.158 1.679 28.824 1.00 92.38 690 GLU A C 1
ATOM 5351 O O . GLU A 1 690 ? -36.912 1.358 29.987 1.00 92.38 690 GLU A O 1
ATOM 5356 N N . TYR A 1 691 ? -36.357 2.506 28.149 1.00 88.38 691 TYR A N 1
ATOM 5357 C CA . TYR A 1 691 ? -35.131 3.038 28.754 1.00 88.38 691 TYR A CA 1
ATOM 5358 C C . TYR A 1 691 ? -35.414 4.038 29.884 1.00 88.38 691 TYR A C 1
ATOM 5360 O O . TYR A 1 691 ? -34.659 4.077 30.858 1.00 88.38 691 TYR A O 1
ATOM 5368 N N . LYS A 1 692 ? -36.522 4.793 29.837 1.00 94.19 692 LYS A N 1
ATOM 5369 C CA . LYS A 1 692 ? -36.984 5.584 30.994 1.00 94.19 692 LYS A CA 1
ATOM 5370 C C . LYS A 1 692 ? -37.301 4.692 32.196 1.00 94.19 692 LYS A C 1
ATOM 5372 O O . LYS A 1 692 ? -36.962 5.048 33.325 1.00 94.19 692 LYS A O 1
ATOM 5377 N N . ASN A 1 693 ? -37.905 3.523 31.971 1.00 93.06 693 ASN A N 1
ATOM 5378 C CA . ASN A 1 693 ? -38.153 2.544 33.029 1.00 93.06 693 ASN A CA 1
ATOM 5379 C C . ASN A 1 693 ? -36.854 1.953 33.588 1.00 93.06 693 ASN A C 1
ATOM 5381 O O . ASN A 1 693 ? -36.749 1.816 34.807 1.00 93.06 693 ASN A O 1
ATOM 5385 N N . VAL A 1 694 ? -35.856 1.673 32.740 1.00 87.12 694 VAL A N 1
ATOM 5386 C CA . VAL A 1 694 ? -34.512 1.266 33.192 1.00 87.12 694 VAL A CA 1
ATOM 5387 C C . VAL A 1 694 ? -33.940 2.323 34.134 1.00 87.12 694 VAL A C 1
ATOM 5389 O O . VAL A 1 694 ? -33.588 1.996 35.262 1.00 87.12 694 VAL A O 1
ATOM 5392 N N . ILE A 1 695 ? -33.939 3.599 33.730 1.00 88.00 695 ILE A N 1
ATOM 5393 C CA . ILE A 1 695 ? -33.459 4.710 34.568 1.00 88.00 695 ILE A CA 1
ATOM 5394 C C . ILE A 1 695 ? -34.212 4.782 35.897 1.00 88.00 695 ILE A C 1
ATOM 5396 O O . ILE A 1 695 ? -33.603 4.991 36.939 1.00 88.00 695 ILE A O 1
ATOM 5400 N N . LYS A 1 696 ? -35.535 4.612 35.883 1.00 87.75 696 LYS A N 1
ATOM 5401 C CA . LYS A 1 696 ? -36.371 4.733 37.083 1.00 87.75 696 LYS A CA 1
ATOM 5402 C C . LYS A 1 696 ? -36.139 3.607 38.096 1.00 87.75 696 LYS A C 1
ATOM 5404 O O . LYS A 1 696 ? -36.270 3.844 39.299 1.00 87.75 696 LYS A O 1
ATOM 5409 N N . LEU A 1 697 ? -35.871 2.391 37.621 1.00 83.94 697 LEU A N 1
ATOM 5410 C CA . LEU A 1 697 ? -35.821 1.182 38.449 1.00 83.94 697 LEU A CA 1
ATOM 5411 C C . LEU A 1 697 ? -34.392 0.773 38.832 1.00 83.94 697 LEU A C 1
ATOM 5413 O O . LEU A 1 697 ? -34.190 0.268 39.938 1.00 83.94 697 LEU A O 1
ATOM 5417 N N . GLU A 1 698 ? -33.408 1.025 37.969 1.00 79.00 698 GLU A N 1
ATOM 5418 C CA . GLU A 1 698 ? -32.018 0.612 38.166 1.00 79.00 698 GLU A CA 1
ATOM 5419 C C . GLU A 1 698 ? -31.194 1.723 38.823 1.00 79.00 698 GLU A C 1
ATOM 5421 O O . GLU A 1 698 ? -31.059 2.829 38.304 1.00 79.00 698 GLU A O 1
ATOM 5426 N N . LYS A 1 699 ? -30.606 1.421 39.985 1.00 71.31 699 LYS A N 1
ATOM 5427 C CA . LYS A 1 699 ? -29.883 2.402 40.822 1.00 71.31 699 LYS A CA 1
ATOM 5428 C C . LYS A 1 699 ? -28.364 2.339 40.668 1.00 71.31 699 LYS A C 1
ATOM 5430 O O . LYS A 1 699 ? -27.623 2.910 41.465 1.00 71.31 699 LYS A O 1
ATOM 5435 N N . VAL A 1 700 ? -27.888 1.606 39.667 1.00 74.44 700 VAL A N 1
ATOM 5436 C CA . VAL A 1 700 ? -26.462 1.472 39.376 1.00 74.44 700 VAL A CA 1
ATOM 5437 C C . VAL A 1 700 ? -26.049 2.616 38.458 1.00 74.44 700 VAL A C 1
ATOM 5439 O O . VAL A 1 700 ? -26.559 2.744 37.345 1.00 74.44 700 VAL A O 1
ATOM 5442 N N . LYS A 1 701 ? -25.081 3.421 38.909 1.00 65.94 701 LYS A N 1
ATOM 5443 C CA . LYS A 1 701 ? -24.554 4.600 38.196 1.00 65.94 701 LYS A CA 1
ATOM 5444 C C . LYS A 1 701 ? -24.212 4.300 36.727 1.00 65.94 701 LYS A C 1
ATOM 5446 O O . LYS A 1 701 ? -24.485 5.105 35.844 1.00 65.94 701 LYS A O 1
ATOM 5451 N N . GLN A 1 702 ? -23.642 3.132 36.453 1.00 57.00 702 GLN A N 1
ATOM 5452 C CA . GLN A 1 702 ? -23.227 2.691 35.122 1.00 57.00 702 GLN A CA 1
ATOM 5453 C C . GLN A 1 702 ? -24.425 2.360 34.220 1.00 57.00 702 GLN A C 1
ATOM 5455 O O . GLN A 1 702 ? -24.449 2.785 33.067 1.00 57.00 702 GLN A O 1
ATOM 5460 N N . ILE A 1 703 ? -25.439 1.671 34.754 1.00 65.50 703 ILE A N 1
ATOM 5461 C CA . ILE A 1 703 ? -26.682 1.355 34.031 1.00 65.50 703 ILE A CA 1
ATOM 5462 C C . ILE A 1 703 ? -27.462 2.640 33.735 1.00 65.50 703 ILE A C 1
ATOM 5464 O O . ILE A 1 703 ? -27.938 2.825 32.617 1.00 65.50 703 ILE A O 1
ATOM 5468 N N . PHE A 1 704 ? -27.505 3.570 34.694 1.00 75.50 704 PHE A N 1
ATOM 5469 C CA . PHE A 1 704 ? -28.092 4.897 34.511 1.00 75.50 704 PHE A CA 1
ATOM 5470 C C . PHE A 1 704 ? -27.439 5.651 33.341 1.00 75.50 704 PHE A C 1
ATOM 5472 O O . PHE A 1 704 ? -28.136 6.117 32.439 1.00 75.50 704 PHE A O 1
ATOM 5479 N N . LYS A 1 705 ? -26.097 5.723 33.305 1.00 67.75 705 LYS A N 1
ATOM 5480 C CA . LYS A 1 705 ? -25.351 6.373 32.209 1.00 67.75 705 LYS A CA 1
ATOM 5481 C C . LYS A 1 705 ? -25.636 5.717 30.852 1.00 67.75 705 LYS A C 1
ATOM 5483 O O . LYS A 1 705 ? -25.852 6.429 29.871 1.00 67.75 705 LYS A O 1
ATOM 5488 N N . ALA A 1 706 ? -25.656 4.384 30.798 1.00 59.47 706 ALA A N 1
ATOM 5489 C CA . ALA A 1 706 ? -25.922 3.632 29.572 1.00 59.47 706 ALA A CA 1
ATOM 5490 C C . ALA A 1 706 ? -27.341 3.886 29.036 1.00 59.47 706 ALA A C 1
ATOM 5492 O O . ALA A 1 706 ? -27.509 4.225 27.864 1.00 59.47 706 ALA A O 1
ATOM 5493 N N . ALA A 1 707 ? -28.355 3.803 29.900 1.00 74.06 707 ALA A N 1
ATOM 5494 C CA . ALA A 1 707 ? -29.745 4.041 29.522 1.00 74.06 707 ALA A CA 1
ATOM 5495 C C . ALA A 1 707 ? -29.987 5.492 29.069 1.00 74.06 707 ALA A C 1
ATOM 5497 O O . ALA A 1 707 ? -30.672 5.723 28.072 1.00 74.06 707 ALA A O 1
ATOM 5498 N N . LEU A 1 708 ? -29.372 6.474 29.738 1.00 74.50 708 LEU A N 1
ATOM 5499 C CA . LEU A 1 708 ? -29.502 7.887 29.372 1.00 74.50 708 LEU A CA 1
ATOM 5500 C C . LEU A 1 708 ? -28.876 8.201 28.001 1.00 74.50 708 LEU A C 1
ATOM 5502 O O . LEU A 1 708 ? -29.456 8.946 27.211 1.00 74.50 708 LEU A O 1
ATOM 5506 N N . SER A 1 709 ? -27.744 7.569 27.677 1.00 68.62 709 SER A N 1
ATOM 5507 C CA . SER A 1 709 ? -27.130 7.647 26.342 1.00 68.62 709 SER A CA 1
ATOM 5508 C C . SER A 1 709 ? -28.052 7.091 25.251 1.00 68.62 709 SER A C 1
ATOM 5510 O O . SER A 1 709 ? -28.264 7.720 24.210 1.00 68.62 709 SER A O 1
ATOM 5512 N N . LYS A 1 710 ? -28.684 5.937 25.508 1.00 75.12 710 LYS A N 1
ATOM 5513 C CA . LYS A 1 710 ? -29.645 5.327 24.575 1.00 75.12 710 LYS A CA 1
ATOM 5514 C C . LYS A 1 710 ? -30.871 6.206 24.347 1.00 75.12 710 LYS A C 1
ATOM 5516 O O . LYS A 1 710 ? -31.309 6.330 23.203 1.00 75.12 710 LYS A O 1
ATOM 5521 N N . LEU A 1 711 ? -31.377 6.870 25.388 1.00 78.88 711 LEU A N 1
ATOM 5522 C CA . LEU A 1 711 ? -32.459 7.848 25.245 1.00 78.88 711 LEU A CA 1
ATOM 5523 C C . LEU A 1 711 ? -32.072 8.998 24.316 1.00 78.88 711 LEU A C 1
ATOM 5525 O O . LEU A 1 711 ? -32.827 9.290 23.392 1.00 78.88 711 LEU A O 1
ATOM 5529 N N . ASN A 1 712 ? -30.889 9.595 24.487 1.00 72.38 712 ASN A N 1
ATOM 5530 C CA . ASN A 1 712 ? -30.407 10.653 23.592 1.00 72.38 712 ASN A CA 1
ATOM 5531 C C . ASN A 1 712 ? -30.414 10.200 22.119 1.00 72.38 712 ASN A C 1
ATOM 5533 O O . ASN A 1 712 ? -30.923 10.903 21.246 1.00 72.38 712 ASN A O 1
ATOM 5537 N N . HIS A 1 713 ? -29.918 8.991 21.834 1.00 63.31 713 HIS A N 1
ATOM 5538 C CA . HIS A 1 713 ? -29.923 8.439 20.474 1.00 63.31 713 HIS A CA 1
ATOM 5539 C C . HIS A 1 713 ? -31.336 8.246 19.917 1.00 63.31 713 HIS A C 1
ATOM 5541 O O . HIS A 1 713 ? -31.593 8.580 18.761 1.00 63.31 713 HIS A O 1
ATOM 5547 N N . LEU A 1 714 ? -32.257 7.726 20.729 1.00 76.25 714 LEU A N 1
ATOM 5548 C CA . LEU A 1 714 ? -33.642 7.496 20.323 1.00 76.25 714 LEU A CA 1
ATOM 5549 C C . LEU A 1 714 ? -34.383 8.803 20.032 1.00 76.25 714 LEU A C 1
ATOM 5551 O O . LEU A 1 714 ? -35.063 8.908 19.011 1.00 76.25 714 LEU A O 1
ATOM 5555 N N . TYR A 1 715 ? -34.215 9.817 20.880 1.00 79.19 715 TYR A N 1
ATOM 5556 C CA . TYR A 1 715 ? -34.807 11.134 20.655 1.00 79.19 715 TYR A CA 1
ATOM 5557 C C . TYR A 1 715 ? -34.199 11.846 19.439 1.00 79.19 715 TYR A C 1
ATOM 5559 O O . TYR A 1 715 ? -34.944 12.447 18.664 1.00 79.19 715 TYR A O 1
ATOM 5567 N N . LYS A 1 716 ? -32.887 11.703 19.190 1.00 68.88 716 LYS A N 1
ATOM 5568 C CA . LYS A 1 716 ? -32.242 12.178 17.951 1.00 68.88 716 LYS A CA 1
ATOM 5569 C C . LYS A 1 716 ? -32.778 11.465 16.712 1.00 68.88 716 LYS A C 1
ATOM 5571 O O . LYS A 1 716 ? -33.148 12.128 15.749 1.00 68.88 716 LYS A O 1
ATOM 5576 N N . ALA A 1 717 ? -32.913 10.139 16.747 1.00 68.25 717 ALA A N 1
ATOM 5577 C CA . ALA A 1 717 ? -33.508 9.370 15.649 1.00 68.25 717 ALA A CA 1
ATOM 5578 C C . ALA A 1 717 ? -34.968 9.781 15.376 1.00 68.25 717 ALA A C 1
ATOM 5580 O O . ALA A 1 717 ? -35.421 9.800 14.228 1.00 68.25 717 ALA A O 1
ATOM 5581 N N . LYS A 1 718 ? -35.697 10.174 16.427 1.00 79.25 718 LYS A N 1
ATOM 5582 C CA . LYS A 1 718 ? -37.052 10.725 16.341 1.00 79.25 718 LYS A CA 1
ATOM 5583 C C . LYS A 1 718 ? -37.088 12.208 15.927 1.00 79.25 718 LYS A C 1
ATOM 5585 O O . LYS A 1 718 ? -38.142 12.665 15.500 1.00 79.25 718 LYS A O 1
ATOM 5590 N N . GLU A 1 719 ? -35.956 12.919 15.909 1.00 77.31 719 GLU A N 1
ATOM 5591 C CA . GLU A 1 719 ? -35.846 14.394 15.790 1.00 77.31 719 GLU A CA 1
ATOM 5592 C C . GLU A 1 719 ? -36.761 15.129 16.787 1.00 77.31 719 GLU A C 1
ATOM 5594 O O . GLU A 1 719 ? -37.378 16.139 16.470 1.00 77.31 719 GLU A O 1
ATOM 5599 N N . ASP A 1 720 ? -36.874 14.592 18.000 1.00 82.81 720 ASP A N 1
ATOM 5600 C CA . ASP A 1 720 ? -37.758 15.091 19.057 1.00 82.81 720 ASP A CA 1
ATOM 5601 C C . ASP A 1 720 ? -36.927 15.587 20.248 1.00 82.81 720 ASP A C 1
ATOM 5603 O O . ASP A 1 720 ? -37.046 15.125 21.382 1.00 82.81 720 ASP A O 1
ATOM 5607 N N . LEU A 1 721 ? -35.999 16.502 19.954 1.00 79.38 721 LEU A N 1
ATOM 5608 C CA . LEU A 1 721 ? -35.039 17.023 20.931 1.00 79.38 721 LEU A CA 1
ATOM 5609 C C . LEU A 1 721 ? -35.703 17.844 22.040 1.00 79.38 721 LEU A C 1
ATOM 5611 O O . LEU A 1 721 ? -35.214 17.830 23.166 1.00 79.38 721 LEU A O 1
ATOM 5615 N N . ASN A 1 722 ? -36.827 18.504 21.749 1.00 84.12 722 ASN A N 1
ATOM 5616 C CA . ASN A 1 722 ? -37.581 19.277 22.739 1.00 84.12 722 ASN A CA 1
ATOM 5617 C C . ASN A 1 722 ? -38.122 18.368 23.847 1.00 84.12 722 ASN A C 1
ATOM 5619 O O . ASN A 1 722 ? -37.881 18.624 25.023 1.00 84.12 722 ASN A O 1
ATOM 5623 N N . SER A 1 723 ? -38.739 17.242 23.476 1.00 88.38 723 SER A N 1
ATOM 5624 C CA . SER A 1 723 ? -39.237 16.271 24.454 1.00 88.38 723 SER A CA 1
ATOM 5625 C C . SER A 1 723 ? -38.112 15.613 25.255 1.00 88.38 723 SER A C 1
ATOM 5627 O O . SER A 1 723 ? -38.319 15.218 26.403 1.00 88.38 723 SER A O 1
ATOM 5629 N N . PHE A 1 724 ? -36.915 15.477 24.673 1.00 88.44 724 PHE A N 1
ATOM 5630 C CA . PHE A 1 724 ? -35.746 15.017 25.420 1.00 88.44 724 PHE A CA 1
ATOM 5631 C C . PHE A 1 724 ? -35.299 16.054 26.451 1.00 88.44 724 PHE A C 1
ATOM 5633 O O . PHE A 1 724 ? -35.053 15.688 27.597 1.00 88.44 724 PHE A O 1
ATOM 5640 N N . THR A 1 725 ? -35.251 17.338 26.080 1.00 83.88 725 THR A N 1
ATOM 5641 C CA . THR A 1 725 ? -34.956 18.442 27.008 1.00 83.88 725 THR A CA 1
ATOM 5642 C C . THR A 1 725 ? -35.921 18.452 28.184 1.00 83.88 725 THR A C 1
ATOM 5644 O O . THR A 1 725 ? -35.476 18.481 29.331 1.00 83.88 725 THR A O 1
ATOM 5647 N N . ASP A 1 726 ? -37.225 18.372 27.910 1.00 88.88 726 ASP A N 1
ATOM 5648 C CA . ASP A 1 726 ? -38.264 18.355 28.942 1.00 88.88 726 ASP A CA 1
ATOM 5649 C C . ASP A 1 726 ? -38.060 17.180 29.905 1.00 88.88 726 ASP A C 1
ATOM 5651 O O . ASP A 1 726 ? -38.096 17.349 31.126 1.00 88.88 726 ASP A O 1
ATOM 5655 N N . TYR A 1 727 ? -37.738 16.000 29.365 1.00 92.44 727 TYR A N 1
ATOM 5656 C CA . TYR A 1 727 ? -37.427 14.823 30.170 1.00 92.44 727 TYR A CA 1
ATOM 5657 C C . TYR A 1 727 ? -36.159 14.997 31.019 1.00 92.44 727 TYR A C 1
ATOM 5659 O O . TYR A 1 727 ? -36.151 14.599 32.183 1.00 92.44 727 TYR A O 1
ATOM 5667 N N . LEU A 1 728 ? -35.087 15.593 30.487 1.00 89.31 728 LEU A N 1
ATOM 5668 C CA . LEU A 1 728 ? -33.868 15.854 31.262 1.00 89.31 728 LEU A CA 1
ATOM 5669 C C . LEU A 1 728 ? -34.136 16.828 32.418 1.00 89.31 728 LEU A C 1
ATOM 5671 O O . LEU A 1 728 ? -33.621 16.616 33.517 1.00 89.31 728 LEU A O 1
ATOM 5675 N N . ILE A 1 729 ? -34.960 17.860 32.199 1.00 86.81 729 ILE A N 1
ATOM 5676 C CA . ILE A 1 729 ? -35.378 18.818 33.236 1.00 86.81 729 ILE A CA 1
ATOM 5677 C C . ILE A 1 729 ? -36.192 18.110 34.323 1.00 86.81 729 ILE A C 1
ATOM 5679 O O . ILE A 1 729 ? -35.910 18.268 35.513 1.00 86.81 729 ILE A O 1
ATOM 5683 N N . GLU A 1 730 ? -37.176 17.298 33.934 1.00 91.25 730 GLU A N 1
ATOM 5684 C CA . GLU A 1 730 ? -37.971 16.499 34.871 1.00 91.25 730 GLU A CA 1
ATOM 5685 C C . GLU A 1 730 ? -37.080 15.544 35.680 1.00 91.25 730 GLU A C 1
ATOM 5687 O O . GLU A 1 730 ? -37.151 15.501 36.912 1.00 91.25 730 GLU A O 1
ATOM 5692 N N . LEU A 1 731 ? -36.186 14.820 34.999 1.00 91.19 731 LEU A N 1
ATOM 5693 C CA . LEU A 1 731 ? -35.281 13.862 35.619 1.00 91.19 731 LEU A CA 1
ATOM 5694 C C . LEU A 1 731 ? -34.345 14.558 36.610 1.00 91.19 731 LEU A C 1
ATOM 5696 O O . LEU A 1 731 ? -34.215 14.076 37.734 1.00 91.19 731 LEU A O 1
ATOM 5700 N N . ALA A 1 732 ? -33.759 15.702 36.249 1.00 87.31 732 ALA A N 1
ATOM 5701 C CA . ALA A 1 732 ? -32.897 16.490 37.132 1.00 87.31 732 ALA A CA 1
ATOM 5702 C C . ALA A 1 732 ? -33.620 16.955 38.409 1.00 87.31 732 ALA A C 1
ATOM 5704 O O . ALA A 1 732 ? -33.017 16.990 39.481 1.00 87.31 732 ALA A O 1
ATOM 5705 N N . ASN A 1 733 ? -34.919 17.255 38.326 1.00 87.38 733 ASN A N 1
ATOM 5706 C CA . ASN A 1 733 ? -35.741 17.640 39.479 1.00 87.38 733 ASN A CA 1
ATOM 5707 C C . ASN A 1 733 ? -36.195 16.444 40.338 1.00 87.38 733 ASN A C 1
ATOM 5709 O O . ASN A 1 733 ? -36.684 16.626 41.454 1.00 87.38 733 ASN A O 1
ATOM 5713 N N . SER A 1 734 ? -36.026 15.210 39.859 1.00 88.44 734 SER A N 1
ATOM 5714 C CA . SER A 1 734 ? -36.393 14.003 40.602 1.00 88.44 734 SER A CA 1
ATOM 5715 C C . SER A 1 734 ? -35.361 13.634 41.677 1.00 88.44 734 SER A C 1
ATOM 5717 O O . SER A 1 734 ? -34.160 13.835 41.511 1.00 88.44 734 SER A O 1
ATOM 5719 N N . LYS A 1 735 ? -35.803 12.977 42.760 1.00 84.44 735 LYS A N 1
ATOM 5720 C CA . LYS A 1 735 ? -34.913 12.496 43.840 1.00 84.44 735 LYS A CA 1
ATOM 5721 C C . LYS A 1 735 ? -33.775 11.587 43.345 1.00 84.44 735 LYS A C 1
ATOM 5723 O O . LYS A 1 735 ? -32.710 11.560 43.957 1.00 84.44 735 LYS A O 1
ATOM 5728 N N . LEU A 1 736 ? -34.010 10.818 42.277 1.00 82.44 736 LEU A N 1
ATOM 5729 C CA . LEU A 1 736 ? -32.985 9.976 41.660 1.00 82.44 736 LEU A CA 1
ATOM 5730 C C . LEU A 1 736 ? -32.018 10.816 40.825 1.00 82.44 736 LEU A C 1
ATOM 5732 O O . LEU A 1 736 ? -30.810 10.698 40.994 1.00 82.44 736 LEU A O 1
ATOM 5736 N N . GLY A 1 737 ? -32.539 11.681 39.953 1.00 81.12 737 GLY A N 1
ATOM 5737 C CA . GLY A 1 737 ? -31.698 12.489 39.077 1.00 81.12 737 GLY A CA 1
ATOM 5738 C C . GLY A 1 737 ? -30.855 13.516 39.823 1.00 81.12 737 GLY A C 1
ATOM 5739 O O . GLY A 1 737 ? -29.746 13.785 39.382 1.00 81.12 737 GLY A O 1
ATOM 5740 N N . GLN A 1 738 ? -31.281 13.972 41.006 1.00 82.31 738 GLN A N 1
ATOM 5741 C CA . GLN A 1 738 ? -30.449 14.769 41.919 1.00 82.31 738 GLN A CA 1
ATOM 5742 C C . GLN A 1 738 ? -29.099 14.094 42.246 1.00 82.31 738 GLN A C 1
ATOM 5744 O O . GLN A 1 738 ? -28.112 14.786 42.466 1.00 82.31 738 GLN A O 1
ATOM 5749 N N . GLN A 1 739 ? -29.016 12.756 42.208 1.00 81.38 739 GLN A N 1
ATOM 5750 C CA . GLN A 1 739 ? -27.770 11.999 42.431 1.00 81.38 739 GLN A CA 1
ATOM 5751 C C . GLN A 1 739 ? -26.858 11.944 41.194 1.00 81.38 739 GLN A C 1
ATOM 5753 O O . GLN A 1 739 ? -25.693 11.569 41.302 1.00 81.38 739 GLN A O 1
ATOM 5758 N N . TYR A 1 740 ? -27.379 12.299 40.017 1.00 82.88 740 TYR A N 1
ATOM 5759 C CA . TYR A 1 740 ? -26.697 12.191 38.725 1.00 82.88 740 TYR A CA 1
ATOM 5760 C C . TYR A 1 740 ? -26.774 13.485 37.903 1.00 82.88 740 TYR A C 1
ATOM 5762 O O . TYR A 1 740 ? -26.564 13.450 36.689 1.00 82.88 740 TYR A O 1
ATOM 5770 N N . ILE A 1 741 ? -27.053 14.623 38.553 1.00 82.50 741 ILE A N 1
ATOM 5771 C CA . ILE A 1 741 ? -27.200 15.944 37.922 1.00 82.50 741 ILE A CA 1
ATOM 5772 C C . ILE A 1 741 ? -26.102 16.242 36.892 1.00 82.50 741 ILE A C 1
ATOM 5774 O O . ILE A 1 741 ? -26.466 16.634 35.780 1.00 82.50 741 ILE A O 1
ATOM 5778 N N . PRO A 1 742 ? -24.803 16.022 37.183 1.00 77.50 742 PRO A N 1
ATOM 5779 C CA . PRO A 1 742 ? -23.741 16.324 36.224 1.00 77.50 742 PRO A CA 1
ATOM 5780 C C . PRO A 1 742 ? -23.888 15.542 34.908 1.00 77.50 742 PRO A C 1
ATOM 5782 O O . PRO A 1 742 ? -23.773 16.105 33.821 1.00 77.50 742 PRO A O 1
ATOM 5785 N N . TYR A 1 743 ? -24.248 14.257 34.985 1.00 77.06 743 TYR A N 1
ATOM 5786 C CA . TYR A 1 743 ? -24.434 13.405 33.806 1.00 77.06 743 TYR A CA 1
ATOM 5787 C C . TYR A 1 743 ? -25.712 13.722 33.032 1.00 77.06 743 TYR A C 1
ATOM 5789 O O . TYR A 1 743 ? -25.747 13.527 31.821 1.00 77.06 743 TYR A O 1
ATOM 5797 N N . ILE A 1 744 ? -26.756 14.203 33.712 1.00 82.00 744 ILE A N 1
ATOM 5798 C CA . ILE A 1 744 ? -28.004 14.640 33.073 1.00 82.00 744 ILE A CA 1
ATOM 5799 C C . ILE A 1 744 ? -27.763 15.943 32.309 1.00 82.00 744 ILE A C 1
ATOM 5801 O O . ILE A 1 744 ? -28.048 16.020 31.115 1.00 82.00 744 ILE A O 1
ATOM 5805 N N . LYS A 1 745 ? -27.180 16.944 32.979 1.00 79.62 745 LYS A N 1
ATOM 5806 C CA . LYS A 1 745 ? -26.893 18.265 32.404 1.00 79.62 745 LYS A CA 1
ATOM 5807 C C . LYS A 1 745 ? -25.945 18.193 31.208 1.00 79.62 745 LYS A C 1
ATOM 5809 O O . LYS A 1 745 ? -26.109 18.981 30.280 1.00 79.62 745 LYS A O 1
ATOM 5814 N N . ARG A 1 746 ? -25.020 17.224 31.179 1.00 81.25 746 ARG A N 1
ATOM 5815 C CA . ARG A 1 746 ? -24.141 16.981 30.025 1.00 81.25 746 ARG A CA 1
ATOM 5816 C C . ARG A 1 746 ? -24.915 16.855 28.708 1.00 81.25 746 ARG A C 1
ATOM 5818 O O . ARG A 1 746 ? -24.523 17.450 27.710 1.00 81.25 746 ARG A O 1
ATOM 5825 N N . TYR A 1 747 ? -26.024 16.117 28.686 1.00 78.56 747 TYR A N 1
ATOM 5826 C CA . TYR A 1 747 ? -26.794 15.921 27.451 1.00 78.56 747 TYR A CA 1
ATOM 5827 C C . TYR A 1 747 ? -27.529 17.187 26.983 1.00 78.56 747 TYR A C 1
ATOM 5829 O O . TYR A 1 747 ? -27.855 17.300 25.802 1.00 78.56 747 TYR A O 1
ATOM 5837 N N . SER A 1 748 ? -27.732 18.167 27.869 1.00 79.69 748 SER A N 1
ATOM 5838 C CA . SER A 1 748 ? -28.312 19.467 27.517 1.00 79.69 748 SER A CA 1
ATOM 5839 C C . SER A 1 748 ? -27.326 20.388 26.787 1.00 79.69 748 SER A C 1
ATOM 5841 O O . SER A 1 748 ? -27.768 21.287 26.077 1.00 79.69 748 SER A O 1
ATOM 5843 N N . ILE A 1 749 ? -26.012 20.156 26.914 1.00 78.31 749 ILE A N 1
ATOM 5844 C CA . ILE A 1 749 ? -24.954 20.967 26.284 1.00 78.31 749 ILE A CA 1
ATOM 5845 C C . ILE A 1 749 ? -25.088 20.904 24.759 1.00 78.31 749 ILE A C 1
ATOM 5847 O O . ILE A 1 749 ? -25.374 21.906 24.110 1.00 78.31 749 ILE A O 1
ATOM 5851 N N . TRP A 1 750 ? -24.975 19.708 24.179 1.00 71.94 750 TRP A N 1
ATOM 5852 C CA . TRP A 1 750 ? -25.055 19.539 22.725 1.00 71.94 750 TRP A CA 1
ATOM 5853 C C . TRP A 1 750 ? -26.440 19.824 22.157 1.00 71.94 750 TRP A C 1
ATOM 5855 O O . TRP A 1 750 ? -26.542 20.216 21.004 1.00 71.94 750 TRP A O 1
ATOM 5865 N N . ASN A 1 751 ? -27.499 19.704 22.958 1.00 72.38 751 ASN A N 1
ATOM 5866 C CA . ASN A 1 751 ? -28.827 20.134 22.532 1.00 72.38 751 ASN A CA 1
ATOM 5867 C C . ASN A 1 751 ? -28.904 21.666 22.379 1.00 72.38 751 ASN A C 1
ATOM 5869 O O . ASN A 1 751 ? -29.492 22.173 21.427 1.00 72.38 751 ASN A O 1
ATOM 5873 N N . ALA A 1 752 ? -28.255 22.424 23.268 1.00 79.00 752 ALA A N 1
ATOM 5874 C CA . ALA A 1 752 ? -28.121 23.869 23.100 1.00 79.00 752 ALA A CA 1
ATOM 5875 C C . ALA A 1 752 ? -27.280 24.216 21.855 1.00 79.00 752 ALA A C 1
ATOM 5877 O O . ALA A 1 752 ? -27.667 25.102 21.097 1.00 79.00 752 ALA A O 1
ATOM 5878 N N . VAL A 1 753 ? -26.201 23.470 21.574 1.00 72.81 753 VAL A N 1
ATOM 5879 C CA . VAL A 1 753 ? -25.426 23.610 20.321 1.00 72.81 753 VAL A CA 1
ATOM 5880 C C . VAL A 1 753 ? -26.283 23.321 19.087 1.00 72.81 753 VAL A C 1
ATOM 5882 O O . VAL A 1 753 ? -26.282 24.125 18.157 1.00 72.81 753 VAL A O 1
ATOM 5885 N N . ASP A 1 754 ? -27.042 22.222 19.090 1.00 71.44 754 ASP A N 1
ATOM 5886 C CA . ASP A 1 754 ? -27.931 21.818 17.991 1.00 71.44 754 ASP A CA 1
ATOM 5887 C C . ASP A 1 754 ? -29.013 22.897 17.722 1.00 71.44 754 ASP A C 1
ATOM 5889 O O . ASP A 1 754 ? -29.426 23.100 16.580 1.00 71.44 754 ASP A O 1
ATOM 5893 N N . ASN A 1 755 ? -29.410 23.662 18.750 1.00 74.50 755 ASN A N 1
ATOM 5894 C CA . ASN A 1 755 ? -30.319 24.814 18.653 1.00 74.50 755 ASN A CA 1
ATOM 5895 C C . ASN A 1 755 ? -29.619 26.164 18.379 1.00 74.50 755 ASN A C 1
ATOM 5897 O O . ASN A 1 755 ? -30.275 27.205 18.365 1.00 74.50 755 ASN A O 1
ATOM 5901 N N . ASN A 1 756 ? -28.310 26.165 18.116 1.00 81.94 756 ASN A N 1
ATOM 5902 C CA . ASN A 1 756 ? -27.464 27.351 17.921 1.00 81.94 756 ASN A CA 1
ATOM 5903 C C . ASN A 1 756 ? -27.354 28.290 19.145 1.00 81.94 756 ASN A C 1
ATOM 5905 O O . ASN A 1 756 ? -26.951 29.445 19.004 1.00 81.94 756 ASN A O 1
ATOM 5909 N N . ASP A 1 757 ? -27.673 27.814 20.351 1.00 87.75 757 ASP A N 1
ATOM 5910 C CA . ASP A 1 757 ? -27.547 28.554 21.613 1.00 87.75 757 ASP A CA 1
ATOM 5911 C C . ASP A 1 757 ? -26.216 28.227 22.314 1.00 87.75 757 ASP A C 1
ATOM 5913 O O . ASP A 1 757 ? -26.135 27.572 23.358 1.00 87.75 757 ASP A O 1
ATOM 5917 N N . TYR A 1 758 ? -25.119 28.664 21.695 1.00 89.00 758 TYR A N 1
ATOM 5918 C CA . TYR A 1 758 ? -23.769 28.310 22.139 1.00 89.00 758 TYR A CA 1
ATOM 5919 C C . TYR A 1 758 ? -23.410 28.900 23.508 1.00 89.00 758 TYR A C 1
ATOM 5921 O O . TYR A 1 758 ? -22.709 28.258 24.283 1.00 89.00 758 TYR A O 1
ATOM 5929 N N . ASN A 1 759 ? -23.904 30.095 23.844 1.00 88.00 759 ASN A N 1
ATOM 5930 C CA . ASN A 1 759 ? -23.619 30.724 25.139 1.00 88.00 759 ASN A CA 1
ATOM 5931 C C . ASN A 1 759 ? -24.230 29.927 26.295 1.00 88.00 759 ASN A C 1
ATOM 5933 O O . ASN A 1 759 ? -23.577 29.710 27.315 1.00 88.00 759 ASN A O 1
ATOM 5937 N N . ASN A 1 760 ? -25.459 29.448 26.113 1.00 88.38 760 ASN A N 1
ATOM 5938 C CA . ASN A 1 760 ? -26.108 28.562 27.066 1.00 88.38 760 ASN A CA 1
ATOM 5939 C C . ASN A 1 760 ? -25.397 27.205 27.142 1.00 88.38 760 ASN A C 1
ATOM 5941 O O . ASN A 1 760 ? -25.147 26.707 28.235 1.00 88.38 760 ASN A O 1
ATOM 5945 N N . SER A 1 761 ? -24.967 26.646 26.003 1.00 84.88 761 SER A N 1
ATOM 5946 C CA . SER A 1 761 ? -24.150 25.425 25.979 1.00 84.88 761 SER A CA 1
ATOM 5947 C C . SER A 1 761 ? -22.879 25.554 26.826 1.00 84.88 761 SER A C 1
ATOM 5949 O O . SER A 1 761 ? -22.530 24.625 27.553 1.00 84.88 761 SER A O 1
ATOM 5951 N N . ILE A 1 762 ? -22.188 26.693 26.747 1.00 91.69 762 ILE A N 1
ATOM 5952 C CA . ILE A 1 762 ? -20.999 26.962 27.560 1.00 91.69 762 ILE A CA 1
ATOM 5953 C C . ILE A 1 762 ? -21.362 27.079 29.045 1.00 91.69 762 ILE A C 1
ATOM 5955 O O . ILE A 1 762 ? -20.716 26.447 29.878 1.00 91.69 762 ILE A O 1
ATOM 5959 N N . ALA A 1 763 ? -22.415 27.831 29.380 1.00 91.25 763 ALA A N 1
ATOM 5960 C CA . ALA A 1 763 ? -22.873 27.979 30.762 1.00 91.25 763 ALA A CA 1
ATOM 5961 C C . ALA A 1 763 ? -23.277 26.632 31.392 1.00 91.25 763 ALA A C 1
ATOM 5963 O O . ALA A 1 763 ? -23.018 26.386 32.571 1.00 91.25 763 ALA A O 1
ATOM 5964 N N . LEU A 1 764 ? -23.875 25.739 30.599 1.00 86.69 764 LEU A N 1
ATOM 5965 C CA . LEU A 1 764 ? -24.199 24.375 31.007 1.00 86.69 764 LEU A CA 1
ATOM 5966 C C . LEU A 1 764 ? -22.938 23.543 31.251 1.00 86.69 764 LEU A C 1
ATOM 5968 O O . LEU A 1 764 ? -22.866 22.878 32.281 1.00 86.69 764 LEU A O 1
ATOM 5972 N N . ALA A 1 765 ? -21.942 23.606 30.362 1.00 85.94 765 ALA A N 1
ATOM 5973 C CA . ALA A 1 765 ? -20.662 22.923 30.561 1.00 85.94 765 ALA A CA 1
ATOM 5974 C C . ALA A 1 765 ? -19.966 23.387 31.853 1.00 85.94 765 ALA A C 1
ATOM 5976 O O . ALA A 1 765 ? -19.516 22.556 32.639 1.00 85.94 765 ALA A O 1
ATOM 5977 N N . ASP A 1 766 ? -19.968 24.694 32.129 1.00 91.75 766 ASP A N 1
ATOM 5978 C CA . ASP A 1 766 ? -19.419 25.265 33.367 1.00 91.75 766 ASP A CA 1
ATOM 5979 C C . ASP A 1 766 ? -20.162 24.795 34.616 1.00 91.75 766 ASP A C 1
ATOM 5981 O O . ASP A 1 766 ? -19.547 24.459 35.631 1.00 91.75 766 ASP A O 1
ATOM 5985 N N . ALA A 1 767 ? -21.491 24.719 34.541 1.00 89.56 767 ALA A N 1
ATOM 5986 C CA . ALA A 1 767 ? -22.289 24.163 35.622 1.00 89.56 767 ALA A CA 1
ATOM 5987 C C . ALA A 1 767 ? -21.977 22.675 35.855 1.00 89.56 767 ALA A C 1
ATOM 5989 O O . ALA A 1 767 ? -21.899 22.258 37.006 1.00 89.56 767 ALA A O 1
ATOM 5990 N N . VAL A 1 768 ? -21.766 21.879 34.798 1.00 86.81 768 VAL A N 1
ATOM 5991 C CA . VAL A 1 768 ? -21.397 20.456 34.929 1.00 86.81 768 VAL A CA 1
ATOM 5992 C C . VAL A 1 768 ? -20.013 20.299 35.545 1.00 86.81 768 VAL A C 1
ATOM 5994 O O . VAL A 1 768 ? -19.876 19.495 36.458 1.00 86.81 768 VAL A O 1
ATOM 5997 N N . ILE A 1 769 ? -19.017 21.072 35.101 1.00 88.81 769 ILE A N 1
ATOM 5998 C CA . ILE A 1 769 ? -17.660 21.060 35.678 1.00 88.81 769 ILE A CA 1
ATOM 5999 C C . ILE A 1 769 ? -17.721 21.371 37.174 1.00 88.81 769 ILE A C 1
ATOM 6001 O O . ILE A 1 769 ? -17.139 20.657 37.985 1.00 88.81 769 ILE A O 1
ATOM 6005 N N . LYS A 1 770 ? -18.484 22.400 37.556 1.00 88.88 770 LYS A N 1
ATOM 6006 C CA . LYS A 1 770 ? -18.673 22.768 38.962 1.00 88.88 770 LYS A CA 1
ATOM 6007 C C . LYS A 1 770 ? -19.353 21.660 39.772 1.00 88.88 770 LYS A C 1
ATOM 6009 O O . LYS A 1 770 ? -18.967 21.415 40.912 1.00 88.88 770 LYS A O 1
ATOM 6014 N N . ASP A 1 771 ? -20.368 21.019 39.200 1.00 83.81 771 ASP A N 1
ATOM 6015 C CA . ASP A 1 771 ? -21.147 19.981 39.878 1.00 83.81 771 ASP A CA 1
ATOM 6016 C C . ASP A 1 771 ? -20.448 18.601 39.859 1.00 83.81 771 ASP A C 1
ATOM 6018 O O . ASP A 1 771 ? -20.867 17.703 40.590 1.00 83.81 771 ASP A O 1
ATOM 6022 N N . ALA A 1 772 ? -19.402 18.405 39.044 1.00 79.88 772 ALA A N 1
ATOM 6023 C CA . ALA A 1 772 ? -18.680 17.136 38.904 1.00 79.88 772 ALA A CA 1
ATOM 6024 C C . ALA A 1 772 ? -17.904 16.733 40.173 1.00 79.88 772 ALA A C 1
ATOM 6026 O O . ALA A 1 772 ? -17.695 15.541 40.406 1.00 79.88 772 ALA A O 1
ATOM 6027 N N . GLY A 1 773 ? -17.523 17.699 41.017 1.00 81.12 773 GLY A N 1
ATOM 6028 C CA . GLY A 1 773 ? -16.757 17.445 42.240 1.00 81.12 773 GLY A CA 1
ATOM 6029 C C . GLY A 1 773 ? -15.411 16.781 41.937 1.00 81.12 773 GLY A C 1
ATOM 6030 O O . GLY A 1 773 ? -14.636 17.302 41.142 1.00 81.12 773 GLY A O 1
ATOM 6031 N N . ASP A 1 774 ? -15.157 15.619 42.546 1.00 76.38 774 ASP A N 1
ATOM 6032 C CA . ASP A 1 774 ? -13.918 14.843 42.363 1.00 76.38 774 ASP A CA 1
ATOM 6033 C C . ASP A 1 774 ? -13.946 13.916 41.124 1.00 76.38 774 ASP A C 1
ATOM 6035 O O . ASP A 1 774 ? -13.054 13.085 40.943 1.00 76.38 774 ASP A O 1
ATOM 6039 N N . ASP A 1 775 ? -14.979 13.998 40.275 1.00 73.50 775 ASP A N 1
ATOM 6040 C CA . ASP A 1 775 ? -15.058 13.209 39.041 1.00 73.50 775 ASP A CA 1
ATOM 6041 C C . ASP A 1 775 ? -14.142 13.809 37.958 1.00 73.50 775 ASP A C 1
ATOM 6043 O O . ASP A 1 775 ? -14.543 14.654 37.147 1.00 73.50 775 ASP A O 1
ATOM 6047 N N . GLU A 1 776 ? -12.877 13.383 37.995 1.00 75.19 776 GLU A N 1
ATOM 6048 C CA . GLU A 1 776 ? -11.817 13.809 37.074 1.00 75.19 776 GLU A CA 1
ATOM 6049 C C . GLU A 1 776 ? -12.192 13.548 35.608 1.00 75.19 776 GLU A C 1
ATOM 6051 O O . GLU A 1 776 ? -12.038 14.440 34.772 1.00 75.19 776 GLU A O 1
ATOM 6056 N N . ASP A 1 777 ? -12.751 12.371 35.306 1.00 65.69 777 ASP A N 1
ATOM 6057 C CA . ASP A 1 777 ? -13.125 11.973 33.946 1.00 65.69 777 ASP A CA 1
ATOM 6058 C C . ASP A 1 777 ? -14.199 12.907 33.372 1.00 65.69 777 ASP A C 1
ATOM 6060 O O . ASP A 1 777 ? -14.064 13.418 32.257 1.00 65.69 777 ASP A O 1
ATOM 6064 N N . LEU A 1 778 ? -15.259 13.182 34.142 1.00 71.31 778 LEU A N 1
ATOM 6065 C CA . LEU A 1 778 ? -16.329 14.077 33.705 1.00 71.31 778 LEU A CA 1
ATOM 6066 C C . LEU A 1 778 ? -15.831 15.516 33.542 1.00 71.31 778 LEU A C 1
ATOM 6068 O O . LEU A 1 778 ? -16.209 16.193 32.586 1.00 71.31 778 LEU A O 1
ATOM 6072 N N . THR A 1 779 ? -14.965 15.978 34.442 1.00 82.56 779 THR A N 1
ATOM 6073 C CA . THR A 1 779 ? -14.361 17.314 34.355 1.00 82.56 779 THR A CA 1
ATOM 6074 C C . THR A 1 779 ? -13.532 17.453 33.079 1.00 82.56 779 THR A C 1
ATOM 6076 O O . THR A 1 779 ? -13.690 18.418 32.327 1.00 82.56 779 THR A O 1
ATOM 6079 N N . CYS A 1 780 ? -12.714 16.444 32.777 1.00 67.00 780 CYS A N 1
ATOM 6080 C CA . CYS A 1 780 ? -11.911 16.399 31.565 1.00 67.00 780 CYS A CA 1
ATOM 6081 C C . CYS A 1 780 ? -12.762 16.342 30.289 1.00 67.00 780 CYS A C 1
ATOM 6083 O O . CYS A 1 780 ? -12.449 17.030 29.315 1.00 67.00 780 CYS A O 1
ATOM 6085 N N . GLU A 1 781 ? -13.839 15.545 30.283 1.00 69.56 781 GLU A N 1
ATOM 6086 C CA . GLU A 1 781 ? -14.800 15.480 29.172 1.00 69.56 781 GLU A CA 1
ATOM 6087 C C . GLU A 1 781 ? -15.407 16.859 28.888 1.00 69.56 781 GLU A C 1
ATOM 6089 O O . GLU A 1 781 ? -15.457 17.284 27.733 1.00 69.56 781 GLU A O 1
ATOM 6094 N N . MET A 1 782 ? -15.821 17.590 29.927 1.00 83.19 782 MET A N 1
ATOM 6095 C CA . MET A 1 782 ? -16.454 18.903 29.769 1.00 83.19 782 MET A CA 1
ATOM 6096 C C . MET A 1 782 ? -15.486 19.986 29.316 1.00 83.19 782 MET A C 1
ATOM 6098 O O . MET A 1 782 ? -15.848 20.777 28.447 1.00 83.19 782 MET A O 1
ATOM 6102 N N . LEU A 1 783 ? -14.257 20.010 29.836 1.00 78.88 783 LEU A N 1
ATOM 6103 C CA . LEU A 1 783 ? -13.224 20.924 29.341 1.00 78.88 783 LEU A CA 1
ATOM 6104 C C . LEU A 1 783 ? -12.946 20.674 27.854 1.00 78.88 783 LEU A C 1
ATOM 6106 O O . LEU A 1 783 ? -12.928 21.611 27.057 1.00 78.88 783 LEU A O 1
ATOM 6110 N N . TYR A 1 784 ? -12.815 19.409 27.450 1.00 69.62 784 TYR A N 1
ATOM 6111 C CA . TYR A 1 784 ? -12.581 19.066 26.050 1.00 69.62 784 TYR A CA 1
ATOM 6112 C C . TYR A 1 784 ? -13.756 19.471 25.142 1.00 69.62 784 TYR A C 1
ATOM 6114 O O . TYR A 1 784 ? -13.551 20.163 24.143 1.00 69.62 784 TYR A O 1
ATOM 6122 N N . GLU A 1 785 ? -14.994 19.114 25.501 1.00 75.81 785 GLU A N 1
ATOM 6123 C CA . GLU A 1 785 ? -16.195 19.490 24.738 1.00 75.81 785 GLU A CA 1
ATOM 6124 C C . GLU A 1 785 ? -16.367 21.018 24.655 1.00 75.81 785 GLU A C 1
ATOM 6126 O O . GLU A 1 785 ? -16.640 21.557 23.580 1.00 75.81 785 GLU A O 1
ATOM 6131 N N . LYS A 1 786 ? -16.124 21.740 25.754 1.00 86.25 786 LYS A N 1
ATOM 6132 C CA . LYS A 1 786 ? -16.164 23.209 25.807 1.00 86.25 786 LYS A CA 1
ATOM 6133 C C . LYS A 1 786 ? -15.127 23.843 24.871 1.00 86.25 786 LYS A C 1
ATOM 6135 O O . LYS A 1 786 ? -15.452 24.795 24.157 1.00 86.25 786 LYS A O 1
ATOM 6140 N N . GLY A 1 787 ? -13.911 23.297 24.813 1.00 74.19 787 GLY A N 1
ATOM 6141 C CA . GLY A 1 787 ? -12.872 23.724 23.869 1.00 74.19 787 GLY A CA 1
ATOM 6142 C C . GLY A 1 787 ? -13.293 23.536 22.406 1.00 74.19 787 GLY A C 1
ATOM 6143 O O . GLY A 1 787 ? -13.141 24.450 21.591 1.00 74.19 787 GLY A O 1
ATOM 6144 N N . LEU A 1 788 ? -13.914 22.397 22.076 1.00 62.34 788 LEU A N 1
ATOM 6145 C CA . LEU A 1 788 ? -14.448 22.132 20.733 1.00 62.34 788 LEU A CA 1
ATOM 6146 C C . LEU A 1 788 ? -15.570 23.107 20.352 1.00 62.34 788 LEU A C 1
ATOM 6148 O O . LEU A 1 788 ? -15.597 23.598 19.221 1.00 62.34 788 LEU A O 1
ATOM 6152 N N . ILE A 1 789 ? -16.473 23.427 21.285 1.00 74.06 789 ILE A N 1
ATOM 6153 C CA . ILE A 1 789 ? -17.559 24.392 21.054 1.00 74.06 789 ILE A CA 1
ATOM 6154 C C . ILE A 1 789 ? -16.987 25.776 20.731 1.00 74.06 789 ILE A C 1
ATOM 6156 O O . ILE A 1 789 ? -17.396 26.404 19.747 1.00 74.06 789 ILE A O 1
ATOM 6160 N N . TYR A 1 790 ? -15.990 26.229 21.497 1.00 86.50 790 TYR A N 1
ATOM 6161 C CA . TYR A 1 790 ? -15.314 27.493 21.214 1.00 86.50 790 TYR A CA 1
ATOM 6162 C C . TYR A 1 790 ? -14.621 27.500 19.853 1.00 86.50 790 TYR A C 1
ATOM 6164 O O . TYR A 1 790 ? -14.758 28.474 19.112 1.00 86.50 790 TYR A O 1
ATOM 6172 N N . LYS A 1 791 ? -13.929 26.415 19.497 1.00 73.69 791 LYS A N 1
ATOM 6173 C CA . LYS A 1 791 ? -13.176 26.307 18.243 1.00 73.69 791 LYS A CA 1
ATOM 6174 C C . LYS A 1 791 ? -14.081 26.275 17.013 1.00 73.69 791 LYS A C 1
ATOM 6176 O O . LYS A 1 791 ? -13.876 27.044 16.077 1.00 73.69 791 LYS A O 1
ATOM 6181 N N . TYR A 1 792 ? -15.078 25.394 17.001 1.00 66.25 792 TYR A N 1
ATOM 6182 C CA . TYR A 1 792 ? -15.827 25.078 15.782 1.00 66.25 792 TYR A CA 1
ATOM 6183 C C . TYR A 1 792 ? -17.117 25.879 15.620 1.00 66.25 792 TYR A C 1
ATOM 6185 O O . TYR A 1 792 ? -17.460 26.253 14.496 1.00 66.25 792 TYR A O 1
ATOM 6193 N N . TYR A 1 793 ? -17.812 26.172 16.719 1.00 77.06 793 TYR A N 1
ATOM 6194 C CA . TYR A 1 793 ? -19.147 26.772 16.668 1.00 77.06 793 TYR A CA 1
ATOM 6195 C C . TYR A 1 793 ? -19.100 28.271 16.946 1.00 77.06 793 TYR A C 1
ATOM 6197 O O . TYR A 1 793 ? -19.561 29.067 16.129 1.00 77.06 793 TYR A O 1
ATOM 6205 N N . ILE A 1 794 ? -18.460 28.670 18.047 1.00 86.94 794 ILE A N 1
ATOM 6206 C CA . ILE A 1 794 ? -18.272 30.090 18.390 1.00 86.94 794 ILE A CA 1
ATOM 6207 C C . ILE A 1 794 ? -17.151 30.714 17.541 1.00 86.94 794 ILE A C 1
ATOM 6209 O O . ILE A 1 794 ? -17.146 31.922 17.313 1.00 86.94 794 ILE A O 1
ATOM 6213 N N . LYS A 1 795 ? -16.223 29.889 17.032 1.00 84.38 795 LYS A N 1
ATOM 6214 C CA . LYS A 1 795 ? -15.045 30.296 16.244 1.00 84.38 795 LYS A CA 1
ATOM 6215 C C . LYS A 1 795 ? -14.127 31.270 16.991 1.00 84.38 795 LYS A C 1
ATOM 6217 O O . LYS A 1 795 ? -13.520 32.155 16.391 1.00 84.38 795 LYS A O 1
ATOM 6222 N N . ASN A 1 796 ? -14.008 31.093 18.307 1.00 87.75 796 ASN A N 1
ATOM 6223 C CA . ASN A 1 796 ? -13.085 31.829 19.163 1.00 87.75 796 ASN A CA 1
ATOM 6224 C C . ASN A 1 796 ? -11.881 30.944 19.513 1.00 87.75 796 ASN A C 1
ATOM 6226 O O . ASN A 1 796 ? -11.872 30.239 20.523 1.00 87.75 796 ASN A O 1
ATOM 6230 N N . GLN A 1 797 ? -10.868 31.004 18.651 1.00 82.81 797 GLN A N 1
ATOM 6231 C CA . GLN A 1 797 ? -9.652 30.199 18.752 1.00 82.81 797 GLN A CA 1
ATOM 6232 C C . GLN A 1 797 ? -8.905 30.426 20.074 1.00 82.81 797 GLN A C 1
ATOM 6234 O O . GLN A 1 797 ? -8.539 29.465 20.739 1.00 82.81 797 GLN A O 1
ATOM 6239 N N . SER A 1 798 ? -8.744 31.686 20.492 1.00 91.19 798 SER A N 1
ATOM 6240 C CA . SER A 1 798 ? -8.020 32.026 21.724 1.00 91.19 798 SER A CA 1
ATOM 6241 C C . SER A 1 798 ? -8.682 31.414 22.959 1.00 91.19 798 SER A C 1
ATOM 6243 O O . SER A 1 798 ? -7.998 30.874 23.824 1.00 91.19 798 SER A O 1
ATOM 6245 N N . LYS A 1 799 ? -10.018 31.436 23.019 1.00 91.06 799 LYS A N 1
ATOM 6246 C CA . LYS A 1 799 ? -10.748 30.826 24.132 1.00 91.06 799 LYS A CA 1
ATOM 6247 C C . LYS A 1 799 ? -10.710 29.299 24.081 1.00 91.06 799 LYS A C 1
ATOM 6249 O O . LYS A 1 799 ? -10.651 28.664 25.126 1.00 91.06 799 LYS A O 1
ATOM 6254 N N . ALA A 1 800 ? -10.712 28.704 22.889 1.00 81.44 800 ALA A N 1
ATOM 6255 C CA . ALA A 1 800 ? -10.542 27.261 22.741 1.00 81.44 800 ALA A CA 1
ATOM 6256 C C . ALA A 1 800 ? -9.165 26.796 23.241 1.00 81.44 800 ALA A C 1
ATOM 6258 O O . ALA A 1 800 ? -9.086 25.830 23.993 1.00 81.44 800 ALA A O 1
ATOM 6259 N N . GLU A 1 801 ? -8.097 27.504 22.869 1.00 86.94 801 GLU A N 1
ATOM 6260 C CA . GLU A 1 801 ? -6.728 27.224 23.318 1.00 86.94 801 GLU A CA 1
ATOM 6261 C C . GLU A 1 801 ? -6.570 27.378 24.831 1.00 86.94 801 GLU A C 1
ATOM 6263 O O . GLU A 1 801 ? -5.935 26.534 25.454 1.00 86.94 801 GLU A O 1
ATOM 6268 N N . GLU A 1 802 ? -7.189 28.394 25.437 1.00 92.81 802 GLU A N 1
ATOM 6269 C CA . GLU A 1 802 ? -7.211 28.566 26.896 1.00 92.81 802 GLU A CA 1
ATOM 6270 C C . GLU A 1 802 ? -7.803 27.334 27.597 1.00 92.81 802 GLU A C 1
ATOM 6272 O O . GLU A 1 802 ? -7.189 26.780 28.507 1.00 92.81 802 GLU A O 1
ATOM 6277 N N . ILE A 1 803 ? -8.964 26.864 27.131 1.00 90.12 803 ILE A N 1
ATOM 6278 C CA . ILE A 1 803 ? -9.667 25.717 27.722 1.00 90.12 803 ILE A CA 1
ATOM 6279 C C . ILE A 1 803 ? -8.916 24.400 27.476 1.00 90.12 803 ILE A C 1
ATOM 6281 O O . ILE A 1 803 ? -8.795 23.567 28.374 1.00 90.12 803 ILE A O 1
ATOM 6285 N N . PHE A 1 804 ? -8.374 24.198 26.274 1.00 82.75 804 PHE A N 1
ATOM 6286 C CA . PHE A 1 804 ? -7.530 23.036 25.993 1.00 82.75 804 PHE A CA 1
ATOM 6287 C C . PHE A 1 804 ? -6.241 23.057 26.821 1.00 82.75 804 PHE A C 1
ATOM 6289 O O . PHE A 1 804 ? -5.819 22.012 27.312 1.00 82.75 804 PHE A O 1
ATOM 6296 N N . GLY A 1 805 ? -5.649 24.234 27.029 1.00 87.06 805 GLY A N 1
ATOM 6297 C CA . GLY A 1 805 ? -4.492 24.436 27.895 1.00 87.06 805 GLY A CA 1
ATOM 6298 C C . GLY A 1 805 ? -4.775 24.067 29.349 1.00 87.06 805 GLY A C 1
ATOM 6299 O O . GLY A 1 805 ? -3.965 23.368 29.951 1.00 87.06 805 GLY A O 1
ATOM 6300 N N . GLU A 1 806 ? -5.938 24.455 29.881 1.00 92.94 806 GLU A N 1
ATOM 6301 C CA . GLU A 1 806 ? -6.393 24.073 31.226 1.00 92.94 806 GLU A CA 1
ATOM 6302 C C . GLU A 1 806 ? -6.473 22.548 31.388 1.00 92.94 806 GLU A C 1
ATOM 6304 O O . GLU A 1 806 ? -5.975 21.993 32.371 1.00 92.94 806 GLU A O 1
ATOM 6309 N N . LEU A 1 807 ? -7.035 21.851 30.394 1.00 83.44 807 LEU A N 1
ATOM 6310 C CA . LEU A 1 807 ? -7.098 20.390 30.395 1.00 83.44 807 LEU A CA 1
ATOM 6311 C C . LEU A 1 807 ? -5.699 19.756 30.385 1.00 83.44 807 LEU A C 1
ATOM 6313 O O . LEU A 1 807 ? -5.435 18.817 31.135 1.00 83.44 807 LEU A O 1
ATOM 6317 N N . ILE A 1 808 ? -4.797 20.282 29.553 1.00 82.56 808 ILE A N 1
ATOM 6318 C CA . ILE A 1 808 ? -3.419 19.792 29.424 1.00 82.56 808 ILE A CA 1
ATOM 6319 C C . ILE A 1 808 ? -2.625 19.999 30.715 1.00 82.56 808 ILE A C 1
ATOM 6321 O O . ILE A 1 808 ? -1.883 19.104 31.121 1.00 82.56 808 ILE A O 1
ATOM 6325 N N . SER A 1 809 ? -2.759 21.164 31.354 1.00 85.06 809 SER A N 1
ATOM 6326 C CA . SER A 1 809 ? -1.973 21.513 32.538 1.00 85.06 809 SER A CA 1
ATOM 6327 C C . SER A 1 809 ? -2.451 20.797 33.792 1.00 85.06 809 SER A C 1
ATOM 6329 O O . SER A 1 809 ? -1.627 20.348 34.588 1.00 85.06 809 SER A O 1
ATOM 6331 N N . ASN A 1 810 ? -3.768 20.699 33.974 1.00 88.31 810 ASN A N 1
ATOM 6332 C CA . ASN A 1 810 ? -4.354 20.236 35.230 1.00 88.31 810 ASN A CA 1
ATOM 6333 C C . ASN A 1 810 ? -4.546 18.718 35.248 1.00 88.31 810 ASN A C 1
ATOM 6335 O O . ASN A 1 810 ? -4.461 18.112 36.314 1.00 88.31 810 ASN A O 1
ATOM 6339 N N . TYR A 1 811 ? -4.719 18.099 34.076 1.00 80.88 811 TYR A N 1
ATOM 6340 C CA . TYR A 1 811 ? -4.959 16.662 33.938 1.00 80.88 811 TYR A CA 1
ATOM 6341 C C . TYR A 1 811 ? -3.978 16.004 32.957 1.00 80.88 811 TYR A C 1
ATOM 6343 O O . TYR A 1 811 ? -4.385 15.301 32.029 1.00 80.88 811 TYR A O 1
ATOM 6351 N N . PRO A 1 812 ? -2.654 16.166 33.154 1.00 66.56 812 PRO A N 1
ATOM 6352 C CA . PRO A 1 812 ? -1.639 15.717 32.202 1.00 66.56 812 PRO A CA 1
ATOM 6353 C C . PRO A 1 812 ? -1.537 14.189 32.089 1.00 66.56 812 PRO A C 1
ATOM 6355 O O . PRO A 1 812 ? -0.787 13.688 31.264 1.00 66.56 812 PRO A O 1
ATOM 6358 N N . LYS A 1 813 ? -2.246 13.426 32.928 1.00 57.06 813 LYS A N 1
ATOM 6359 C CA . LYS A 1 813 ? -2.325 11.958 32.843 1.00 57.06 813 LYS A CA 1
ATOM 6360 C C . LYS A 1 813 ? -3.616 11.472 32.185 1.00 57.06 813 LYS A C 1
ATOM 6362 O O . LYS A 1 813 ? -3.724 10.290 31.866 1.00 57.06 813 LYS A O 1
ATOM 6367 N N . HIS A 1 814 ? -4.581 12.364 31.977 1.00 57.88 814 HIS A N 1
ATOM 6368 C CA . HIS A 1 814 ? -5.870 12.032 31.401 1.00 57.88 814 HIS A CA 1
ATOM 6369 C C . HIS A 1 814 ? -5.790 12.043 29.868 1.00 57.88 814 HIS A C 1
ATOM 6371 O O . HIS A 1 814 ? -5.217 12.948 29.263 1.00 57.88 814 HIS A O 1
ATOM 6377 N N . LEU A 1 815 ? -6.392 11.050 29.207 1.00 50.09 815 LEU A N 1
ATOM 6378 C CA . LEU A 1 815 ? -6.263 10.858 27.754 1.00 50.09 815 LEU A CA 1
ATOM 6379 C C . LEU A 1 815 ? -6.683 12.096 26.942 1.00 50.09 815 LEU A C 1
ATOM 6381 O O . LEU A 1 815 ? -6.056 12.428 25.935 1.00 50.09 815 LEU A O 1
ATOM 6385 N N . LEU A 1 816 ? -7.733 12.793 27.383 1.00 51.88 816 LEU A N 1
ATOM 6386 C CA . LEU A 1 816 ? -8.251 13.972 26.685 1.00 51.88 816 LEU A CA 1
ATOM 6387 C C . LEU A 1 816 ? -7.267 15.153 26.663 1.00 51.88 816 LEU A C 1
ATOM 6389 O O . LEU A 1 816 ? -7.352 15.967 25.748 1.00 51.88 816 LEU A O 1
ATOM 6393 N N . ALA A 1 817 ? -6.286 15.213 27.571 1.00 58.38 817 ALA A N 1
ATOM 6394 C CA . ALA A 1 817 ? -5.212 16.207 27.513 1.00 58.38 817 ALA A CA 1
ATOM 6395 C C . ALA A 1 817 ? -4.367 16.054 26.239 1.00 58.38 817 ALA A C 1
ATOM 6397 O O . ALA A 1 817 ? -4.007 17.039 25.595 1.00 58.38 817 ALA A O 1
ATOM 6398 N N . LYS A 1 818 ? -4.130 14.817 25.791 1.00 54.75 818 LYS A N 1
ATOM 6399 C CA . LYS A 1 818 ? -3.430 14.560 24.529 1.00 54.75 818 LYS A CA 1
ATOM 6400 C C . LYS A 1 818 ? -4.253 14.981 23.309 1.00 54.75 818 LYS A C 1
ATOM 6402 O O . LYS A 1 818 ? -3.701 15.529 22.358 1.00 54.75 818 LYS A O 1
ATOM 6407 N N . TYR A 1 819 ? -5.570 14.766 23.323 1.00 48.19 819 TYR A N 1
ATOM 6408 C CA . TYR A 1 819 ? -6.427 15.254 22.235 1.00 48.19 819 TYR A CA 1
ATOM 6409 C C . TYR A 1 819 ? -6.539 16.769 22.224 1.00 48.19 819 TYR A C 1
ATOM 6411 O O . TYR A 1 819 ? -6.466 17.366 21.157 1.00 48.19 819 TYR A O 1
ATOM 6419 N N . ALA A 1 820 ? -6.652 17.399 23.391 1.00 54.19 820 ALA A N 1
ATOM 6420 C CA . ALA A 1 820 ? -6.611 18.849 23.516 1.00 54.19 820 ALA A CA 1
ATOM 6421 C C . ALA A 1 820 ? -5.304 19.428 22.968 1.00 54.19 820 ALA A C 1
ATOM 6423 O O . ALA A 1 820 ? -5.342 20.429 22.258 1.00 54.19 820 ALA A O 1
ATOM 6424 N N . SER A 1 821 ? -4.166 18.774 23.218 1.00 60.88 821 SER A N 1
ATOM 6425 C CA . SER A 1 821 ? -2.866 19.152 22.648 1.00 60.88 821 SER A CA 1
ATOM 6426 C C . SER A 1 821 ? -2.888 19.124 21.116 1.00 60.88 821 SER A C 1
ATOM 6428 O O . SER A 1 821 ? -2.528 20.114 20.485 1.00 60.88 821 SER A O 1
ATOM 6430 N N . ASN A 1 822 ? -3.418 18.060 20.505 1.00 55.25 822 ASN A N 1
ATOM 6431 C CA . ASN A 1 822 ? -3.554 17.973 19.045 1.00 55.25 822 ASN A CA 1
ATOM 6432 C C . ASN A 1 822 ? -4.523 19.019 18.469 1.00 55.25 822 ASN A C 1
ATOM 6434 O O . ASN A 1 822 ? -4.274 19.577 17.403 1.00 55.25 822 ASN A O 1
ATOM 6438 N N . GLU A 1 823 ? -5.628 19.288 19.165 1.00 54.66 823 GLU A N 1
ATOM 6439 C CA . GLU A 1 823 ? -6.642 20.246 18.723 1.00 54.66 823 GLU A CA 1
ATOM 6440 C C . GLU A 1 823 ? -6.196 21.710 18.869 1.00 54.66 823 GLU A C 1
ATOM 6442 O O . GLU A 1 823 ? -6.666 22.564 18.114 1.00 54.66 823 GLU A O 1
ATOM 6447 N N . SER A 1 824 ? -5.300 22.010 19.812 1.00 66.12 824 SER A N 1
ATOM 6448 C CA . SER A 1 824 ? -4.823 23.370 20.113 1.00 66.12 824 SER A CA 1
ATOM 6449 C C . SER A 1 824 ? -3.418 23.677 19.589 1.00 66.12 824 SER A C 1
ATOM 6451 O O . SER A 1 824 ? -3.066 24.843 19.453 1.00 66.12 824 SER A O 1
ATOM 6453 N N . GLY A 1 825 ? -2.602 22.659 19.305 1.00 58.28 825 GLY A N 1
ATOM 6454 C CA . GLY A 1 825 ? -1.175 22.818 19.011 1.00 58.28 825 GLY A CA 1
ATOM 6455 C C . GLY A 1 825 ? -0.300 23.089 20.245 1.00 58.28 825 GLY A C 1
ATOM 6456 O O . GLY A 1 825 ? 0.889 23.361 20.088 1.00 58.28 825 GLY A O 1
ATOM 6457 N N . ILE A 1 826 ? -0.855 23.019 21.463 1.00 72.69 826 ILE A N 1
ATOM 6458 C CA . ILE A 1 826 ? -0.125 23.209 22.729 1.00 72.69 826 ILE A CA 1
ATOM 6459 C C . ILE A 1 826 ? 0.680 21.944 23.059 1.00 72.69 826 ILE A C 1
ATOM 6461 O O . ILE A 1 826 ? 0.153 20.837 22.996 1.00 72.69 826 ILE A O 1
ATOM 6465 N N . GLU A 1 827 ? 1.951 22.087 23.438 1.00 55.47 827 GLU A N 1
ATOM 6466 C CA . GLU A 1 827 ? 2.864 20.966 23.709 1.00 55.47 827 GLU A CA 1
ATOM 6467 C C . GLU A 1 827 ? 2.509 20.207 25.011 1.00 55.47 827 GLU A C 1
ATOM 6469 O O . GLU A 1 827 ? 2.408 20.799 26.086 1.00 55.47 827 GLU A O 1
ATOM 6474 N N . PHE A 1 828 ? 2.350 18.881 24.926 1.00 48.75 828 PHE A N 1
ATOM 6475 C CA . PHE A 1 828 ? 2.045 17.991 26.055 1.00 48.75 828 PHE A CA 1
ATOM 6476 C C . PHE A 1 828 ? 3.325 17.370 26.647 1.00 48.75 828 PHE A C 1
ATOM 6478 O O . PHE A 1 828 ? 4.126 16.790 25.914 1.00 48.75 828 PHE A O 1
ATOM 6485 N N . LYS A 1 829 ? 3.517 17.448 27.974 1.00 48.31 829 LYS A N 1
ATOM 6486 C CA . LYS A 1 829 ? 4.682 16.880 28.687 1.00 48.31 829 LYS A CA 1
ATOM 6487 C C . LYS A 1 829 ? 4.249 15.757 29.637 1.00 48.31 829 LYS A C 1
ATOM 6489 O O . LYS A 1 829 ? 3.678 16.021 30.690 1.00 48.31 829 LYS A O 1
ATOM 6494 N N . GLU A 1 830 ? 4.535 14.510 29.273 1.00 42.47 830 GLU A N 1
ATOM 6495 C CA . GLU A 1 830 ? 4.151 13.311 30.035 1.00 42.47 830 GLU A CA 1
ATOM 6496 C C . GLU A 1 830 ? 5.023 13.129 31.304 1.00 42.47 830 GLU A C 1
ATOM 6498 O O . GLU A 1 830 ? 6.250 13.213 31.233 1.00 42.47 830 GLU A O 1
ATOM 6503 N N . GLN A 1 831 ? 4.418 12.866 32.476 1.00 34.38 831 GLN A N 1
ATOM 6504 C CA . GLN A 1 831 ? 5.141 12.569 33.730 1.00 34.38 831 GLN A CA 1
ATOM 6505 C C . GLN A 1 831 ? 4.865 11.145 34.262 1.00 34.38 831 GLN A C 1
ATOM 6507 O O . GLN A 1 831 ? 3.822 10.895 34.865 1.00 34.38 831 GLN A O 1
ATOM 6512 N N . GLY A 1 832 ? 5.878 10.271 34.147 1.00 33.09 832 GLY A N 1
ATOM 6513 C CA . GLY A 1 832 ? 6.250 9.221 35.118 1.00 33.09 832 GLY A CA 1
ATOM 6514 C C . GLY A 1 832 ? 5.387 7.947 35.228 1.00 33.09 832 GLY A C 1
ATOM 6515 O O . GLY A 1 832 ? 4.267 7.974 35.727 1.00 33.09 832 GLY A O 1
ATOM 6516 N N . SER A 1 833 ? 5.992 6.808 34.873 1.00 26.41 833 SER A N 1
ATOM 6517 C CA . SER A 1 833 ? 5.485 5.421 34.883 1.00 26.41 833 SER A CA 1
ATOM 6518 C C . SER A 1 833 ? 4.946 4.908 36.238 1.00 26.41 833 SER A C 1
ATOM 6520 O O . SER A 1 833 ? 5.544 5.164 37.283 1.00 26.41 833 SER A O 1
ATOM 6522 N N . ILE A 1 834 ? 3.891 4.074 36.228 1.00 28.80 834 ILE A N 1
ATOM 6523 C CA . ILE A 1 834 ? 3.411 3.313 37.406 1.00 28.80 834 ILE A CA 1
ATOM 6524 C C . ILE A 1 834 ? 3.939 1.863 37.371 1.00 28.80 834 ILE A C 1
ATOM 6526 O O . ILE A 1 834 ? 3.924 1.201 36.337 1.00 28.80 834 ILE A O 1
ATOM 6530 N N . LYS A 1 835 ? 4.423 1.398 38.533 1.00 29.86 835 LYS A N 1
ATOM 6531 C CA . LYS A 1 835 ? 5.033 0.085 38.822 1.00 29.86 835 LYS A CA 1
ATOM 6532 C C . LYS A 1 835 ? 4.067 -1.111 38.689 1.00 29.86 835 LYS A C 1
ATOM 6534 O O . LYS A 1 835 ? 2.911 -1.050 39.087 1.00 29.86 835 LYS A O 1
ATOM 6539 N N . THR A 1 836 ? 4.643 -2.218 38.225 1.00 29.44 836 THR A N 1
ATOM 6540 C CA . THR A 1 836 ? 4.140 -3.588 38.011 1.00 29.44 836 THR A CA 1
ATOM 6541 C C . THR A 1 836 ? 3.487 -4.262 39.237 1.00 29.44 836 THR A C 1
ATOM 6543 O O . THR A 1 836 ? 4.006 -4.143 40.346 1.00 29.44 836 THR A O 1
ATOM 6546 N N . MET A 1 837 ? 2.450 -5.092 39.025 1.00 24.67 837 MET A N 1
ATOM 6547 C CA . MET A 1 837 ? 2.027 -6.168 39.948 1.00 24.67 837 MET A CA 1
ATOM 6548 C C . MET A 1 837 ? 2.071 -7.546 39.247 1.00 24.67 837 MET A C 1
ATOM 6550 O O . MET A 1 837 ? 1.822 -7.637 38.048 1.00 24.67 837 MET A O 1
ATOM 6554 N N . LYS A 1 838 ? 2.485 -8.586 39.992 1.00 29.14 838 LYS A N 1
ATOM 6555 C CA . LYS A 1 838 ? 2.871 -9.941 39.534 1.00 29.14 838 LYS A CA 1
ATOM 6556 C C . LYS A 1 838 ? 1.686 -10.833 39.123 1.00 29.14 838 LYS A C 1
ATOM 6558 O O . LYS A 1 838 ? 0.615 -10.746 39.710 1.00 29.14 838 LYS A O 1
ATOM 6563 N N . SER A 1 839 ? 1.944 -11.734 38.170 1.00 28.89 839 SER A N 1
ATOM 6564 C CA . SER A 1 839 ? 1.043 -12.780 37.670 1.00 28.89 839 SER A CA 1
ATOM 6565 C C . SER A 1 839 ? 1.181 -14.096 38.443 1.00 28.89 839 SER A C 1
ATOM 6567 O O . SER A 1 839 ? 2.273 -14.662 38.464 1.00 28.89 839 SER A O 1
ATOM 6569 N N 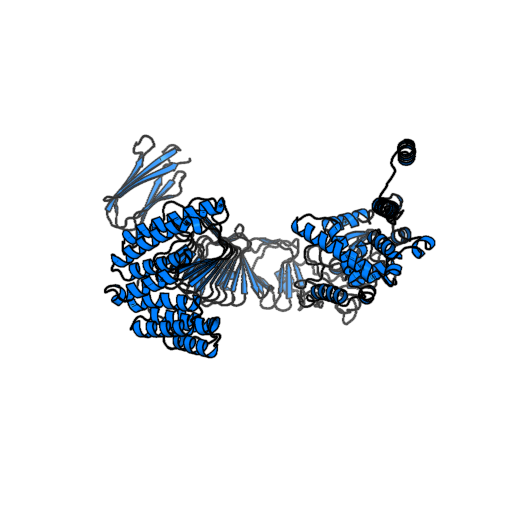. GLU A 1 840 ? 0.080 -14.636 38.957 1.00 32.97 840 GLU A N 1
ATOM 6570 C CA . GLU A 1 840 ? -0.052 -16.056 39.303 1.00 32.97 840 GLU A CA 1
ATOM 6571 C C . GLU A 1 840 ? -1.494 -16.532 39.008 1.00 32.97 840 GLU A C 1
ATOM 6573 O O . GLU A 1 840 ? -2.458 -15.867 39.373 1.00 32.97 840 GLU A O 1
ATOM 6578 N N . GLU A 1 841 ? -1.566 -17.680 38.317 1.00 38.78 841 GLU A N 1
ATOM 6579 C CA . GLU A 1 841 ? -2.675 -18.637 38.096 1.00 38.78 841 GLU A CA 1
ATOM 6580 C C . GLU A 1 841 ? -3.873 -18.352 37.157 1.00 38.78 841 GLU A C 1
ATOM 6582 O O . GLU A 1 841 ? -4.672 -17.447 37.366 1.00 38.78 841 GLU A O 1
ATOM 6587 N N . LEU A 1 842 ? -4.045 -19.260 36.170 1.00 36.22 842 LEU A N 1
ATOM 6588 C CA . LEU A 1 842 ? -5.270 -20.041 35.869 1.00 36.22 842 LEU A CA 1
ATOM 6589 C C . LEU A 1 842 ? -4.969 -21.073 34.745 1.00 36.22 842 LEU A C 1
ATOM 6591 O O . LEU A 1 842 ? -4.979 -20.737 33.563 1.00 36.22 842 LEU A O 1
ATOM 6595 N N . VAL A 1 843 ? -4.691 -22.342 35.083 1.00 45.19 843 VAL A N 1
ATOM 6596 C CA . VAL A 1 843 ? -4.511 -23.447 34.106 1.00 45.19 843 VAL A CA 1
ATOM 6597 C C . VAL A 1 843 ? -5.775 -24.313 34.099 1.00 45.19 843 VAL A C 1
ATOM 6599 O O . VAL A 1 843 ? -6.097 -24.889 35.125 1.00 45.19 843 VAL A O 1
ATOM 6602 N N . GLY A 1 844 ? -6.509 -24.405 32.982 1.00 65.56 844 GLY A N 1
ATOM 6603 C CA . GLY A 1 844 ? -7.764 -25.180 32.866 1.00 65.56 844 GLY A CA 1
ATOM 6604 C C . GLY A 1 844 ? -7.591 -26.672 32.516 1.00 65.56 844 GLY A C 1
ATOM 6605 O O . GLY A 1 844 ? -6.472 -27.144 32.305 1.00 65.56 844 GLY A O 1
ATOM 6606 N N . TYR A 1 845 ? -8.703 -27.424 32.426 1.00 57.47 845 TYR A N 1
ATOM 6607 C CA . TYR A 1 845 ? -8.711 -28.811 31.925 1.00 57.47 845 TYR A CA 1
ATOM 6608 C C . TYR A 1 845 ? -8.519 -28.847 30.396 1.00 57.47 845 TYR A C 1
ATOM 6610 O O . TYR A 1 845 ? -9.223 -28.152 29.667 1.00 57.47 845 TYR A O 1
ATOM 6618 N N . CYS A 1 846 ? -7.613 -29.689 29.901 1.00 71.00 846 CYS A N 1
ATOM 6619 C CA . CYS A 1 846 ? -7.379 -29.930 28.471 1.00 71.00 846 CYS A CA 1
ATOM 6620 C C . CYS A 1 846 ? -7.229 -31.437 28.231 1.00 71.00 846 CYS A C 1
ATOM 6622 O O . CYS A 1 846 ? -6.760 -32.148 29.113 1.00 71.00 846 CYS A O 1
ATOM 6624 N N . LEU A 1 847 ? -7.617 -31.926 27.054 1.00 85.19 847 LEU A N 1
ATOM 6625 C CA . LEU A 1 847 ? -7.373 -33.292 26.585 1.00 85.19 847 LEU A CA 1
ATOM 6626 C C . LEU A 1 847 ? -7.231 -33.228 25.067 1.00 85.19 847 LEU A C 1
ATOM 6628 O O . LEU A 1 847 ? -8.177 -32.806 24.411 1.00 85.19 847 LEU A O 1
ATOM 6632 N N . ASP A 1 848 ? -6.116 -33.655 24.489 1.00 79.25 848 ASP A N 1
ATOM 6633 C CA . ASP A 1 848 ? -5.929 -33.712 23.038 1.00 79.25 848 ASP A CA 1
ATOM 6634 C C . ASP A 1 848 ? -4.925 -34.787 22.629 1.00 79.25 848 ASP A C 1
ATOM 6636 O O . ASP A 1 848 ? -4.154 -35.241 23.467 1.00 79.25 848 ASP A O 1
ATOM 6640 N N . ASN A 1 849 ? -4.925 -35.211 21.366 1.00 87.12 849 ASN A N 1
ATOM 6641 C CA . ASN A 1 849 ? -3.917 -36.133 20.852 1.00 87.12 849 ASN A CA 1
ATOM 6642 C C . ASN A 1 849 ? -3.288 -35.610 19.554 1.00 87.12 849 ASN A C 1
ATOM 6644 O O . ASN A 1 849 ? -4.001 -35.195 18.646 1.00 87.12 849 ASN A O 1
ATOM 6648 N N . TYR A 1 850 ? -1.955 -35.634 19.467 1.00 71.94 850 TYR A N 1
ATOM 6649 C CA . TYR A 1 850 ? -1.222 -35.263 18.255 1.00 71.94 850 TYR A CA 1
ATOM 6650 C C . TYR A 1 850 ? -0.042 -36.216 18.005 1.00 71.94 850 TYR A C 1
ATOM 6652 O O . TYR A 1 850 ? 0.696 -36.527 18.952 1.00 71.94 850 TYR A O 1
ATOM 6660 N N . PRO A 1 851 ? 0.197 -36.638 16.751 1.00 73.06 851 PRO A N 1
ATOM 6661 C CA . PRO A 1 851 ? -0.621 -36.381 15.549 1.00 73.06 851 PRO A CA 1
ATOM 6662 C C . PRO A 1 851 ? -2.031 -37.017 15.599 1.00 73.06 851 PRO A C 1
ATOM 6664 O O . PRO A 1 851 ? -2.266 -37.935 16.375 1.00 73.06 851 PRO A O 1
ATOM 6667 N N . ASN A 1 852 ? -2.993 -36.507 14.819 1.00 62.81 852 ASN A N 1
ATOM 6668 C CA . ASN A 1 852 ? -4.313 -37.122 14.580 1.00 62.81 852 ASN A CA 1
ATOM 6669 C C . ASN A 1 852 ? -4.854 -36.656 13.204 1.00 62.81 852 ASN A C 1
ATOM 6671 O O . ASN A 1 852 ? -5.198 -35.479 13.087 1.00 62.81 852 ASN A O 1
ATOM 6675 N N . PRO A 1 853 ? -4.927 -37.508 12.160 1.00 82.50 853 PRO A N 1
ATOM 6676 C CA . PRO A 1 853 ? -4.671 -38.951 12.161 1.00 82.50 853 PRO A CA 1
ATOM 6677 C C . PRO A 1 853 ? -3.224 -39.309 12.522 1.00 82.50 853 PRO A C 1
ATOM 6679 O O . PRO A 1 853 ? -2.328 -38.481 12.381 1.00 82.50 853 PRO A O 1
ATOM 6682 N N . PHE A 1 854 ? -2.991 -40.524 13.013 1.00 90.12 854 PHE A N 1
ATOM 6683 C CA . PHE A 1 854 ? -1.683 -40.961 13.513 1.00 90.12 854 PHE A CA 1
ATOM 6684 C C . PHE A 1 854 ? -1.248 -42.309 12.934 1.00 90.12 854 PHE A C 1
ATOM 6686 O O . PHE A 1 854 ? -2.092 -43.110 12.536 1.00 90.12 854 PHE A O 1
ATOM 6693 N N . ASN A 1 855 ? 0.067 -42.560 12.879 1.00 79.19 855 ASN A N 1
ATOM 6694 C CA . ASN A 1 855 ? 0.650 -43.793 12.336 1.00 79.19 855 ASN A CA 1
ATOM 6695 C C . ASN A 1 855 ? 1.988 -44.176 13.011 1.00 79.19 855 ASN A C 1
ATOM 6697 O O . ASN A 1 855 ? 2.974 -43.463 12.840 1.00 79.19 855 ASN A O 1
ATOM 6701 N N . PRO A 1 856 ? 2.075 -45.314 13.721 1.00 81.62 856 PRO A N 1
ATOM 6702 C CA . PRO A 1 856 ? 1.021 -45.906 14.532 1.00 81.62 856 PRO A CA 1
ATOM 6703 C C . PRO A 1 856 ? 0.956 -45.272 15.932 1.00 81.62 856 PRO A C 1
ATOM 6705 O O . PRO A 1 856 ? 0.201 -45.752 16.774 1.00 81.62 856 PRO A O 1
ATOM 6708 N N . THR A 1 857 ? 1.734 -44.213 16.196 1.00 92.25 857 THR A N 1
ATOM 6709 C CA . THR A 1 857 ? 1.850 -43.569 17.511 1.00 92.25 857 THR A CA 1
ATOM 6710 C C . THR A 1 857 ? 1.271 -42.152 17.533 1.00 92.25 857 THR A C 1
ATOM 6712 O O . THR A 1 857 ? 1.421 -41.381 16.589 1.00 92.25 857 THR A O 1
ATOM 6715 N N . THR A 1 858 ? 0.608 -41.795 18.633 1.00 88.88 858 THR A N 1
ATOM 6716 C CA . THR A 1 858 ? 0.134 -40.433 18.936 1.00 88.88 858 THR A CA 1
ATOM 6717 C C . THR A 1 858 ? 0.429 -40.111 20.391 1.00 88.88 858 THR A C 1
ATOM 6719 O O . THR A 1 858 ? 0.368 -40.987 21.246 1.00 88.88 858 THR A O 1
ATOM 6722 N N . THR A 1 859 ? 0.706 -38.852 20.720 1.00 92.25 859 THR A N 1
ATOM 6723 C CA . THR A 1 859 ? 0.809 -38.422 22.121 1.00 92.25 859 THR A CA 1
ATOM 6724 C C . THR A 1 859 ? -0.510 -37.819 22.565 1.00 92.25 859 THR A C 1
ATOM 6726 O O . THR A 1 859 ? -0.960 -36.847 21.965 1.00 92.25 859 THR A O 1
ATOM 6729 N N . ILE A 1 860 ? -1.118 -38.366 23.616 1.00 93.50 860 ILE A N 1
ATOM 6730 C CA . ILE A 1 860 ? -2.304 -37.807 24.264 1.00 93.50 860 ILE A CA 1
ATOM 6731 C C . ILE A 1 860 ? -1.845 -36.882 25.392 1.00 93.50 860 ILE A C 1
ATOM 6733 O O . ILE A 1 860 ? -1.232 -37.323 26.363 1.00 93.50 860 ILE A O 1
ATOM 6737 N N . ARG A 1 861 ? -2.117 -35.587 25.259 1.00 86.69 861 ARG A N 1
ATOM 6738 C CA . ARG A 1 861 ? -1.809 -34.548 26.244 1.00 86.69 861 ARG A CA 1
ATOM 6739 C C . ARG A 1 861 ? -3.066 -34.169 27.002 1.00 86.69 861 ARG A C 1
ATOM 6741 O O . ARG A 1 861 ? -4.134 -34.061 26.409 1.00 86.69 861 ARG A O 1
ATOM 6748 N N . TYR A 1 862 ? -2.944 -33.939 28.299 1.00 85.94 862 TYR A N 1
ATOM 6749 C CA . TYR A 1 862 ? -4.045 -33.440 29.109 1.00 85.94 862 TYR A CA 1
ATOM 6750 C C . TYR A 1 862 ? -3.538 -32.527 30.220 1.00 85.94 862 TYR A C 1
ATOM 6752 O O . TYR A 1 862 ? -2.412 -32.677 30.685 1.00 85.94 862 TYR A O 1
ATOM 6760 N N . SER A 1 863 ? -4.350 -31.567 30.651 1.00 82.38 863 SER A N 1
ATOM 6761 C CA . SER A 1 863 ? -4.022 -30.686 31.775 1.00 82.38 863 SER A CA 1
ATOM 6762 C C . SER A 1 863 ? -5.077 -30.765 32.861 1.00 82.38 863 SER A C 1
ATOM 6764 O O . SER A 1 863 ? -6.258 -30.975 32.582 1.00 82.38 863 SER A O 1
ATOM 6766 N N . LEU A 1 864 ? -4.631 -30.608 34.102 1.00 81.44 864 LEU A N 1
ATOM 6767 C CA . LEU A 1 864 ? -5.458 -30.646 35.296 1.00 81.44 864 LEU A CA 1
ATOM 6768 C C . LEU A 1 864 ? -5.313 -29.301 36.038 1.00 81.44 864 LEU A C 1
ATOM 6770 O O . LEU A 1 864 ? -4.202 -28.975 36.439 1.00 81.44 864 LEU A O 1
ATOM 6774 N N . PRO A 1 865 ? -6.386 -28.528 36.278 1.00 72.31 865 PRO A N 1
ATOM 6775 C CA . PRO A 1 865 ? -6.355 -27.335 37.130 1.00 72.31 865 PRO A CA 1
ATOM 6776 C C . PRO A 1 865 ? -6.041 -27.667 38.593 1.00 72.31 865 PRO A C 1
ATOM 6778 O O . PRO A 1 865 ? -5.583 -26.815 39.340 1.00 72.31 865 PRO A O 1
ATOM 6781 N N . LYS A 1 866 ? -6.315 -28.907 39.015 1.00 77.56 866 LYS A N 1
ATOM 6782 C CA . LYS A 1 866 ? -6.051 -29.425 40.359 1.00 77.56 866 LYS A CA 1
ATOM 6783 C C . LYS A 1 866 ? -5.735 -30.915 40.297 1.00 77.56 866 LYS A C 1
ATOM 6785 O O . LYS A 1 866 ? -6.232 -31.603 39.404 1.00 77.56 866 LYS A O 1
ATOM 6790 N N . ALA A 1 867 ? -4.946 -31.399 41.252 1.00 84.62 867 ALA A N 1
ATOM 6791 C CA . ALA A 1 867 ? -4.568 -32.805 41.342 1.00 84.62 867 ALA A CA 1
ATOM 6792 C C . ALA A 1 867 ? -5.795 -33.736 41.442 1.00 84.62 867 ALA A C 1
ATOM 6794 O O . ALA A 1 867 ? -6.845 -33.346 41.964 1.00 84.62 867 ALA A O 1
ATOM 6795 N N . GLY A 1 868 ? -5.683 -34.964 40.934 1.00 90.19 868 GLY A N 1
ATOM 6796 C CA . GLY A 1 868 ? -6.771 -35.943 40.957 1.00 90.19 868 GLY A CA 1
ATOM 6797 C C . GLY A 1 868 ? -6.398 -37.304 40.373 1.00 90.19 868 GLY A C 1
ATOM 6798 O O . GLY A 1 868 ? -5.361 -37.467 39.728 1.00 90.19 868 GLY A O 1
ATOM 6799 N N . TYR A 1 869 ? -7.260 -38.299 40.594 1.00 93.38 869 TYR A N 1
ATOM 6800 C CA . TYR A 1 869 ? -7.084 -39.641 40.035 1.00 93.38 869 TYR A CA 1
ATOM 6801 C C . TYR A 1 869 ? -7.548 -39.680 38.576 1.00 93.38 869 TYR A C 1
ATOM 6803 O O . TYR A 1 869 ? -8.725 -39.451 38.300 1.00 93.38 869 TYR A O 1
ATOM 6811 N N . VAL A 1 870 ? -6.625 -39.945 37.651 1.00 94.19 870 VAL A N 1
ATOM 6812 C CA . VAL A 1 870 ? -6.863 -39.928 36.204 1.00 94.19 870 VAL A CA 1
ATOM 6813 C C . VAL A 1 870 ? -7.023 -41.350 35.681 1.00 94.19 870 VAL A C 1
ATOM 6815 O O . VAL A 1 870 ? -6.121 -42.170 35.844 1.00 94.19 870 VAL A O 1
ATOM 6818 N N . SER A 1 871 ? -8.131 -41.605 34.984 1.00 94.88 871 SER A N 1
ATOM 6819 C CA . SER A 1 871 ? -8.335 -42.788 34.142 1.00 94.88 871 SER A CA 1
ATOM 6820 C C . SER A 1 871 ? -8.439 -42.365 32.674 1.00 94.88 871 SER A C 1
ATOM 6822 O O . SER A 1 871 ? -9.403 -41.699 32.302 1.00 94.88 871 SER A O 1
ATOM 6824 N N . LEU A 1 872 ? -7.444 -42.708 31.855 1.00 96.44 872 LEU A N 1
ATOM 6825 C CA . LEU A 1 872 ? -7.344 -42.423 30.424 1.00 96.44 872 LEU A CA 1
ATOM 6826 C C . LEU A 1 872 ? -7.273 -43.741 29.646 1.00 96.44 872 LEU A C 1
ATOM 6828 O O . LEU A 1 872 ? -6.236 -44.398 29.638 1.00 96.44 872 LEU A O 1
ATOM 6832 N N . LYS A 1 873 ? -8.361 -44.100 28.967 1.00 95.88 873 LYS A N 1
ATOM 6833 C CA . LYS A 1 873 ? -8.539 -45.380 28.257 1.00 95.88 873 LYS A CA 1
ATOM 6834 C C . LYS A 1 873 ? -8.869 -45.162 26.786 1.00 95.88 873 LYS A C 1
ATOM 6836 O O . LYS A 1 873 ? -9.377 -44.102 26.430 1.00 95.88 873 LYS A O 1
ATOM 6841 N N . VAL A 1 874 ? -8.616 -46.160 25.945 1.00 95.12 874 VAL A N 1
ATOM 6842 C CA . VAL A 1 874 ? -8.911 -46.180 24.505 1.00 95.12 874 VAL A CA 1
ATOM 6843 C C . VAL A 1 874 ? -9.859 -47.330 24.188 1.00 95.12 874 VAL A C 1
ATOM 6845 O O . VAL A 1 874 ? -9.668 -48.441 24.673 1.00 95.12 874 VAL A O 1
ATOM 6848 N N . TYR A 1 875 ? -10.829 -47.079 23.317 1.00 92.31 875 TYR A N 1
ATOM 6849 C CA . TYR A 1 875 ? -11.860 -48.005 22.869 1.00 92.31 875 TYR A CA 1
ATOM 6850 C C . TYR A 1 875 ? -11.937 -48.036 21.342 1.00 92.31 875 TYR A C 1
ATOM 6852 O O . TYR A 1 875 ? -11.644 -47.042 20.670 1.00 92.31 875 TYR A O 1
ATOM 6860 N N . ASP A 1 876 ? -12.366 -49.165 20.787 1.00 85.62 876 ASP A N 1
ATOM 6861 C CA . ASP A 1 876 ? -12.784 -49.244 19.387 1.00 85.62 876 ASP A CA 1
ATOM 6862 C C . ASP A 1 876 ? -14.229 -48.739 19.182 1.00 85.62 876 ASP A C 1
ATOM 6864 O O . ASP A 1 876 ? -14.931 -48.381 20.130 1.00 85.62 876 ASP A O 1
ATOM 6868 N N . LEU A 1 877 ? -14.694 -48.698 17.928 1.00 80.88 877 LEU A N 1
ATOM 6869 C CA . LEU A 1 877 ? -16.048 -48.232 17.591 1.00 80.88 877 LEU A CA 1
ATOM 6870 C C . LEU A 1 877 ? -17.181 -49.119 18.134 1.00 80.88 877 LEU A C 1
ATOM 6872 O O . LEU A 1 877 ? -18.321 -48.661 18.183 1.00 80.88 877 LEU A O 1
ATOM 6876 N N . LEU A 1 878 ? -16.892 -50.361 18.534 1.00 75.44 878 LEU A N 1
ATOM 6877 C CA . LEU A 1 878 ? -17.861 -51.251 19.179 1.00 75.44 878 LEU A CA 1
ATOM 6878 C C . LEU A 1 878 ? -17.897 -51.043 20.702 1.00 75.44 878 LEU A C 1
ATOM 6880 O O . LEU A 1 878 ? -18.634 -51.739 21.398 1.00 75.44 878 LEU A O 1
ATOM 6884 N N . GLY A 1 879 ? -17.110 -50.094 21.222 1.00 70.81 879 GLY A N 1
ATOM 6885 C CA . GLY A 1 879 ? -17.012 -49.786 22.645 1.00 70.81 879 GLY A CA 1
ATOM 6886 C C . GLY A 1 879 ? -16.137 -50.763 23.429 1.00 70.81 879 GLY A C 1
ATOM 6887 O O . GLY A 1 879 ? -16.168 -50.741 24.657 1.00 70.81 879 GLY A O 1
ATOM 6888 N N . ARG A 1 880 ? -15.352 -51.623 22.762 1.00 81.31 880 ARG A N 1
ATOM 6889 C CA . ARG A 1 880 ? -14.417 -52.532 23.444 1.00 81.31 880 ARG A CA 1
ATOM 6890 C C . ARG A 1 880 ? -13.161 -51.761 23.827 1.00 81.31 880 ARG A C 1
ATOM 6892 O O . ARG A 1 880 ? -12.587 -51.085 22.978 1.00 81.31 880 ARG A O 1
ATOM 6899 N N . GLU A 1 881 ? -12.730 -51.865 25.082 1.00 94.44 881 GLU A N 1
ATOM 6900 C CA . GLU A 1 881 ? -11.476 -51.260 25.545 1.00 94.44 881 GLU A CA 1
ATOM 6901 C C . GLU A 1 881 ? -10.285 -51.950 24.867 1.00 94.44 881 GLU A C 1
ATOM 6903 O O . GLU A 1 881 ? -10.160 -53.174 24.907 1.00 94.44 881 GLU A O 1
ATOM 6908 N N . VAL A 1 882 ? -9.420 -51.166 24.225 1.00 92.25 882 VAL A N 1
ATOM 6909 C CA . VAL A 1 882 ? -8.238 -51.646 23.493 1.00 92.25 882 VAL A CA 1
ATOM 6910 C C . VAL A 1 882 ? -6.918 -51.192 24.122 1.00 92.25 882 VAL A C 1
ATOM 6912 O O . VAL A 1 882 ? -5.881 -51.764 23.789 1.00 92.25 882 VAL A O 1
ATOM 6915 N N . ALA A 1 883 ? -6.933 -50.199 25.024 1.00 90.69 883 ALA A N 1
ATOM 6916 C CA . ALA A 1 883 ? -5.779 -49.811 25.844 1.00 90.69 883 ALA A CA 1
ATOM 6917 C C . ALA A 1 883 ? -6.185 -49.016 27.104 1.00 90.69 883 ALA A C 1
ATOM 6919 O O . ALA A 1 883 ? -7.092 -48.188 27.040 1.00 90.69 883 ALA A O 1
ATOM 6920 N N . ASP A 1 884 ? -5.457 -49.195 28.211 1.00 93.19 884 ASP A N 1
ATOM 6921 C CA . ASP A 1 884 ? -5.527 -48.360 29.424 1.00 93.19 884 ASP A CA 1
ATOM 6922 C C . ASP A 1 884 ? -4.202 -47.592 29.558 1.00 93.19 884 ASP A C 1
ATOM 6924 O O . ASP A 1 884 ? -3.154 -48.188 29.802 1.00 93.19 884 ASP A O 1
ATOM 6928 N N . LEU A 1 885 ? -4.219 -46.285 29.282 1.00 93.69 885 LEU A N 1
ATOM 6929 C CA . LEU A 1 885 ? -3.009 -45.471 29.100 1.00 93.69 885 LEU A CA 1
ATOM 6930 C C . LEU A 1 885 ? -2.568 -44.771 30.383 1.00 93.69 885 LEU A C 1
ATOM 6932 O O . LEU A 1 885 ? -1.373 -44.593 30.608 1.00 93.69 885 LEU A O 1
ATOM 6936 N N . VAL A 1 886 ? -3.518 -44.352 31.219 1.00 94.56 886 VAL A N 1
ATOM 6937 C CA . VAL A 1 886 ? -3.242 -43.781 32.543 1.00 94.56 886 VAL A CA 1
ATOM 6938 C C . VAL A 1 886 ? -4.326 -44.247 33.496 1.00 94.56 886 VAL A C 1
ATOM 6940 O O . VAL A 1 886 ? -5.500 -44.050 33.221 1.00 94.56 886 VAL A O 1
ATOM 6943 N N . ASN A 1 887 ? -3.941 -44.810 34.635 1.00 92.88 887 ASN A N 1
ATOM 6944 C CA . ASN A 1 887 ? -4.874 -45.206 35.685 1.00 92.88 887 ASN A CA 1
ATOM 6945 C C . ASN A 1 887 ? -4.222 -44.964 37.054 1.00 92.88 887 ASN A C 1
ATOM 6947 O O . ASN A 1 887 ? -3.807 -45.891 37.748 1.00 92.88 887 ASN A O 1
ATOM 6951 N N . SER A 1 888 ? -3.970 -43.689 37.367 1.00 83.62 888 SER A N 1
ATOM 6952 C CA . SER A 1 888 ? -3.230 -43.284 38.568 1.00 83.62 888 SER A CA 1
ATOM 6953 C C . SER A 1 888 ? -3.478 -41.826 38.970 1.00 83.62 888 SER A C 1
ATOM 6955 O O . SER A 1 888 ? -4.033 -41.030 38.212 1.00 83.62 888 SER A O 1
ATOM 6957 N N . PHE A 1 889 ? -3.057 -41.460 40.185 1.00 93.25 889 PHE A N 1
ATOM 6958 C CA . PHE A 1 889 ? -3.130 -40.084 40.685 1.00 93.25 889 PHE A CA 1
ATOM 6959 C C . PHE A 1 889 ? -2.088 -39.177 40.011 1.00 93.25 889 PHE A C 1
ATOM 6961 O O . PHE A 1 889 ? -0.939 -39.585 39.819 1.00 93.25 889 PHE A O 1
ATOM 6968 N N . LYS A 1 890 ? -2.489 -37.954 39.641 1.00 91.12 890 LYS A N 1
ATOM 6969 C CA . LYS A 1 890 ? -1.647 -36.947 38.975 1.00 91.12 890 LYS A CA 1
ATOM 6970 C C . LYS A 1 890 ? -1.851 -35.567 39.597 1.00 91.12 890 LYS A C 1
ATOM 6972 O O . LYS A 1 890 ? -2.982 -35.196 39.906 1.00 91.12 890 LYS A O 1
ATOM 6977 N N . ASP A 1 891 ? -0.767 -34.806 39.731 1.00 84.38 891 ASP A N 1
ATOM 6978 C CA . ASP A 1 891 ? -0.796 -33.432 40.246 1.00 84.38 891 ASP A CA 1
ATOM 6979 C C . ASP A 1 891 ? -1.441 -32.439 39.261 1.00 84.38 891 ASP A C 1
ATOM 6981 O O . ASP A 1 891 ? -1.612 -32.739 38.076 1.00 84.38 891 ASP A O 1
ATOM 6985 N N . GLY A 1 892 ? -1.805 -31.243 39.740 1.00 79.56 892 GLY A N 1
ATOM 6986 C CA . GLY A 1 892 ? -2.250 -30.143 38.875 1.00 79.56 892 GLY A CA 1
ATOM 6987 C C . GLY A 1 892 ? -1.133 -29.697 37.922 1.00 79.56 892 GLY A C 1
ATOM 6988 O O . GLY A 1 892 ? 0.034 -29.680 38.301 1.00 79.56 892 GLY A O 1
ATOM 6989 N N . GLY A 1 893 ? -1.472 -29.364 36.678 1.00 77.12 893 GLY A N 1
ATOM 6990 C CA . GLY A 1 893 ? -0.519 -29.007 35.625 1.00 77.12 893 GLY A CA 1
ATOM 6991 C C . GLY A 1 893 ? -0.739 -29.785 34.328 1.00 77.12 893 GLY A C 1
ATOM 6992 O O . GLY A 1 893 ? -1.790 -30.393 34.118 1.00 77.12 893 GLY A O 1
ATOM 6993 N N . GLN A 1 894 ? 0.240 -29.734 33.425 1.00 79.19 894 GLN A N 1
ATOM 6994 C CA . GLN A 1 894 ? 0.181 -30.419 32.132 1.00 79.19 894 GLN A CA 1
ATOM 6995 C C . GLN A 1 894 ? 0.846 -31.795 32.187 1.00 79.19 894 GLN A C 1
ATOM 6997 O O . GLN A 1 894 ? 1.919 -31.960 32.759 1.00 79.19 894 GLN A O 1
ATOM 7002 N N . HIS A 1 895 ? 0.225 -32.764 31.523 1.00 87.94 895 HIS A N 1
ATOM 7003 C CA . HIS A 1 895 ? 0.663 -34.151 31.429 1.00 87.94 895 HIS A CA 1
ATOM 7004 C C . HIS A 1 895 ? 0.584 -34.631 29.981 1.00 87.94 895 HIS A C 1
ATOM 7006 O O . HIS A 1 895 ? -0.176 -34.109 29.161 1.00 87.94 895 HIS A O 1
ATOM 7012 N N . SER A 1 896 ? 1.357 -35.662 29.654 1.00 88.06 896 SER A N 1
ATOM 7013 C CA . SER A 1 896 ? 1.280 -36.316 28.349 1.00 88.06 896 SER A CA 1
ATOM 7014 C C . SER A 1 896 ? 1.604 -37.802 28.451 1.00 88.06 896 SER A C 1
ATOM 7016 O O . SER A 1 896 ? 2.420 -38.197 29.282 1.00 88.06 896 SER A O 1
ATOM 7018 N N . VAL A 1 897 ? 0.958 -38.617 27.617 1.00 91.69 897 VAL A N 1
ATOM 7019 C CA . VAL A 1 897 ? 1.197 -40.059 27.492 1.00 91.69 897 VAL A CA 1
ATOM 7020 C C . VAL A 1 897 ? 1.274 -40.443 26.016 1.00 91.69 897 VAL A C 1
ATOM 7022 O O . VAL A 1 897 ? 0.482 -39.974 25.201 1.00 91.69 897 VAL A O 1
ATOM 7025 N N . LEU A 1 898 ? 2.240 -41.283 25.654 1.00 93.69 898 LEU A N 1
ATOM 7026 C CA . LEU A 1 898 ? 2.356 -41.822 24.301 1.00 93.69 898 LEU A CA 1
ATOM 7027 C C . LEU A 1 898 ? 1.424 -43.031 24.148 1.00 93.69 898 LEU A C 1
ATOM 7029 O O . LEU A 1 898 ? 1.468 -43.951 24.961 1.00 93.69 898 LEU A O 1
ATOM 7033 N N . PHE A 1 899 ? 0.614 -43.047 23.094 1.00 96.38 899 PHE A N 1
ATOM 7034 C CA . PHE A 1 899 ? -0.188 -44.194 22.688 1.00 96.38 899 PHE A CA 1
ATOM 7035 C C . PHE A 1 899 ? 0.398 -44.822 21.423 1.00 96.38 899 PHE A C 1
ATOM 7037 O O . PHE A 1 899 ? 0.465 -44.165 20.385 1.00 96.38 899 PHE A O 1
ATOM 7044 N N . ASP A 1 900 ? 0.799 -46.092 21.513 1.00 93.69 900 ASP A N 1
ATOM 7045 C CA . ASP A 1 900 ? 1.238 -46.905 20.377 1.00 93.69 900 ASP A CA 1
ATOM 7046 C C . ASP A 1 900 ? 0.138 -47.895 19.976 1.00 93.69 900 ASP A C 1
ATOM 7048 O O . ASP A 1 900 ? -0.151 -48.866 20.678 1.00 93.69 900 ASP A O 1
ATOM 7052 N N . ALA A 1 901 ? -0.472 -47.649 18.818 1.00 91.31 901 ALA A N 1
ATOM 7053 C CA . ALA A 1 901 ? -1.513 -48.487 18.247 1.00 91.31 901 ALA A CA 1
ATOM 7054 C C . ALA A 1 901 ? -0.960 -49.510 17.241 1.00 91.31 901 ALA A C 1
ATOM 7056 O O . ALA A 1 901 ? -1.722 -50.046 16.438 1.00 91.31 901 ALA A O 1
ATOM 7057 N N . GLY A 1 902 ? 0.342 -49.827 17.259 1.00 89.00 902 GLY A N 1
ATOM 7058 C CA . GLY A 1 902 ? 1.052 -50.707 16.317 1.00 89.00 902 GLY A CA 1
ATOM 7059 C C . GLY A 1 902 ? 0.428 -52.090 16.087 1.00 89.00 902 GLY A C 1
ATOM 7060 O O . GLY A 1 902 ? 0.561 -52.640 14.995 1.00 89.00 902 GLY A O 1
ATOM 7061 N N . LYS A 1 903 ? -0.376 -52.595 17.029 1.00 88.69 903 LYS A N 1
ATOM 7062 C CA . LYS A 1 903 ? -1.094 -53.884 16.926 1.00 88.69 903 LYS A CA 1
ATOM 7063 C C . LYS A 1 903 ? -2.593 -53.772 16.602 1.00 88.69 903 LYS A C 1
ATOM 7065 O O . LYS A 1 903 ? -3.257 -54.792 16.459 1.00 88.69 903 LYS A O 1
ATOM 7070 N N . LEU A 1 904 ? -3.129 -52.556 16.491 1.00 90.50 904 LEU A N 1
ATOM 7071 C CA . LEU A 1 904 ? -4.537 -52.284 16.185 1.00 90.50 904 LEU A CA 1
ATOM 7072 C C . LEU A 1 904 ? -4.759 -52.084 14.672 1.00 90.50 904 LEU A C 1
ATOM 7074 O O . LEU A 1 904 ? -3.833 -51.706 13.954 1.00 90.50 904 LEU A O 1
ATOM 7078 N N . ALA A 1 905 ? -5.961 -52.358 14.165 1.00 83.00 905 ALA A N 1
ATOM 7079 C CA . ALA A 1 905 ? -6.288 -52.140 12.753 1.00 83.00 905 ALA A CA 1
ATOM 7080 C C . ALA A 1 905 ? -6.410 -50.636 12.429 1.00 83.00 905 ALA A C 1
ATOM 7082 O O . ALA A 1 905 ? -6.747 -49.845 13.305 1.00 83.00 905 ALA A O 1
ATOM 7083 N N . SER A 1 906 ? -6.158 -50.226 11.181 1.00 83.81 906 SER A N 1
ATOM 7084 C CA . SER A 1 906 ? -6.451 -48.852 10.742 1.00 83.81 906 SER A CA 1
ATOM 7085 C C . SER A 1 906 ? -7.949 -48.566 10.897 1.00 83.81 906 SER A C 1
ATOM 7087 O O . SER A 1 906 ? -8.785 -49.399 10.546 1.00 83.81 906 SER A O 1
ATOM 7089 N N . GLY A 1 907 ? -8.303 -47.405 11.446 1.00 75.12 907 GLY A N 1
ATOM 7090 C CA . GLY A 1 907 ? -9.690 -47.074 11.767 1.00 75.12 907 GLY A CA 1
ATOM 7091 C C . GLY A 1 907 ? -9.835 -46.047 12.885 1.00 75.12 907 GLY A C 1
ATOM 7092 O O . GLY A 1 907 ? -8.855 -45.551 13.444 1.00 75.12 907 GLY A O 1
ATOM 7093 N N . PHE A 1 908 ? -11.084 -45.700 13.196 1.00 87.38 908 PHE A N 1
ATOM 7094 C CA . PHE A 1 908 ? -11.392 -44.767 14.276 1.00 87.38 908 PHE A CA 1
ATOM 7095 C C . PHE A 1 908 ? -11.357 -45.461 15.640 1.00 87.38 908 PHE A C 1
ATOM 7097 O O . PHE A 1 908 ? -11.933 -46.531 15.828 1.00 87.38 908 PHE A O 1
ATOM 7104 N N . TYR A 1 909 ? -10.749 -44.781 16.603 1.00 89.31 909 TYR A N 1
ATOM 7105 C CA . TYR A 1 909 ? -10.712 -45.141 18.013 1.00 89.31 909 TYR A CA 1
ATOM 7106 C C . TYR A 1 909 ? -11.218 -43.969 18.850 1.00 89.31 909 TYR A C 1
ATOM 7108 O O . TYR A 1 909 ? -11.166 -42.812 18.427 1.00 89.31 909 TYR A O 1
ATOM 7116 N N . ILE A 1 910 ? -11.719 -44.254 20.044 1.00 88.56 910 ILE A N 1
ATOM 7117 C CA . ILE A 1 910 ? -12.204 -43.249 20.990 1.00 88.56 910 ILE A CA 1
ATOM 7118 C C . ILE A 1 910 ? -11.361 -43.362 22.245 1.00 88.56 910 ILE A C 1
ATOM 7120 O O . ILE A 1 910 ? -11.260 -44.443 22.804 1.00 88.56 910 ILE A O 1
ATOM 7124 N N . TYR A 1 911 ? -10.777 -42.269 22.716 1.00 94.25 911 TYR A N 1
ATOM 7125 C CA . TYR A 1 911 ? -10.100 -42.241 24.005 1.00 94.25 911 TYR A CA 1
ATOM 7126 C C . TYR A 1 911 ? -10.848 -41.339 24.979 1.00 94.25 911 TYR A C 1
ATOM 7128 O O . TYR A 1 911 ? -11.374 -40.289 24.605 1.00 94.25 911 TYR A O 1
ATOM 7136 N N . THR A 1 912 ? -10.932 -41.768 26.232 1.00 90.44 912 THR A N 1
ATOM 7137 C CA . THR A 1 912 ? -11.708 -41.100 27.278 1.00 90.44 912 THR A CA 1
ATOM 7138 C C . THR A 1 912 ? -10.833 -40.817 28.478 1.00 90.44 912 THR A C 1
ATOM 7140 O O . THR A 1 912 ? -10.140 -41.729 28.921 1.00 90.44 912 THR A O 1
ATOM 7143 N N . ILE A 1 913 ? -10.926 -39.615 29.043 1.00 93.94 913 ILE A N 1
ATOM 7144 C CA . ILE A 1 913 ? -10.336 -39.272 30.337 1.00 93.94 913 ILE A CA 1
ATOM 7145 C C . ILE A 1 913 ? -11.435 -39.059 31.379 1.00 93.94 913 ILE A C 1
ATOM 7147 O O . ILE A 1 913 ? -12.435 -38.390 31.109 1.00 93.94 913 ILE A O 1
ATOM 7151 N N . LYS A 1 914 ? -11.234 -39.596 32.580 1.00 93.25 914 LYS A N 1
ATOM 7152 C CA . LYS A 1 914 ? -12.041 -39.315 33.768 1.00 93.25 914 LYS A CA 1
ATOM 7153 C C . LYS A 1 914 ? -11.128 -38.897 34.910 1.00 93.25 914 LYS A C 1
ATOM 7155 O O . LYS A 1 914 ? -10.183 -39.617 35.224 1.00 93.25 914 LYS A O 1
ATOM 7160 N N . VAL A 1 915 ? -11.409 -37.752 35.521 1.00 89.00 915 VAL A N 1
ATOM 7161 C CA . VAL A 1 915 ? -10.668 -37.236 36.677 1.00 89.00 915 VAL A CA 1
ATOM 7162 C C . VAL A 1 915 ? -11.552 -36.282 37.470 1.00 89.00 915 VAL A C 1
ATOM 7164 O O . VAL A 1 915 ? -12.095 -35.328 36.919 1.00 89.00 915 VAL A O 1
ATOM 7167 N N . ASN A 1 916 ? -11.692 -36.523 38.774 1.00 86.25 916 ASN A N 1
ATOM 7168 C CA . ASN A 1 916 ? -12.669 -35.824 39.617 1.00 86.25 916 ASN A CA 1
ATOM 7169 C C . ASN A 1 916 ? -14.078 -35.891 38.973 1.00 86.25 916 ASN A C 1
ATOM 7171 O O . ASN A 1 916 ? -14.510 -36.973 38.570 1.00 86.25 916 ASN A O 1
ATOM 7175 N N . ASP A 1 917 ? -14.752 -34.745 38.819 1.00 80.81 917 ASP A N 1
ATOM 7176 C CA . ASP A 1 917 ? -16.056 -34.622 38.148 1.00 80.81 917 ASP A CA 1
ATOM 7177 C C . ASP A 1 917 ? -15.943 -34.380 36.626 1.00 80.81 917 ASP A C 1
ATOM 7179 O O . ASP A 1 917 ? -16.953 -34.272 35.931 1.00 80.81 917 ASP A O 1
ATOM 7183 N N . PHE A 1 918 ? -14.723 -34.282 36.082 1.00 70.38 918 PHE A N 1
ATOM 7184 C CA . PHE A 1 918 ? -14.474 -34.057 34.659 1.00 70.38 918 PHE A CA 1
ATOM 7185 C C . PHE A 1 918 ? -14.403 -35.390 33.905 1.00 70.38 918 PHE A C 1
ATOM 7187 O O . PHE A 1 918 ? -13.599 -36.272 34.221 1.00 70.38 918 PHE A O 1
ATOM 7194 N N . PHE A 1 919 ? -15.233 -35.517 32.872 1.00 81.56 919 PHE A N 1
ATOM 7195 C CA . PHE A 1 919 ? -15.209 -36.620 31.919 1.00 81.56 919 PHE A CA 1
ATOM 7196 C C . PHE A 1 919 ? -15.187 -36.054 30.500 1.00 81.56 919 PHE A C 1
ATOM 7198 O O . PHE A 1 919 ? -16.021 -35.218 30.154 1.00 81.56 919 PHE A O 1
ATOM 7205 N N . ALA A 1 920 ? -14.259 -36.519 29.668 1.00 71.69 920 ALA A N 1
ATOM 7206 C CA . ALA A 1 920 ? -14.195 -36.135 28.263 1.00 71.69 920 ALA A CA 1
ATOM 7207 C C . ALA A 1 920 ? -13.817 -37.332 27.392 1.00 71.69 920 ALA A C 1
ATOM 7209 O O . ALA A 1 920 ? -12.952 -38.125 27.756 1.00 71.69 920 ALA A O 1
ATOM 7210 N N . SER A 1 921 ? -14.440 -37.437 26.218 1.00 85.44 921 SER A N 1
ATOM 7211 C CA . SER A 1 921 ? -14.089 -38.417 25.188 1.00 85.44 921 SER A CA 1
ATOM 7212 C C . SER A 1 921 ? -13.729 -37.713 23.889 1.00 85.44 921 SER A C 1
ATOM 7214 O O . SER A 1 921 ? -14.451 -36.808 23.468 1.00 85.44 921 SER A O 1
ATOM 7216 N N . LYS A 1 922 ? -12.675 -38.162 23.215 1.00 80.31 922 LYS A N 1
ATOM 7217 C CA . LYS A 1 922 ? -12.267 -37.667 21.900 1.00 80.31 922 LYS A CA 1
ATOM 7218 C C . LYS A 1 922 ? -12.014 -38.829 20.947 1.00 80.31 922 LYS A C 1
ATOM 7220 O O . LYS A 1 922 ? -11.683 -39.936 21.365 1.00 80.31 922 LYS A O 1
ATOM 7225 N N . LYS A 1 923 ? -12.219 -38.580 19.654 1.00 85.62 923 LYS A N 1
ATOM 7226 C CA . LYS A 1 923 ? -11.976 -39.562 18.593 1.00 85.62 923 LYS A CA 1
ATOM 7227 C C . LYS A 1 923 ? -10.596 -39.336 17.988 1.00 85.62 923 LYS A C 1
ATOM 7229 O O . LYS A 1 923 ? -10.186 -38.196 17.789 1.00 85.62 923 LYS A O 1
ATOM 7234 N N . MET A 1 924 ? -9.924 -40.416 17.630 1.00 91.06 924 MET A N 1
ATOM 7235 C CA . MET A 1 924 ? -8.663 -40.393 16.900 1.00 91.06 924 MET A CA 1
ATOM 7236 C C . MET A 1 924 ? -8.677 -41.406 15.764 1.00 91.06 924 MET A C 1
ATOM 7238 O O . MET A 1 924 ? -9.329 -42.445 15.863 1.00 91.06 924 MET A O 1
ATOM 7242 N N . LEU A 1 925 ? -7.995 -41.084 14.668 1.00 91.44 925 LEU A N 1
ATOM 7243 C CA . LEU A 1 925 ? -7.956 -41.905 13.462 1.00 91.44 925 LEU A CA 1
ATOM 7244 C C . LEU A 1 925 ? -6.561 -42.514 13.293 1.00 91.44 925 LEU A C 1
ATOM 7246 O O . LEU A 1 925 ? -5.592 -41.791 13.080 1.00 91.44 925 LEU A O 1
ATOM 7250 N N . LEU A 1 926 ? -6.463 -43.841 13.380 1.00 90.62 926 LEU A N 1
ATOM 7251 C CA . LEU A 1 926 ? -5.242 -44.580 13.056 1.00 90.62 926 LEU A CA 1
ATOM 7252 C C . LEU A 1 926 ? -5.200 -44.844 11.546 1.00 90.62 926 LEU A C 1
ATOM 7254 O O . LEU A 1 926 ? -6.103 -45.494 11.014 1.00 90.62 926 LEU A O 1
ATOM 7258 N N . THR A 1 927 ? -4.144 -44.391 10.872 1.00 82.19 927 THR A N 1
ATOM 7259 C CA . THR A 1 927 ? -3.912 -44.614 9.434 1.00 82.19 927 THR A CA 1
ATOM 7260 C C . THR A 1 927 ? -2.577 -45.321 9.220 1.00 82.19 927 THR A C 1
ATOM 7262 O O . THR A 1 927 ? -1.560 -44.654 9.032 1.00 82.19 927 THR A O 1
ATOM 7265 N N . LYS A 1 928 ? -2.571 -46.656 9.284 1.00 67.12 928 LYS A N 1
ATOM 7266 C CA . LYS A 1 928 ? -1.434 -47.484 8.851 1.00 67.12 928 LYS A CA 1
ATOM 7267 C C . LYS A 1 928 ? -1.550 -47.886 7.398 1.00 67.12 928 LYS A C 1
ATOM 7269 O O . LYS A 1 928 ? -2.704 -48.175 6.991 1.00 67.12 928 LYS A O 1
#

pLDDT: mean 74.79, std 17.84, range [24.67, 97.94]

Foldseek 3Di:
DVVVVVVVVVPPDDDDDDDDPVVVVVVVVVVVVVVVPPPPVLPQPDQPDAQPDPCLQPDAFVVSLLVSLDDPPVVLVPDDLLNLVSSQLNRRCNCLCQLDQDNVVSLVLSCVSRPSSVVNLQDLCSQVNLLVVLVVLVVVVVVCVVVPDQDPSLVSNVSSLSVNLDPSRLVSDPDPVSNVVNVVVVCLLVVFDDDDDDDQDAFQQQFGARDPPPDDDGPNVLPPPGDRQVVLQVSCCRNQVQKDFDFTFASFFQFQQPQRDDDDFDRGHHFDPVPQCDPPDPVHPNQKDFDDPQPFQKKDAPHGHIWGDDNDPQWTWTQRRRGTTIIGGNRRGSDGGDPPMTGIDGDPPDPDPDDDPQVSQVPDDASHEDEAQEEDEDPEAAEREARYEYEDEANYEYEPVQYKYAYPHYFYYYRHYHYDLWFKFKAAPRTTGMTGSDPVVQLVPDAARIEIEGWFDEDADEAEAEQHERYEYEYPAAVGYEDCAEYEYEQYEQYHYEHYEYAEEYEYEQYENAEYARYEYEAYAHYEYHAYEAYEYENYEYEHHPDQENYEYQHYEYEYEHYEHEDHCEHYEEENQHEYEDEYEYAYAQYVFDYEYEDNYYYEYEAYEYLDPDGDYQQYYYHYDYDYHYDPHHHHDDNDDPPPPDPDDPLLVVLVVLVSVLVVVQVVVVVVDPRDLVVCLVSLVVSLVSLVVQCVPPLDPRSNLVSLVVNLVSCVSNVNLVVLVVVLVVLCPDPSVVVVVLSSLLSVLVSCVVVLNNVVSLVSLVVSLVVCPPVLVSVLVSLLVNLVSVCPRVVPLVVSLVSLVCSQVVPLPDPSNVVSCVVNVPDHDDDDDDDDDDDDDDDPWDWDWPPFQDEFKIKIKIFARAKWFKWKFKADPVRHTPDTFGGGTDGGGMDITMDGCVPPDFAKMKIWMDTDPDIDIDIGTHDD

Solvent-accessible surface area (backbone atoms only — not comparable to full-atom values): 49328 Å² total; per-residue (Å²): 114,74,69,61,60,54,56,60,61,66,72,68,67,87,86,81,82,87,81,58,75,65,55,56,51,50,49,49,52,49,49,54,54,60,67,68,61,66,71,72,69,76,78,72,65,70,68,91,51,33,69,82,38,73,71,48,68,67,54,73,34,36,65,54,54,44,63,50,60,62,66,60,64,86,54,57,78,68,53,49,65,68,51,22,50,49,32,38,76,58,36,79,68,56,72,47,30,44,39,34,94,36,69,66,57,8,47,58,53,44,46,72,64,31,69,41,45,51,58,32,58,71,42,77,60,34,23,58,55,49,48,56,51,37,58,53,37,50,60,50,45,60,55,37,69,75,64,78,62,88,52,69,71,39,50,56,37,50,53,41,50,59,52,54,67,33,67,68,27,49,70,43,44,86,47,68,69,57,44,51,50,49,51,51,54,49,45,64,36,58,80,27,81,77,50,82,43,79,58,92,41,57,48,92,69,45,46,75,46,85,54,75,50,87,44,69,79,40,53,39,79,58,64,68,85,60,65,46,46,68,54,47,42,50,47,49,49,48,62,37,65,83,35,47,82,76,42,72,33,38,72,53,63,50,22,40,12,63,38,68,37,84,67,101,69,61,82,46,72,62,82,50,89,84,62,49,55,43,35,70,56,86,78,18,70,37,38,29,37,83,47,57,73,93,74,25,49,24,38,40,40,72,65,89,47,32,23,25,48,66,91,48,87,64,35,32,38,36,38,33,16,25,42,34,28,32,36,23,43,72,57,39,43,88,73,80,81,52,98,65,55,49,27,25,29,74,43,86,75,76,79,68,95,56,75,57,72,70,51,49,60,72,72,54,54,83,48,38,69,46,76,41,43,62,68,45,71,45,90,56,67,41,74,39,52,61,46,32,32,43,33,27,30,65,67,13,40,38,32,27,72,81,23,36,43,37,43,87,61,22,47,48,47,78,71,50,40,47,65,46,59,52,30,29,34,35,27,43,94,83,44,44,51,30,43,21,31,40,54,67,62,45,58,73,69,63,56,69,60,26,33,41,40,36,39,66,46,78,41,74,64,61,56,69,44,66,70,42,41,45,33,35,42,35,35,69,26,48,93,38,11,34,35,69,23,40,38,38,37,32,56,23,33,42,36,38,40,33,24,20,18,31,43,51,18,37,38,37,30,54,22,33,39,37,36,41,33,44,30,33,14,54,42,26,30,43,38,36,34,44,43,20,38,54,30,35,42,28,55,25,39,28,53,51,34,90,33,60,36,32,28,38,30,45,18,30,31,31,39,39,26,42,27,40,38,32,45,22,41,22,35,33,39,31,21,68,50,10,41,35,40,49,22,58,54,24,37,29,32,28,19,36,32,44,37,39,26,31,59,68,6,40,36,41,34,29,31,32,30,21,28,50,94,70,67,52,62,87,60,25,50,75,48,77,45,76,79,62,45,65,43,97,42,66,55,42,94,71,64,71,81,88,55,94,79,60,83,82,49,65,63,54,51,56,43,50,54,51,52,52,51,51,53,51,53,52,54,61,45,47,77,77,41,82,80,60,70,84,80,44,52,65,62,44,54,54,50,44,54,44,35,52,48,33,48,73,72,47,88,47,71,67,59,33,52,53,32,53,52,52,42,54,53,43,28,56,76,65,70,39,57,65,65,47,51,54,47,45,54,53,40,44,73,32,86,69,28,58,78,42,40,38,71,52,48,53,64,52,22,60,52,25,46,77,69,70,36,50,69,58,20,48,54,41,38,53,52,26,46,67,63,34,69,88,39,60,67,60,33,47,51,36,36,50,52,49,18,49,43,25,42,74,72,72,57,37,56,72,62,13,38,52,34,22,46,51,36,32,72,75,36,55,84,44,73,61,18,59,53,26,20,72,76,55,72,50,90,81,76,81,80,84,88,83,84,88,84,88,89,82,90,88,62,64,76,46,76,50,58,49,54,66,64,21,62,53,45,30,35,40,35,34,28,29,64,52,57,39,54,34,40,32,36,29,23,42,85,86,67,48,77,75,45,80,78,40,81,47,76,44,69,50,46,80,49,74,46,81,44,75,43,77,89,58,77,64,43,63,32,38,37,36,42,38,36,80,94,50,72,52,74,49,77,42,37,38,59,114